Protein 3QHW (pdb70)

Nearest PDB structures (foldseek):
  1oi9-assembly1_A  TM=9.872E-01  e=3.793E-54  Homo sapiens
  7qhl-assembly2_C  TM=9.983E-01  e=4.184E-53  Homo sapiens
  4eol-assembly1_A  TM=9.914E-01  e=1.990E-53  Homo sapiens
  4eos-assembly1_A  TM=9.875E-01  e=2.969E-53  Homo sapiens
  4bch-assembly1_A  TM=9.182E-01  e=1.116E-28  Homo sapiens

Radius of gyration: 34.9 Å; Cα contacts (8 Å, |Δi|>4): 1963; chains: 8; bounding box: 62×114×79 Å

Sequence (1144 aa):
GHMENFQKVEKIGEGTYGVVYKARNKLTGEVVALKKIRLDTETEGVPSTAIREISLLKELNHPNIVKLLDVIHTENKLYLVFEFLHQDLKKFMDASALTGIPLPLIKSYLFQLLQGLAFCHSHRVLHRDLKPQNLLINTEGAIKLADFGLARAFGVPVRTYHEVVTLWYRAPEILLGCKYYSTAVDIWSLGCIFAEMVTRRALFPGDSEIDQLFRIFRTLGTPDEVVWPGVTSMPDYKPSFPKWARQDFSKVVPPLDEDGRSLLSQMLHYDPNKRISAKAALAHPFFQDVTKPVPHLSNEVPDYQEDIHTYLREMEVKCKPKVGYMKRQPDITNSMRAILVDWLVEVGEEYKLQNETLHLAVNYIDRFLSSMSVLRGKLQLVGTAAMLLASKFEEIYPPEVAEFVYITDDTYSKKQVLRMEHLVLKVLAFDLAAPTVNQFLTQYFLHLQPANCKVESLAMFLGELSLIDADPYLKYLPSLIAGAAFHLALYTVTGQSWPESLAQQTGYTLESLKPCLVDLHQTYLKAPQHAQQSIREKYKHSKYHSVSLLNPPETLSVGHMENFQKVEKIIGGEEGGTTYYGGVVVVYKARNKLTGEVVALKKIRRLDTETEGVPSTAIREISLLKELNHPNIVKLLDVIHTENKLYLVFEFLHQDLKKFMDASALTGIPLPLIKSYLFQLLQGLAFCHSHRVLHRDLKPQNLLINTEGAIKLADFGLARAFGVPVRTYHEVVTLWYRAPEILLGCKYYSTAVDIWSLGCIFAEMVTRRALFPGDSEIDQLFRIFRTLGTPDEVVWPGVTSMPDYKPSFPKWARQDFSKVVPPLDEDGRSLLSQMLHYDPNKRISAKAALAHPFFQDVTKPVPHLSNEVPDYQEDIHTYLREMEVKCKPKVGYMKRQPDITNSMRAILVDWLVEVGEEYKLQNETLHLAVNYIDRFLSSMSVLRGKLQLVGTAAMLLASKFEEIYPPEVAEFVYITDDTYSKKQVLRMEHLVLKVLAFDLAAPTVNQFLTQYFLHLQPANCKVESLAMFLGELSLIDADPYLKYLPSLIAGAAFHLALYTVTGQSWPESLAQQTGYTLESLKPCLVDLHQTYLKAPQHAQQSIREKYKHSKYHSVSLLNPPETLSVPKTPKKAKKLPKTPKKAKKLAKKLAKKL

Secondary structure (DSSP, 8-state):
--GGGEEEEEEEEE-SS-EEEEEEETTT--EEEEEEEESTT-TTSS-HHHHHHHHHHHH---TTBPPEEEEEE-SSEEEEEEE--SEEHHHHHHHHTTT---HHHHHHHHHHHHHHHHHHHHTTEE----SGGGEEE-TTS-EEE---TT-EE--SS-------S-GGG--HHHHTT-S---THHHHHHHHHHHHHHHHSS-S---SSHHHHHHHHHHHH----TTTSTTGGGSTT--TTS---PPPPHHHHSTT--HHHHHHHHHHT-SSTTTSPPHHHHHTSGGGTT---PPP--/----HHHHHHHHHHHHHHHHHTPPPTTGGGG-SS--HHHHHHHHHHHHHHHHHTT--HHHHHHHHHHHHHHHHH----GGGHHHHHHHHHHHHHHHH-SSPPPHHHHHHHTTSSS-HHHHHHHHHHHHHHTTT------HHHHHHHHGGGSSS--HHHHHHHHHHHHHHHH-HHHHTTS-HHHHHHHHHHHHHHHHHS----HHHHHHH---HHHHHHHHHHHHHHHHHGGGSS--HHHHHTTSGGGTTGGGSPPPSS---/--GGGEEEEEEEEE-SS-EEEEEEETTT--EEEEEEEESTT-TT-S-HHHHHHHHHHHH---TTBPPEEEEEE-SSEEEEEEE--SEEHHHHHHHHTTT---HHHHHHHHHHHHHHHHHHHHTTEE-----GGGEEE-TTS-EEE--GGG-EE--SS-------S-GGG--HHHHTT-S---THHHHHHHHHHHHHHHHSS-S---SSHHHHHHHHHHHH----TTTSTTGGGSTT--TTS---PPPPHHHHSTT--HHHHHHHHHHT-SSTTTSPPHHHHHTSGGGTT---PPP--/-----TTHHHHHHHHHHHHHHTPPPTTGGGG-SS--HHHHHHHHHHHHHHHHHTT--HHHHHHHHHHHHHHHHH----GGGHHHHHHHHHHHHHHHH-SSPPPHHHHHHHTTSSS-HHHHHHHHHHHHHHTTT------HHHHHHHHHTTSSS--HHHHHHHHHHHHHHHH-HHHHTTS-HHHHHHHHHHHHHHHHHS----HHHHHHH---HHHHHHHHHHHHHHHHHGGGSS--HHHHHTTSGGGTTGGGSPPPSS---/-PPPPPPPP-/--PPPPPPP-/----/----

GO terms:
  GO:0043247 telomere maintenance in response to DNA damage (P, IDA)
  GO:0120186 negative regulation of protein localization to chromatin (P, IDA)
  GO:0120261 regulation of heterochromatin organization (P, IDA)
  GO:0004674 protein serine/threonine kinase activity (F, IGI)
  GO:0005515 protein binding (F, IPI)
  GO:0004693 cyclin-dependent protein serine/threonine kinase activity (F, IDA)
  GO:0097472 cyclin-dependent protein kinase activity (F, IDA)
  GO:0005768 endosome (C, IDA)
  GO:0015030 Cajal body (C, IDA)
  GO:0030332 cyclin binding (F, IDA)
  GO:0000307 cyclin-dependent protein kinase holoenzyme complex (C, IDA)
  GO:0097124 cyclin A2-CDK2 complex (C, IDA)
  GO:0031453 positive regulation of heterochromatin formation (P, IDA)
  GO:0006468 protein phosphorylation (P, IDA)
  GO:0106310 protein serine kinase activity (F, EXP)
  GO:0005813 centrosome (C, TAS)
  GO:0031571 mitotic G1 DNA damage checkpoint signaling (P, TAS)
  GO:0051298 centrosome duplication (P, TAS)
  GO:0051321 meiotic cell cycle (P, TAS)
  GO:0006260 DNA replication (P, TAS)

CATH classification: 3.30.200.20 (+1 more: 1.10.510.10)

Organism: Homo sapiens (NCBI:txid9606)

Solvent-accessible surface area: 45885 Å² total

Structure (mmCIF, N/CA/C/O backbone):
data_3QHW
#
_entry.id   3QHW
#
_cell.length_a   71.025
_cell.length_b   163.450
_cell.length_c   73.390
_cell.angle_alpha   90.00
_cell.angle_beta   107.08
_cell.angle_gamma   90.00
#
_symmetry.space_group_name_H-M   'P 1 21 1'
#
loop_
_entity.id
_entity.type
_entity.pdbx_description
1 polymer 'Cell division protein kinase 2'
2 polymer Cyclin-A2
3 polymer 'CDK2 substrate peptide: PKTPKKAKKL'
4 non-polymer "ADENOSINE-5'-DIPHOSPHATE"
5 non-polymer 'MAGNESIUM ION'
6 non-polymer TRIFLUOROMAGNESATE
7 non-polymer 'CHLORIDE ION'
8 non-polymer (2R,3S)-1,4-DIMERCAPTOBUTANE-2,3-DIOL
9 water water
#
loop_
_atom_site.group_PDB
_atom_site.id
_atom_site.type_symbol
_atom_site.label_atom_id
_atom_site.label_alt_id
_atom_site.label_comp_id
_atom_site.label_asym_id
_atom_site.label_entity_id
_atom_site.label_seq_id
_atom_site.pdbx_PDB_ins_code
_atom_site.Cartn_x
_atom_site.Cartn_y
_atom_site.Cartn_z
_atom_site.occupancy
_atom_site.B_iso_or_equiv
_atom_site.auth_seq_id
_atom_site.auth_comp_id
_atom_site.auth_asym_id
_atom_site.auth_atom_id
_atom_site.pdbx_PDB_model_num
ATOM 1 N N . GLY A 1 1 ? -14.414 -54.376 -62.252 1.00 63.16 -1 GLY A N 1
ATOM 2 C CA . GLY A 1 1 ? -15.501 -53.851 -61.435 1.00 85.43 -1 GLY A CA 1
ATOM 3 C C . GLY A 1 1 ? -16.453 -54.871 -60.818 1.00 104.71 -1 GLY A C 1
ATOM 4 O O . GLY A 1 1 ? -16.030 -55.916 -60.315 1.00 106.69 -1 GLY A O 1
ATOM 5 N N . HIS A 1 2 ? -17.747 -54.546 -60.841 1.00 114.83 0 HIS A N 1
ATOM 6 C CA . HIS A 1 2 ? -18.801 -55.427 -60.327 1.00 115.38 0 HIS A CA 1
ATOM 7 C C . HIS A 1 2 ? -19.700 -55.859 -61.491 1.00 101.43 0 HIS A C 1
ATOM 8 O O . HIS A 1 2 ? -19.486 -55.434 -62.627 1.00 106.10 0 HIS A O 1
ATOM 15 N N . MET A 1 3 ? -20.711 -56.677 -61.205 1.00 122.79 1 MET A N 1
ATOM 16 C CA . MET A 1 3 ? -21.480 -57.370 -62.250 1.00 98.38 1 MET A CA 1
ATOM 17 C C . MET A 1 3 ? -22.078 -56.508 -63.369 1.00 82.79 1 MET A C 1
ATOM 18 O O . MET A 1 3 ? -22.098 -56.918 -64.534 1.00 70.96 1 MET A O 1
ATOM 23 N N . GLU A 1 4 ? -22.576 -55.325 -63.023 1.00 76.37 2 GLU A N 1
ATOM 24 C CA . GLU A 1 4 ? -23.150 -54.445 -64.027 1.00 75.30 2 GLU A CA 1
ATOM 25 C C . GLU A 1 4 ? -22.073 -53.905 -64.967 1.00 61.74 2 GLU A C 1
ATOM 26 O O . GLU A 1 4 ? -22.388 -53.360 -66.028 1.00 59.06 2 GLU A O 1
ATOM 32 N N . ASN A 1 5 ? -20.807 -54.054 -64.576 1.00 51.11 3 ASN A N 1
ATOM 33 C CA . ASN A 1 5 ? -19.705 -53.515 -65.372 1.00 52.26 3 ASN A CA 1
ATOM 34 C C . ASN A 1 5 ? -19.128 -54.518 -66.358 1.00 45.93 3 ASN A C 1
ATOM 35 O O . ASN A 1 5 ? -18.160 -54.210 -67.045 1.00 40.29 3 ASN A O 1
ATOM 40 N N . PHE A 1 6 ? -19.706 -55.716 -66.416 1.00 45.86 4 PHE A N 1
ATOM 41 C CA . PHE A 1 6 ? -19.281 -56.700 -67.406 1.00 40.25 4 PHE A CA 1
ATOM 42 C C . PHE A 1 6 ? -20.322 -56.891 -68.492 1.00 46.78 4 PHE A C 1
ATOM 43 O O . PHE A 1 6 ? -21.504 -57.103 -68.211 1.00 44.93 4 PHE A O 1
ATOM 51 N N . GLN A 1 7 ? -19.865 -56.814 -69.735 1.00 42.00 5 GLN A N 1
ATOM 52 C CA . GLN A 1 7 ? -20.694 -57.113 -70.888 1.00 43.53 5 GLN A CA 1
ATOM 53 C C . GLN A 1 7 ? -20.365 -58.525 -71.364 1.00 42.66 5 GLN A C 1
ATOM 54 O O . GLN A 1 7 ? -19.220 -58.806 -71.729 1.00 39.85 5 GLN A O 1
ATOM 60 N N . LYS A 1 8 ? -21.358 -59.410 -71.359 1.00 43.35 6 LYS A N 1
ATOM 61 C CA . LYS A 1 8 ? -21.141 -60.784 -71.809 1.00 52.83 6 LYS A CA 1
ATOM 62 C C . LYS A 1 8 ? -21.037 -60.839 -73.328 1.00 50.28 6 LYS A C 1
ATOM 63 O O . LYS A 1 8 ? -21.879 -60.296 -74.046 1.00 48.65 6 LYS A O 1
ATOM 69 N N . VAL A 1 9 ? -19.977 -61.476 -73.809 1.00 44.75 7 VAL A N 1
ATOM 70 C CA . VAL A 1 9 ? -19.704 -61.531 -75.234 1.00 46.44 7 VAL A CA 1
ATOM 71 C C . VAL A 1 9 ? -20.182 -62.861 -75.802 1.00 50.00 7 VAL A C 1
ATOM 72 O O . VAL A 1 9 ? -21.005 -62.885 -76.708 1.00 51.61 7 VAL A O 1
ATOM 76 N N . GLU A 1 10 ? -19.642 -63.965 -75.292 1.00 46.64 8 GLU A N 1
ATOM 77 C CA . GLU A 1 10 ? -20.119 -65.288 -75.693 1.00 51.48 8 GLU A CA 1
ATOM 78 C C . GLU A 1 10 ? -19.887 -66.348 -74.625 1.00 47.51 8 GLU A C 1
ATOM 79 O O . GLU A 1 10 ? -19.016 -66.200 -73.771 1.00 45.92 8 GLU A O 1
ATOM 85 N N . LYS A 1 11 ? -20.667 -67.424 -74.686 1.00 48.45 9 LYS A N 1
ATOM 86 C CA . LYS A 1 11 ? -20.441 -68.566 -73.821 1.00 52.11 9 LYS A CA 1
ATOM 87 C C . LYS A 1 11 ? -19.310 -69.359 -74.454 1.00 50.49 9 LYS A C 1
ATOM 88 O O . LYS A 1 11 ? -19.431 -69.795 -75.590 1.00 54.05 9 LYS A O 1
ATOM 94 N N . ILE A 1 12 ? -18.183 -69.476 -73.758 1.00 51.17 10 ILE A N 1
ATOM 95 C CA . ILE A 1 12 ? -17.027 -70.189 -74.311 1.00 53.65 10 ILE A CA 1
ATOM 96 C C . ILE A 1 12 ? -16.832 -71.578 -73.751 1.00 65.01 10 ILE A C 1
ATOM 97 O O . ILE A 1 12 ? -15.944 -72.321 -74.180 1.00 68.88 10 ILE A O 1
ATOM 102 N N . GLY A 1 13 ? -17.651 -71.935 -72.783 1.00 60.68 11 GLY A N 1
ATOM 103 C CA . GLY A 1 13 ? -17.351 -73.134 -72.059 1.00 64.24 11 GLY A CA 1
ATOM 104 C C . GLY A 1 13 ? -18.366 -73.517 -71.024 1.00 73.95 11 GLY A C 1
ATOM 105 O O . GLY A 1 13 ? -19.212 -72.722 -70.590 1.00 66.10 11 GLY A O 1
ATOM 106 N N . GLU A 1 14 ? -18.258 -74.786 -70.664 1.00 81.10 12 GLU A N 1
ATOM 107 C CA . GLU A 1 14 ? -18.999 -75.415 -69.607 1.00 88.86 12 GLU A CA 1
ATOM 108 C C . GLU A 1 14 ? -18.149 -76.617 -69.239 1.00 94.88 12 GLU A C 1
ATOM 109 O O . GLU A 1 14 ? -17.269 -77.027 -70.001 1.00 95.54 12 GLU A O 1
ATOM 115 N N . GLY A 1 15 ? -18.404 -77.171 -68.066 1.00 97.53 13 GLY A N 1
ATOM 116 C CA . GLY A 1 15 ? -17.738 -78.378 -67.626 1.00 96.56 13 GLY A CA 1
ATOM 117 C C . GLY A 1 15 ? -18.546 -78.898 -66.463 1.00 97.21 13 GLY A C 1
ATOM 118 O O . GLY A 1 15 ? -19.536 -78.274 -66.072 1.00 95.29 13 GLY A O 1
ATOM 119 N N . THR A 1 16 ? -18.131 -80.027 -65.901 1.00 101.30 14 THR A N 1
ATOM 120 C CA . THR A 1 16 ? -18.874 -80.623 -64.803 1.00 100.34 14 THR A CA 1
ATOM 121 C C . THR A 1 16 ? -19.215 -79.563 -63.750 1.00 99.38 14 THR A C 1
ATOM 122 O O . THR A 1 16 ? -20.339 -79.517 -63.250 1.00 102.87 14 THR A O 1
ATOM 126 N N . TYR A 1 17 ? -18.230 -78.734 -63.404 1.00 93.05 15 TYR A N 1
ATOM 127 C CA . TYR A 1 17 ? -18.394 -77.699 -62.370 1.00 85.68 15 TYR A CA 1
ATOM 128 C C . TYR A 1 17 ? -18.940 -76.280 -62.681 1.00 98.57 15 TYR A C 1
ATOM 129 O O . TYR A 1 17 ? -19.619 -75.693 -61.839 1.00 98.34 15 TYR A O 1
ATOM 138 N N . GLY A 1 18 ? -18.654 -75.720 -63.855 1.00 93.40 16 GLY A N 1
ATOM 139 C CA . GLY A 1 18 ? -19.008 -74.325 -64.081 1.00 92.25 16 GLY A CA 1
ATOM 140 C C . GLY A 1 18 ? -19.383 -73.863 -65.481 1.00 93.20 16 GLY A C 1
ATOM 141 O O . GLY A 1 18 ? -19.112 -74.541 -66.475 1.00 92.34 16 GLY A O 1
ATOM 142 N N . VAL A 1 19 ? -20.006 -72.682 -65.536 1.00 93.89 17 VAL A N 1
ATOM 143 C CA . VAL A 1 19 ? -20.452 -72.040 -66.780 1.00 82.58 17 VAL A CA 1
ATOM 144 C C . VAL A 1 19 ? -19.624 -70.785 -67.091 1.00 60.99 17 VAL A C 1
ATOM 145 O O . VAL A 1 19 ? -19.599 -69.846 -66.303 1.00 49.20 17 VAL A O 1
ATOM 149 N N . VAL A 1 20 ? -18.973 -70.768 -68.252 1.00 54.58 18 VAL A N 1
ATOM 150 C CA . VAL A 1 20 ? -17.965 -69.760 -68.541 1.00 52.05 18 VAL A CA 1
ATOM 151 C C . VAL A 1 20 ? -18.307 -68.861 -69.723 1.00 47.66 18 VAL A C 1
ATOM 152 O O . VAL A 1 20 ? -18.594 -69.335 -70.821 1.00 46.88 18 VAL A O 1
ATOM 156 N N . TYR A 1 21 ? -18.252 -67.553 -69.488 1.00 42.33 19 TYR A N 1
ATOM 157 C CA . TYR A 1 21 ? -18.463 -66.574 -70.547 1.00 43.92 19 TYR A CA 1
ATOM 158 C C . TYR A 1 21 ? -17.197 -65.793 -70.851 1.00 39.44 19 TYR A C 1
ATOM 159 O O . TYR A 1 21 ? -16.402 -65.486 -69.960 1.00 40.44 19 TYR A O 1
ATOM 168 N N . LYS A 1 22 ? -17.033 -65.455 -72.121 1.00 38.98 20 LYS A N 1
ATOM 169 C CA . LYS A 1 22 ? -16.119 -64.388 -72.501 1.00 38.87 20 LYS A CA 1
ATOM 170 C C . LYS A 1 22 ? -16.872 -63.102 -72.250 1.00 31.90 20 LYS A C 1
ATOM 171 O O . LYS A 1 22 ? -18.027 -62.966 -72.641 1.00 40.09 20 LYS A O 1
ATOM 177 N N . ALA A 1 23 ? -16.233 -62.151 -71.594 1.00 32.95 21 ALA A N 1
ATOM 178 C CA . ALA A 1 23 ? -16.926 -60.930 -71.245 1.00 33.48 21 ALA A CA 1
ATOM 179 C C . ALA A 1 23 ? -15.949 -59.771 -71.307 1.00 35.84 21 ALA A C 1
ATOM 180 O O . ALA A 1 23 ? -14.718 -59.969 -71.277 1.00 34.11 21 ALA A O 1
ATOM 182 N N . ARG A 1 24 ? -16.485 -58.562 -71.369 1.00 33.78 22 ARG A N 1
ATOM 183 C CA . ARG A 1 24 ? -15.619 -57.383 -71.334 1.00 38.64 22 ARG A CA 1
ATOM 184 C C . ARG A 1 24 ? -16.033 -56.403 -70.246 1.00 34.07 22 ARG A C 1
ATOM 185 O O . ARG A 1 24 ? -17.214 -56.193 -69.985 1.00 35.39 22 ARG A O 1
ATOM 193 N N . ASN A 1 25 ? -15.033 -55.823 -69.609 1.00 29.70 23 ASN A N 1
ATOM 194 C CA . ASN A 1 25 ? -15.254 -54.798 -68.611 1.00 27.19 23 ASN A CA 1
ATOM 195 C C . ASN A 1 25 ? -15.661 -53.537 -69.368 1.00 29.90 23 ASN A C 1
ATOM 196 O O . ASN A 1 25 ? -14.939 -53.057 -70.258 1.00 31.28 23 ASN A O 1
ATOM 201 N N . LYS A 1 26 ? -16.856 -53.037 -69.081 1.00 31.64 24 LYS A N 1
ATOM 202 C CA . LYS A 1 26 ? -17.401 -51.920 -69.845 1.00 37.59 24 LYS A CA 1
ATOM 203 C C . LYS A 1 26 ? -16.654 -50.615 -69.572 1.00 37.97 24 LYS A C 1
ATOM 204 O O . LYS A 1 26 ? -16.641 -49.712 -70.406 1.00 38.62 24 LYS A O 1
ATOM 210 N N . LEU A 1 27 ? -16.050 -50.524 -68.395 1.00 33.24 25 LEU A N 1
ATOM 211 C CA . LEU A 1 27 ? -15.285 -49.347 -68.025 1.00 38.33 25 LEU A CA 1
ATOM 212 C C . LEU A 1 27 ? -13.847 -49.299 -68.555 1.00 36.60 25 LEU A C 1
ATOM 213 O O . LEU A 1 27 ? -13.413 -48.264 -69.027 1.00 37.16 25 LEU A O 1
ATOM 218 N N . THR A 1 28 ? -13.099 -50.387 -68.399 1.00 31.83 26 THR A N 1
ATOM 219 C CA . THR A 1 28 ? -11.684 -50.397 -68.783 1.00 31.97 26 THR A CA 1
ATOM 220 C C . THR A 1 28 ? -11.372 -51.076 -70.129 1.00 34.10 26 THR A C 1
ATOM 221 O O . THR A 1 28 ? -10.240 -50.984 -70.636 1.00 33.56 26 THR A O 1
ATOM 225 N N . GLY A 1 29 ? -12.369 -51.752 -70.702 1.00 32.50 27 GLY A N 1
ATOM 226 C CA . GLY A 1 29 ? -12.182 -52.522 -71.929 1.00 33.32 27 GLY A CA 1
ATOM 227 C C . GLY A 1 29 ? -11.576 -53.915 -71.787 1.00 33.97 27 GLY A C 1
ATOM 228 O O . GLY A 1 29 ? -11.503 -54.662 -72.757 1.00 34.84 27 GLY A O 1
ATOM 229 N N . GLU A 1 30 ? -11.118 -54.267 -70.595 1.00 28.87 28 GLU A N 1
ATOM 230 C CA . GLU A 1 30 ? -10.423 -55.533 -70.401 1.00 30.33 28 GLU A CA 1
ATOM 231 C C . GLU A 1 30 ? -11.310 -56.741 -70.741 1.00 30.47 28 GLU A C 1
ATOM 232 O O . GLU A 1 30 ? -12.453 -56.836 -70.280 1.00 31.84 28 GLU A O 1
ATOM 238 N N . VAL A 1 31 ? -10.795 -57.657 -71.558 1.00 33.41 29 VAL A N 1
ATOM 239 C CA . VAL A 1 31 ? -11.528 -58.879 -71.882 1.00 30.43 29 VAL A CA 1
ATOM 240 C C . VAL A 1 31 ? -11.222 -59.941 -70.825 1.00 34.08 29 VAL A C 1
ATOM 241 O O . VAL A 1 31 ? -10.066 -60.121 -70.424 1.00 33.02 29 VAL A O 1
ATOM 245 N N . VAL A 1 32 ? -12.257 -60.615 -70.339 1.00 26.84 30 VAL A N 1
ATOM 246 C CA . VAL A 1 32 ? -12.065 -61.602 -69.272 1.00 27.66 30 VAL A CA 1
ATOM 247 C C . VAL A 1 32 ? -12.834 -62.891 -69.564 1.00 31.09 30 VAL A C 1
ATOM 248 O O . VAL A 1 32 ? -13.637 -62.942 -70.503 1.00 33.79 30 VAL A O 1
ATOM 252 N N . ALA A 1 33 ? -12.554 -63.942 -68.789 1.00 27.09 31 ALA A N 1
ATOM 253 C CA . ALA A 1 33 ? -13.429 -65.098 -68.773 1.00 30.77 31 ALA A CA 1
ATOM 254 C C . ALA A 1 33 ? -14.159 -65.102 -67.433 1.00 29.14 31 ALA A C 1
ATOM 255 O O . ALA A 1 33 ? -13.540 -64.970 -66.384 1.00 33.29 31 ALA A O 1
ATOM 257 N N . LEU A 1 34 ? -15.480 -65.200 -67.480 1.00 35.53 32 LEU A N 1
ATOM 258 C CA . LEU A 1 34 ? -16.283 -65.220 -66.265 1.00 35.55 32 LEU A CA 1
ATOM 259 C C . LEU A 1 34 ? -16.763 -66.648 -66.053 1.00 38.78 32 LEU A C 1
ATOM 260 O O . LEU A 1 34 ? -17.485 -67.201 -66.896 1.00 40.64 32 LEU A O 1
ATOM 265 N N . LYS A 1 35 ? -16.361 -67.239 -64.934 1.00 38.39 33 LYS A N 1
ATOM 266 C CA . LYS A 1 35 ? -16.820 -68.567 -64.559 1.00 39.77 33 LYS A CA 1
ATOM 267 C C . LYS A 1 35 ? -17.910 -68.361 -63.525 1.00 39.83 33 LYS A C 1
ATOM 268 O O . LYS A 1 35 ? -17.653 -67.853 -62.433 1.00 42.58 33 LYS A O 1
ATOM 274 N N . LYS A 1 36 ? -19.137 -68.716 -63.888 1.00 42.73 34 LYS A N 1
ATOM 275 C CA . LYS A 1 36 ? -20.282 -68.452 -63.022 1.00 51.48 34 LYS A CA 1
ATOM 276 C C . LYS A 1 36 ? -20.649 -69.695 -62.226 1.00 57.10 34 LYS A C 1
ATOM 277 O O . LYS A 1 36 ? -20.819 -70.776 -62.789 1.00 59.92 34 LYS A O 1
ATOM 283 N N . ILE A 1 37 ? -20.774 -69.535 -60.915 1.00 57.90 35 ILE A N 1
ATOM 284 C CA . ILE A 1 37 ? -21.144 -70.653 -60.048 1.00 66.19 35 ILE A CA 1
ATOM 285 C C . ILE A 1 37 ? -22.439 -70.364 -59.297 1.00 67.55 35 ILE A C 1
ATOM 286 O O . ILE A 1 37 ? -22.590 -69.325 -58.650 1.00 63.29 35 ILE A O 1
ATOM 291 N N . ARG A 1 38 ? -23.374 -71.300 -59.392 1.00 77.13 36 ARG A N 1
ATOM 292 C CA . ARG A 1 38 ? -24.720 -71.088 -58.881 1.00 82.44 36 ARG A CA 1
ATOM 293 C C . ARG A 1 38 ? -24.849 -71.537 -57.423 1.00 81.18 36 ARG A C 1
ATOM 294 O O . ARG A 1 38 ? -24.717 -72.716 -57.114 1.00 79.61 36 ARG A O 1
ATOM 302 N N . LEU A 1 39 ? -25.073 -70.576 -56.532 1.00 85.92 37 LEU A N 1
ATOM 303 C CA . LEU A 1 39 ? -25.320 -70.858 -55.119 1.00 88.80 37 LEU A CA 1
ATOM 304 C C . LEU A 1 39 ? -26.774 -71.226 -54.856 1.00 96.54 37 LEU A C 1
ATOM 305 O O . LEU A 1 39 ? -27.067 -71.999 -53.955 1.00 99.14 37 LEU A O 1
ATOM 310 N N . ASP A 1 40 ? -27.685 -70.656 -55.639 1.00 115.92 38 ASP A N 1
ATOM 311 C CA . ASP A 1 40 ? -29.112 -70.908 -55.451 1.00 129.60 38 ASP A CA 1
ATOM 312 C C . ASP A 1 40 ? -29.452 -72.393 -55.580 1.00 131.47 38 ASP A C 1
ATOM 313 O O . ASP A 1 40 ? -30.191 -72.941 -54.760 1.00 134.93 38 ASP A O 1
ATOM 318 N N . THR A 1 41 ? -28.904 -73.041 -56.603 1.00 127.90 39 THR A N 1
ATOM 319 C CA . THR A 1 41 ? -29.037 -74.485 -56.741 1.00 126.63 39 THR A CA 1
ATOM 320 C C . THR A 1 41 ? -28.368 -75.151 -55.545 1.00 126.69 39 THR A C 1
ATOM 321 O O . THR A 1 41 ? -28.586 -76.331 -55.270 1.00 127.22 39 THR A O 1
ATOM 325 N N . GLU A 1 42 ? -27.570 -74.354 -54.840 1.00 127.36 40 GLU A N 1
ATOM 326 C CA . GLU A 1 42 ? -26.793 -74.812 -53.696 1.00 125.52 40 GLU A CA 1
ATOM 327 C C . GLU A 1 42 ? -27.428 -74.417 -52.367 1.00 119.55 40 GLU A C 1
ATOM 328 O O . GLU A 1 42 ? -27.348 -73.261 -51.946 1.00 118.05 40 GLU A O 1
ATOM 334 N N . THR A 1 43 ? -28.041 -75.386 -51.700 1.00 111.95 41 THR A N 1
ATOM 335 C CA . THR A 1 43 ? -28.547 -75.168 -50.354 1.00 101.65 41 THR A CA 1
ATOM 336 C C . THR A 1 43 ? -27.524 -75.672 -49.350 1.00 80.78 41 THR A C 1
ATOM 337 O O . THR A 1 43 ? -27.836 -75.924 -48.197 1.00 72.11 41 THR A O 1
ATOM 341 N N . GLU A 1 44 ? -26.293 -75.817 -49.817 1.00 67.65 42 GLU A N 1
ATOM 342 C CA . GLU A 1 44 ? -25.188 -76.232 -48.980 1.00 47.40 42 GLU A CA 1
ATOM 343 C C . GLU A 1 44 ? -24.149 -75.127 -48.937 1.00 43.46 42 GLU A C 1
ATOM 344 O O . GLU A 1 44 ? -23.043 -75.323 -48.467 1.00 43.64 42 GLU A O 1
ATOM 350 N N . GLY A 1 45 ? -24.523 -73.960 -49.434 1.00 39.76 43 GLY A N 1
ATOM 351 C CA . GLY A 1 45 ? -23.635 -72.812 -49.408 1.00 33.55 43 GLY A CA 1
ATOM 352 C C . GLY A 1 45 ? -22.631 -72.838 -50.552 1.00 35.26 43 GLY A C 1
ATOM 353 O O . GLY A 1 45 ? -22.920 -73.367 -51.619 1.00 35.95 43 GLY A O 1
ATOM 354 N N . VAL A 1 46 ? -21.446 -72.283 -50.330 1.00 31.56 44 VAL A N 1
ATOM 355 C CA . VAL A 1 46 ? -20.413 -72.285 -51.367 1.00 36.46 44 VAL A CA 1
ATOM 356 C C . VAL A 1 46 ? -19.818 -73.690 -51.576 1.00 32.58 44 VAL A C 1
ATOM 357 O O . VAL A 1 46 ? -19.383 -74.318 -50.620 1.00 35.06 44 VAL A O 1
ATOM 361 N N . PRO A 1 47 ? -19.800 -74.175 -52.825 1.00 30.62 45 PRO A N 1
ATOM 362 C CA . PRO A 1 47 ? -19.264 -75.511 -53.128 1.00 35.34 45 PRO A CA 1
ATOM 363 C C . PRO A 1 47 ? -17.788 -75.665 -52.752 1.00 38.57 45 PRO A C 1
ATOM 364 O O . PRO A 1 47 ? -16.982 -74.759 -52.959 1.00 41.21 45 PRO A O 1
ATOM 368 N N . SER A 1 48 ? -17.454 -76.819 -52.191 1.00 38.32 46 SER A N 1
ATOM 369 C CA . SER A 1 48 ? -16.079 -77.179 -51.857 1.00 39.14 46 SER A CA 1
ATOM 370 C C . SER A 1 48 ? -15.136 -76.963 -53.059 1.00 36.55 46 SER A C 1
ATOM 371 O O . SER A 1 48 ? -14.042 -76.398 -52.923 1.00 37.35 46 SER A O 1
ATOM 374 N N . THR A 1 49 ? -15.576 -77.362 -54.249 1.00 31.16 47 THR A N 1
ATOM 375 C CA . THR A 1 49 ? -14.761 -77.151 -55.447 1.00 33.81 47 THR A CA 1
ATOM 376 C C . THR A 1 49 ? -14.372 -75.678 -55.652 1.00 29.49 47 THR A C 1
ATOM 377 O O . THR A 1 49 ? -13.220 -75.384 -55.979 1.00 34.04 47 THR A O 1
ATOM 381 N N . ALA A 1 50 ? -15.320 -74.760 -55.459 1.00 32.17 48 ALA A N 1
ATOM 382 C CA . ALA A 1 50 ? -15.040 -73.308 -55.612 1.00 30.37 48 ALA A CA 1
ATOM 383 C C . ALA A 1 50 ? -14.110 -72.768 -54.528 1.00 36.06 48 ALA A C 1
ATOM 384 O O . ALA A 1 50 ? -13.213 -71.966 -54.807 1.00 31.99 48 ALA A O 1
ATOM 386 N N . ILE A 1 51 ? -14.331 -73.212 -53.291 1.00 28.33 49 ILE A N 1
ATOM 387 C CA . ILE A 1 51 ? -13.504 -72.812 -52.172 1.00 31.31 49 ILE A CA 1
ATOM 388 C C . ILE A 1 51 ? -12.045 -73.202 -52.414 1.00 31.49 49 ILE A C 1
ATOM 389 O O . ILE A 1 51 ? -11.138 -72.417 -52.165 1.00 31.40 49 ILE A O 1
ATOM 394 N N . ARG A 1 52 ? -11.819 -74.426 -52.881 1.00 24.30 50 ARG A N 1
ATOM 395 C CA . ARG A 1 52 ? -10.465 -74.891 -53.128 1.00 27.97 50 ARG A CA 1
ATOM 396 C C . ARG A 1 52 ? -9.866 -74.138 -54.317 1.00 27.06 50 ARG A C 1
ATOM 397 O O . ARG A 1 52 ? -8.734 -73.644 -54.258 1.00 29.06 50 ARG A O 1
ATOM 405 N N . GLU A 1 53 ? -10.645 -74.053 -55.391 1.00 22.82 51 GLU A N 1
ATOM 406 C CA . GLU A 1 53 ? -10.212 -73.370 -56.616 1.00 32.14 51 GLU A CA 1
ATOM 407 C C . GLU A 1 53 ? -9.745 -71.942 -56.326 1.00 28.89 51 GLU A C 1
ATOM 408 O O . GLU A 1 53 ? -8.629 -71.523 -56.711 1.00 28.62 51 GLU A O 1
ATOM 414 N N . ILE A 1 54 ? -10.573 -71.195 -55.608 1.00 27.90 52 ILE A N 1
ATOM 415 C CA . ILE A 1 54 ? -10.201 -69.825 -55.279 1.00 27.64 52 ILE A CA 1
ATOM 416 C C . ILE A 1 54 ? -8.988 -69.725 -54.355 1.00 32.02 52 ILE A C 1
ATOM 417 O O . ILE A 1 54 ? -8.001 -69.039 -54.694 1.00 28.73 52 ILE A O 1
ATOM 422 N N . SER A 1 55 ? -9.047 -70.410 -53.207 1.00 25.17 53 SER A N 1
ATOM 423 C CA . SER A 1 55 ? -7.968 -70.306 -52.226 1.00 22.57 53 SER A CA 1
ATOM 424 C C . SER A 1 55 ? -6.627 -70.703 -52.842 1.00 24.59 53 SER A C 1
ATOM 425 O O . SER A 1 55 ? -5.611 -70.044 -52.614 1.00 27.52 53 SER A O 1
ATOM 428 N N . LEU A 1 56 ? -6.629 -71.762 -53.645 1.00 24.31 54 LEU A N 1
ATOM 429 C CA . LEU A 1 56 ? -5.374 -72.241 -54.236 1.00 27.32 54 LEU A CA 1
ATOM 430 C C . LEU A 1 56 ? -4.911 -71.376 -55.406 1.00 28.79 54 LEU A C 1
ATOM 431 O O . LEU A 1 56 ? -3.720 -71.073 -55.536 1.00 26.60 54 LEU A O 1
ATOM 436 N N . LEU A 1 57 ? -5.837 -70.950 -56.255 1.00 23.48 55 LEU A N 1
ATOM 437 C CA . LEU A 1 57 ? -5.415 -70.052 -57.347 1.00 27.68 55 LEU A CA 1
ATOM 438 C C . LEU A 1 57 ? -4.784 -68.771 -56.804 1.00 34.03 55 LEU A C 1
ATOM 439 O O . LEU A 1 57 ? -3.825 -68.234 -57.376 1.00 30.60 55 LEU A O 1
ATOM 444 N N . LYS A 1 58 ? -5.308 -68.274 -55.687 1.00 31.41 56 LYS A N 1
ATOM 445 C CA . LYS A 1 58 ? -4.756 -67.048 -55.122 1.00 34.84 56 LYS A CA 1
ATOM 446 C C . LYS A 1 58 ? -3.324 -67.245 -54.645 1.00 34.34 56 LYS A C 1
ATOM 447 O O . LYS A 1 58 ? -2.563 -66.295 -54.590 1.00 36.21 56 LYS A O 1
ATOM 453 N N . GLU A 1 59 ? -2.951 -68.472 -54.303 1.00 27.69 57 GLU A N 1
ATOM 454 C CA . GLU A 1 59 ? -1.577 -68.713 -53.872 1.00 37.18 57 GLU A CA 1
ATOM 455 C C . GLU A 1 59 ? -0.628 -68.966 -55.048 1.00 44.09 57 GLU A C 1
ATOM 456 O O . GLU A 1 59 ? 0.585 -68.870 -54.899 1.00 49.82 57 GLU A O 1
ATOM 462 N N . LEU A 1 60 ? -1.178 -69.244 -56.221 1.00 35.15 58 LEU A N 1
ATOM 463 C CA . LEU A 1 60 ? -0.330 -69.667 -57.313 1.00 39.15 58 LEU A CA 1
ATOM 464 C C . LEU A 1 60 ? -0.188 -68.549 -58.336 1.00 41.68 58 LEU A C 1
ATOM 465 O O . LEU A 1 60 ? -1.013 -68.390 -59.235 1.00 46.36 58 LEU A O 1
ATOM 470 N N . ASN A 1 61 ? 0.931 -67.846 -58.250 1.00 31.94 59 ASN A N 1
ATOM 471 C CA . ASN A 1 61 ? 1.228 -66.759 -59.161 1.00 33.37 59 ASN A CA 1
ATOM 472 C C . ASN A 1 61 ? 2.417 -67.216 -59.995 1.00 34.53 59 ASN A C 1
ATOM 473 O O . ASN A 1 61 ? 3.543 -67.219 -59.520 1.00 33.11 59 ASN A O 1
ATOM 478 N N . HIS A 1 62 ? 2.148 -67.615 -61.238 1.00 30.99 60 HIS A N 1
ATOM 479 C CA . HIS A 1 62 ? 3.181 -68.146 -62.130 1.00 29.14 60 HIS A CA 1
ATOM 480 C C . HIS A 1 62 ? 2.754 -67.842 -63.564 1.00 29.46 60 HIS A C 1
ATOM 481 O O . HIS A 1 62 ? 1.563 -67.836 -63.866 1.00 30.23 60 HIS A O 1
ATOM 488 N N . PRO A 1 63 ? 3.723 -67.612 -64.462 1.00 32.93 61 PRO A N 1
ATOM 489 C CA . PRO A 1 63 ? 3.440 -67.336 -65.877 1.00 32.89 61 PRO A CA 1
ATOM 490 C C . PRO A 1 63 ? 2.631 -68.437 -66.576 1.00 28.76 61 PRO A C 1
ATOM 491 O O . PRO A 1 63 ? 1.911 -68.160 -67.552 1.00 31.96 61 PRO A O 1
ATOM 495 N N . ASN A 1 64 ? 2.801 -69.677 -66.134 1.00 27.22 62 ASN A N 1
ATOM 496 C CA . ASN A 1 64 ? 2.088 -70.828 -66.711 1.00 26.35 62 ASN A CA 1
ATOM 497 C C . ASN A 1 64 ? 0.821 -71.317 -65.961 1.00 29.26 62 ASN A C 1
ATOM 498 O O . ASN A 1 64 ? 0.388 -72.462 -66.110 1.00 26.42 62 ASN A O 1
ATOM 503 N N . ILE A 1 65 ? 0.319 -70.483 -65.060 1.00 25.17 63 ILE A N 1
ATOM 504 C CA . ILE A 1 65 ? -0.943 -70.790 -64.377 1.00 23.82 63 ILE A CA 1
ATOM 505 C C . ILE A 1 65 ? -1.914 -69.642 -64.621 1.00 24.64 63 ILE A C 1
ATOM 506 O O . ILE A 1 65 ? -1.545 -68.484 -64.489 1.00 24.71 63 ILE A O 1
ATOM 511 N N . VAL A 1 66 ? -3.134 -69.964 -65.026 1.00 25.01 64 VAL A N 1
ATOM 512 C CA . VAL A 1 66 ? -4.124 -68.945 -65.341 1.00 27.37 64 VAL A CA 1
ATOM 513 C C . VAL A 1 66 ? -4.309 -67.962 -64.167 1.00 29.22 64 VAL A C 1
ATOM 514 O O . VAL A 1 66 ? -4.313 -68.384 -63.017 1.00 27.66 64 VAL A O 1
ATOM 518 N N . LYS A 1 67 ? -4.432 -66.659 -64.450 1.00 29.75 65 LYS A N 1
ATOM 519 C CA . LYS A 1 67 ? -4.593 -65.672 -63.373 1.00 30.56 65 LYS A CA 1
ATOM 520 C C . LYS A 1 67 ? -6.055 -65.427 -63.017 1.00 25.07 65 LYS A C 1
ATOM 521 O O . LYS A 1 67 ? -6.884 -65.176 -63.891 1.00 26.87 65 LYS A O 1
ATOM 527 N N . LEU A 1 68 ? -6.358 -65.509 -61.725 1.00 28.52 66 LEU A N 1
ATOM 528 C CA . LEU A 1 68 ? -7.653 -65.118 -61.182 1.00 27.51 66 LEU A CA 1
ATOM 529 C C . LEU A 1 68 ? -7.579 -63.634 -60.869 1.00 31.51 66 LEU A C 1
ATOM 530 O O . LEU A 1 68 ? -6.734 -63.199 -60.092 1.00 34.67 66 LEU A O 1
ATOM 535 N N . LEU A 1 69 ? -8.418 -62.852 -61.536 1.00 30.42 67 LEU A N 1
ATOM 536 C CA . LEU A 1 69 ? -8.434 -61.408 -61.376 1.00 30.96 67 LEU A CA 1
ATOM 537 C C . LEU A 1 69 ? -9.301 -60.898 -60.233 1.00 40.32 67 LEU A C 1
ATOM 538 O O . LEU A 1 69 ? -9.010 -59.851 -59.634 1.00 39.59 67 LEU A O 1
ATOM 543 N N . ASP A 1 70 ? -10.432 -61.566 -60.024 1.00 35.61 68 ASP A N 1
ATOM 544 C CA . ASP A 1 70 ? -11.417 -61.093 -59.059 1.00 35.31 68 ASP A CA 1
ATOM 545 C C . ASP A 1 70 ? -12.370 -62.215 -58.698 1.00 34.49 68 ASP A C 1
ATOM 546 O O . ASP A 1 70 ? -12.456 -63.230 -59.411 1.00 33.32 68 ASP A O 1
ATOM 551 N N . VAL A 1 71 ? -13.074 -62.035 -57.587 1.00 38.31 69 VAL A N 1
ATOM 552 C CA . VAL A 1 71 ? -14.127 -62.956 -57.188 1.00 34.02 69 VAL A CA 1
ATOM 553 C C . VAL A 1 71 ? -15.299 -62.105 -56.759 1.00 34.22 69 VAL A C 1
ATOM 554 O O . VAL A 1 71 ? -15.163 -61.239 -55.891 1.00 37.47 69 VAL A O 1
ATOM 558 N N . ILE A 1 72 ? -16.448 -62.329 -57.377 1.00 34.54 70 ILE A N 1
ATOM 559 C CA . ILE A 1 72 ? -17.644 -61.595 -57.000 1.00 42.27 70 ILE A CA 1
ATOM 560 C C . ILE A 1 72 ? -18.608 -62.570 -56.339 1.00 49.02 70 ILE A C 1
ATOM 561 O O . ILE A 1 72 ? -19.092 -63.517 -56.969 1.00 49.68 70 ILE A O 1
ATOM 566 N N . HIS A 1 73 ? -18.837 -62.360 -55.049 1.00 53.88 71 HIS A N 1
ATOM 567 C CA . HIS A 1 73 ? -19.623 -63.285 -54.248 1.00 60.89 71 HIS A CA 1
ATOM 568 C C . HIS A 1 73 ? -20.879 -62.578 -53.794 1.00 54.64 71 HIS A C 1
ATOM 569 O O . HIS A 1 73 ? -20.820 -61.690 -52.953 1.00 56.96 71 HIS A O 1
ATOM 576 N N . THR A 1 74 ? -22.015 -62.959 -54.362 1.00 58.61 72 THR A N 1
ATOM 577 C CA . THR A 1 74 ? -23.294 -62.415 -53.920 1.00 71.31 72 THR A CA 1
ATOM 578 C C . THR A 1 74 ? -23.995 -63.502 -53.124 1.00 75.08 72 THR A C 1
ATOM 579 O O . THR A 1 74 ? -23.444 -64.592 -52.949 1.00 70.24 72 THR A O 1
ATOM 583 N N . GLU A 1 75 ? -25.198 -63.221 -52.637 1.00 80.18 73 GLU A N 1
ATOM 584 C CA . GLU A 1 75 ? -25.926 -64.235 -51.894 1.00 85.66 73 GLU A CA 1
ATOM 585 C C . GLU A 1 75 ? -26.305 -65.380 -52.827 1.00 84.19 73 GLU A C 1
ATOM 586 O O . GLU A 1 75 ? -26.164 -66.552 -52.472 1.00 83.76 73 GLU A O 1
ATOM 592 N N . ASN A 1 76 ? -26.792 -65.031 -54.017 1.00 84.28 74 ASN A N 1
ATOM 593 C CA . ASN A 1 76 ? -27.209 -66.017 -55.014 1.00 81.54 74 ASN A CA 1
ATOM 594 C C . ASN A 1 76 ? -26.116 -66.582 -55.925 1.00 73.52 74 ASN A C 1
ATOM 595 O O . ASN A 1 76 ? -26.262 -67.682 -56.463 1.00 70.62 74 ASN A O 1
ATOM 600 N N . LYS A 1 77 ? -25.021 -65.848 -56.100 1.00 66.38 75 LYS A N 1
ATOM 601 C CA . LYS A 1 77 ? -24.077 -66.214 -57.150 1.00 60.37 75 LYS A CA 1
ATOM 602 C C . LYS A 1 77 ? -22.608 -65.990 -56.812 1.00 46.18 75 LYS A C 1
ATOM 603 O O . LYS A 1 77 ? -22.250 -65.125 -56.012 1.00 51.90 75 LYS A O 1
ATOM 609 N N . LEU A 1 78 ? -21.763 -66.798 -57.437 1.00 42.22 76 LEU A N 1
ATOM 610 C CA . LEU A 1 78 ? -20.334 -66.686 -57.269 1.00 47.39 76 LEU A CA 1
ATOM 611 C C . LEU A 1 78 ? -19.691 -66.605 -58.650 1.00 45.60 76 LEU A C 1
ATOM 612 O O . LEU A 1 78 ? -19.777 -67.552 -59.430 1.00 43.55 76 LEU A O 1
ATOM 617 N N . TYR A 1 79 ? -19.048 -65.479 -58.945 1.00 45.71 77 TYR A N 1
ATOM 618 C CA . TYR A 1 79 ? -18.286 -65.329 -60.184 1.00 41.54 77 TYR A CA 1
ATOM 619 C C . TYR A 1 79 ? -16.786 -65.304 -59.932 1.00 27.67 77 TYR A C 1
ATOM 620 O O . TYR A 1 79 ? -16.300 -64.510 -59.131 1.00 47.42 77 TYR A O 1
ATOM 629 N N . LEU A 1 80 ? -16.056 -66.165 -60.625 1.00 30.99 78 LEU A N 1
ATOM 630 C CA . LEU A 1 80 ? -14.608 -66.054 -60.697 1.00 31.88 78 LEU A CA 1
ATOM 631 C C . LEU A 1 80 ? -14.246 -65.331 -61.999 1.00 33.70 78 LEU A C 1
ATOM 632 O O . LEU A 1 80 ? -14.711 -65.704 -63.066 1.00 34.62 78 LEU A O 1
ATOM 637 N N . VAL A 1 81 ? -13.428 -64.290 -61.905 1.00 35.12 79 VAL A N 1
ATOM 638 C CA . VAL A 1 81 ? -13.024 -63.509 -63.081 1.00 31.89 79 VAL A CA 1
ATOM 639 C C . VAL A 1 81 ? -11.576 -63.851 -63.403 1.00 29.31 79 VAL A C 1
ATOM 640 O O . VAL A 1 81 ? -10.692 -63.626 -62.578 1.00 30.70 79 VAL A O 1
ATOM 644 N N . PHE A 1 82 ? -11.344 -64.397 -64.600 1.00 26.45 80 PHE A N 1
ATOM 645 C CA . PHE A 1 82 ? -10.012 -64.847 -65.019 1.00 25.02 80 PHE A CA 1
ATOM 646 C C . PHE A 1 82 ? -9.523 -64.003 -66.175 1.00 25.37 80 PHE A C 1
ATOM 647 O O . PHE A 1 82 ? -10.319 -63.420 -66.900 1.00 29.88 80 PHE A O 1
ATOM 655 N N . GLU A 1 83 ? -8.208 -63.972 -66.375 1.00 30.99 81 GLU A N 1
ATOM 656 C CA . GLU A 1 83 ? -7.670 -63.412 -67.602 1.00 32.40 81 GLU A CA 1
ATOM 657 C C . GLU A 1 83 ? -8.216 -64.288 -68.736 1.00 33.43 81 GLU A C 1
ATOM 658 O O . GLU A 1 83 ? -8.434 -65.489 -68.557 1.00 30.27 81 GLU A O 1
ATOM 664 N N . PHE A 1 84 ? -8.447 -63.678 -69.890 1.00 29.91 82 PHE A N 1
ATOM 665 C CA . PHE A 1 84 ? -8.957 -64.391 -71.053 1.00 34.52 82 PHE A CA 1
ATOM 666 C C . PHE A 1 84 ? -7.802 -64.844 -71.932 1.00 35.80 82 PHE A C 1
ATOM 667 O O . PHE A 1 84 ? -6.915 -64.054 -72.244 1.00 34.93 82 PHE A O 1
ATOM 675 N N . LEU A 1 85 ? -7.809 -66.122 -72.310 1.00 33.55 83 LEU A N 1
ATOM 676 C CA . LEU A 1 85 ? -6.841 -66.645 -73.278 1.00 37.52 83 LEU A CA 1
ATOM 677 C C . LEU A 1 85 ? -7.551 -67.167 -74.512 1.00 35.29 83 LEU A C 1
ATOM 678 O O . LEU A 1 85 ? -8.693 -67.619 -74.437 1.00 37.67 83 LEU A O 1
ATOM 683 N N . HIS A 1 86 ? -6.858 -67.108 -75.644 1.00 33.77 84 HIS A N 1
ATOM 684 C CA . HIS A 1 86 ? -7.451 -67.382 -76.944 1.00 44.94 84 HIS A CA 1
ATOM 685 C C . HIS A 1 86 ? -8.286 -68.672 -77.004 1.00 35.31 84 HIS A C 1
ATOM 686 O O . HIS A 1 86 ? -9.400 -68.682 -77.530 1.00 37.80 84 HIS A O 1
ATOM 693 N N . GLN A 1 87 ? -7.728 -69.772 -76.522 1.00 30.24 85 GLN A N 1
ATOM 694 C CA . GLN A 1 87 ? -8.442 -71.039 -76.622 1.00 33.66 85 GLN A CA 1
ATOM 695 C C . GLN A 1 87 ? -7.758 -72.104 -75.785 1.00 36.44 85 GLN A C 1
ATOM 696 O O . GLN A 1 87 ? -6.677 -71.871 -75.222 1.00 31.85 85 GLN A O 1
ATOM 702 N N . ASP A 1 88 ? -8.373 -73.280 -75.696 1.00 39.64 86 ASP A N 1
ATOM 703 C CA . ASP A 1 88 ? -7.749 -74.332 -74.912 1.00 34.54 86 ASP A CA 1
ATOM 704 C C . ASP A 1 88 ? -6.984 -75.231 -75.856 1.00 29.52 86 ASP A C 1
ATOM 705 O O . ASP A 1 88 ? -7.106 -75.103 -77.071 1.00 32.16 86 ASP A O 1
ATOM 710 N N . LEU A 1 89 ? -6.226 -76.165 -75.305 1.00 32.10 87 LEU A N 1
ATOM 711 C CA . LEU A 1 89 ? -5.328 -76.963 -76.128 1.00 30.38 87 LEU A CA 1
ATOM 712 C C . LEU A 1 89 ? -6.108 -78.002 -76.916 1.00 34.78 87 LEU A C 1
ATOM 713 O O . LEU A 1 89 ? -5.684 -78.440 -77.993 1.00 36.83 87 LEU A O 1
ATOM 718 N N . LYS A 1 90 ? -7.279 -78.374 -76.410 1.00 31.17 88 LYS A N 1
ATOM 719 C CA . LYS A 1 90 ? -8.117 -79.322 -77.133 1.00 28.37 88 LYS A CA 1
ATOM 720 C C . LYS A 1 90 ? -8.542 -78.712 -78.453 1.00 33.60 88 LYS A C 1
ATOM 721 O O . LYS A 1 90 ? -8.447 -79.350 -79.505 1.00 38.52 88 LYS A O 1
ATOM 727 N N . LYS A 1 91 ? -9.028 -77.472 -78.411 1.00 34.51 89 LYS A N 1
ATOM 728 C CA . LYS A 1 91 ? -9.481 -76.830 -79.650 1.00 40.53 89 LYS A CA 1
ATOM 729 C C . LYS A 1 91 ? -8.299 -76.630 -80.614 1.00 36.69 89 LYS A C 1
ATOM 730 O O . LYS A 1 91 ? -8.417 -76.831 -81.819 1.00 42.00 89 LYS A O 1
ATOM 736 N N . PHE A 1 92 ? -7.143 -76.262 -80.076 1.00 39.48 90 PHE A N 1
ATOM 737 C CA . PHE A 1 92 ? -5.959 -76.161 -80.925 1.00 39.03 90 PHE A CA 1
ATOM 738 C C . PHE A 1 92 ? -5.594 -77.496 -81.604 1.00 39.96 90 PHE A C 1
ATOM 739 O O . PHE A 1 92 ? -5.336 -77.545 -82.810 1.00 44.75 90 PHE A O 1
ATOM 747 N N . MET A 1 93 ? -5.558 -78.576 -80.824 1.00 41.28 91 MET A N 1
ATOM 748 C CA . MET A 1 93 ? -5.269 -79.914 -81.364 1.00 33.85 91 MET A CA 1
ATOM 749 C C . MET A 1 93 ? -6.251 -80.260 -82.460 1.00 38.93 91 MET A C 1
ATOM 750 O O . MET A 1 93 ? -5.852 -80.737 -83.524 1.00 46.68 91 MET A O 1
ATOM 755 N N . ASP A 1 94 ? -7.539 -80.038 -82.205 1.00 39.97 92 ASP A N 1
ATOM 756 C CA . ASP A 1 94 ? -8.554 -80.326 -83.221 1.00 40.57 92 ASP A CA 1
ATOM 757 C C . ASP A 1 94 ? -8.274 -79.555 -84.506 1.00 48.66 92 ASP A C 1
ATOM 758 O O . ASP A 1 94 ? -8.394 -80.101 -85.605 1.00 53.18 92 ASP A O 1
ATOM 763 N N . ALA A 1 95 ? -7.907 -78.286 -84.377 1.00 50.92 93 ALA A N 1
ATOM 764 C CA . ALA A 1 95 ? -7.646 -77.481 -85.570 1.00 55.81 93 ALA A CA 1
ATOM 765 C C . ALA A 1 95 ? -6.335 -77.904 -86.224 1.00 57.64 93 ALA A C 1
ATOM 766 O O . ALA A 1 95 ? -6.116 -77.645 -87.402 1.00 68.15 93 ALA A O 1
ATOM 768 N N . SER A 1 96 ? -5.467 -78.552 -85.448 1.00 49.82 94 SER A N 1
ATOM 769 C CA . SER A 1 96 ? -4.176 -79.017 -85.955 1.00 51.64 94 SER A CA 1
ATOM 770 C C . SER A 1 96 ? -4.185 -80.486 -86.420 1.00 54.07 94 SER A C 1
ATOM 771 O O . SER A 1 96 ? -3.158 -81.010 -86.867 1.00 54.99 94 SER A O 1
ATOM 774 N N . ALA A 1 97 ? -5.342 -81.139 -86.326 1.00 56.48 95 ALA A N 1
ATOM 775 C CA . ALA A 1 97 ? -5.421 -82.594 -86.512 1.00 66.05 95 ALA A CA 1
ATOM 776 C C . ALA A 1 97 ? -4.933 -83.087 -87.876 1.00 74.86 95 ALA A C 1
ATOM 777 O O . ALA A 1 97 ? -4.342 -84.163 -87.976 1.00 77.24 95 ALA A O 1
ATOM 779 N N . LEU A 1 98 ? -5.188 -82.307 -88.922 1.00 75.64 96 LEU A N 1
ATOM 780 C CA . LEU A 1 98 ? -4.769 -82.678 -90.268 1.00 82.31 96 LEU A CA 1
ATOM 781 C C . LEU A 1 98 ? -3.279 -82.421 -90.471 1.00 79.08 96 LEU A C 1
ATOM 782 O O . LEU A 1 98 ? -2.560 -83.254 -91.032 1.00 72.56 96 LEU A O 1
ATOM 787 N N . THR A 1 99 ? -2.835 -81.242 -90.047 1.00 74.16 97 THR A N 1
ATOM 788 C CA . THR A 1 99 ? -1.456 -80.807 -90.255 1.00 70.30 97 THR A CA 1
ATOM 789 C C . THR A 1 99 ? -0.457 -81.314 -89.211 1.00 65.94 97 THR A C 1
ATOM 790 O O . THR A 1 99 ? 0.679 -81.652 -89.543 1.00 66.61 97 THR A O 1
ATOM 794 N N . GLY A 1 100 ? -0.877 -81.347 -87.948 1.00 54.40 98 GLY A N 1
ATOM 795 C CA . GLY A 1 100 ? 0.023 -81.663 -86.857 1.00 56.94 98 GLY A CA 1
ATOM 796 C C . GLY A 1 100 ? 0.593 -80.405 -86.217 1.00 55.89 98 GLY A C 1
ATOM 797 O O . GLY A 1 100 ? 0.751 -79.386 -86.887 1.00 61.53 98 GLY A O 1
ATOM 798 N N . ILE A 1 101 ? 0.886 -80.468 -84.921 1.00 49.38 99 ILE A N 1
ATOM 799 C CA . ILE A 1 101 ? 1.542 -79.364 -84.223 1.00 44.80 99 ILE A CA 1
ATOM 800 C C . ILE A 1 101 ? 3.057 -79.471 -84.445 1.00 45.49 99 ILE A C 1
ATOM 801 O O . ILE A 1 101 ? 3.647 -80.514 -84.192 1.00 42.01 99 ILE A O 1
ATOM 806 N N . PRO A 1 102 ? 3.698 -78.392 -84.917 1.00 43.35 100 PRO A N 1
ATOM 807 C CA . PRO A 1 102 ? 5.142 -78.507 -85.187 1.00 42.78 100 PRO A CA 1
ATOM 808 C C . PRO A 1 102 ? 5.912 -78.955 -83.940 1.00 46.31 100 PRO A C 1
ATOM 809 O O . PRO A 1 102 ? 5.577 -78.547 -82.819 1.00 36.94 100 PRO A O 1
ATOM 813 N N . LEU A 1 103 ? 6.936 -79.777 -84.132 1.00 42.61 101 LEU A N 1
ATOM 814 C CA . LEU A 1 103 ? 7.684 -80.324 -82.995 1.00 45.46 101 LEU A CA 1
ATOM 815 C C . LEU A 1 103 ? 8.217 -79.271 -82.020 1.00 35.67 101 LEU A C 1
ATOM 816 O O . LEU A 1 103 ? 8.215 -79.504 -80.814 1.00 36.28 101 LEU A O 1
ATOM 821 N N . PRO A 1 104 ? 8.709 -78.124 -82.536 1.00 40.89 102 PRO A N 1
ATOM 822 C CA . PRO A 1 104 ? 9.242 -77.109 -81.621 1.00 35.49 102 PRO A CA 1
ATOM 823 C C . PRO A 1 104 ? 8.165 -76.542 -80.715 1.00 35.41 102 PRO A C 1
ATOM 824 O O . PRO A 1 104 ? 8.452 -76.207 -79.564 1.00 31.97 102 PRO A O 1
ATOM 828 N N . LEU A 1 105 ? 6.940 -76.441 -81.223 1.00 35.77 103 LEU A N 1
ATOM 829 C CA . LEU A 1 105 ? 5.818 -75.965 -80.418 1.00 33.83 103 LEU A CA 1
ATOM 830 C C . LEU A 1 105 ? 5.377 -77.010 -79.386 1.00 36.21 103 LEU A C 1
ATOM 831 O O . LEU A 1 105 ? 4.991 -76.682 -78.266 1.00 29.05 103 LEU A O 1
ATOM 836 N N . ILE A 1 106 ? 5.438 -78.280 -79.760 1.00 40.22 104 ILE A N 1
ATOM 837 C CA . ILE A 1 106 ? 5.089 -79.329 -78.810 1.00 29.36 104 ILE A CA 1
ATOM 838 C C . ILE A 1 106 ? 6.065 -79.303 -77.651 1.00 27.55 104 ILE A C 1
ATOM 839 O O . ILE A 1 106 ? 5.673 -79.384 -76.487 1.00 28.37 104 ILE A O 1
ATOM 844 N N . LYS A 1 107 ? 7.348 -79.184 -77.970 1.00 33.09 105 LYS A N 1
ATOM 845 C CA . LYS A 1 107 ? 8.373 -79.133 -76.938 1.00 30.43 105 LYS A CA 1
ATOM 846 C C . LYS A 1 107 ? 8.216 -77.915 -76.038 1.00 34.23 105 LYS A C 1
ATOM 847 O O . LYS A 1 107 ? 8.348 -78.016 -74.812 1.00 30.82 105 LYS A O 1
ATOM 853 N N . SER A 1 108 ? 7.908 -76.766 -76.640 1.00 30.31 106 SER A N 1
ATOM 854 C CA . SER A 1 108 ? 7.667 -75.544 -75.872 1.00 28.70 106 SER A CA 1
ATOM 855 C C . SER A 1 108 ? 6.480 -75.675 -74.917 1.00 31.28 106 SER A C 1
ATOM 856 O O . SER A 1 108 ? 6.565 -75.314 -73.739 1.00 28.59 106 SER A O 1
ATOM 859 N N . TYR A 1 109 ? 5.366 -76.179 -75.430 1.00 28.03 107 TYR A N 1
ATOM 860 C CA . TYR A 1 109 ? 4.175 -76.352 -74.596 1.00 23.29 107 TYR A CA 1
ATOM 861 C C . TYR A 1 109 ? 4.408 -77.331 -73.436 1.00 33.44 107 TYR A C 1
ATOM 862 O O . TYR A 1 109 ? 3.979 -77.082 -72.298 1.00 28.57 107 TYR A O 1
ATOM 871 N N . LEU A 1 110 ? 5.083 -78.445 -73.711 1.00 27.99 108 LEU A N 1
ATOM 872 C CA . LEU A 1 110 ? 5.352 -79.395 -72.634 1.00 24.48 108 LEU A CA 1
ATOM 873 C C . LEU A 1 110 ? 6.268 -78.794 -71.576 1.00 25.70 108 LEU A C 1
ATOM 874 O O . LEU A 1 110 ? 6.059 -78.977 -70.375 1.00 26.46 108 LEU A O 1
ATOM 879 N N . PHE A 1 111 ? 7.291 -78.076 -72.021 1.00 26.81 109 PHE A N 1
ATOM 880 C CA . PHE A 1 111 ? 8.218 -77.397 -71.115 1.00 29.16 109 PHE A CA 1
ATOM 881 C C . PHE A 1 111 ? 7.493 -76.401 -70.194 1.00 29.88 109 PHE A C 1
ATOM 882 O O . PHE A 1 111 ? 7.779 -76.286 -68.985 1.00 26.27 109 PHE A O 1
ATOM 890 N N . GLN A 1 112 ? 6.556 -75.667 -70.774 1.00 28.57 110 GLN A N 1
ATOM 891 C CA . GLN A 1 112 ? 5.821 -74.675 -70.003 1.00 30.97 110 GLN A CA 1
ATOM 892 C C . GLN A 1 112 ? 4.841 -75.336 -69.047 1.00 30.12 110 GLN A C 1
ATOM 893 O O . GLN A 1 112 ? 4.646 -74.869 -67.913 1.00 27.57 110 GLN A O 1
ATOM 899 N N . LEU A 1 113 ? 4.211 -76.412 -69.507 1.00 28.36 111 LEU A N 1
ATOM 900 C CA . LEU A 1 113 ? 3.282 -77.157 -68.649 1.00 26.97 111 LEU A CA 1
ATOM 901 C C . LEU A 1 113 ? 4.043 -77.711 -67.453 1.00 27.23 111 LEU A C 1
ATOM 902 O O . LEU A 1 113 ? 3.551 -77.683 -66.306 1.00 28.22 111 LEU A O 1
ATOM 907 N N . LEU A 1 114 ? 5.248 -78.213 -67.711 1.00 24.24 112 LEU A N 1
ATOM 908 C CA . LEU A 1 114 ? 6.068 -78.756 -66.623 1.00 22.93 112 LEU A CA 1
ATOM 909 C C . LEU A 1 114 ? 6.487 -77.675 -65.633 1.00 31.89 112 LEU A C 1
ATOM 910 O O . LEU A 1 114 ? 6.561 -77.942 -64.425 1.00 30.05 112 LEU A O 1
ATOM 915 N N . GLN A 1 115 ? 6.757 -76.456 -66.133 1.00 26.60 113 GLN A N 1
ATOM 916 C CA . GLN A 1 115 ? 7.099 -75.355 -65.245 1.00 27.40 113 GLN A CA 1
ATOM 917 C C . GLN A 1 115 ? 5.921 -74.999 -64.360 1.00 24.30 113 GLN A C 1
ATOM 918 O O . GLN A 1 115 ? 6.100 -74.765 -63.175 1.00 24.99 113 GLN A O 1
ATOM 924 N N . GLY A 1 116 ? 4.720 -74.952 -64.934 1.00 25.22 114 GLY A N 1
ATOM 925 C CA . GLY A 1 116 ? 3.535 -74.610 -64.162 1.00 20.99 114 GLY A CA 1
ATOM 926 C C . GLY A 1 116 ? 3.269 -75.677 -63.117 1.00 29.02 114 GLY A C 1
ATOM 927 O O . GLY A 1 116 ? 2.944 -75.368 -61.969 1.00 25.97 114 GLY A O 1
ATOM 928 N N . LEU A 1 117 ? 3.431 -76.937 -63.518 1.00 23.07 115 LEU A N 1
ATOM 929 C CA . LEU A 1 117 ? 3.107 -78.075 -62.651 1.00 21.22 115 LEU A CA 1
ATOM 930 C C . LEU A 1 117 ? 4.123 -78.175 -61.521 1.00 25.40 115 LEU A C 1
ATOM 931 O O . LEU A 1 117 ? 3.762 -78.418 -60.381 1.00 25.52 115 LEU A O 1
ATOM 936 N N . ALA A 1 118 ? 5.403 -77.989 -61.840 1.00 17.56 116 ALA A N 1
ATOM 937 C CA . ALA A 1 118 ? 6.434 -78.009 -60.821 1.00 24.91 116 ALA A CA 1
ATOM 938 C C . ALA A 1 118 ? 6.140 -76.936 -59.760 1.00 27.51 116 ALA A C 1
ATOM 939 O O . ALA A 1 118 ? 6.373 -77.140 -58.569 1.00 23.02 116 ALA A O 1
ATOM 941 N N . PHE A 1 119 ? 5.660 -75.783 -60.210 1.00 22.91 117 PHE A N 1
ATOM 942 C CA . PHE A 1 119 ? 5.326 -74.699 -59.292 1.00 26.23 117 PHE A CA 1
ATOM 943 C C . PHE A 1 119 ? 4.167 -75.138 -58.359 1.00 26.35 117 PHE A C 1
ATOM 944 O O . PHE A 1 119 ? 4.216 -74.934 -57.149 1.00 26.14 117 PHE A O 1
ATOM 952 N N . CYS A 1 120 ? 3.132 -75.732 -58.936 1.00 25.75 118 CYS A N 1
ATOM 953 C CA . CYS A 1 120 ? 2.023 -76.284 -58.157 1.00 24.73 118 CYS A CA 1
ATOM 954 C C . CYS A 1 120 ? 2.515 -77.250 -57.086 1.00 26.31 118 CYS A C 1
ATOM 955 O O . CYS A 1 120 ? 2.199 -77.093 -55.908 1.00 26.78 118 CYS A O 1
ATOM 958 N N . HIS A 1 121 ? 3.286 -78.260 -57.507 1.00 21.86 119 HIS A N 1
ATOM 959 C CA . HIS A 1 121 ? 3.791 -79.273 -56.580 1.00 24.64 119 HIS A CA 1
ATOM 960 C C . HIS A 1 121 ? 4.675 -78.697 -55.461 1.00 27.23 119 HIS A C 1
ATOM 961 O O . HIS A 1 121 ? 4.595 -79.128 -54.295 1.00 24.57 119 HIS A O 1
ATOM 968 N N . SER A 1 122 ? 5.487 -77.701 -55.803 1.00 22.91 120 SER A N 1
ATOM 969 C CA . SER A 1 122 ? 6.367 -77.028 -54.837 1.00 27.00 120 SER A CA 1
ATOM 970 C C . SER A 1 122 ? 5.568 -76.159 -53.859 1.00 21.46 120 SER A C 1
ATOM 971 O O . SER A 1 122 ? 6.073 -75.698 -52.853 1.00 27.27 120 SER A O 1
ATOM 974 N N . HIS A 1 123 ? 4.343 -75.863 -54.246 1.00 25.30 121 HIS A N 1
ATOM 975 C CA . HIS A 1 123 ? 3.378 -75.148 -53.418 1.00 27.40 121 HIS A CA 1
ATOM 976 C C . HIS A 1 123 ? 2.345 -76.086 -52.755 1.00 28.85 121 HIS A C 1
ATOM 977 O O . HIS A 1 123 ? 1.238 -75.661 -52.439 1.00 24.31 121 HIS A O 1
ATOM 984 N N . ARG A 1 124 ? 2.656 -77.385 -52.754 1.00 26.94 122 ARG A N 1
ATOM 985 C CA . ARG A 1 124 ? 1.804 -78.454 -52.188 1.00 20.55 122 ARG A CA 1
ATOM 986 C C . ARG A 1 124 ? 0.398 -78.473 -52.751 1.00 27.15 122 ARG A C 1
ATOM 987 O O . ARG A 1 124 ? -0.564 -78.672 -52.016 1.00 28.23 122 ARG A O 1
ATOM 995 N N . VAL A 1 125 ? 0.286 -78.276 -54.068 1.00 21.51 123 VAL A N 1
ATOM 996 C CA . VAL A 1 125 ? -1.005 -78.368 -54.750 1.00 23.00 123 VAL A CA 1
ATOM 997 C C . VAL A 1 125 ? -0.994 -79.461 -55.823 1.00 30.36 123 VAL A C 1
ATOM 998 O O . VAL A 1 125 ? -0.119 -79.452 -56.701 1.00 26.76 123 VAL A O 1
ATOM 1002 N N . LEU A 1 126 ? -1.948 -80.397 -55.745 1.00 23.72 124 LEU A N 1
ATOM 1003 C CA . LEU A 1 126 ? -2.181 -81.355 -56.812 1.00 23.78 124 LEU A CA 1
ATOM 1004 C C . LEU A 1 126 ? -3.268 -80.800 -57.684 1.00 27.43 124 LEU A C 1
ATOM 1005 O O . LEU A 1 126 ? -4.298 -80.359 -57.164 1.00 24.18 124 LEU A O 1
ATOM 1010 N N . HIS A 1 127 ? -3.063 -80.767 -59.000 1.00 22.21 125 HIS A N 1
ATOM 1011 C CA . HIS A 1 127 ? -4.129 -80.337 -59.899 1.00 20.13 125 HIS A CA 1
ATOM 1012 C C . HIS A 1 127 ? -5.273 -81.347 -60.059 1.00 23.44 125 HIS A C 1
ATOM 1013 O O . HIS A 1 127 ? -6.430 -81.024 -59.875 1.00 24.08 125 HIS A O 1
ATOM 1020 N N . ARG A 1 128 ? -4.913 -82.581 -60.383 1.00 22.34 126 ARG A N 1
ATOM 1021 C CA . ARG A 1 128 ? -5.843 -83.705 -60.447 1.00 24.92 126 ARG A CA 1
ATOM 1022 C C . ARG A 1 128 ? -6.846 -83.703 -61.602 1.00 21.77 126 ARG A C 1
ATOM 1023 O O . ARG A 1 128 ? -7.700 -84.561 -61.664 1.00 26.82 126 ARG A O 1
ATOM 1031 N N . ASP A 1 129 ? -6.758 -82.742 -62.506 1.00 26.83 127 ASP A N 1
ATOM 1032 C CA . ASP A 1 129 ? -7.646 -82.737 -63.661 1.00 27.76 127 ASP A CA 1
ATOM 1033 C C . ASP A 1 129 ? -6.957 -82.275 -64.932 1.00 33.99 127 ASP A C 1
ATOM 1034 O O . ASP A 1 129 ? -7.554 -81.581 -65.734 1.00 30.90 127 ASP A O 1
ATOM 1039 N N . LEU A 1 130 ? -5.703 -82.654 -65.118 1.00 23.44 128 LEU A N 1
ATOM 1040 C CA . LEU A 1 130 ? -5.001 -82.199 -66.295 1.00 27.96 128 LEU A CA 1
ATOM 1041 C C . LEU A 1 130 ? -5.464 -82.949 -67.536 1.00 27.57 128 LEU A C 1
ATOM 1042 O O . LEU A 1 130 ? -5.376 -84.163 -67.609 1.00 28.40 128 LEU A O 1
ATOM 1047 N N . LYS A 1 131 ? -5.943 -82.188 -68.511 1.00 27.03 129 LYS A N 1
ATOM 1048 C CA . LYS A 1 131 ? -6.307 -82.700 -69.823 1.00 27.39 129 LYS A CA 1
ATOM 1049 C C . LYS A 1 131 ? -6.290 -81.510 -70.777 1.00 25.74 129 LYS A C 1
ATOM 1050 O O . LYS A 1 131 ? -6.235 -80.384 -70.318 1.00 31.21 129 LYS A O 1
ATOM 1056 N N . PRO A 1 132 ? -6.420 -81.749 -72.091 1.00 26.45 130 PRO A N 1
ATOM 1057 C CA . PRO A 1 132 ? -6.206 -80.607 -72.998 1.00 25.19 130 PRO A CA 1
ATOM 1058 C C . PRO A 1 132 ? -7.209 -79.459 -72.828 1.00 26.85 130 PRO A C 1
ATOM 1059 O O . PRO A 1 132 ? -6.825 -78.289 -72.952 1.00 29.01 130 PRO A O 1
ATOM 1063 N N . GLN A 1 133 ? -8.465 -79.760 -72.533 1.00 27.14 131 GLN A N 1
ATOM 1064 C CA . GLN A 1 133 ? -9.456 -78.687 -72.416 1.00 35.31 131 GLN A CA 1
ATOM 1065 C C . GLN A 1 133 ? -9.251 -77.792 -71.186 1.00 35.01 131 GLN A C 1
ATOM 1066 O O . GLN A 1 133 ? -9.816 -76.716 -71.092 1.00 28.74 131 GLN A O 1
ATOM 1072 N N . ASN A 1 134 ? -8.434 -78.247 -70.247 1.00 26.82 132 ASN A N 1
ATOM 1073 C CA . ASN A 1 134 ? -8.100 -77.476 -69.066 1.00 29.52 132 ASN A CA 1
ATOM 1074 C C . ASN A 1 134 ? -6.800 -76.734 -69.218 1.00 28.67 132 ASN A C 1
ATOM 1075 O O . ASN A 1 134 ? -6.275 -76.216 -68.244 1.00 24.93 132 ASN A O 1
ATOM 1080 N N . LEU A 1 135 ? -6.224 -76.772 -70.418 1.00 24.77 133 LEU A N 1
ATOM 1081 C CA . LEU A 1 135 ? -4.986 -76.034 -70.649 1.00 26.46 133 LEU A CA 1
ATOM 1082 C C . LEU A 1 135 ? -5.253 -74.924 -71.660 1.00 24.55 133 LEU A C 1
ATOM 1083 O O . LEU A 1 135 ? -5.922 -75.136 -72.666 1.00 31.30 133 LEU A O 1
ATOM 1088 N N . LEU A 1 136 ? -4.728 -73.733 -71.393 1.00 26.17 134 LEU A N 1
ATOM 1089 C CA . LEU A 1 136 ? -5.085 -72.560 -72.188 1.00 23.69 134 LEU A CA 1
ATOM 1090 C C . LEU A 1 136 ? -3.859 -71.985 -72.901 1.00 30.11 134 LEU A C 1
ATOM 1091 O O . LEU A 1 136 ? -2.788 -71.852 -72.293 1.00 30.92 134 LEU A O 1
ATOM 1096 N N . ILE A 1 137 ? -4.020 -71.662 -74.183 1.00 25.12 135 ILE A N 1
ATOM 1097 C CA . ILE A 1 137 ? -2.940 -71.065 -74.954 1.00 30.38 135 ILE A CA 1
ATOM 1098 C C . ILE A 1 137 ? -3.310 -69.660 -75.388 1.00 31.23 135 ILE A C 1
ATOM 1099 O O . ILE A 1 137 ? -4.486 -69.375 -75.658 1.00 34.99 135 ILE A O 1
ATOM 1104 N N . ASN A 1 138 ? -2.304 -68.787 -75.464 1.00 32.39 136 ASN A N 1
ATOM 1105 C CA . ASN A 1 138 ? -2.492 -67.462 -76.059 1.00 36.03 136 ASN A CA 1
ATOM 1106 C C . ASN A 1 138 ? -1.863 -67.381 -77.457 1.00 38.76 136 ASN A C 1
ATOM 1107 O O . ASN A 1 138 ? -1.356 -68.385 -77.973 1.00 40.40 136 ASN A O 1
ATOM 1112 N N . THR A 1 139 ? -1.921 -66.200 -78.072 1.00 35.79 137 THR A N 1
ATOM 1113 C CA . THR A 1 139 ? -1.449 -66.007 -79.431 1.00 37.00 137 THR A CA 1
ATOM 1114 C C . THR A 1 139 ? 0.058 -65.816 -79.472 1.00 40.72 137 THR A C 1
ATOM 1115 O O . THR A 1 139 ? 0.659 -65.819 -80.546 1.00 44.75 137 THR A O 1
ATOM 1119 N N . GLU A 1 140 ? 0.672 -65.626 -78.310 1.00 40.81 138 GLU A N 1
ATOM 1120 C CA . GLU A 1 140 ? 2.108 -65.359 -78.257 1.00 52.43 138 GLU A CA 1
ATOM 1121 C C . GLU A 1 140 ? 2.971 -66.601 -78.013 1.00 42.66 138 GLU A C 1
ATOM 1122 O O . GLU A 1 140 ? 4.195 -66.511 -77.966 1.00 52.27 138 GLU A O 1
ATOM 1128 N N . GLY A 1 141 ? 2.352 -67.763 -77.857 1.00 40.32 139 GLY A N 1
ATOM 1129 C CA . GLY A 1 141 ? 3.130 -68.966 -77.628 1.00 33.01 139 GLY A CA 1
ATOM 1130 C C . GLY A 1 141 ? 3.092 -69.475 -76.195 1.00 36.77 139 GLY A C 1
ATOM 1131 O O . GLY A 1 141 ? 3.747 -70.460 -75.876 1.00 35.66 139 GLY A O 1
ATOM 1132 N N . ALA A 1 142 ? 2.347 -68.802 -75.321 1.00 33.46 140 ALA A N 1
ATOM 1133 C CA . ALA A 1 142 ? 2.222 -69.264 -73.928 1.00 32.79 140 ALA A CA 1
ATOM 1134 C C . ALA A 1 142 ? 1.148 -70.330 -73.779 1.00 26.83 140 ALA A C 1
ATOM 1135 O O . ALA A 1 142 ? 0.152 -70.331 -74.513 1.00 30.96 140 ALA A O 1
ATOM 1137 N N . ILE A 1 143 ? 1.358 -71.245 -72.837 1.00 24.56 141 ILE A N 1
ATOM 1138 C CA . ILE A 1 143 ? 0.300 -72.166 -72.434 1.00 29.14 141 ILE A CA 1
ATOM 1139 C C . ILE A 1 143 ? 0.226 -72.172 -70.912 1.00 30.78 141 ILE A C 1
ATOM 1140 O O . ILE A 1 143 ? 1.246 -71.988 -70.237 1.00 28.49 141 ILE A O 1
ATOM 1145 N N . LYS A 1 144 ? -0.980 -72.333 -70.374 1.00 21.87 142 LYS A N 1
ATOM 1146 C CA . LYS A 1 144 ? -1.168 -72.202 -68.923 1.00 28.52 142 LYS A CA 1
ATOM 1147 C C . LYS A 1 144 ? -2.077 -73.270 -68.377 1.00 30.03 142 LYS A C 1
ATOM 1148 O O . LYS A 1 144 ? -3.043 -73.661 -69.032 1.00 25.53 142 LYS A O 1
ATOM 1154 N N . LEU A 1 145 ? -1.753 -73.739 -67.174 1.00 25.04 143 LEU A N 1
ATOM 1155 C CA . LEU A 1 145 ? -2.633 -74.644 -66.436 1.00 27.28 143 LEU A CA 1
ATOM 1156 C C . LEU A 1 145 ? -3.882 -73.870 -66.060 1.00 25.80 143 LEU A C 1
ATOM 1157 O O . LEU A 1 145 ? -3.789 -72.747 -65.575 1.00 25.60 143 LEU A O 1
ATOM 1162 N N . ALA A 1 146 ? -5.054 -74.454 -66.292 1.00 28.80 144 ALA A N 1
ATOM 1163 C CA . ALA A 1 146 ? -6.292 -73.860 -65.799 1.00 26.20 144 ALA A CA 1
ATOM 1164 C C . ALA A 1 146 ? -7.206 -74.894 -65.135 1.00 29.28 144 ALA A C 1
ATOM 1165 O O . ALA A 1 146 ? -6.845 -76.058 -64.929 1.00 24.32 144 ALA A O 1
ATOM 1167 N N . ASP A 1 147 ? -8.393 -74.440 -64.779 1.00 27.58 145 ASP A N 1
ATOM 1168 C CA . ASP A 1 147 ? -9.381 -75.291 -64.167 1.00 28.39 145 ASP A CA 1
ATOM 1169 C C . ASP A 1 147 ? -8.902 -76.033 -62.914 1.00 25.64 145 ASP A C 1
ATOM 1170 O O . ASP A 1 147 ? -8.604 -77.222 -62.960 1.00 24.08 145 ASP A O 1
ATOM 1175 N N . PHE A 1 148 ? -8.800 -75.301 -61.816 1.00 24.57 146 PHE A N 1
ATOM 1176 C CA . PHE A 1 148 ? -8.327 -75.823 -60.543 1.00 24.58 146 PHE A CA 1
ATOM 1177 C C . PHE A 1 148 ? -9.446 -76.357 -59.638 1.00 23.16 146 PHE A C 1
ATOM 1178 O O . PHE A 1 148 ? -9.262 -76.527 -58.439 1.00 25.23 146 PHE A O 1
ATOM 1186 N N . GLY A 1 149 ? -10.630 -76.534 -60.197 1.00 27.44 147 GLY A N 1
ATOM 1187 C CA . GLY A 1 149 ? -11.748 -76.967 -59.397 1.00 27.18 147 GLY A CA 1
ATOM 1188 C C . GLY A 1 149 ? -11.578 -78.328 -58.714 1.00 34.22 147 GLY A C 1
ATOM 1189 O O . GLY A 1 149 ? -12.244 -78.596 -57.722 1.00 36.14 147 GLY A O 1
ATOM 1190 N N . LEU A 1 150 ? -10.709 -79.187 -59.239 1.00 26.56 148 LEU A N 1
ATOM 1191 C CA . LEU A 1 150 ? -10.478 -80.509 -58.637 1.00 25.18 148 LEU A CA 1
ATOM 1192 C C . LEU A 1 150 ? -9.208 -80.518 -57.801 1.00 21.24 148 LEU A C 1
ATOM 1193 O O . LEU A 1 150 ? -8.770 -81.569 -57.322 1.00 26.67 148 LEU A O 1
ATOM 1198 N N . ALA A 1 151 ? -8.581 -79.353 -57.679 1.00 21.43 149 ALA A N 1
ATOM 1199 C CA . ALA A 1 151 ? -7.271 -79.287 -57.052 1.00 19.25 149 ALA A CA 1
ATOM 1200 C C . ALA A 1 151 ? -7.371 -79.431 -55.546 1.00 28.29 149 ALA A C 1
ATOM 1201 O O . ALA A 1 151 ? -8.437 -79.232 -54.971 1.00 29.25 149 ALA A O 1
ATOM 1203 N N . ARG A 1 152 ? -6.254 -79.777 -54.916 1.00 22.40 150 ARG A N 1
ATOM 1204 C CA . ARG A 1 152 ? -6.227 -80.030 -53.475 1.00 21.62 150 ARG A CA 1
ATOM 1205 C C . ARG A 1 152 ? -4.856 -79.655 -52.939 1.00 26.85 150 ARG A C 1
ATOM 1206 O O . ARG A 1 152 ? -3.838 -79.905 -53.597 1.00 28.33 150 ARG A O 1
ATOM 1214 N N . ALA A 1 153 ? -4.816 -79.074 -51.747 1.00 24.02 151 ALA A N 1
ATOM 1215 C CA . ALA A 1 153 ? -3.566 -78.897 -51.025 1.00 27.54 151 ALA A CA 1
ATOM 1216 C C . ALA A 1 153 ? -3.233 -80.236 -50.380 1.00 30.87 151 ALA A C 1
ATOM 1217 O O . ALA A 1 153 ? -4.089 -80.849 -49.735 1.00 29.31 151 ALA A O 1
ATOM 1219 N N . PHE A 1 154 ? -1.990 -80.681 -50.509 1.00 28.76 152 PHE A N 1
ATOM 1220 C CA . PHE A 1 154 ? -1.654 -82.009 -50.017 1.00 25.73 152 PHE A CA 1
ATOM 1221 C C . PHE A 1 154 ? -0.691 -81.988 -48.871 1.00 28.85 152 PHE A C 1
ATOM 1222 O O . PHE A 1 154 ? 0.005 -81.016 -48.664 1.00 33.94 152 PHE A O 1
ATOM 1230 N N . GLY A 1 155 ? -0.736 -83.054 -48.073 1.00 39.01 153 GLY A N 1
ATOM 1231 C CA . GLY A 1 155 ? 0.103 -83.175 -46.897 1.00 53.78 153 GLY A CA 1
ATOM 1232 C C . GLY A 1 155 ? 1.380 -83.936 -47.198 1.00 49.68 153 GLY A C 1
ATOM 1233 O O . GLY A 1 155 ? 1.448 -84.712 -48.148 1.00 40.49 153 GLY A O 1
ATOM 1234 N N . VAL A 1 156 ? 2.403 -83.681 -46.395 1.00 49.40 154 VAL A N 1
ATOM 1235 C CA . VAL A 1 156 ? 3.658 -84.399 -46.469 1.00 49.92 154 VAL A CA 1
ATOM 1236 C C . VAL A 1 156 ? 3.833 -85.160 -45.149 1.00 49.30 154 VAL A C 1
ATOM 1237 O O . VAL A 1 156 ? 4.087 -84.548 -44.108 1.00 49.63 154 VAL A O 1
ATOM 1241 N N . PRO A 1 157 ? 3.663 -86.497 -45.167 1.00 54.88 155 PRO A N 1
ATOM 1242 C CA . PRO A 1 157 ? 3.235 -87.341 -46.286 1.00 51.14 155 PRO A CA 1
ATOM 1243 C C . PRO A 1 157 ? 1.733 -87.228 -46.551 1.00 45.15 155 PRO A C 1
ATOM 1244 O O . PRO A 1 157 ? 0.973 -86.752 -45.704 1.00 47.06 155 PRO A O 1
ATOM 1248 N N . VAL A 1 158 ? 1.312 -87.678 -47.727 1.00 42.26 156 VAL A N 1
ATOM 1249 C CA . VAL A 1 158 ? -0.090 -87.623 -48.119 1.00 40.61 156 VAL A CA 1
ATOM 1250 C C . VAL A 1 158 ? -0.956 -88.593 -47.297 1.00 41.23 156 VAL A C 1
ATOM 1251 O O . VAL A 1 158 ? -0.463 -89.560 -46.701 1.00 45.73 156 VAL A O 1
ATOM 1255 N N . ARG A 1 159 ? -2.251 -88.336 -47.262 1.00 49.52 157 ARG A N 1
ATOM 1256 C CA . ARG A 1 159 ? -3.180 -89.353 -46.777 1.00 57.12 157 ARG A CA 1
ATOM 1257 C C . ARG A 1 159 ? -4.158 -89.683 -47.907 1.00 45.29 157 ARG A C 1
ATOM 1258 O O . ARG A 1 159 ? -4.046 -89.119 -48.991 1.00 44.74 157 ARG A O 1
ATOM 1266 N N . THR A 1 160 ? -5.103 -90.585 -47.660 1.00 52.79 158 THR A N 1
ATOM 1267 C CA . THR A 1 160 ? -6.096 -90.938 -48.675 1.00 55.28 158 THR A CA 1
ATOM 1268 C C . THR A 1 160 ? -6.977 -89.744 -49.069 1.00 47.97 158 THR A C 1
ATOM 1269 O O . THR A 1 160 ? -7.623 -89.121 -48.225 1.00 50.15 158 THR A O 1
ATOM 1273 N N . TYR A 1 161 ? -7.014 -89.447 -50.361 1.00 36.50 159 TYR A N 1
ATOM 1274 C CA . TYR A 1 161 ? -7.845 -88.367 -50.872 1.00 36.43 159 TYR A CA 1
ATOM 1275 C C . TYR A 1 161 ? -8.882 -88.956 -51.807 1.00 40.86 159 TYR A C 1
ATOM 1276 O O . TYR A 1 161 ? -8.957 -90.198 -51.984 1.00 42.64 159 TYR A O 1
ATOM 1296 N N . HIS A 1 163 ? -11.173 -90.550 -54.302 1.00 36.95 161 HIS A N 1
ATOM 1297 C CA . HIS A 1 163 ? -10.865 -91.563 -55.307 1.00 48.68 161 HIS A CA 1
ATOM 1298 C C . HIS A 1 163 ? -11.278 -91.169 -56.731 1.00 49.29 161 HIS A C 1
ATOM 1299 O O . HIS A 1 163 ? -10.654 -91.618 -57.692 1.00 43.01 161 HIS A O 1
ATOM 1306 N N . GLU A 1 164 ? -12.369 -90.420 -56.867 1.00 55.39 162 GLU A N 1
ATOM 1307 C CA . GLU A 1 164 ? -12.889 -90.044 -58.183 1.00 57.66 162 GLU A CA 1
ATOM 1308 C C . GLU A 1 164 ? -12.311 -88.719 -58.670 1.00 53.89 162 GLU A C 1
ATOM 1309 O O . GLU A 1 164 ? -12.900 -87.669 -58.458 1.00 46.45 162 GLU A O 1
ATOM 1315 N N . VAL A 1 165 ? -11.173 -88.750 -59.343 1.00 44.68 163 VAL A N 1
ATOM 1316 C CA . VAL A 1 165 ? -10.587 -87.477 -59.738 1.00 47.88 163 VAL A CA 1
ATOM 1317 C C . VAL A 1 165 ? -10.425 -87.177 -61.243 1.00 53.31 163 VAL A C 1
ATOM 1318 O O . VAL A 1 165 ? -11.307 -86.593 -61.867 1.00 43.83 163 VAL A O 1
ATOM 1322 N N . VAL A 1 166 ? -9.315 -87.608 -61.815 1.00 37.46 164 VAL A N 1
ATOM 1323 C CA . VAL A 1 166 ? -8.943 -87.286 -63.185 1.00 39.71 164 VAL A CA 1
ATOM 1324 C C . VAL A 1 166 ? -9.912 -87.807 -64.247 1.00 41.59 164 VAL A C 1
ATOM 1325 O O . VAL A 1 166 ? -10.513 -88.850 -64.084 1.00 34.61 164 VAL A O 1
ATOM 1329 N N . THR A 1 167 ? -10.054 -87.071 -65.342 1.00 35.65 165 THR A N 1
ATOM 1330 C CA . THR A 1 167 ? -10.900 -87.518 -66.437 1.00 34.50 165 THR A CA 1
ATOM 1331 C C . THR A 1 167 ? -10.318 -88.831 -66.957 1.00 28.06 165 THR A C 1
ATOM 1332 O O . THR A 1 167 ? -9.112 -88.978 -67.085 1.00 28.80 165 THR A O 1
ATOM 1336 N N . LEU A 1 168 ? -11.190 -89.780 -67.247 1.00 26.37 166 LEU A N 1
ATOM 1337 C CA . LEU A 1 168 ? -10.782 -91.184 -67.472 1.00 26.52 166 LEU A CA 1
ATOM 1338 C C . LEU A 1 168 ? -9.535 -91.391 -68.364 1.00 31.01 166 LEU A C 1
ATOM 1339 O O . LEU A 1 168 ? -8.607 -92.101 -67.970 1.00 23.43 166 LEU A O 1
ATOM 1344 N N . TRP A 1 169 ? -9.494 -90.761 -69.536 1.00 29.29 167 TRP A N 1
ATOM 1345 C CA . TRP A 1 169 ? -8.399 -90.987 -70.495 1.00 24.16 167 TRP A CA 1
ATOM 1346 C C . TRP A 1 169 ? -7.026 -90.612 -69.933 1.00 25.38 167 TRP A C 1
ATOM 1347 O O . TRP A 1 169 ? -5.998 -91.095 -70.390 1.00 27.68 167 TRP A O 1
ATOM 1358 N N . TYR A 1 170 ? -7.024 -89.671 -68.996 1.00 25.72 168 TYR A N 1
ATOM 1359 C CA . TYR A 1 170 ? -5.811 -89.108 -68.409 1.00 23.18 168 TYR A CA 1
ATOM 1360 C C . TYR A 1 170 ? -5.490 -89.679 -67.027 1.00 29.41 168 TYR A C 1
ATOM 1361 O O . TYR A 1 170 ? -4.558 -89.231 -66.380 1.00 25.36 168 TYR A O 1
ATOM 1370 N N . ARG A 1 171 ? -6.280 -90.651 -66.578 1.00 24.24 169 ARG A N 1
ATOM 1371 C CA . ARG A 1 171 ? -6.201 -91.151 -65.205 1.00 26.91 169 ARG A CA 1
ATOM 1372 C C . ARG A 1 171 ? -5.086 -92.186 -64.991 1.00 25.13 169 ARG A C 1
ATOM 1373 O O . ARG A 1 171 ? -4.991 -93.152 -65.729 1.00 26.72 169 ARG A O 1
ATOM 1381 N N . ALA A 1 172 ? -4.299 -92.001 -63.939 1.00 25.25 170 ALA A N 1
ATOM 1382 C CA . ALA A 1 172 ? -3.128 -92.834 -63.676 1.00 26.12 170 ALA A CA 1
ATOM 1383 C C . ALA A 1 172 ? -3.508 -94.253 -63.213 1.00 28.98 170 ALA A C 1
ATOM 1384 O O . ALA A 1 172 ? -4.557 -94.452 -62.580 1.00 27.56 170 ALA A O 1
ATOM 1386 N N . PRO A 1 173 ? -2.636 -95.232 -63.491 1.00 28.30 171 PRO A N 1
ATOM 1387 C CA . PRO A 1 173 ? -2.939 -96.617 -63.116 1.00 27.45 171 PRO A CA 1
ATOM 1388 C C . PRO A 1 173 ? -3.074 -96.840 -61.610 1.00 30.24 171 PRO A C 1
ATOM 1389 O O . PRO A 1 173 ? -3.913 -97.645 -61.237 1.00 27.36 171 PRO A O 1
ATOM 1393 N N . GLU A 1 174 ? -2.316 -96.135 -60.766 1.00 25.83 172 GLU A N 1
ATOM 1394 C CA . GLU A 1 174 ? -2.477 -96.319 -59.328 1.00 27.06 172 GLU A CA 1
ATOM 1395 C C . GLU A 1 174 ? -3.880 -95.935 -58.833 1.00 32.47 172 GLU A C 1
ATOM 1396 O O . GLU A 1 174 ? -4.353 -96.487 -57.843 1.00 31.44 172 GLU A O 1
ATOM 1402 N N . ILE A 1 175 ? -4.534 -94.994 -59.515 1.00 27.25 173 ILE A N 1
ATOM 1403 C CA . ILE A 1 175 ? -5.919 -94.625 -59.201 1.00 27.03 173 ILE A CA 1
ATOM 1404 C C . ILE A 1 175 ? -6.889 -95.714 -59.712 1.00 29.47 173 ILE A C 1
ATOM 1405 O O . ILE A 1 175 ? -7.797 -96.162 -58.993 1.00 30.09 173 ILE A O 1
ATOM 1410 N N . LEU A 1 176 ? -6.706 -96.126 -60.966 1.00 26.68 174 LEU A N 1
ATOM 1411 C CA . LEU A 1 176 ? -7.553 -97.184 -61.531 1.00 30.71 174 LEU A CA 1
ATOM 1412 C C . LEU A 1 176 ? -7.493 -98.463 -60.701 1.00 30.04 174 LEU A C 1
ATOM 1413 O O . LEU A 1 176 ? -8.491 -99.169 -60.554 1.00 31.01 174 LEU A O 1
ATOM 1418 N N . LEU A 1 177 ? -6.317 -98.760 -60.164 1.00 26.59 175 LEU A N 1
ATOM 1419 C CA . LEU A 1 177 ? -6.126 -99.993 -59.410 1.00 28.79 175 LEU A CA 1
ATOM 1420 C C . LEU A 1 177 ? -6.523 -99.836 -57.940 1.00 33.36 175 LEU A C 1
ATOM 1421 O O . LEU A 1 177 ? -6.425 -100.786 -57.166 1.00 32.90 175 LEU A O 1
ATOM 1426 N N . GLY A 1 178 ? -6.960 -98.637 -57.559 1.00 31.37 176 GLY A N 1
ATOM 1427 C CA . GLY A 1 178 ? -7.586 -98.426 -56.258 1.00 31.67 176 GLY A CA 1
ATOM 1428 C C . GLY A 1 178 ? -6.651 -98.158 -55.092 1.00 34.60 176 GLY A C 1
ATOM 1429 O O . GLY A 1 178 ? -7.014 -98.397 -53.938 1.00 36.26 176 GLY A O 1
ATOM 1430 N N . CYS A 1 179 ? -5.458 -97.641 -55.371 1.00 32.85 177 CYS A N 1
ATOM 1431 C CA . CYS A 1 179 ? -4.501 -97.396 -54.299 1.00 46.22 177 CYS A CA 1
ATOM 1432 C C . CYS A 1 179 ? -5.114 -96.435 -53.274 1.00 50.85 177 CYS A C 1
ATOM 1433 O O . CYS A 1 179 ? -5.852 -95.510 -53.625 1.00 43.30 177 CYS A O 1
ATOM 1436 N N . LYS A 1 180 ? -4.835 -96.654 -51.998 1.00 56.90 178 LYS A N 1
ATOM 1437 C CA . LYS A 1 180 ? -5.408 -95.754 -51.007 1.00 64.02 178 LYS A CA 1
ATOM 1438 C C . LYS A 1 180 ? -4.655 -94.419 -50.987 1.00 56.82 178 LYS A C 1
ATOM 1439 O O . LYS A 1 180 ? -5.199 -93.400 -50.566 1.00 59.37 178 LYS A O 1
ATOM 1445 N N . TYR A 1 181 ? -3.415 -94.429 -51.474 1.00 48.95 179 TYR A N 1
ATOM 1446 C CA . TYR A 1 181 ? -2.610 -93.208 -51.563 1.00 51.40 179 TYR A CA 1
ATOM 1447 C C . TYR A 1 181 ? -2.223 -92.898 -53.002 1.00 49.43 179 TYR A C 1
ATOM 1448 O O . TYR A 1 181 ? -1.786 -93.789 -53.725 1.00 53.46 179 TYR A O 1
ATOM 1457 N N . TYR A 1 182 ? -2.413 -91.641 -53.401 1.00 34.20 180 TYR A N 1
ATOM 1458 C CA . TYR A 1 182 ? -1.812 -91.089 -54.621 1.00 45.65 180 TYR A CA 1
ATOM 1459 C C . TYR A 1 182 ? -1.302 -89.651 -54.348 1.00 33.33 180 TYR A C 1
ATOM 1460 O O . TYR A 1 182 ? -1.625 -89.039 -53.332 1.00 32.58 180 TYR A O 1
ATOM 1469 N N . SER A 1 183 ? -0.479 -89.147 -55.254 1.00 31.94 181 SER A N 1
ATOM 1470 C CA . SER A 1 183 ? 0.251 -87.910 -55.039 1.00 29.79 181 SER A CA 1
ATOM 1471 C C . SER A 1 183 ? 0.596 -87.273 -56.387 1.00 23.87 181 SER A C 1
ATOM 1472 O O . SER A 1 183 ? -0.104 -87.487 -57.366 1.00 25.43 181 SER A O 1
ATOM 1475 N N . THR A 1 184 ? 1.617 -86.422 -56.380 1.00 22.32 182 THR A N 1
ATOM 1476 C CA . THR A 1 184 ? 2.039 -85.641 -57.543 1.00 25.71 182 THR A CA 1
ATOM 1477 C C . THR A 1 184 ? 2.227 -86.471 -58.805 1.00 32.69 182 THR A C 1
ATOM 1478 O O . THR A 1 184 ? 2.037 -85.968 -59.899 1.00 23.23 182 THR A O 1
ATOM 1482 N N . ALA A 1 185 ? 2.579 -87.749 -58.663 1.00 29.91 183 ALA A N 1
ATOM 1483 C CA . ALA A 1 185 ? 2.785 -88.603 -59.839 1.00 23.15 183 ALA A CA 1
ATOM 1484 C C . ALA A 1 185 ? 1.549 -88.686 -60.730 1.00 21.58 183 ALA A C 1
ATOM 1485 O O . ALA A 1 185 ? 1.673 -88.900 -61.940 1.00 23.62 183 ALA A O 1
ATOM 1487 N N . VAL A 1 186 ? 0.350 -88.537 -60.153 1.00 22.00 184 VAL A N 1
ATOM 1488 C CA . VAL A 1 186 ? -0.849 -88.580 -60.984 1.00 20.98 184 VAL A CA 1
ATOM 1489 C C . VAL A 1 186 ? -0.855 -87.450 -62.013 1.00 24.48 184 VAL A C 1
ATOM 1490 O O . VAL A 1 186 ? -1.302 -87.657 -63.136 1.00 24.45 184 VAL A O 1
ATOM 1494 N N . ASP A 1 187 ? -0.382 -86.257 -61.644 1.00 23.66 185 ASP A N 1
ATOM 1495 C CA . ASP A 1 187 ? -0.355 -85.156 -62.631 1.00 19.28 185 ASP A CA 1
ATOM 1496 C C . ASP A 1 187 ? 0.677 -85.417 -63.744 1.00 19.97 185 ASP A C 1
ATOM 1497 O O . ASP A 1 187 ? 0.486 -85.038 -64.898 1.00 23.69 185 ASP A O 1
ATOM 1502 N N . ILE A 1 188 ? 1.806 -85.998 -63.376 1.00 24.48 186 ILE A N 1
ATOM 1503 C CA . ILE A 1 188 ? 2.826 -86.333 -64.362 1.00 22.43 186 ILE A CA 1
ATOM 1504 C C . ILE A 1 188 ? 2.304 -87.349 -65.381 1.00 25.42 186 ILE A C 1
ATOM 1505 O O . ILE A 1 188 ? 2.578 -87.229 -66.582 1.00 24.64 186 ILE A O 1
ATOM 1510 N N . TRP A 1 189 ? 1.529 -88.328 -64.919 1.00 26.64 187 TRP A N 1
ATOM 1511 C CA . TRP A 1 189 ? 0.917 -89.303 -65.839 1.00 24.07 187 TRP A CA 1
ATOM 1512 C C . TRP A 1 189 ? 0.027 -88.591 -66.856 1.00 21.34 187 TRP A C 1
ATOM 1513 O O . TRP A 1 189 ? 0.104 -88.851 -68.056 1.00 22.34 187 TRP A O 1
ATOM 1524 N N . SER A 1 190 ? -0.848 -87.712 -66.358 1.00 23.83 188 SER A N 1
ATOM 1525 C CA . SER A 1 190 ? -1.728 -86.924 -67.220 1.00 26.09 188 SER A CA 1
ATOM 1526 C C . SER A 1 190 ? -0.940 -86.140 -68.278 1.00 25.54 188 SER A C 1
ATOM 1527 O O . SER A 1 190 ? -1.287 -86.136 -69.462 1.00 24.96 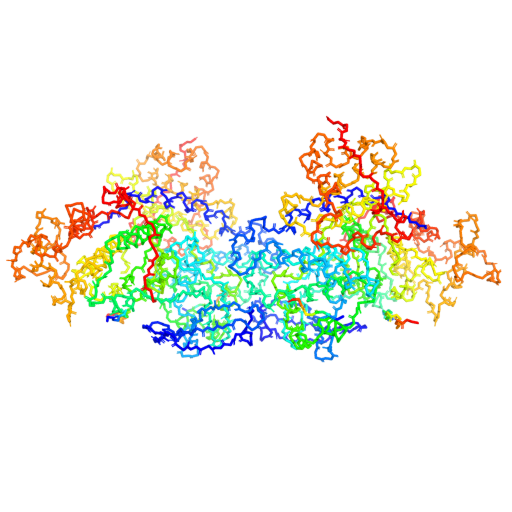188 SER A O 1
ATOM 1530 N N . LEU A 1 191 ? 0.114 -85.465 -67.844 1.00 24.21 189 LEU A N 1
ATOM 1531 C CA . LEU A 1 191 ? 0.936 -84.700 -68.784 1.00 26.04 189 LEU A CA 1
ATOM 1532 C C . LEU A 1 191 ? 1.588 -85.614 -69.807 1.00 29.60 189 LEU A C 1
ATOM 1533 O O . LEU A 1 191 ? 1.703 -85.236 -70.966 1.00 28.60 189 LEU A O 1
ATOM 1538 N N . GLY A 1 192 ? 1.993 -86.818 -69.385 1.00 26.83 190 GLY A N 1
ATOM 1539 C CA . GLY A 1 192 ? 2.597 -87.775 -70.318 1.00 26.72 190 GLY A CA 1
ATOM 1540 C C . GLY A 1 192 ? 1.600 -88.147 -71.395 1.00 27.72 190 GLY A C 1
ATOM 1541 O O . GLY A 1 192 ? 1.938 -88.175 -72.594 1.00 30.51 190 GLY A O 1
ATOM 1542 N N . CYS A 1 193 ? 0.352 -88.378 -70.980 1.00 25.11 191 CYS A N 1
ATOM 1543 C CA . CYS A 1 193 ? -0.720 -88.658 -71.933 1.00 26.31 191 CYS A CA 1
ATOM 1544 C C . CYS A 1 193 ? -0.925 -87.515 -72.914 1.00 29.17 191 CYS A C 1
ATOM 1545 O O . CYS A 1 193 ? -1.192 -87.746 -74.096 1.00 28.54 191 CYS A O 1
ATOM 1548 N N . ILE A 1 194 ? -0.835 -86.281 -72.415 1.00 24.94 192 ILE A N 1
ATOM 1549 C CA . ILE A 1 194 ? -1.083 -85.108 -73.234 1.00 23.78 192 ILE A CA 1
ATOM 1550 C C . ILE A 1 194 ? 0.084 -84.889 -74.213 1.00 25.46 192 ILE A C 1
ATOM 1551 O O . ILE A 1 194 ? -0.124 -84.534 -75.359 1.00 27.23 192 ILE A O 1
ATOM 1556 N N . PHE A 1 195 ? 1.301 -85.141 -73.749 1.00 25.55 193 PHE A N 1
ATOM 1557 C CA . PHE A 1 195 ? 2.498 -85.080 -74.583 1.00 28.32 193 PHE A CA 1
ATOM 1558 C C . PHE A 1 195 ? 2.331 -86.018 -75.785 1.00 30.34 193 PHE A C 1
ATOM 1559 O O . PHE A 1 195 ? 2.483 -85.618 -76.951 1.00 31.42 193 PHE A O 1
ATOM 1567 N N . ALA A 1 196 ? 1.989 -87.270 -75.507 1.00 28.48 194 ALA A N 1
ATOM 1568 C CA . ALA A 1 196 ? 1.807 -88.265 -76.570 1.00 27.79 194 ALA A CA 1
ATOM 1569 C C . ALA A 1 196 ? 0.694 -87.830 -77.523 1.00 33.67 194 ALA A C 1
ATOM 1570 O O . ALA A 1 196 ? 0.790 -87.984 -78.750 1.00 37.25 194 ALA A O 1
ATOM 1572 N N . GLU A 1 197 ? -0.374 -87.284 -76.948 1.00 33.68 195 GLU A N 1
ATOM 1573 C CA . GLU A 1 197 ? -1.506 -86.831 -77.747 1.00 32.73 195 GLU A CA 1
ATOM 1574 C C . GLU A 1 197 ? -1.166 -85.665 -78.705 1.00 33.55 195 GLU A C 1
ATOM 1575 O O . GLU A 1 197 ? -1.640 -85.631 -79.835 1.00 38.44 195 GLU A O 1
ATOM 1581 N N . MET A 1 198 ? -0.345 -84.717 -78.264 1.00 29.90 196 MET A N 1
ATOM 1582 C CA . MET A 1 198 ? 0.144 -83.662 -79.159 1.00 33.62 196 MET A CA 1
ATOM 1583 C C . MET A 1 198 ? 0.971 -84.262 -80.303 1.00 34.23 196 MET A C 1
ATOM 1584 O O . MET A 1 198 ? 0.904 -83.801 -81.441 1.00 34.90 196 MET A O 1
ATOM 1589 N N . VAL A 1 199 ? 1.743 -85.304 -80.005 1.00 35.02 197 VAL A N 1
ATOM 1590 C CA . VAL A 1 199 ? 2.635 -85.900 -81.022 1.00 35.93 197 VAL A CA 1
ATOM 1591 C C . VAL A 1 199 ? 1.890 -86.709 -82.096 1.00 39.67 197 VAL A C 1
ATOM 1592 O O . VAL A 1 199 ? 2.177 -86.588 -83.290 1.00 37.41 197 VAL A O 1
ATOM 1596 N N . THR A 1 200 ? 0.952 -87.554 -81.673 1.00 35.99 198 THR A N 1
ATOM 1597 C CA . THR A 1 200 ? 0.265 -88.464 -82.598 1.00 40.33 198 THR A CA 1
ATOM 1598 C C . THR A 1 200 ? -1.075 -87.938 -83.070 1.00 44.00 198 THR A C 1
ATOM 1599 O O . THR A 1 200 ? -1.730 -88.569 -83.896 1.00 49.76 198 THR A O 1
ATOM 1603 N N . ARG A 1 201 ? -1.493 -86.799 -82.538 1.00 38.23 199 ARG A N 1
ATOM 1604 C CA . ARG A 1 201 ? -2.793 -86.224 -82.884 1.00 47.11 199 ARG A CA 1
ATOM 1605 C C . ARG A 1 201 ? -3.999 -87.069 -82.443 1.00 43.92 199 ARG A C 1
ATOM 1606 O O . ARG A 1 201 ? -5.093 -86.914 -82.977 1.00 50.22 199 ARG A O 1
ATOM 1614 N N . ARG A 1 202 ? -3.818 -87.945 -81.464 1.00 41.76 200 ARG A N 1
ATOM 1615 C CA . ARG A 1 202 ? -4.955 -88.682 -80.926 1.00 39.89 200 ARG A CA 1
ATOM 1616 C C . ARG A 1 202 ? -4.696 -89.081 -79.482 1.00 34.36 200 ARG A C 1
ATOM 1617 O O . ARG A 1 202 ? -3.545 -89.237 -79.067 1.00 35.27 200 ARG A O 1
ATOM 1625 N N . ALA A 1 203 ? -5.767 -89.261 -78.719 1.00 35.33 201 ALA A N 1
ATOM 1626 C CA . ALA A 1 203 ? -5.624 -89.615 -77.312 1.00 34.80 201 ALA A CA 1
ATOM 1627 C C . ALA A 1 203 ? -4.838 -90.911 -77.212 1.00 33.81 201 ALA A C 1
ATOM 1628 O O . ALA A 1 203 ? -5.052 -91.832 -77.996 1.00 30.82 201 ALA A O 1
ATOM 1630 N N . LEU A 1 204 ? -3.915 -90.982 -76.264 1.00 27.43 202 LEU A N 1
ATOM 1631 C CA . LEU A 1 204 ? -3.099 -92.185 -76.117 1.00 30.14 202 LEU A CA 1
ATOM 1632 C C . LEU A 1 204 ? -3.919 -93.377 -75.609 1.00 31.97 202 LEU A C 1
ATOM 1633 O O . LEU A 1 204 ? -3.793 -94.490 -76.119 1.00 29.45 202 LEU A O 1
ATOM 1638 N N . PHE A 1 205 ? -4.761 -93.142 -74.607 1.00 27.91 203 PHE A N 1
ATOM 1639 C CA . PHE A 1 205 ? -5.508 -94.229 -73.956 1.00 27.77 203 PHE A CA 1
ATOM 1640 C C . PHE A 1 205 ? -6.982 -93.871 -73.863 1.00 29.37 203 PHE A C 1
ATOM 1641 O O . PHE A 1 205 ? -7.460 -93.518 -72.779 1.00 28.44 203 PHE A O 1
ATOM 1649 N N . PRO A 1 206 ? -7.693 -93.893 -74.997 1.00 30.61 204 PRO A N 1
ATOM 1650 C CA . PRO A 1 206 ? -9.092 -93.437 -74.986 1.00 29.71 204 PRO A CA 1
ATOM 1651 C C . PRO A 1 206 ? -10.062 -94.521 -74.454 1.00 32.09 204 PRO A C 1
ATOM 1652 O O . PRO A 1 206 ? -10.886 -95.029 -75.202 1.00 32.71 204 PRO A O 1
ATOM 1656 N N . GLY A 1 207 ? -9.964 -94.857 -73.169 1.00 32.45 205 GLY A N 1
ATOM 1657 C CA . GLY A 1 207 ? -10.829 -95.874 -72.574 1.00 32.39 205 GLY A CA 1
ATOM 1658 C C . GLY A 1 207 ? -12.310 -95.502 -72.506 1.00 36.74 205 GLY A C 1
ATOM 1659 O O . GLY A 1 207 ? -12.645 -94.340 -72.342 1.00 37.58 205 GLY A O 1
ATOM 1660 N N . ASP A 1 208 ? -13.205 -96.470 -72.684 1.00 35.34 206 ASP A N 1
ATOM 1661 C CA . ASP A 1 208 ? -14.638 -96.212 -72.474 1.00 38.55 206 ASP A CA 1
ATOM 1662 C C . ASP A 1 208 ? -15.203 -96.720 -71.130 1.00 39.92 206 ASP A C 1
ATOM 1663 O O . ASP A 1 208 ? -16.407 -96.676 -70.895 1.00 44.83 206 ASP A O 1
ATOM 1668 N N . SER A 1 209 ? -14.341 -97.266 -70.285 1.00 35.06 207 SER A N 1
ATOM 1669 C CA . SER A 1 209 ? -14.729 -97.660 -68.935 1.00 28.27 207 SER A CA 1
ATOM 1670 C C . SER A 1 209 ? -13.438 -97.837 -68.169 1.00 30.16 207 SER A C 1
ATOM 1671 O O . SER A 1 209 ? -12.357 -97.744 -68.748 1.00 33.05 207 SER A O 1
ATOM 1674 N N . GLU A 1 210 ? -13.528 -98.123 -66.880 1.00 32.28 208 GLU A N 1
ATOM 1675 C CA . GLU A 1 210 ? -12.315 -98.208 -66.076 1.00 33.45 208 GLU A CA 1
ATOM 1676 C C . GLU A 1 210 ? -11.472 -99.422 -66.424 1.00 30.75 208 GLU A C 1
ATOM 1677 O O . GLU A 1 210 ? -10.249 -99.313 -66.546 1.00 28.18 208 GLU A O 1
ATOM 1683 N N . ILE A 1 211 ? -12.123 -100.569 -66.613 1.00 31.40 209 ILE A N 1
ATOM 1684 C CA . ILE A 1 211 ? -11.403 -101.765 -67.056 1.00 30.65 209 ILE A CA 1
ATOM 1685 C C . ILE A 1 211 ? -10.824 -101.583 -68.459 1.00 32.09 209 ILE A C 1
ATOM 1686 O O . ILE A 1 211 ? -9.671 -101.941 -68.704 1.00 33.03 209 ILE A O 1
ATOM 1691 N N . ASP A 1 212 ? -11.600 -101.000 -69.371 1.00 28.45 210 ASP A N 1
ATOM 1692 C CA . ASP A 1 212 ? -11.086 -100.756 -70.727 1.00 32.80 210 ASP A CA 1
ATOM 1693 C C . ASP A 1 212 ? -9.898 -99.781 -70.691 1.00 37.55 210 ASP A C 1
ATOM 1694 O O . ASP A 1 212 ? -8.917 -99.941 -71.420 1.00 29.88 210 ASP A O 1
ATOM 1699 N N . GLN A 1 213 ? -9.974 -98.786 -69.815 1.00 32.94 211 GLN A N 1
ATOM 1700 C CA . GLN A 1 213 ? -8.876 -97.842 -69.656 1.00 26.53 211 GLN A CA 1
ATOM 1701 C C . GLN A 1 213 ? -7.620 -98.574 -69.198 1.00 31.29 211 GLN A C 1
ATOM 1702 O O . GLN A 1 213 ? -6.536 -98.425 -69.769 1.00 27.54 211 GLN A O 1
ATOM 1708 N N . LEU A 1 214 ? -7.774 -99.386 -68.159 1.00 27.24 212 LEU A N 1
ATOM 1709 C CA . LEU A 1 214 ? -6.658 -100.146 -67.626 1.00 27.38 212 LEU A CA 1
ATOM 1710 C C . LEU A 1 214 ? -6.044 -101.058 -68.693 1.00 28.97 212 LEU A C 1
ATOM 1711 O O . LEU A 1 214 ? -4.820 -101.154 -68.803 1.00 29.41 212 LEU A O 1
ATOM 1716 N N . PHE A 1 215 ? -6.884 -101.736 -69.470 1.00 26.83 213 PHE A N 1
ATOM 1717 C CA . PHE A 1 215 ? -6.379 -102.713 -70.444 1.00 27.31 213 PHE A CA 1
ATOM 1718 C C . PHE A 1 215 ? -5.680 -101.995 -71.618 1.00 30.57 213 PHE A C 1
ATOM 1719 O O . PHE A 1 215 ? -4.699 -102.506 -72.178 1.00 28.77 213 PHE A O 1
ATOM 1727 N N . ARG A 1 216 ? -6.180 -100.814 -71.983 1.00 30.27 214 ARG A N 1
ATOM 1728 C CA . ARG A 1 216 ? -5.521 -100.019 -73.024 1.00 29.58 214 ARG A CA 1
ATOM 1729 C C . ARG A 1 216 ? -4.114 -99.646 -72.569 1.00 27.04 214 ARG A C 1
ATOM 1730 O O . ARG A 1 216 ? -3.160 -99.734 -73.337 1.00 30.53 214 ARG A O 1
ATOM 1738 N N . ILE A 1 217 ? -3.974 -99.271 -71.305 1.00 25.11 215 ILE A N 1
ATOM 1739 C CA . ILE A 1 217 ? -2.648 -99.009 -70.757 1.00 24.83 215 ILE A CA 1
ATOM 1740 C C . ILE A 1 217 ? -1.778 -100.282 -70.772 1.00 28.40 215 ILE A C 1
ATOM 1741 O O . ILE A 1 217 ? -0.623 -100.253 -71.198 1.00 27.51 215 ILE A O 1
ATOM 1746 N N . PHE A 1 218 ? -2.330 -101.396 -70.302 1.00 27.23 216 PHE A N 1
ATOM 1747 C CA . PHE A 1 218 ? -1.573 -102.653 -70.256 1.00 28.62 216 PHE A CA 1
ATOM 1748 C C . PHE A 1 218 ? -1.131 -103.067 -71.654 1.00 35.49 216 PHE A C 1
ATOM 1749 O O . PHE A 1 218 ? -0.020 -103.573 -71.846 1.00 35.07 216 PHE A O 1
ATOM 1757 N N . ARG A 1 219 ? -2.000 -102.873 -72.636 1.00 28.47 217 ARG A N 1
ATOM 1758 C CA . ARG A 1 219 ? -1.677 -103.363 -73.981 1.00 36.22 217 ARG A CA 1
ATOM 1759 C C . ARG A 1 219 ? -0.522 -102.582 -74.575 1.00 33.34 217 ARG A C 1
ATOM 1760 O O . ARG A 1 219 ? 0.222 -103.088 -75.413 1.00 33.85 217 ARG A O 1
ATOM 1768 N N . THR A 1 220 ? -0.423 -101.321 -74.174 1.00 30.20 218 THR A N 1
ATOM 1769 C CA . THR A 1 220 ? 0.638 -100.446 -74.639 1.00 35.82 218 THR A CA 1
ATOM 1770 C C . THR A 1 220 ? 1.941 -100.561 -73.848 1.00 32.71 218 THR A C 1
ATOM 1771 O O . THR A 1 220 ? 3.028 -100.690 -74.423 1.00 32.88 218 THR A O 1
ATOM 1775 N N . LEU A 1 221 ? 1.823 -100.508 -72.525 1.00 30.74 219 LEU A N 1
ATOM 1776 C CA . LEU A 1 221 ? 3.000 -100.472 -71.661 1.00 29.27 219 LEU A CA 1
ATOM 1777 C C . LEU A 1 221 ? 3.378 -101.837 -71.083 1.00 30.86 219 LEU A C 1
ATOM 1778 O O . LEU A 1 221 ? 4.387 -101.958 -70.386 1.00 34.48 219 LEU A O 1
ATOM 1783 N N . GLY A 1 222 ? 2.581 -102.858 -71.404 1.00 29.33 220 GLY A N 1
ATOM 1784 C CA . GLY A 1 222 ? 2.756 -104.189 -70.843 1.00 26.25 220 GLY A CA 1
ATOM 1785 C C . GLY A 1 222 ? 1.979 -104.301 -69.527 1.00 30.94 220 GLY A C 1
ATOM 1786 O O . GLY A 1 222 ? 1.803 -103.316 -68.803 1.00 34.41 220 GLY A O 1
ATOM 1787 N N . THR A 1 223 ? 1.504 -105.500 -69.204 1.00 29.70 221 THR A N 1
ATOM 1788 C CA . THR A 1 223 ? 0.810 -105.684 -67.933 1.00 30.70 221 THR A CA 1
ATOM 1789 C C . THR A 1 223 ? 1.856 -105.657 -66.831 1.00 33.10 221 THR A C 1
ATOM 1790 O O . THR A 1 223 ? 2.826 -106.411 -66.875 1.00 34.85 221 THR A O 1
ATOM 1794 N N . PRO A 1 224 ? 1.679 -104.782 -65.842 1.00 31.93 222 PRO A N 1
ATOM 1795 C CA . PRO A 1 224 ? 2.714 -104.676 -64.813 1.00 32.92 222 PRO A CA 1
ATOM 1796 C C . PRO A 1 224 ? 2.715 -105.884 -63.880 1.00 38.21 222 PRO A C 1
ATOM 1797 O O . PRO A 1 224 ? 1.693 -106.540 -63.691 1.00 35.35 222 PRO A O 1
ATOM 1801 N N . ASP A 1 225 ? 3.884 -106.192 -63.342 1.00 40.04 223 ASP A N 1
ATOM 1802 C CA . ASP A 1 225 ? 4.040 -107.270 -62.382 1.00 43.35 223 ASP A CA 1
ATOM 1803 C C . ASP A 1 225 ? 4.864 -106.765 -61.215 1.00 39.66 223 ASP A C 1
ATOM 1804 O O . ASP A 1 225 ? 5.294 -105.603 -61.191 1.00 39.09 223 ASP A O 1
ATOM 1809 N N . GLU A 1 226 ? 5.084 -107.644 -60.250 1.00 38.81 224 GLU A N 1
ATOM 1810 C CA . GLU A 1 226 ? 5.789 -107.281 -59.029 1.00 43.92 224 GLU A CA 1
ATOM 1811 C C . GLU A 1 226 ? 7.188 -106.726 -59.305 1.00 52.28 224 GLU A C 1
ATOM 1812 O O . GLU A 1 226 ? 7.710 -105.924 -58.527 1.00 50.91 224 GLU A O 1
ATOM 1818 N N . VAL A 1 227 ? 7.780 -107.118 -60.430 1.00 52.11 225 VAL A N 1
ATOM 1819 C CA . VAL A 1 227 ? 9.128 -106.652 -60.762 1.00 52.94 225 VAL A CA 1
ATOM 1820 C C . VAL A 1 227 ? 9.190 -105.208 -61.241 1.00 49.58 225 VAL A C 1
ATOM 1821 O O . VAL A 1 227 ? 10.031 -104.434 -60.793 1.00 50.12 225 VAL A O 1
ATOM 1825 N N . VAL A 1 228 ? 8.323 -104.835 -62.168 1.00 43.45 226 VAL A N 1
ATOM 1826 C CA . VAL A 1 228 ? 8.318 -103.441 -62.600 1.00 45.18 226 VAL A CA 1
ATOM 1827 C C . VAL A 1 228 ? 7.613 -102.561 -61.572 1.00 43.38 226 VAL A C 1
ATOM 1828 O O . VAL A 1 228 ? 7.920 -101.375 -61.455 1.00 41.20 226 VAL A O 1
ATOM 1832 N N . TRP A 1 229 ? 6.675 -103.143 -60.826 1.00 35.97 227 TRP A N 1
ATOM 1833 C CA . TRP A 1 229 ? 5.882 -102.351 -59.879 1.00 34.61 227 TRP A CA 1
ATOM 1834 C C . TRP A 1 229 ? 5.588 -103.112 -58.588 1.00 38.86 227 TRP A C 1
ATOM 1835 O O . TRP A 1 229 ? 4.527 -103.713 -58.441 1.00 35.78 227 TRP A O 1
ATOM 1846 N N . PRO A 1 230 ? 6.551 -103.117 -57.658 1.00 35.25 228 PRO A N 1
ATOM 1847 C CA . PRO A 1 230 ? 6.371 -103.846 -56.401 1.00 42.72 228 PRO A CA 1
ATOM 1848 C C . PRO A 1 230 ? 5.076 -103.423 -55.718 1.00 38.08 228 PRO A C 1
ATOM 1849 O O . PRO A 1 230 ? 4.781 -102.233 -55.677 1.00 40.31 228 PRO A O 1
ATOM 1853 N N . GLY A 1 231 ? 4.309 -104.394 -55.235 1.00 40.32 229 GLY A N 1
ATOM 1854 C CA . GLY A 1 231 ? 3.046 -104.125 -54.571 1.00 42.11 229 GLY A CA 1
ATOM 1855 C C . GLY A 1 231 ? 1.835 -104.169 -55.488 1.00 39.36 229 GLY A C 1
ATOM 1856 O O . GLY A 1 231 ? 0.703 -104.299 -55.017 1.00 45.06 229 GLY A O 1
ATOM 1857 N N . VAL A 1 232 ? 2.061 -104.084 -56.800 1.00 35.47 230 VAL A N 1
ATOM 1858 C CA . VAL A 1 232 ? 0.938 -104.004 -57.742 1.00 35.70 230 VAL A CA 1
ATOM 1859 C C . VAL A 1 232 ? -0.097 -105.131 -57.589 1.00 41.18 230 VAL A C 1
ATOM 1860 O O . VAL A 1 232 ? -1.296 -104.885 -57.669 1.00 38.69 230 VAL A O 1
ATOM 1864 N N . THR A 1 233 ? 0.354 -106.356 -57.336 1.00 37.96 231 THR A N 1
ATOM 1865 C CA . THR A 1 233 ? -0.583 -107.485 -57.278 1.00 40.43 231 THR A CA 1
ATOM 1866 C C . THR A 1 233 ? -1.395 -107.498 -55.979 1.00 50.20 231 THR A C 1
ATOM 1867 O O . THR A 1 233 ? -2.312 -108.294 -55.826 1.00 47.54 231 THR A O 1
ATOM 1871 N N . SER A 1 234 ? -1.046 -106.616 -55.047 1.00 51.56 232 SER A N 1
ATOM 1872 C CA . SER A 1 234 ? -1.809 -106.458 -53.808 1.00 53.79 232 SER A CA 1
ATOM 1873 C C . SER A 1 234 ? -2.796 -105.283 -53.822 1.00 48.55 232 SER A C 1
ATOM 1874 O O . SER A 1 234 ? -3.538 -105.095 -52.862 1.00 45.59 232 SER A O 1
ATOM 1877 N N . MET A 1 235 ? -2.812 -104.502 -54.898 1.00 41.66 233 MET A N 1
ATOM 1878 C CA . MET A 1 235 ? -3.702 -103.341 -54.978 1.00 42.03 233 MET A CA 1
ATOM 1879 C C . MET A 1 235 ? -5.145 -103.803 -54.947 1.00 44.37 233 MET A C 1
ATOM 1880 O O . MET A 1 235 ? -5.459 -104.885 -55.453 1.00 36.46 233 MET A O 1
ATOM 1885 N N . PRO A 1 236 ? -6.027 -102.991 -54.342 1.00 45.17 234 PRO A N 1
ATOM 1886 C CA . PRO A 1 236 ? -7.417 -103.396 -54.103 1.00 43.51 234 PRO A CA 1
ATOM 1887 C C . PRO A 1 236 ? -8.138 -103.866 -55.366 1.00 42.16 234 PRO A C 1
ATOM 1888 O O . PRO A 1 236 ? -8.888 -104.818 -55.294 1.00 42.92 234 PRO A O 1
ATOM 1892 N N . ASP A 1 237 ? -7.936 -103.197 -56.496 1.00 40.40 235 ASP A N 1
ATOM 1893 C CA . ASP A 1 237 ? -8.658 -103.544 -57.726 1.00 39.38 235 ASP A CA 1
ATOM 1894 C C . ASP A 1 237 ? -7.891 -104.406 -58.736 1.00 41.62 235 ASP A C 1
ATOM 1895 O O . ASP A 1 237 ? -8.328 -104.578 -59.874 1.00 41.56 235 ASP A O 1
ATOM 1900 N N . TYR A 1 238 ? -6.710 -104.873 -58.353 1.00 37.95 236 TYR A N 1
ATOM 1901 C CA . TYR A 1 238 ? -5.925 -105.714 -59.235 1.00 37.87 236 TYR A CA 1
ATOM 1902 C C . TYR A 1 238 ? -6.543 -107.109 -59.241 1.00 37.80 236 TYR A C 1
ATOM 1903 O O . TYR A 1 238 ? -6.987 -107.583 -58.194 1.00 37.67 236 TYR A O 1
ATOM 1912 N N . LYS A 1 239 ? -6.596 -107.767 -60.401 1.00 35.21 237 LYS A N 1
ATOM 1913 C CA . LYS A 1 239 ? -7.001 -109.185 -60.421 1.00 42.58 237 LYS A CA 1
ATOM 1914 C C . LYS A 1 239 ? -5.932 -110.026 -61.110 1.00 39.22 237 LYS A C 1
ATOM 1915 O O . LYS A 1 239 ? -5.470 -109.674 -62.198 1.00 38.93 237 LYS A O 1
ATOM 1921 N N . PRO A 1 240 ? -5.585 -111.177 -60.521 1.00 40.99 238 PRO A N 1
ATOM 1922 C CA . PRO A 1 240 ? -4.565 -112.044 -61.131 1.00 46.03 238 PRO A CA 1
ATOM 1923 C C . PRO A 1 240 ? -4.987 -112.589 -62.500 1.00 44.78 238 PRO A C 1
ATOM 1924 O O . PRO A 1 240 ? -4.161 -113.127 -63.244 1.00 42.89 238 PRO A O 1
ATOM 1928 N N . SER A 1 241 ? -6.270 -112.468 -62.816 1.00 41.31 239 SER A N 1
ATOM 1929 C CA . SER A 1 241 ? -6.784 -112.928 -64.101 1.00 44.11 239 SER A CA 1
ATOM 1930 C C . SER A 1 241 ? -6.587 -111.897 -65.248 1.00 37.02 239 SER A C 1
ATOM 1931 O O . SER A 1 241 ? -6.863 -112.198 -66.412 1.00 37.82 239 SER A O 1
ATOM 1934 N N . PHE A 1 242 ? -6.114 -110.694 -64.936 1.00 34.16 240 PHE A N 1
ATOM 1935 C CA . PHE A 1 242 ? -5.826 -109.710 -65.991 1.00 33.71 240 PHE A CA 1
ATOM 1936 C C . PHE A 1 242 ? -4.941 -110.331 -67.073 1.00 36.66 240 PHE A C 1
ATOM 1937 O O . PHE A 1 242 ? -3.929 -110.937 -66.761 1.00 39.28 240 PHE A O 1
ATOM 1945 N N . PRO A 1 243 ? -5.301 -110.165 -68.354 1.00 37.16 241 PRO A N 1
ATOM 1946 C CA . PRO A 1 243 ? -4.404 -110.697 -69.397 1.00 38.08 241 PRO A CA 1
ATOM 1947 C C . PRO A 1 243 ? -2.985 -110.120 -69.266 1.00 40.48 241 PRO A C 1
ATOM 1948 O O . PRO A 1 243 ? -2.812 -108.970 -68.848 1.00 35.54 241 PRO A O 1
ATOM 1952 N N . LYS A 1 244 ? -1.976 -110.914 -69.596 1.00 36.34 242 LYS A N 1
ATOM 1953 C CA . LYS A 1 244 ? -0.600 -110.427 -69.521 1.00 41.80 242 LYS A CA 1
ATOM 1954 C C . LYS A 1 244 ? -0.098 -110.070 -70.919 1.00 45.12 242 LYS A C 1
ATOM 1955 O O . LYS A 1 244 ? 0.208 -110.949 -71.728 1.00 46.60 242 LYS A O 1
ATOM 1961 N N . TRP A 1 245 ? 0.018 -108.777 -71.183 1.00 38.12 243 TRP A N 1
ATOM 1962 C CA . TRP A 1 245 ? 0.439 -108.281 -72.480 1.00 39.50 243 TRP A CA 1
ATOM 1963 C C . TRP A 1 245 ? 1.869 -107.802 -72.380 1.00 48.94 243 TRP A C 1
ATOM 1964 O O . TRP A 1 245 ? 2.285 -107.290 -71.346 1.00 44.33 243 TRP A O 1
ATOM 1975 N N . ALA A 1 246 ? 2.614 -107.966 -73.464 1.00 49.79 244 ALA A N 1
ATOM 1976 C CA . ALA A 1 246 ? 3.980 -107.485 -73.540 1.00 41.14 244 ALA A CA 1
ATOM 1977 C C . ALA A 1 246 ? 3.980 -106.022 -73.886 1.00 46.08 244 ALA A C 1
ATOM 1978 O O . ALA A 1 246 ? 3.088 -105.542 -74.584 1.00 54.14 244 ALA A O 1
ATOM 1980 N N . ARG A 1 247 ? 4.984 -105.312 -73.390 1.00 44.15 245 ARG A N 1
ATOM 1981 C CA . ARG A 1 247 ? 5.162 -103.905 -73.692 1.00 42.41 245 ARG A CA 1
ATOM 1982 C C . ARG A 1 247 ? 5.513 -103.666 -75.176 1.00 49.15 245 ARG A C 1
ATOM 1983 O O . ARG A 1 247 ? 6.313 -104.395 -75.753 1.00 43.94 245 ARG A O 1
ATOM 1991 N N . GLN A 1 248 ? 4.893 -102.656 -75.790 1.00 51.01 246 GLN A N 1
ATOM 1992 C CA . GLN A 1 248 ? 5.224 -102.256 -77.159 1.00 53.10 246 GLN A CA 1
ATOM 1993 C C . GLN A 1 248 ? 6.450 -101.355 -77.224 1.00 56.51 246 GLN A C 1
ATOM 1994 O O . GLN A 1 248 ? 6.772 -100.660 -76.264 1.00 55.98 246 GLN A O 1
ATOM 2000 N N . ASP A 1 249 ? 7.128 -101.358 -78.365 1.00 56.74 247 ASP A N 1
ATOM 2001 C CA . ASP A 1 249 ? 8.241 -100.443 -78.568 1.00 56.12 247 ASP A CA 1
ATOM 2002 C C . ASP A 1 249 ? 7.718 -99.050 -78.895 1.00 51.95 247 ASP A C 1
ATOM 2003 O O . ASP A 1 249 ? 6.822 -98.889 -79.729 1.00 47.01 247 ASP A O 1
ATOM 2008 N N . PHE A 1 250 ? 8.279 -98.038 -78.243 1.00 52.14 248 PHE A N 1
ATOM 2009 C CA . PHE A 1 250 ? 7.770 -96.681 -78.410 1.00 55.51 248 PHE A CA 1
ATOM 2010 C C . PHE A 1 250 ? 7.861 -96.187 -79.859 1.00 59.46 248 PHE A C 1
ATOM 2011 O O . PHE A 1 250 ? 7.170 -95.240 -80.239 1.00 65.35 248 PHE A O 1
ATOM 2019 N N . SER A 1 251 ? 8.697 -96.832 -80.669 1.00 55.65 249 SER A N 1
ATOM 2020 C CA . SER A 1 251 ? 8.760 -96.503 -82.089 1.00 65.23 249 SER A CA 1
ATOM 2021 C C . SER A 1 251 ? 7.376 -96.703 -82.698 1.00 68.24 249 SER A C 1
ATOM 2022 O O . SER A 1 251 ? 6.985 -96.005 -83.635 1.00 71.08 249 SER A O 1
ATOM 2025 N N . LYS A 1 252 ? 6.644 -97.672 -82.163 1.00 61.25 250 LYS A N 1
ATOM 2026 C CA . LYS A 1 252 ? 5.277 -97.938 -82.596 1.00 66.34 250 LYS A CA 1
ATOM 2027 C C . LYS A 1 252 ? 4.277 -96.993 -81.938 1.00 61.99 250 LYS A C 1
ATOM 2028 O O . LYS A 1 252 ? 3.301 -96.575 -82.557 1.00 66.42 250 LYS A O 1
ATOM 2034 N N . VAL A 1 253 ? 4.524 -96.658 -80.679 1.00 52.54 251 VAL A N 1
ATOM 2035 C CA . VAL A 1 253 ? 3.598 -95.814 -79.927 1.00 56.37 251 VAL A CA 1
ATOM 2036 C C . VAL A 1 253 ? 3.640 -94.332 -80.303 1.00 53.86 251 VAL A C 1
ATOM 2037 O O . VAL A 1 253 ? 2.596 -93.704 -80.470 1.00 56.10 251 VAL A O 1
ATOM 2041 N N . VAL A 1 254 ? 4.842 -93.782 -80.430 1.00 51.76 252 VAL A N 1
ATOM 2042 C CA . VAL A 1 254 ? 5.013 -92.367 -80.767 1.00 50.65 252 VAL A CA 1
ATOM 2043 C C . VAL A 1 254 ? 6.070 -92.205 -81.844 1.00 51.62 252 VAL A C 1
ATOM 2044 O O . VAL A 1 254 ? 7.141 -91.673 -81.588 1.00 51.84 252 VAL A O 1
ATOM 2048 N N . PRO A 1 255 ? 5.760 -92.666 -83.063 1.00 51.09 253 PRO A N 1
ATOM 2049 C CA . PRO A 1 255 ? 6.705 -92.719 -84.183 1.00 50.11 253 PRO A CA 1
ATOM 2050 C C . PRO A 1 255 ? 7.477 -91.427 -84.453 1.00 52.95 253 PRO A C 1
ATOM 2051 O O . PRO A 1 255 ? 8.660 -91.501 -84.774 1.00 57.85 253 PRO A O 1
ATOM 2055 N N . PRO A 1 256 ? 6.815 -90.264 -84.359 1.00 46.73 254 PRO A N 1
ATOM 2056 C CA . PRO A 1 256 ? 7.510 -89.012 -84.673 1.00 56.82 254 PRO A CA 1
ATOM 2057 C C . PRO A 1 256 ? 8.553 -88.590 -83.633 1.00 56.24 254 PRO A C 1
ATOM 2058 O O . PRO A 1 256 ? 9.361 -87.702 -83.920 1.00 58.34 254 PRO A O 1
ATOM 2062 N N . LEU A 1 257 ? 8.522 -89.183 -82.444 1.00 52.24 255 LEU A N 1
ATOM 2063 C CA . LEU A 1 257 ? 9.421 -88.759 -81.367 1.00 49.14 255 LEU A CA 1
ATOM 2064 C C . LEU A 1 257 ? 10.844 -89.281 -81.513 1.00 49.45 255 LEU A C 1
ATOM 2065 O O . LEU A 1 257 ? 11.060 -90.451 -81.824 1.00 50.29 255 LEU A O 1
ATOM 2070 N N . ASP A 1 258 ? 11.811 -88.405 -81.259 1.00 47.40 256 ASP A N 1
ATOM 2071 C CA . ASP A 1 258 ? 13.214 -88.802 -81.239 1.00 47.88 256 ASP A CA 1
ATOM 2072 C C . ASP A 1 258 ? 13.546 -89.605 -79.982 1.00 49.41 256 ASP A C 1
ATOM 2073 O O . ASP A 1 258 ? 12.687 -89.821 -79.119 1.00 41.67 256 ASP A O 1
ATOM 2078 N N . GLU A 1 259 ? 14.799 -90.038 -79.889 1.00 48.64 257 GLU A N 1
ATOM 2079 C CA . GLU A 1 259 ? 15.280 -90.778 -78.727 1.00 48.44 257 GLU A CA 1
ATOM 2080 C C . GLU A 1 259 ? 15.026 -90.043 -77.402 1.00 42.34 257 GLU A C 1
ATOM 2081 O O . GLU A 1 259 ? 14.540 -90.640 -76.452 1.00 40.72 257 GLU A O 1
ATOM 2087 N N . ASP A 1 260 ? 15.359 -88.758 -77.336 1.00 39.75 258 ASP A N 1
ATOM 2088 C CA . ASP A 1 260 ? 15.122 -87.984 -76.113 1.00 41.76 258 ASP A CA 1
ATOM 2089 C C . ASP A 1 260 ? 13.640 -87.882 -75.756 1.00 39.90 258 ASP A C 1
ATOM 2090 O O . ASP A 1 260 ? 13.269 -87.993 -74.585 1.00 38.07 258 ASP A O 1
ATOM 2095 N N . GLY A 1 261 ? 12.793 -87.666 -76.758 1.00 36.29 259 GLY A N 1
ATOM 2096 C CA . GLY A 1 261 ? 11.366 -87.544 -76.511 1.00 33.99 259 GLY A CA 1
ATOM 2097 C C . GLY A 1 261 ? 10.792 -88.849 -75.979 1.00 33.89 259 GLY A C 1
ATOM 2098 O O . GLY A 1 261 ? 9.992 -88.853 -75.058 1.00 33.82 259 GLY A O 1
ATOM 2099 N N . ARG A 1 262 ? 11.201 -89.961 -76.579 1.00 39.45 260 ARG A N 1
ATOM 2100 C CA . ARG A 1 262 ? 10.737 -91.275 -76.135 1.00 37.19 260 ARG A CA 1
ATOM 2101 C C . ARG A 1 262 ? 11.219 -91.583 -74.721 1.00 34.15 260 ARG A C 1
ATOM 2102 O O . ARG A 1 262 ? 10.479 -92.139 -73.917 1.00 32.88 260 ARG A O 1
ATOM 2110 N N . SER A 1 263 ? 12.463 -91.216 -74.427 1.00 35.73 261 SER A N 1
ATOM 2111 C CA . SER A 1 263 ? 13.004 -91.384 -73.086 1.00 36.56 261 SER A CA 1
ATOM 2112 C C . SER A 1 263 ? 12.174 -90.603 -72.064 1.00 36.80 261 SER A C 1
ATOM 2113 O O . SER A 1 263 ? 11.771 -91.140 -71.032 1.00 32.50 261 SER A O 1
ATOM 2116 N N . LEU A 1 264 ? 11.890 -89.339 -72.352 1.00 36.52 262 LEU A N 1
ATOM 2117 C CA . LEU A 1 264 ? 11.123 -88.531 -71.397 1.00 32.47 262 LEU A CA 1
ATOM 2118 C C . LEU A 1 264 ? 9.710 -89.083 -71.224 1.00 31.94 262 LEU A C 1
ATOM 2119 O O . LEU A 1 264 ? 9.209 -89.215 -70.104 1.00 27.94 262 LEU A O 1
ATOM 2124 N N . LEU A 1 265 ? 9.064 -89.410 -72.333 1.00 28.13 263 LEU A N 1
ATOM 2125 C CA . LEU A 1 265 ? 7.718 -89.933 -72.253 1.00 31.92 263 LEU A CA 1
ATOM 2126 C C . LEU A 1 265 ? 7.681 -91.231 -71.433 1.00 33.42 263 LEU A C 1
ATOM 2127 O O . LEU A 1 265 ? 6.812 -91.404 -70.564 1.00 33.82 263 LEU A O 1
ATOM 2132 N N . SER A 1 266 ? 8.628 -92.137 -71.683 1.00 28.07 264 SER A N 1
ATOM 2133 C CA . SER A 1 266 ? 8.631 -93.402 -70.928 1.00 33.85 264 SER A CA 1
ATOM 2134 C C . SER A 1 266 ? 8.759 -93.146 -69.416 1.00 29.69 264 SER A C 1
ATOM 2135 O O . SER A 1 266 ? 8.112 -93.802 -68.619 1.00 31.50 264 SER A O 1
ATOM 2138 N N . GLN A 1 267 ? 9.578 -92.173 -69.029 1.00 26.91 265 GLN A N 1
ATOM 2139 C CA . GLN A 1 267 ? 9.708 -91.815 -67.610 1.00 31.75 265 GLN A CA 1
ATOM 2140 C C . GLN A 1 267 ? 8.448 -91.180 -67.003 1.00 31.37 265 GLN A C 1
ATOM 2141 O O . GLN A 1 267 ? 8.162 -91.373 -65.812 1.00 28.86 265 GLN A O 1
ATOM 2147 N N . MET A 1 268 ? 7.700 -90.433 -67.812 1.00 26.33 266 MET A N 1
ATOM 2148 C CA . MET A 1 268 ? 6.430 -89.856 -67.357 1.00 27.48 266 MET A CA 1
ATOM 2149 C C . MET A 1 268 ? 5.330 -90.916 -67.229 1.00 32.70 266 MET A C 1
ATOM 2150 O O . MET A 1 268 ? 4.348 -90.730 -66.524 1.00 29.01 266 MET A O 1
ATOM 2155 N N . LEU A 1 269 ? 5.465 -91.993 -67.988 1.00 29.18 267 LEU A N 1
ATOM 2156 C CA . LEU A 1 269 ? 4.517 -93.103 -67.975 1.00 25.01 267 LEU A CA 1
ATOM 2157 C C . LEU A 1 269 ? 4.977 -94.303 -67.140 1.00 34.36 267 LEU A C 1
ATOM 2158 O O . LEU A 1 269 ? 4.451 -95.396 -67.295 1.00 30.63 267 LEU A O 1
ATOM 2163 N N . HIS A 1 270 ? 6.042 -94.142 -66.362 1.00 31.20 268 HIS A N 1
ATOM 2164 C CA . HIS A 1 270 ? 6.487 -95.224 -65.485 1.00 30.24 268 HIS A CA 1
ATOM 2165 C C . HIS A 1 270 ? 5.311 -95.718 -64.622 1.00 31.66 268 HIS A C 1
ATOM 2166 O O . HIS A 1 270 ? 4.546 -94.909 -64.089 1.00 26.22 268 HIS A O 1
ATOM 2173 N N . TYR A 1 271 ? 5.172 -97.039 -64.472 1.00 29.46 269 TYR A N 1
ATOM 2174 C CA . TYR A 1 271 ? 4.065 -97.588 -63.695 1.00 24.82 269 TYR A CA 1
ATOM 2175 C C . TYR A 1 271 ? 4.140 -97.226 -62.221 1.00 26.03 269 TYR A C 1
ATOM 2176 O O . TYR A 1 271 ? 3.154 -96.828 -61.621 1.00 28.64 269 TYR A O 1
ATOM 2185 N N . ASP A 1 272 ? 5.309 -97.421 -61.637 1.00 24.25 270 ASP A N 1
ATOM 2186 C CA . ASP A 1 272 ? 5.487 -97.228 -60.213 1.00 30.06 270 ASP A CA 1
ATOM 2187 C C . ASP A 1 272 ? 5.510 -95.718 -59.900 1.00 31.07 270 ASP A C 1
ATOM 2188 O O . ASP A 1 272 ? 6.436 -95.014 -60.293 1.00 33.16 270 ASP A O 1
ATOM 2193 N N . PRO A 1 273 ? 4.485 -95.222 -59.191 1.00 28.64 271 PRO A N 1
ATOM 2194 C CA . PRO A 1 273 ? 4.397 -93.774 -58.933 1.00 29.16 271 PRO A CA 1
ATOM 2195 C C . PRO A 1 273 ? 5.657 -93.264 -58.238 1.00 36.01 271 PRO A C 1
ATOM 2196 O O . PRO A 1 273 ? 6.032 -92.098 -58.398 1.00 36.28 271 PRO A O 1
ATOM 2200 N N . ASN A 1 274 ? 6.306 -94.132 -57.468 1.00 29.09 272 ASN A N 1
ATOM 2201 C CA . ASN A 1 274 ? 7.501 -93.721 -56.738 1.00 37.92 272 ASN A CA 1
ATOM 2202 C C . ASN A 1 274 ? 8.711 -93.490 -57.637 1.00 39.17 272 ASN A C 1
ATOM 2203 O O . ASN A 1 274 ? 9.633 -92.768 -57.272 1.00 45.40 272 ASN A O 1
ATOM 2208 N N . LYS A 1 275 ? 8.743 -94.172 -58.774 1.00 38.88 273 LYS A N 1
ATOM 2209 C CA . LYS A 1 275 ? 9.809 -93.975 -59.750 1.00 36.57 273 LYS A CA 1
ATOM 2210 C C . LYS A 1 275 ? 9.442 -93.132 -60.971 1.00 32.56 273 LYS A C 1
ATOM 2211 O O . LYS A 1 275 ? 10.304 -92.838 -61.797 1.00 36.30 273 LYS A O 1
ATOM 2217 N N . ARG A 1 276 ? 8.178 -92.741 -61.085 1.00 29.91 274 ARG A N 1
ATOM 2218 C CA . ARG A 1 276 ? 7.749 -91.861 -62.172 1.00 26.64 274 ARG A CA 1
ATOM 2219 C C . ARG A 1 276 ? 8.494 -90.526 -62.053 1.00 30.00 274 ARG A C 1
ATOM 2220 O O . ARG A 1 276 ? 8.686 -90.009 -60.957 1.00 29.13 274 ARG A O 1
ATOM 2228 N N . ILE A 1 277 ? 8.886 -89.952 -63.177 1.00 29.42 275 ILE A N 1
ATOM 2229 C CA . ILE A 1 277 ? 9.642 -88.709 -63.167 1.00 28.96 275 ILE A CA 1
ATOM 2230 C C . ILE A 1 277 ? 8.865 -87.528 -62.569 1.00 27.92 275 ILE A C 1
ATOM 2231 O O . ILE A 1 277 ? 7.681 -87.380 -62.794 1.00 27.12 275 ILE A O 1
ATOM 2236 N N . SER A 1 278 ? 9.550 -86.707 -61.784 1.00 24.44 276 SER A N 1
ATOM 2237 C CA . SER A 1 278 ? 8.957 -85.502 -61.220 1.00 32.81 276 SER A CA 1
ATOM 2238 C C . SER A 1 278 ? 8.951 -84.383 -62.246 1.00 33.20 276 SER A C 1
ATOM 2239 O O . SER A 1 278 ? 9.701 -84.421 -63.203 1.00 25.32 276 SER A O 1
ATOM 2242 N N . ALA A 1 279 ? 8.107 -83.386 -62.037 1.00 28.91 277 ALA A N 1
ATOM 2243 C CA . ALA A 1 279 ? 8.034 -82.265 -62.955 1.00 29.80 277 ALA A CA 1
ATOM 2244 C C . ALA A 1 279 ? 9.367 -81.547 -62.981 1.00 35.47 277 ALA A C 1
ATOM 2245 O O . ALA A 1 279 ? 9.839 -81.136 -64.027 1.00 30.44 277 ALA A O 1
ATOM 2247 N N . LYS A 1 280 ? 9.968 -81.404 -61.811 1.00 32.23 278 LYS A N 1
ATOM 2248 C CA . LYS A 1 280 ? 11.272 -80.743 -61.682 1.00 32.31 278 LYS A CA 1
ATOM 2249 C C . LYS A 1 280 ? 12.385 -81.510 -62.431 1.00 31.86 278 LYS A C 1
ATOM 2250 O O . LYS A 1 280 ? 13.152 -80.923 -63.204 1.00 37.80 278 LYS A O 1
ATOM 2256 N N . ALA A 1 281 ? 12.473 -82.819 -62.209 1.00 31.25 279 ALA A N 1
ATOM 2257 C CA . ALA A 1 281 ? 13.435 -83.648 -62.943 1.00 34.34 279 ALA A CA 1
ATOM 2258 C C . ALA A 1 281 ? 13.171 -83.662 -64.460 1.00 33.57 279 ALA A C 1
ATOM 2259 O O . ALA A 1 281 ? 14.109 -83.647 -65.257 1.00 35.68 279 ALA A O 1
ATOM 2261 N N . ALA A 1 282 ? 11.900 -83.685 -64.858 1.00 27.83 280 ALA A N 1
ATOM 2262 C CA . ALA A 1 282 ? 11.548 -83.655 -66.284 1.00 32.20 280 ALA A CA 1
ATOM 2263 C C . ALA A 1 282 ? 12.098 -82.401 -66.960 1.00 35.05 280 ALA A C 1
ATOM 2264 O O . ALA A 1 282 ? 12.573 -82.448 -68.087 1.00 32.69 280 ALA A O 1
ATOM 2266 N N . LEU A 1 283 ? 12.017 -81.268 -66.270 1.00 32.25 281 LEU A N 1
ATOM 2267 C CA . LEU A 1 283 ? 12.502 -80.022 -66.839 1.00 34.14 281 LEU A CA 1
ATOM 2268 C C . LEU A 1 283 ? 14.000 -80.088 -67.170 1.00 39.35 281 LEU A C 1
ATOM 2269 O O . LEU A 1 283 ? 14.490 -79.327 -67.998 1.00 35.63 281 LEU A O 1
ATOM 2274 N N . ALA A 1 284 ? 14.722 -80.987 -66.510 1.00 36.24 282 ALA A N 1
ATOM 2275 C CA . ALA A 1 284 ? 16.169 -81.078 -66.688 1.00 39.58 282 ALA A CA 1
ATOM 2276 C C . ALA A 1 284 ? 16.533 -82.136 -67.732 1.00 40.01 282 ALA A C 1
ATOM 2277 O O . ALA A 1 284 ? 17.716 -82.388 -67.994 1.00 37.73 282 ALA A O 1
ATOM 2279 N N . HIS A 1 285 ? 15.514 -82.751 -68.326 1.00 35.90 283 HIS A N 1
ATOM 2280 C CA . HIS A 1 285 ? 15.727 -83.807 -69.315 1.00 35.14 283 HIS A CA 1
ATOM 2281 C C . HIS A 1 285 ? 16.359 -83.265 -70.607 1.00 40.21 283 HIS A C 1
ATOM 2282 O O . HIS A 1 285 ? 16.028 -82.154 -71.046 1.00 40.72 283 HIS A O 1
ATOM 2289 N N . PRO A 1 286 ? 17.286 -84.035 -71.213 1.00 36.82 284 PRO A N 1
ATOM 2290 C CA . PRO A 1 286 ? 17.948 -83.609 -72.459 1.00 42.48 284 PRO A CA 1
ATOM 2291 C C . PRO A 1 286 ? 16.985 -83.208 -73.581 1.00 35.74 284 PRO A C 1
ATOM 2292 O O . PRO A 1 286 ? 17.355 -82.413 -74.437 1.00 40.64 284 PRO A O 1
ATOM 2296 N N . PHE A 1 287 ? 15.772 -83.739 -73.570 1.00 36.45 285 PHE A N 1
ATOM 2297 C CA . PHE A 1 287 ? 14.770 -83.377 -74.567 1.00 39.03 285 PHE A CA 1
ATOM 2298 C C . PHE A 1 287 ? 14.610 -81.857 -74.685 1.00 39.46 285 PHE A C 1
ATOM 2299 O O . PHE A 1 287 ? 14.372 -81.322 -75.772 1.00 39.09 285 PHE A O 1
ATOM 2307 N N . PHE A 1 288 ? 14.762 -81.152 -73.571 1.00 42.66 286 PHE A N 1
ATOM 2308 C CA . PHE A 1 288 ? 14.497 -79.709 -73.559 1.00 39.49 286 PHE A CA 1
ATOM 2309 C C . PHE A 1 288 ? 15.709 -78.833 -73.807 1.00 44.28 286 PHE A C 1
ATOM 2310 O O . PHE A 1 288 ? 15.617 -77.605 -73.723 1.00 45.25 286 PHE A O 1
ATOM 2318 N N . GLN A 1 289 ? 16.847 -79.449 -74.098 1.00 43.62 287 GLN A N 1
ATOM 2319 C CA . GLN A 1 289 ? 18.076 -78.680 -74.327 1.00 50.56 287 GLN A CA 1
ATOM 2320 C C . GLN A 1 289 ? 17.939 -77.555 -75.361 1.00 54.09 287 GLN A C 1
ATOM 2321 O O . GLN A 1 289 ? 18.494 -76.470 -75.192 1.00 54.79 287 GLN A O 1
ATOM 2327 N N . ASP A 1 290 ? 17.194 -77.816 -76.427 1.00 49.51 288 ASP A N 1
ATOM 2328 C CA . ASP A 1 290 ? 17.063 -76.861 -77.532 1.00 63.71 288 ASP A CA 1
ATOM 2329 C C . ASP A 1 290 ? 15.816 -75.962 -77.456 1.00 54.88 288 ASP A C 1
ATOM 2330 O O . ASP A 1 290 ? 15.528 -75.220 -78.392 1.00 54.01 288 ASP A O 1
ATOM 2335 N N . VAL A 1 291 ? 15.072 -76.045 -76.358 1.00 44.79 289 VAL A N 1
ATOM 2336 C CA . VAL A 1 291 ? 13.725 -75.476 -76.294 1.00 37.21 289 VAL A CA 1
ATOM 2337 C C . VAL A 1 291 ? 13.626 -73.996 -76.677 1.00 39.34 289 VAL A C 1
ATOM 2338 O O . VAL A 1 291 ? 14.462 -73.170 -76.291 1.00 43.21 289 VAL A O 1
ATOM 2342 N N . THR A 1 292 ? 12.608 -73.673 -77.467 1.00 40.73 290 THR A N 1
ATOM 2343 C CA . THR A 1 292 ? 12.370 -72.296 -77.908 1.00 40.98 290 THR A CA 1
ATOM 2344 C C . THR A 1 292 ? 10.913 -71.981 -77.602 1.00 42.72 290 THR A C 1
ATOM 2345 O O . THR A 1 292 ? 10.203 -72.821 -77.057 1.00 45.10 290 THR A O 1
ATOM 2349 N N . LYS A 1 293 ? 10.464 -70.783 -77.956 1.00 47.52 291 LYS A N 1
ATOM 2350 C CA . LYS A 1 293 ? 9.072 -70.405 -77.728 1.00 54.66 291 LYS A CA 1
ATOM 2351 C C . LYS A 1 293 ? 8.437 -69.914 -79.020 1.00 45.22 291 LYS A C 1
ATOM 2352 O O . LYS A 1 293 ? 8.273 -68.713 -79.228 1.00 44.44 291 LYS A O 1
ATOM 2358 N N . PRO A 1 294 ? 8.061 -70.848 -79.894 1.00 45.88 292 PRO A N 1
ATOM 2359 C CA . PRO A 1 294 ? 7.498 -70.417 -81.181 1.00 48.02 292 PRO A CA 1
ATOM 2360 C C . PRO A 1 294 ? 6.079 -69.890 -80.974 1.00 48.78 292 PRO A C 1
ATOM 2361 O O . PRO A 1 294 ? 5.466 -70.168 -79.939 1.00 46.17 292 PRO A O 1
ATOM 2365 N N . VAL A 1 295 ? 5.569 -69.157 -81.950 1.00 50.82 293 VAL A N 1
ATOM 2366 C CA . VAL A 1 295 ? 4.201 -68.662 -81.947 1.00 57.41 293 VAL A CA 1
ATOM 2367 C C . VAL A 1 295 ? 3.310 -69.689 -82.630 1.00 57.02 293 VAL A C 1
ATOM 2368 O O . VAL A 1 295 ? 3.675 -70.219 -83.673 1.00 65.63 293 VAL A O 1
ATOM 2372 N N . PRO A 1 296 ? 2.135 -69.981 -82.056 1.00 59.46 294 PRO A N 1
ATOM 2373 C CA . PRO A 1 296 ? 1.266 -70.959 -82.726 1.00 53.66 294 PRO A CA 1
ATOM 2374 C C . PRO A 1 296 ? 0.599 -70.342 -83.951 1.00 60.60 294 PRO A C 1
ATOM 2375 O O . PRO A 1 296 ? 0.467 -69.111 -84.045 1.00 55.78 294 PRO A O 1
ATOM 2379 N N . HIS A 1 297 ? 0.191 -71.189 -84.891 1.00 70.05 295 HIS A N 1
ATOM 2380 C CA . HIS A 1 297 ? -0.575 -70.725 -86.040 1.00 79.60 295 HIS A CA 1
ATOM 2381 C C . HIS A 1 297 ? -2.058 -70.877 -85.716 1.00 77.19 295 HIS A C 1
ATOM 2382 O O . HIS A 1 297 ? -2.561 -72.000 -85.544 1.00 64.83 295 HIS A O 1
ATOM 2389 N N . LEU A 1 298 ? -2.749 -69.743 -85.626 1.00 75.19 296 LEU A N 1
ATOM 2390 C CA . LEU A 1 298 ? -4.158 -69.725 -85.252 1.00 79.10 296 LEU A CA 1
ATOM 2391 C C . LEU A 1 298 ? -5.026 -69.146 -86.364 1.00 77.83 296 LEU A C 1
ATOM 2392 O O . LEU A 1 298 ? -4.639 -68.185 -87.027 1.00 80.98 296 LEU A O 1
ATOM 2397 N N . SER B 2 1 ? 2.174 -96.462 -49.971 1.00 145.81 172 SER B N 1
ATOM 2398 C CA . SER B 2 1 ? 3.029 -96.165 -51.114 1.00 145.67 172 SER B CA 1
ATOM 2399 C C . SER B 2 1 ? 3.168 -94.657 -51.329 1.00 147.16 172 SER B C 1
ATOM 2400 O O . SER B 2 1 ? 2.863 -94.147 -52.410 1.00 148.45 172 SER B O 1
ATOM 2403 N N . ASN B 2 2 ? 3.636 -93.954 -50.298 1.00 145.23 173 ASN B N 1
ATOM 2404 C CA . ASN B 2 2 ? 3.772 -92.493 -50.327 1.00 139.21 173 ASN B CA 1
ATOM 2405 C C . ASN B 2 2 ? 5.148 -92.027 -50.829 1.00 138.27 173 ASN B C 1
ATOM 2406 O O . ASN B 2 2 ? 6.172 -92.609 -50.461 1.00 137.15 173 ASN B O 1
ATOM 2411 N N . GLU B 2 3 ? 5.164 -90.968 -51.625 1.00 135.10 174 GLU B N 1
ATOM 2412 C CA . GLU B 2 3 ? 6.422 -90.392 -52.052 1.00 129.96 174 GLU B CA 1
ATOM 2413 C C . GLU B 2 3 ? 6.387 -88.883 -51.893 1.00 124.67 174 GLU B C 1
ATOM 2414 O O . GLU B 2 3 ? 5.485 -88.215 -52.401 1.00 130.25 174 GLU B O 1
ATOM 2420 N N . VAL B 2 4 ? 7.368 -88.353 -51.169 1.00 150.95 175 VAL B N 1
ATOM 2421 C CA . VAL B 2 4 ? 7.471 -86.904 -50.954 1.00 127.17 175 VAL B CA 1
ATOM 2422 C C . VAL B 2 4 ? 8.731 -86.117 -51.366 1.00 110.68 175 VAL B C 1
ATOM 2423 O O . VAL B 2 4 ? 8.706 -84.893 -51.367 1.00 111.64 175 VAL B O 1
ATOM 2427 N N . PRO B 2 5 ? 9.821 -86.788 -51.703 1.00 94.54 176 PRO B N 1
ATOM 2428 C CA . PRO B 2 5 ? 11.142 -86.146 -51.749 1.00 84.04 176 PRO B CA 1
ATOM 2429 C C . PRO B 2 5 ? 11.501 -84.982 -52.683 1.00 69.10 176 PRO B C 1
ATOM 2430 O O . PRO B 2 5 ? 12.174 -84.087 -52.194 1.00 59.96 176 PRO B O 1
ATOM 2434 N N . ASP B 2 6 ? 11.131 -84.970 -53.955 1.00 58.48 177 ASP B N 1
ATOM 2435 C CA . ASP B 2 6 ? 11.642 -83.914 -54.836 1.00 55.89 177 ASP B CA 1
ATOM 2436 C C . ASP B 2 6 ? 11.248 -82.463 -54.493 1.00 54.59 177 ASP B C 1
ATOM 2437 O O . ASP B 2 6 ? 12.069 -81.560 -54.562 1.00 51.00 177 ASP B O 1
ATOM 2442 N N . TYR B 2 7 ? 9.992 -82.260 -54.123 1.00 51.68 178 TYR B N 1
ATOM 2443 C CA . TYR B 2 7 ? 9.462 -80.945 -53.779 1.00 51.85 178 TYR B CA 1
ATOM 2444 C C . TYR B 2 7 ? 9.280 -80.766 -52.270 1.00 44.06 178 TYR B C 1
ATOM 2445 O O . TYR B 2 7 ? 8.749 -79.771 -51.820 1.00 41.03 178 TYR B O 1
ATOM 2454 N N . GLN B 2 8 ? 9.714 -81.739 -51.491 1.00 44.65 179 GLN B N 1
ATOM 2455 C CA . GLN B 2 8 ? 9.494 -81.691 -50.059 1.00 48.07 179 GLN B CA 1
ATOM 2456 C C . GLN B 2 8 ? 10.158 -80.517 -49.352 1.00 38.74 179 GLN B C 1
ATOM 2457 O O . GLN B 2 8 ? 9.545 -79.881 -48.513 1.00 33.17 179 GLN B O 1
ATOM 2463 N N . GLU B 2 9 ? 11.400 -80.217 -49.700 1.00 39.15 180 GLU B N 1
ATOM 2464 C CA . GLU B 2 9 ? 12.073 -79.084 -49.090 1.00 39.79 180 GLU B CA 1
ATOM 2465 C C . GLU B 2 9 ? 11.377 -77.783 -49.471 1.00 35.56 180 GLU B C 1
ATOM 2466 O O . GLU B 2 9 ? 11.244 -76.885 -48.644 1.00 31.07 180 GLU B O 1
ATOM 2472 N N . ASP B 2 10 ? 10.934 -77.682 -50.722 1.00 32.29 181 ASP B N 1
ATOM 2473 C CA . ASP B 2 10 ? 10.248 -76.481 -51.201 1.00 29.30 181 ASP B CA 1
ATOM 2474 C C . ASP B 2 10 ? 8.955 -76.284 -50.453 1.00 24.43 181 ASP B C 1
ATOM 2475 O O . ASP B 2 10 ? 8.581 -75.172 -50.123 1.00 28.15 181 ASP B O 1
ATOM 2480 N N . ILE B 2 11 ? 8.239 -77.376 -50.221 1.00 28.20 182 ILE B N 1
ATOM 2481 C CA . ILE B 2 11 ? 6.958 -77.272 -49.522 1.00 27.56 182 ILE B CA 1
ATOM 2482 C C . ILE B 2 11 ? 7.179 -76.758 -48.098 1.00 26.34 182 ILE B C 1
ATOM 2483 O O . ILE B 2 11 ? 6.495 -75.831 -47.652 1.00 27.10 182 ILE B O 1
ATOM 2488 N N . HIS B 2 12 ? 8.151 -77.335 -47.396 1.00 27.58 183 HIS B N 1
ATOM 2489 C CA . HIS B 2 12 ? 8.429 -76.875 -46.040 1.00 27.23 183 HIS B CA 1
ATOM 2490 C C . HIS B 2 12 ? 8.797 -75.366 -46.033 1.00 25.67 183 HIS B C 1
ATOM 2491 O O . HIS B 2 12 ? 8.311 -74.597 -45.201 1.00 23.41 183 HIS B O 1
ATOM 2498 N N . THR B 2 13 ? 9.646 -74.947 -46.966 1.00 29.07 184 THR B N 1
ATOM 2499 C CA . THR B 2 13 ? 10.015 -73.524 -47.053 1.00 27.35 184 THR B CA 1
ATOM 2500 C C . THR B 2 13 ? 8.800 -72.641 -47.316 1.00 28.63 184 THR B C 1
ATOM 2501 O O . THR B 2 13 ? 8.627 -71.594 -46.692 1.00 27.55 184 THR B O 1
ATOM 2505 N N . TYR B 2 14 ? 7.960 -73.061 -48.253 1.00 28.82 185 TYR B N 1
ATOM 2506 C CA . TYR B 2 14 ? 6.741 -72.328 -48.553 1.00 21.90 185 TYR B CA 1
ATOM 2507 C C . TYR B 2 14 ? 5.791 -72.239 -47.335 1.00 30.07 185 TYR B C 1
ATOM 2508 O O . TYR B 2 14 ? 5.216 -71.194 -47.067 1.00 25.72 185 TYR B O 1
ATOM 2517 N N . LEU B 2 15 ? 5.607 -73.343 -46.611 1.00 27.22 186 LEU B N 1
ATOM 2518 C CA . LEU B 2 15 ? 4.711 -73.327 -45.453 1.00 22.74 186 LEU B CA 1
ATOM 2519 C C . LEU B 2 15 ? 5.265 -72.383 -44.382 1.00 25.44 186 LEU B C 1
ATOM 2520 O O . LEU B 2 15 ? 4.509 -71.740 -43.655 1.00 24.89 186 LEU B O 1
ATOM 2525 N N . ARG B 2 16 ? 6.588 -72.317 -44.264 1.00 21.00 187 ARG B N 1
ATOM 2526 C CA . ARG B 2 16 ? 7.193 -71.406 -43.293 1.00 19.91 187 ARG B CA 1
ATOM 2527 C C . ARG B 2 16 ? 6.925 -69.936 -43.629 1.00 27.93 187 ARG B C 1
ATOM 2528 O O . ARG B 2 16 ? 6.774 -69.098 -42.726 1.00 28.47 187 ARG B O 1
ATOM 2536 N N . GLU B 2 17 ? 6.860 -69.631 -44.923 1.00 26.05 188 GLU B N 1
ATOM 2537 C CA . GLU B 2 17 ? 6.510 -68.296 -45.384 1.00 27.03 188 GLU B CA 1
ATOM 2538 C C . GLU B 2 17 ? 5.032 -68.010 -45.117 1.00 28.66 188 GLU B C 1
ATOM 2539 O O . GLU B 2 17 ? 4.687 -66.933 -44.651 1.00 28.73 188 GLU B O 1
ATOM 2545 N N . MET B 2 18 ? 4.164 -68.974 -45.401 1.00 21.93 189 MET B N 1
ATOM 2546 C CA . MET B 2 18 ? 2.723 -68.749 -45.284 1.00 22.64 189 MET B CA 1
ATOM 2547 C C . MET B 2 18 ? 2.214 -68.728 -43.835 1.00 31.06 189 MET B C 1
ATOM 2548 O O . MET B 2 18 ? 1.174 -68.144 -43.580 1.00 28.41 189 MET B O 1
ATOM 2553 N N . GLU B 2 19 ? 2.900 -69.393 -42.904 1.00 26.03 190 GLU B N 1
ATOM 2554 C CA . GLU B 2 19 ? 2.407 -69.379 -41.523 1.00 28.52 190 GLU B CA 1
ATOM 2555 C C . GLU B 2 19 ? 2.506 -67.968 -40.947 1.00 29.99 190 GLU B C 1
ATOM 2556 O O . GLU B 2 19 ? 1.665 -67.555 -40.162 1.00 29.83 190 GLU B O 1
ATOM 2562 N N . VAL B 2 20 ? 3.540 -67.241 -41.347 1.00 28.82 191 VAL B N 1
ATOM 2563 C CA . VAL B 2 20 ? 3.673 -65.841 -40.977 1.00 29.87 191 VAL B CA 1
ATOM 2564 C C . VAL B 2 20 ? 2.508 -65.014 -41.538 1.00 34.77 191 VAL B C 1
ATOM 2565 O O . VAL B 2 20 ? 1.927 -64.192 -40.833 1.00 38.20 191 VAL B O 1
ATOM 2569 N N . LYS B 2 21 ? 2.143 -65.255 -42.787 1.00 33.02 192 LYS B N 1
ATOM 2570 C CA . LYS B 2 21 ? 1.089 -64.488 -43.437 1.00 28.14 192 LYS B CA 1
ATOM 2571 C C . LYS B 2 21 ? -0.318 -64.859 -42.946 1.00 31.90 192 LYS B C 1
ATOM 2572 O O . LYS B 2 21 ? -1.239 -64.064 -43.074 1.00 29.57 192 LYS B O 1
ATOM 2578 N N . CYS B 2 22 ? -0.489 -66.084 -42.453 1.00 22.15 193 CYS B N 1
ATOM 2579 C CA . CYS B 2 22 ? -1.786 -66.586 -41.982 1.00 27.14 193 CYS B CA 1
ATOM 2580 C C . CYS B 2 22 ? -1.965 -66.493 -40.454 1.00 29.48 193 CYS B C 1
ATOM 2581 O O . CYS B 2 22 ? -2.955 -66.971 -39.918 1.00 32.69 193 CYS B O 1
ATOM 2584 N N . LYS B 2 23 ? -0.985 -65.923 -39.768 1.00 26.58 194 LYS B N 1
ATOM 2585 C CA . LYS B 2 23 ? -1.032 -65.793 -38.303 1.00 29.98 194 LYS B CA 1
ATOM 2586 C C . LYS B 2 23 ? -2.091 -64.776 -37.876 1.00 32.14 194 LYS B C 1
ATOM 2587 O O . LYS B 2 23 ? -2.173 -63.679 -38.430 1.00 33.62 194 LYS B O 1
ATOM 2593 N N . PRO B 2 24 ? -2.900 -65.138 -36.876 1.00 31.59 195 PRO B N 1
ATOM 2594 C CA . PRO B 2 24 ? -3.872 -64.220 -36.277 1.00 29.89 195 PRO B CA 1
ATOM 2595 C C . PRO B 2 24 ? -3.132 -63.135 -35.509 1.00 33.70 195 PRO B C 1
ATOM 2596 O O . PRO B 2 24 ? -1.940 -63.304 -35.243 1.00 35.89 195 PRO B O 1
ATOM 2600 N N . LYS B 2 25 ? -3.805 -62.037 -35.170 1.00 32.65 196 LYS B N 1
ATOM 2601 C CA . LYS B 2 25 ? -3.173 -60.990 -34.359 1.00 39.00 196 LYS B CA 1
ATOM 2602 C C . LYS B 2 25 ? -3.086 -61.482 -32.923 1.00 38.76 196 LYS B C 1
ATOM 2603 O O . LYS B 2 25 ? -4.104 -61.807 -32.313 1.00 35.90 196 LYS B O 1
ATOM 2609 N N . VAL B 2 26 ? -1.878 -61.550 -32.377 1.00 38.74 197 VAL B N 1
ATOM 2610 C CA . VAL B 2 26 ? -1.687 -62.192 -31.075 1.00 44.32 197 VAL B CA 1
ATOM 2611 C C . VAL B 2 26 ? -2.529 -61.585 -29.946 1.00 50.49 197 VAL B C 1
ATOM 2612 O O . VAL B 2 26 ? -2.994 -62.308 -29.058 1.00 58.37 197 VAL B O 1
ATOM 2616 N N . GLY B 2 27 ? -2.717 -60.267 -29.969 1.00 42.26 198 GLY B N 1
ATOM 2617 C CA . GLY B 2 27 ? -3.382 -59.604 -28.860 1.00 47.14 198 GLY B CA 1
ATOM 2618 C C . GLY B 2 27 ? -4.875 -59.372 -29.033 1.00 44.18 198 GLY B C 1
ATOM 2619 O O . GLY B 2 27 ? -5.453 -58.573 -28.301 1.00 42.78 198 GLY B O 1
ATOM 2620 N N . TYR B 2 28 ? -5.512 -60.077 -29.964 1.00 31.09 199 TYR B N 1
ATOM 2621 C CA . TYR B 2 28 ? -6.857 -59.682 -30.367 1.00 30.98 199 TYR B CA 1
ATOM 2622 C C . TYR B 2 28 ? -7.930 -59.788 -29.282 1.00 35.54 199 TYR B C 1
ATOM 2623 O O . TYR B 2 28 ? -8.908 -59.027 -29.294 1.00 35.33 199 TYR B O 1
ATOM 2632 N N . MET B 2 29 ? -7.754 -60.721 -28.350 1.00 31.66 200 MET B N 1
ATOM 2633 C CA . MET B 2 29 ? -8.781 -60.975 -27.350 1.00 32.92 200 MET B CA 1
ATOM 2634 C C . MET B 2 29 ? -8.980 -59.771 -26.393 1.00 40.40 200 MET B C 1
ATOM 2635 O O . MET B 2 29 ? -10.093 -59.519 -25.940 1.00 36.81 200 MET B O 1
ATOM 2640 N N . LYS B 2 30 ? -7.910 -59.037 -26.094 1.00 36.37 201 LYS B N 1
ATOM 2641 C CA . LYS B 2 30 ? -8.029 -57.837 -25.261 1.00 41.26 201 LYS B CA 1
ATOM 2642 C C . LYS B 2 30 ? -8.857 -56.761 -25.959 1.00 43.65 201 LYS B C 1
ATOM 2643 O O . LYS B 2 30 ? -9.333 -55.834 -25.314 1.00 42.15 201 LYS B O 1
ATOM 2649 N N . ARG B 2 31 ? -8.997 -56.855 -27.278 1.00 40.02 202 ARG B N 1
ATOM 2650 C CA . ARG B 2 31 ? -9.802 -55.880 -28.006 1.00 44.52 202 ARG B CA 1
ATOM 2651 C C . ARG B 2 31 ? -11.234 -56.348 -28.249 1.00 41.70 202 ARG B C 1
ATOM 2652 O O . ARG B 2 31 ? -12.068 -55.589 -28.733 1.00 39.61 202 ARG B O 1
ATOM 2660 N N . GLN B 2 32 ? -11.529 -57.594 -27.896 1.00 34.14 203 GLN B N 1
ATOM 2661 C CA . GLN B 2 32 ? -12.903 -58.060 -27.978 1.00 31.60 203 GLN B CA 1
ATOM 2662 C C . GLN B 2 32 ? -13.613 -57.568 -26.744 1.00 36.09 203 GLN B C 1
ATOM 2663 O O . GLN B 2 32 ? -13.186 -57.847 -25.641 1.00 44.10 203 GLN B O 1
ATOM 2669 N N . PRO B 2 33 ? -14.687 -56.810 -26.930 1.00 40.89 204 PRO B N 1
ATOM 2670 C CA . PRO B 2 33 ? -15.396 -56.298 -25.755 1.00 50.97 204 PRO B CA 1
ATOM 2671 C C . PRO B 2 33 ? -16.099 -57.410 -24.973 1.00 51.01 204 PRO B C 1
ATOM 2672 O O . PRO B 2 33 ? -16.137 -57.337 -23.744 1.00 44.87 204 PRO B O 1
ATOM 2676 N N . ASP B 2 34 ? -16.703 -58.371 -25.677 1.00 32.82 205 ASP B N 1
ATOM 2677 C CA . ASP B 2 34 ? -17.583 -59.330 -25.015 1.00 35.63 205 ASP B CA 1
ATOM 2678 C C . ASP B 2 34 ? -17.118 -60.774 -24.800 1.00 41.36 205 ASP B C 1
ATOM 2679 O O . ASP B 2 34 ? -17.743 -61.499 -24.039 1.00 46.80 205 ASP B O 1
ATOM 2684 N N . ILE B 2 35 ? -16.022 -61.185 -25.429 1.00 32.98 206 ILE B N 1
ATOM 2685 C CA . ILE B 2 35 ? -15.625 -62.593 -25.369 1.00 31.81 206 ILE B CA 1
ATOM 2686 C C . ILE B 2 35 ? -14.247 -62.705 -24.738 1.00 35.72 206 ILE B C 1
ATOM 2687 O O . ILE B 2 35 ? -13.508 -61.734 -24.702 1.00 33.88 206 ILE B O 1
ATOM 2692 N N . THR B 2 36 ? -13.917 -63.883 -24.215 1.00 33.69 207 THR B N 1
ATOM 2693 C CA . THR B 2 36 ? -12.692 -64.058 -23.433 1.00 36.44 207 THR B CA 1
ATOM 2694 C C . THR B 2 36 ? -11.932 -65.299 -23.892 1.00 29.64 207 THR B C 1
ATOM 2695 O O . THR B 2 36 ? -12.465 -66.114 -24.638 1.00 27.31 207 THR B O 1
ATOM 2699 N N . ASN B 2 37 ? -10.698 -65.454 -23.436 1.00 32.70 208 ASN B N 1
ATOM 2700 C CA . ASN B 2 37 ? -9.965 -66.687 -23.701 1.00 35.02 208 ASN B CA 1
ATOM 2701 C C . ASN B 2 37 ? -10.716 -67.927 -23.173 1.00 34.94 208 ASN B C 1
ATOM 2702 O O . ASN B 2 37 ? -10.651 -68.990 -23.762 1.00 32.25 208 ASN B O 1
ATOM 2707 N N . SER B 2 38 ? -11.418 -67.802 -22.051 1.00 30.18 209 SER B N 1
ATOM 2708 C CA . SER B 2 38 ? -12.176 -68.947 -21.538 1.00 26.92 209 SER B CA 1
ATOM 2709 C C . SER B 2 38 ? -13.331 -69.361 -22.454 1.00 30.12 209 SER B C 1
ATOM 2710 O O . SER B 2 38 ? -13.543 -70.548 -22.684 1.00 34.78 209 SER B O 1
ATOM 2713 N N . MET B 2 39 ? -14.051 -68.397 -23.017 1.00 29.81 210 MET B N 1
ATOM 2714 C CA . MET B 2 39 ? -15.085 -68.721 -24.006 1.00 26.99 210 MET B CA 1
ATOM 2715 C C . MET B 2 39 ? -14.517 -69.376 -25.252 1.00 34.36 210 MET B C 1
ATOM 2716 O O . MET B 2 39 ? -15.114 -70.307 -25.805 1.00 26.43 210 MET B O 1
ATOM 2721 N N . ARG B 2 40 ? -13.378 -68.861 -25.716 1.00 31.70 211 ARG B N 1
ATOM 2722 C CA . ARG B 2 40 ? -12.715 -69.442 -26.871 1.00 26.73 211 ARG B CA 1
ATOM 2723 C C . ARG B 2 40 ? -12.319 -70.905 -26.554 1.00 26.83 211 ARG B C 1
ATOM 2724 O O . ARG B 2 40 ? -12.463 -71.788 -27.394 1.00 28.59 211 ARG B O 1
ATOM 2732 N N . ALA B 2 41 ? -11.853 -71.158 -25.337 1.00 23.46 212 ALA B N 1
ATOM 2733 C CA . ALA B 2 41 ? -11.453 -72.518 -24.947 1.00 26.91 212 ALA B CA 1
ATOM 2734 C C . ALA B 2 41 ? -12.637 -73.477 -24.967 1.00 34.11 212 ALA B C 1
ATOM 2735 O O . ALA B 2 41 ? -12.527 -74.593 -25.466 1.00 27.76 212 ALA B O 1
ATOM 2737 N N . ILE B 2 42 ? -13.774 -73.025 -24.441 1.00 35.14 213 ILE B N 1
ATOM 2738 C CA . ILE B 2 42 ? -15.013 -73.791 -24.489 1.00 32.96 213 ILE B CA 1
ATOM 2739 C C . ILE B 2 42 ? -15.408 -74.092 -25.943 1.00 27.96 213 ILE B C 1
ATOM 2740 O O . ILE B 2 42 ? -15.732 -75.228 -26.292 1.00 27.96 213 ILE B O 1
ATOM 2745 N N . LEU B 2 43 ? -15.363 -73.076 -26.786 1.00 25.82 214 LEU B N 1
ATOM 2746 C CA . LEU B 2 43 ? -15.642 -73.251 -28.221 1.00 28.56 214 LEU B CA 1
ATOM 2747 C C . LEU B 2 43 ? -14.748 -74.300 -28.883 1.00 25.04 214 LEU B C 1
ATOM 2748 O O . LEU B 2 43 ? -15.234 -75.204 -29.568 1.00 22.56 214 LEU B O 1
ATOM 2753 N N . VAL B 2 44 ? -13.444 -74.179 -28.691 1.00 24.47 215 VAL B N 1
ATOM 2754 C CA . VAL B 2 44 ? -12.526 -75.089 -29.380 1.00 22.82 215 VAL B CA 1
ATOM 2755 C C . VAL B 2 44 ? -12.745 -76.531 -28.872 1.00 24.40 215 VAL B C 1
ATOM 2756 O O . VAL B 2 44 ? -12.770 -77.494 -29.663 1.00 24.88 215 VAL B O 1
ATOM 2760 N N . ASP B 2 45 ? -12.902 -76.671 -27.559 1.00 26.96 216 ASP B N 1
ATOM 2761 C CA . ASP B 2 45 ? -13.139 -77.973 -26.945 1.00 28.28 216 ASP B CA 1
ATOM 2762 C C . ASP B 2 45 ? -14.386 -78.650 -27.524 1.00 29.38 216 ASP B C 1
ATOM 2763 O O . ASP B 2 45 ? -14.387 -79.859 -27.783 1.00 29.49 216 ASP B O 1
ATOM 2768 N N . TRP B 2 46 ? -15.440 -77.861 -27.720 1.00 26.01 217 TRP B N 1
ATOM 2769 C CA . TRP B 2 46 ? -16.646 -78.318 -28.406 1.00 31.41 217 TRP B CA 1
ATOM 2770 C C . TRP B 2 46 ? -16.372 -78.752 -29.872 1.00 29.13 217 TRP B C 1
ATOM 2771 O O . TRP B 2 46 ? -16.896 -79.770 -30.335 1.00 29.13 217 TRP B O 1
ATOM 2782 N N . LEU B 2 47 ? -15.554 -77.986 -30.595 1.00 25.37 218 LEU B N 1
ATOM 2783 C CA . LEU B 2 47 ? -15.195 -78.354 -31.976 1.00 25.96 218 LEU B CA 1
ATOM 2784 C C . LEU B 2 47 ? -14.465 -79.682 -32.032 1.00 25.60 218 LEU B C 1
ATOM 2785 O O . LEU B 2 47 ? -14.649 -80.450 -32.970 1.00 28.12 218 LEU B O 1
ATOM 2790 N N . VAL B 2 48 ? -13.631 -79.946 -31.031 1.00 21.16 219 VAL B N 1
ATOM 2791 C CA . VAL B 2 48 ? -13.001 -81.262 -30.895 1.00 20.80 219 VAL B CA 1
ATOM 2792 C C . VAL B 2 48 ? -14.075 -82.346 -30.827 1.00 32.58 219 VAL B C 1
ATOM 2793 O O . VAL B 2 48 ? -13.977 -83.372 -31.493 1.00 27.23 219 VAL B O 1
ATOM 2797 N N . GLU B 2 49 ? -15.115 -82.124 -30.026 1.00 26.29 220 GLU B N 1
ATOM 2798 C CA . GLU B 2 49 ? -16.157 -83.142 -29.915 1.00 30.97 220 GLU B CA 1
ATOM 2799 C C . GLU B 2 49 ? -16.922 -83.291 -31.218 1.00 24.91 220 GLU B C 1
ATOM 2800 O O . GLU B 2 49 ? -17.282 -84.393 -31.593 1.00 30.36 220 GLU B O 1
ATOM 2806 N N . VAL B 2 50 ? -17.201 -82.169 -31.879 1.00 29.67 221 VAL B N 1
ATOM 2807 C CA . VAL B 2 50 ? -17.881 -82.190 -33.171 1.00 30.18 221 VAL B CA 1
ATOM 2808 C C . VAL B 2 50 ? -17.083 -82.982 -34.214 1.00 32.85 221 VAL B C 1
ATOM 2809 O O . VAL B 2 50 ? -17.653 -83.790 -34.949 1.00 28.67 221 VAL B O 1
ATOM 2813 N N . GLY B 2 51 ? -15.772 -82.754 -34.267 1.00 23.64 222 GLY B N 1
ATOM 2814 C CA . GLY B 2 51 ? -14.900 -83.514 -35.150 1.00 27.90 222 G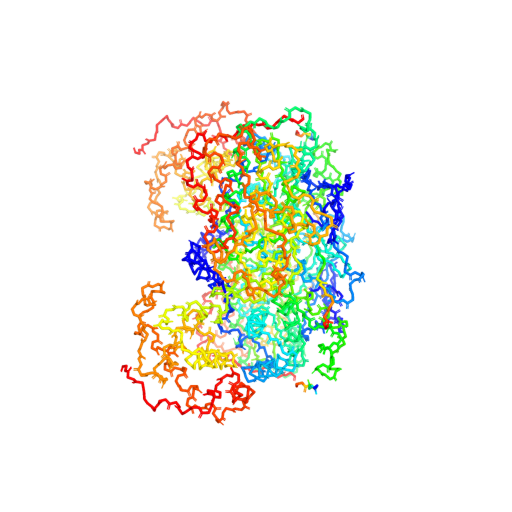LY B CA 1
ATOM 2815 C C . GLY B 2 51 ? -14.944 -85.002 -34.874 1.00 31.36 222 GLY B C 1
ATOM 2816 O O . GLY B 2 51 ? -14.910 -85.808 -35.801 1.00 31.57 222 GLY B O 1
ATOM 2817 N N . GLU B 2 52 ? -15.021 -85.375 -33.599 1.00 32.60 223 GLU B N 1
ATOM 2818 C CA . GLU B 2 52 ? -15.119 -86.786 -33.235 1.00 35.57 223 GLU B CA 1
ATOM 2819 C C . GLU B 2 52 ? -16.464 -87.359 -33.642 1.00 35.45 223 GLU B C 1
ATOM 2820 O O . GLU B 2 52 ? -16.538 -88.428 -34.231 1.00 37.21 223 GLU B O 1
ATOM 2826 N N . GLU B 2 53 ? -17.535 -86.632 -33.362 1.00 34.52 224 GLU B N 1
ATOM 2827 C CA . GLU B 2 53 ? -18.863 -87.115 -33.722 1.00 39.78 224 GLU B CA 1
ATOM 2828 C C . GLU B 2 53 ? -18.958 -87.357 -35.229 1.00 35.35 224 GLU B C 1
ATOM 2829 O O . GLU B 2 53 ? -19.501 -88.364 -35.650 1.00 39.70 224 GLU B O 1
ATOM 2835 N N . TYR B 2 54 ? -18.408 -86.440 -36.034 1.00 27.74 225 TYR B N 1
ATOM 2836 C CA . TYR B 2 54 ? -18.453 -86.578 -37.498 1.00 26.90 225 TYR B CA 1
ATOM 2837 C C . TYR B 2 54 ? -17.235 -87.276 -38.122 1.00 34.11 225 TYR B C 1
ATOM 2838 O O . TYR B 2 54 ? -17.100 -87.299 -39.342 1.00 34.74 225 TYR B O 1
ATOM 2847 N N . LYS B 2 55 ? -16.349 -87.818 -37.288 1.00 30.81 226 LYS B N 1
ATOM 2848 C CA . LYS B 2 55 ? -15.145 -88.513 -37.788 1.00 32.72 226 LYS B CA 1
ATOM 2849 C C . LYS B 2 55 ? -14.351 -87.647 -38.793 1.00 30.79 226 LYS B C 1
ATOM 2850 O O . LYS B 2 55 ? -13.957 -88.095 -39.878 1.00 29.03 226 LYS B O 1
ATOM 2856 N N . LEU B 2 56 ? -14.164 -86.388 -38.425 1.00 29.01 227 LEU B N 1
ATOM 2857 C CA . LEU B 2 56 ? -13.398 -85.449 -39.235 1.00 29.16 227 LEU B CA 1
ATOM 2858 C C . LEU B 2 56 ? -11.891 -85.597 -38.975 1.00 34.80 227 LEU B C 1
ATOM 2859 O O . LEU B 2 56 ? -11.479 -86.051 -37.900 1.00 29.95 227 LEU B O 1
ATOM 2864 N N . GLN B 2 57 ? -11.077 -85.220 -39.959 1.00 28.48 228 GLN B N 1
ATOM 2865 C CA . GLN B 2 57 ? -9.615 -85.230 -39.804 1.00 31.47 228 GLN B CA 1
ATOM 2866 C C . GLN B 2 57 ? -9.169 -84.267 -38.716 1.00 28.03 228 GLN B C 1
ATOM 2867 O O . GLN B 2 57 ? -9.797 -83.237 -38.510 1.00 26.50 228 GLN B O 1
ATOM 2873 N N . ASN B 2 58 ? -8.076 -84.584 -38.028 1.00 22.99 229 ASN B N 1
ATOM 2874 C CA . ASN B 2 58 ? -7.450 -83.589 -37.155 1.00 26.57 229 ASN B CA 1
ATOM 2875 C C . ASN B 2 58 ? -7.101 -82.284 -37.884 1.00 28.66 229 ASN B C 1
ATOM 2876 O O . ASN B 2 58 ? -7.231 -81.191 -37.325 1.00 25.71 229 ASN B O 1
ATOM 2881 N N . GLU B 2 59 ? -6.682 -82.390 -39.140 1.00 24.16 230 GLU B N 1
ATOM 2882 C CA . GLU B 2 59 ? -6.359 -81.184 -39.902 1.00 24.45 230 GLU B CA 1
ATOM 2883 C C . GLU B 2 59 ? -7.535 -80.196 -40.001 1.00 23.32 230 GLU B C 1
ATOM 2884 O O . GLU B 2 59 ? -7.362 -78.974 -39.918 1.00 24.42 230 GLU B O 1
ATOM 2890 N N . THR B 2 60 ? -8.736 -80.732 -40.190 1.00 23.20 231 THR B N 1
ATOM 2891 C CA . THR B 2 60 ? -9.952 -79.931 -40.291 1.00 23.73 231 THR B CA 1
ATOM 2892 C C . THR B 2 60 ? -10.154 -79.097 -39.022 1.00 27.74 231 THR B C 1
ATOM 2893 O O . THR B 2 60 ? -10.465 -77.909 -39.106 1.00 22.92 231 THR B O 1
ATOM 2897 N N . LEU B 2 61 ? -9.930 -79.726 -37.866 1.00 21.86 232 LEU B N 1
ATOM 2898 C CA . LEU B 2 61 ? -9.987 -79.058 -36.563 1.00 22.67 232 LEU B CA 1
ATOM 2899 C C . LEU B 2 61 ? -8.965 -77.911 -36.482 1.00 22.01 232 LEU B C 1
ATOM 2900 O O . LEU B 2 61 ? -9.322 -76.781 -36.138 1.00 20.13 232 LEU B O 1
ATOM 2905 N N . HIS B 2 62 ? -7.701 -78.192 -36.817 1.00 22.81 233 HIS B N 1
ATOM 2906 C CA . HIS B 2 62 ? -6.671 -77.143 -36.810 1.00 23.72 233 HIS B CA 1
ATOM 2907 C C . HIS B 2 62 ? -6.979 -75.980 -37.750 1.00 22.69 233 HIS B C 1
ATOM 2908 O O . HIS B 2 62 ? -6.752 -74.807 -37.409 1.00 20.43 233 HIS B O 1
ATOM 2915 N N . LEU B 2 63 ? -7.512 -76.280 -38.925 1.00 17.42 234 LEU B N 1
ATOM 2916 C CA . LEU B 2 63 ? -7.860 -75.200 -39.841 1.00 22.51 234 LEU B CA 1
ATOM 2917 C C . LEU B 2 63 ? -8.983 -74.326 -39.288 1.00 26.12 234 LEU B C 1
ATOM 2918 O O . LEU B 2 63 ? -8.941 -73.081 -39.403 1.00 20.35 234 LEU B O 1
ATOM 2923 N N . ALA B 2 64 ? -10.014 -74.974 -38.751 1.00 21.60 235 ALA B N 1
ATOM 2924 C CA . ALA B 2 64 ? -11.165 -74.245 -38.217 1.00 19.75 235 ALA B CA 1
ATOM 2925 C C . ALA B 2 64 ? -10.699 -73.275 -37.150 1.00 18.84 235 ALA B C 1
ATOM 2926 O O . ALA B 2 64 ? -11.151 -72.135 -37.103 1.00 19.84 235 ALA B O 1
ATOM 2928 N N . VAL B 2 65 ? -9.789 -73.720 -36.300 1.00 19.34 236 VAL B N 1
ATOM 2929 C CA . VAL B 2 65 ? -9.280 -72.842 -35.264 1.00 17.80 236 VAL B CA 1
ATOM 2930 C C . VAL B 2 65 ? -8.507 -71.649 -35.849 1.00 26.82 236 VAL B C 1
ATOM 2931 O O . VAL B 2 65 ? -8.665 -70.517 -35.389 1.00 20.67 236 VAL B O 1
ATOM 2935 N N . ASN B 2 66 ? -7.664 -71.902 -36.842 1.00 25.02 237 ASN B N 1
ATOM 2936 C CA . ASN B 2 66 ? -7.005 -70.804 -37.559 1.00 23.22 237 ASN B CA 1
ATOM 2937 C C . ASN B 2 66 ? -8.035 -69.826 -38.131 1.00 22.14 237 ASN B C 1
ATOM 2938 O O . ASN B 2 66 ? -7.889 -68.602 -38.011 1.00 20.15 237 ASN B O 1
ATOM 2943 N N . TYR B 2 67 ? -9.094 -70.341 -38.740 1.00 18.41 238 TYR B N 1
ATOM 2944 C CA . TYR B 2 67 ? -10.087 -69.429 -39.307 1.00 21.98 238 TYR B CA 1
ATOM 2945 C C . TYR B 2 67 ? -10.742 -68.578 -38.241 1.00 26.65 238 TYR B C 1
ATOM 2946 O O . TYR B 2 67 ? -10.974 -67.368 -38.453 1.00 22.38 238 TYR B O 1
ATOM 2955 N N . ILE B 2 68 ? -11.060 -69.208 -37.112 1.00 20.47 239 ILE B N 1
ATOM 2956 C CA . ILE B 2 68 ? -11.699 -68.489 -36.005 1.00 24.44 239 ILE B CA 1
ATOM 2957 C C . ILE B 2 68 ? -10.818 -67.383 -35.476 1.00 21.31 239 ILE B C 1
ATOM 2958 O O . ILE B 2 68 ? -11.278 -66.254 -35.263 1.00 20.71 239 ILE B O 1
ATOM 2963 N N . ASP B 2 69 ? -9.552 -67.699 -35.222 1.00 19.00 240 ASP B N 1
ATOM 2964 C CA . ASP B 2 69 ? -8.671 -66.700 -34.644 1.00 19.08 240 ASP B CA 1
ATOM 2965 C C . ASP B 2 69 ? -8.443 -65.540 -35.619 1.00 28.51 240 ASP B C 1
ATOM 2966 O O . ASP B 2 69 ? -8.340 -64.370 -35.218 1.00 26.76 240 ASP B O 1
ATOM 2971 N N . ARG B 2 70 ? -8.375 -65.845 -36.910 1.00 25.66 241 ARG B N 1
ATOM 2972 C CA . ARG B 2 70 ? -8.210 -64.766 -37.891 1.00 22.79 241 ARG B CA 1
ATOM 2973 C C . ARG B 2 70 ? -9.487 -63.927 -38.019 1.00 23.34 241 ARG B C 1
ATOM 2974 O O . ARG B 2 70 ? -9.431 -62.715 -38.169 1.00 22.90 241 ARG B O 1
ATOM 2982 N N . PHE B 2 71 ? -10.649 -64.560 -37.976 1.00 19.68 242 PHE B N 1
ATOM 2983 C CA . PHE B 2 71 ? -11.897 -63.799 -38.057 1.00 22.73 242 PHE B CA 1
ATOM 2984 C C . PHE B 2 71 ? -12.023 -62.847 -36.848 1.00 32.06 242 PHE B C 1
ATOM 2985 O O . PHE B 2 71 ? -12.375 -61.669 -36.989 1.00 31.81 242 PHE B O 1
ATOM 2993 N N . LEU B 2 72 ? -11.751 -63.375 -35.657 1.00 24.86 243 LEU B N 1
ATOM 2994 C CA . LEU B 2 72 ? -11.869 -62.601 -34.413 1.00 26.66 243 LEU B CA 1
ATOM 2995 C C . LEU B 2 72 ? -10.795 -61.541 -34.302 1.00 29.13 243 LEU B C 1
ATOM 2996 O O . LEU B 2 72 ? -10.901 -60.617 -33.491 1.00 26.64 243 LEU B O 1
ATOM 3001 N N . SER B 2 73 ? -9.742 -61.685 -35.104 1.00 23.64 244 SER B N 1
ATOM 3002 C CA . SER B 2 73 ? -8.708 -60.652 -35.164 1.00 27.25 244 SER B CA 1
ATOM 3003 C C . SER B 2 73 ? -9.225 -59.354 -35.772 1.00 29.12 244 SER B C 1
ATOM 3004 O O . SER B 2 73 ? -8.695 -58.288 -35.484 1.00 33.80 244 SER B O 1
ATOM 3007 N N . SER B 2 74 ? -10.128 -59.437 -36.734 1.00 29.75 245 SER B N 1
ATOM 3008 C CA . SER B 2 74 ? -10.723 -58.202 -37.263 1.00 34.34 245 SER B CA 1
ATOM 3009 C C . SER B 2 74 ? -12.201 -57.922 -36.967 1.00 39.36 245 SER B C 1
ATOM 3010 O O . SER B 2 74 ? -12.699 -56.858 -37.318 1.00 33.91 245 SER B O 1
ATOM 3013 N N . MET B 2 75 ? -12.906 -58.862 -36.342 1.00 25.20 246 MET B N 1
ATOM 3014 C CA . MET B 2 75 ? -14.356 -58.698 -36.163 1.00 27.61 246 MET B CA 1
ATOM 3015 C C . MET B 2 75 ? -14.752 -58.834 -34.701 1.00 30.45 246 MET B C 1
ATOM 3016 O O . MET B 2 75 ? -14.473 -59.862 -34.093 1.00 29.03 246 MET B O 1
ATOM 3021 N N . SER B 2 76 ? -15.376 -57.800 -34.126 1.00 26.07 247 SER B N 1
ATOM 3022 C CA . SER B 2 76 ? -15.959 -57.925 -32.783 1.00 27.53 247 SER B CA 1
ATOM 3023 C C . SER B 2 76 ? -17.166 -58.867 -32.819 1.00 25.97 247 SER B C 1
ATOM 3024 O O . SER B 2 76 ? -17.997 -58.776 -33.712 1.00 32.12 247 SER B O 1
ATOM 3027 N N . VAL B 2 77 ? -17.251 -59.770 -31.848 1.00 24.87 248 VAL B N 1
ATOM 3028 C CA . VAL B 2 77 ? -18.322 -60.761 -31.814 1.00 28.56 248 VAL B CA 1
ATOM 3029 C C . VAL B 2 77 ? -18.923 -60.874 -30.405 1.00 27.68 248 VAL B C 1
ATOM 3030 O O . VAL B 2 77 ? -18.195 -60.999 -29.426 1.00 30.51 248 VAL B O 1
ATOM 3034 N N . LEU B 2 78 ? -20.246 -60.790 -30.294 1.00 27.88 249 LEU B N 1
ATOM 3035 C CA . LEU B 2 78 ? -20.895 -60.988 -28.997 1.00 29.51 249 LEU B CA 1
ATOM 3036 C C . LEU B 2 78 ? -20.871 -62.467 -28.599 1.00 32.50 249 LEU B C 1
ATOM 3037 O O . LEU B 2 78 ? -20.854 -63.367 -29.456 1.00 29.74 249 LEU B O 1
ATOM 3042 N N . ARG B 2 79 ? -20.888 -62.728 -27.298 1.00 31.56 250 ARG B N 1
ATOM 3043 C CA . ARG B 2 79 ? -20.752 -64.110 -26.827 1.00 29.15 250 ARG B CA 1
ATOM 3044 C C . ARG B 2 79 ? -21.820 -65.061 -27.386 1.00 35.60 250 ARG B C 1
ATOM 3045 O O . ARG B 2 79 ? -21.544 -66.240 -27.597 1.00 31.01 250 ARG B O 1
ATOM 3053 N N . GLY B 2 80 ? -23.029 -64.553 -27.625 1.00 30.12 251 GLY B N 1
ATOM 3054 C CA . GLY B 2 80 ? -24.117 -65.375 -28.125 1.00 27.81 251 GLY B CA 1
ATOM 3055 C C . GLY B 2 80 ? -23.955 -65.779 -29.595 1.00 34.29 251 GLY B C 1
ATOM 3056 O O . GLY B 2 80 ? -24.690 -66.618 -30.102 1.00 30.98 251 GLY B O 1
ATOM 3057 N N . LYS B 2 81 ? -23.056 -65.113 -30.305 1.00 29.75 252 LYS B N 1
ATOM 3058 C CA . LYS B 2 81 ? -22.770 -65.435 -31.702 1.00 24.08 252 LYS B CA 1
ATOM 3059 C C . LYS B 2 81 ? -21.462 -66.208 -31.898 1.00 25.85 252 LYS B C 1
ATOM 3060 O O . LYS B 2 81 ? -21.151 -66.615 -32.999 1.00 24.71 252 LYS B O 1
ATOM 3066 N N . LEU B 2 82 ? -20.704 -66.422 -30.826 1.00 24.52 253 LEU B N 1
ATOM 3067 C CA . LEU B 2 82 ? -19.390 -67.014 -30.974 1.00 28.78 253 LEU B CA 1
ATOM 3068 C C . LEU B 2 82 ? -19.498 -68.433 -31.545 1.00 29.53 253 LEU B C 1
ATOM 3069 O O . LEU B 2 82 ? -18.712 -68.827 -32.409 1.00 26.33 253 LEU B O 1
ATOM 3074 N N . GLN B 2 83 ? -20.499 -69.180 -31.096 1.00 22.81 254 GLN B N 1
ATOM 3075 C CA . GLN B 2 83 ? -20.673 -70.550 -31.581 1.00 25.53 254 GLN B CA 1
ATOM 3076 C C . GLN B 2 83 ? -21.054 -70.568 -33.064 1.00 26.94 254 GLN B C 1
ATOM 3077 O O . GLN B 2 83 ? -20.754 -71.530 -33.779 1.00 26.12 254 GLN B O 1
ATOM 3083 N N . LEU B 2 84 ? -21.709 -69.502 -33.528 1.00 24.95 255 LEU B N 1
ATOM 3084 C CA . LEU B 2 84 ? -22.067 -69.393 -34.947 1.00 22.93 255 LEU B CA 1
ATOM 3085 C C . LEU B 2 84 ? -20.802 -69.206 -35.799 1.00 24.38 255 LEU B C 1
ATOM 3086 O O . LEU B 2 84 ? -20.654 -69.833 -36.853 1.00 25.70 255 LEU B O 1
ATOM 3091 N N . VAL B 2 85 ? -19.905 -68.335 -35.341 1.00 25.12 256 VAL B N 1
ATOM 3092 C CA . VAL B 2 85 ? -18.612 -68.170 -35.992 1.00 25.57 256 VAL B CA 1
ATOM 3093 C C . VAL B 2 85 ? -17.873 -69.526 -36.050 1.00 29.76 256 VAL B C 1
ATOM 3094 O O . VAL B 2 85 ? -17.318 -69.902 -37.081 1.00 25.40 256 VAL B O 1
ATOM 3098 N N . GLY B 2 86 ? -17.845 -70.233 -34.924 1.00 26.31 257 GLY B N 1
ATOM 3099 C CA . GLY B 2 86 ? -17.141 -71.501 -34.827 1.00 27.20 257 GLY B CA 1
ATOM 3100 C C . GLY B 2 86 ? -17.732 -72.539 -35.751 1.00 28.55 257 GLY B C 1
ATOM 3101 O O . GLY B 2 86 ? -17.003 -73.305 -36.387 1.00 22.12 257 GLY B O 1
ATOM 3102 N N . THR B 2 87 ? -19.060 -72.573 -35.816 1.00 23.42 258 THR B N 1
ATOM 3103 C CA . THR B 2 87 ? -19.756 -73.536 -36.656 1.00 23.29 258 THR B CA 1
ATOM 3104 C C . THR B 2 87 ? -19.508 -73.310 -38.142 1.00 26.48 258 THR B C 1
ATOM 3105 O O . THR B 2 87 ? -19.264 -74.260 -38.896 1.00 24.95 258 THR B O 1
ATOM 3109 N N . ALA B 2 88 ? -19.562 -72.050 -38.569 1.00 24.10 259 ALA B N 1
ATOM 3110 C CA . ALA B 2 88 ? -19.278 -71.714 -39.951 1.00 22.09 259 ALA B CA 1
ATOM 3111 C C . ALA B 2 88 ? -17.826 -72.026 -40.296 1.00 21.59 259 ALA B C 1
ATOM 3112 O O . ALA B 2 88 ? -17.526 -72.509 -41.388 1.00 21.69 259 ALA B O 1
ATOM 3114 N N . ALA B 2 89 ? -16.931 -71.760 -39.357 1.00 21.00 260 ALA B N 1
ATOM 3115 C CA . ALA B 2 89 ? -15.511 -72.024 -39.553 1.00 18.92 260 ALA B CA 1
ATOM 3116 C C . ALA B 2 89 ? -15.245 -73.524 -39.764 1.00 23.55 260 ALA B C 1
ATOM 3117 O O . ALA B 2 89 ? -14.375 -73.928 -40.572 1.00 20.94 260 ALA B O 1
ATOM 3119 N N . MET B 2 90 ? -15.956 -74.336 -38.992 1.00 20.53 261 MET B N 1
ATOM 3120 C CA . MET B 2 90 ? -15.783 -75.800 -39.059 1.00 21.07 261 MET B CA 1
ATOM 3121 C C . MET B 2 90 ? -16.368 -76.331 -40.369 1.00 20.88 261 MET B C 1
ATOM 3122 O O . MET B 2 90 ? -15.820 -77.253 -40.971 1.00 19.89 261 MET B O 1
ATOM 3127 N N . LEU B 2 91 ? -17.497 -75.761 -40.797 1.00 19.85 262 LEU B N 1
ATOM 3128 C CA . LEU B 2 91 ? -18.090 -76.107 -42.085 1.00 23.55 262 LEU B CA 1
ATOM 3129 C C . LEU B 2 91 ? -17.113 -75.776 -43.229 1.00 23.97 262 LEU B C 1
ATOM 3130 O O . LEU B 2 91 ? -16.943 -76.556 -44.160 1.00 21.53 262 LEU B O 1
ATOM 3135 N N . LEU B 2 92 ? -16.501 -74.594 -43.178 1.00 20.61 263 LEU B N 1
ATOM 3136 C CA . LEU B 2 92 ? -15.569 -74.187 -44.220 1.00 21.38 263 LEU B CA 1
ATOM 3137 C C . LEU B 2 92 ? -14.322 -75.066 -44.216 1.00 23.34 263 LEU B C 1
ATOM 3138 O O . LEU B 2 92 ? -13.828 -75.466 -45.268 1.00 21.40 263 LEU B O 1
ATOM 3143 N N . ALA B 2 93 ? -13.800 -75.347 -43.033 1.00 20.43 264 ALA B N 1
ATOM 3144 C CA . ALA B 2 93 ? -12.621 -76.200 -42.917 1.00 22.77 264 ALA B CA 1
ATOM 3145 C C . ALA B 2 93 ? -12.932 -77.590 -43.474 1.00 22.62 264 ALA B C 1
ATOM 3146 O O . ALA B 2 93 ? -12.086 -78.192 -44.144 1.00 22.16 264 ALA B O 1
ATOM 3148 N N . SER B 2 94 ? -14.145 -78.077 -43.204 1.00 21.68 265 SER B N 1
ATOM 3149 C CA . SER B 2 94 ? -14.572 -79.390 -43.710 1.00 23.03 265 SER B CA 1
ATOM 3150 C C . SER B 2 94 ? -14.649 -79.384 -45.233 1.00 28.37 265 SER B C 1
ATOM 3151 O O . SER B 2 94 ? -14.189 -80.320 -45.901 1.00 23.40 265 SER B O 1
ATOM 3154 N N . LYS B 2 95 ? -15.227 -78.324 -45.790 1.00 27.64 266 LYS B N 1
ATOM 3155 C CA . LYS B 2 95 ? -15.312 -78.209 -47.239 1.00 25.99 266 LYS B CA 1
ATOM 3156 C C . LYS B 2 95 ? -13.911 -78.163 -47.841 1.00 26.64 266 LYS B C 1
ATOM 3157 O O . LYS B 2 95 ? -13.647 -78.774 -48.858 1.00 24.30 266 LYS B O 1
ATOM 3163 N N . PHE B 2 96 ? -13.001 -77.450 -47.208 1.00 22.36 267 PHE B N 1
ATOM 3164 C CA . PHE B 2 96 ? -11.643 -77.390 -47.747 1.00 22.64 267 PHE B CA 1
ATOM 3165 C C . PHE B 2 96 ? -10.921 -78.740 -47.673 1.00 28.96 267 PHE B C 1
ATOM 3166 O O . PHE B 2 96 ? -10.280 -79.171 -48.639 1.00 25.32 267 PHE B O 1
ATOM 3174 N N . GLU B 2 97 ? -10.945 -79.327 -46.479 1.00 26.17 268 GLU B N 1
ATOM 3175 C CA . GLU B 2 97 ? -10.121 -80.484 -46.126 1.00 24.84 268 GLU B CA 1
ATOM 3176 C C . GLU B 2 97 ? -10.660 -81.899 -46.399 1.00 26.15 268 GLU B C 1
ATOM 3177 O O . GLU B 2 97 ? -9.898 -82.819 -46.756 1.00 24.31 268 GLU B O 1
ATOM 3183 N N . GLU B 2 98 ? -11.950 -82.090 -46.136 1.00 27.53 269 GLU B N 1
ATOM 3184 C CA . GLU B 2 98 ? -12.545 -83.428 -46.133 1.00 28.67 269 GLU B CA 1
ATOM 3185 C C . GLU B 2 98 ? -12.917 -83.891 -47.516 1.00 31.03 269 GLU B C 1
ATOM 3186 O O . GLU B 2 98 ? -13.207 -83.090 -48.395 1.00 31.92 269 GLU B O 1
ATOM 3192 N N . ILE B 2 99 ? -12.935 -85.203 -47.692 1.00 24.41 270 ILE B N 1
ATOM 3193 C CA . ILE B 2 99 ? -13.548 -85.788 -48.853 1.00 31.83 270 ILE B CA 1
ATOM 3194 C C . ILE B 2 99 ? -15.055 -85.569 -48.733 1.00 43.58 270 ILE B C 1
ATOM 3195 O O . ILE B 2 99 ? -15.698 -85.139 -49.694 1.00 37.73 270 ILE B O 1
ATOM 3200 N N . TYR B 2 100 ? -15.596 -85.841 -47.536 1.00 42.69 271 TYR B N 1
ATOM 3201 C CA . TYR B 2 100 ? -17.035 -85.737 -47.267 1.00 44.61 271 TYR B CA 1
ATOM 3202 C C . TYR B 2 100 ? -17.381 -84.757 -46.144 1.00 41.58 271 TYR B C 1
ATOM 3203 O O . TYR B 2 100 ? -17.529 -85.151 -44.967 1.00 39.88 271 TYR B O 1
ATOM 3212 N N . PRO B 2 101 ? -17.534 -83.480 -46.496 1.00 35.62 272 PRO B N 1
ATOM 3213 C CA . PRO B 2 101 ? -17.971 -82.534 -45.457 1.00 35.12 272 PRO B CA 1
ATOM 3214 C C . PRO B 2 101 ? -19.410 -82.837 -45.036 1.00 35.67 272 PRO B C 1
ATOM 3215 O O . PRO B 2 101 ? -20.243 -83.193 -45.872 1.00 36.46 272 PRO B O 1
ATOM 3219 N N . PRO B 2 102 ? -19.696 -82.711 -43.741 1.00 32.48 273 PRO B N 1
ATOM 3220 C CA . PRO B 2 102 ? -21.081 -82.914 -43.304 1.00 32.67 273 PRO B CA 1
ATOM 3221 C C . PRO B 2 102 ? -21.974 -81.860 -43.952 1.00 30.20 273 PRO B C 1
ATOM 3222 O O . PRO B 2 102 ? -21.481 -80.776 -44.271 1.00 29.92 273 PRO B O 1
ATOM 3226 N N . GLU B 2 103 ? -23.249 -82.162 -44.173 1.00 33.34 274 GLU B N 1
ATOM 3227 C CA . GLU B 2 103 ? -24.142 -81.164 -44.751 1.00 39.24 274 GLU B CA 1
ATOM 3228 C C . GLU B 2 103 ? -24.506 -80.081 -43.727 1.00 38.35 274 GLU B C 1
ATOM 3229 O O . GLU B 2 103 ? -24.379 -80.282 -42.513 1.00 34.35 274 GLU B O 1
ATOM 3235 N N . VAL B 2 104 ? -24.912 -78.918 -44.219 1.00 34.89 275 VAL B N 1
ATOM 3236 C CA . VAL B 2 104 ? -25.212 -77.786 -43.334 1.00 32.34 275 VAL B CA 1
ATOM 3237 C C . VAL B 2 104 ? -26.280 -78.129 -42.280 1.00 24.28 275 VAL B C 1
ATOM 3238 O O . VAL B 2 104 ? -26.166 -77.728 -41.133 1.00 30.17 275 VAL B O 1
ATOM 3242 N N . ALA B 2 105 ? -27.311 -78.860 -42.687 1.00 24.12 276 ALA B N 1
ATOM 3243 C CA . ALA B 2 105 ? -28.340 -79.299 -41.748 1.00 34.34 276 ALA B CA 1
ATOM 3244 C C . ALA B 2 105 ? -27.761 -80.071 -40.559 1.00 38.77 276 ALA B C 1
ATOM 3245 O O . ALA B 2 105 ? -28.329 -80.048 -39.471 1.00 29.54 276 ALA B O 1
ATOM 3247 N N . GLU B 2 106 ? -26.633 -80.746 -40.763 1.00 34.57 277 GLU B N 1
ATOM 3248 C CA . GLU B 2 106 ? -25.989 -81.488 -39.684 1.00 34.08 277 GLU B CA 1
ATOM 3249 C C . GLU B 2 106 ? -25.271 -80.567 -38.710 1.00 33.20 277 GLU B C 1
ATOM 3250 O O . GLU B 2 106 ? -25.296 -80.775 -37.503 1.00 30.97 277 GLU B O 1
ATOM 3256 N N . PHE B 2 107 ? -24.607 -79.559 -39.244 1.00 29.03 278 PHE B N 1
ATOM 3257 C CA . PHE B 2 107 ? -24.014 -78.539 -38.407 1.00 30.74 278 PHE B CA 1
ATOM 3258 C C . PHE B 2 107 ? -25.093 -77.788 -37.628 1.00 30.66 278 PHE B C 1
ATOM 3259 O O . PHE B 2 107 ? -24.895 -77.450 -36.469 1.00 33.50 278 PHE B O 1
ATOM 3267 N N . VAL B 2 108 ? -26.232 -77.524 -38.261 1.00 23.55 279 VAL B N 1
ATOM 3268 C CA . VAL B 2 108 ? -27.340 -76.895 -37.534 1.00 27.60 279 VAL B CA 1
ATOM 3269 C C . VAL B 2 108 ? -27.774 -77.813 -36.390 1.00 38.17 279 VAL B C 1
ATOM 3270 O O . VAL B 2 108 ? -27.883 -77.379 -35.248 1.00 31.98 279 VAL B O 1
ATOM 3274 N N . TYR B 2 109 ? -27.986 -79.091 -36.696 1.00 29.30 280 TYR B N 1
ATOM 3275 C CA . TYR B 2 109 ? -28.345 -80.067 -35.670 1.00 29.12 280 TYR B CA 1
ATOM 3276 C C . TYR B 2 109 ? -27.385 -80.080 -34.493 1.00 27.97 280 TYR B C 1
ATOM 3277 O O . TYR B 2 109 ? -27.809 -80.122 -33.348 1.00 32.37 280 TYR B O 1
ATOM 3286 N N . ILE B 2 110 ? -26.089 -80.051 -34.782 1.00 29.53 281 ILE B N 1
ATOM 3287 C CA . ILE B 2 110 ? -25.105 -80.239 -33.736 1.00 36.18 281 ILE B CA 1
ATOM 3288 C C . ILE B 2 110 ? -25.025 -79.035 -32.777 1.00 32.85 281 ILE B C 1
ATOM 3289 O O . ILE B 2 110 ? -24.509 -79.169 -31.681 1.00 35.04 281 ILE B O 1
ATOM 3294 N N . THR B 2 111 ? -25.540 -77.877 -33.187 1.00 27.74 282 THR B N 1
ATOM 3295 C CA . THR B 2 111 ? -25.709 -76.737 -32.264 1.00 33.52 282 THR B CA 1
ATOM 3296 C C . THR B 2 111 ? -27.051 -76.824 -31.505 1.00 37.98 282 THR B C 1
ATOM 3297 O O . THR B 2 111 ? -27.397 -75.924 -30.737 1.00 39.25 282 THR B O 1
ATOM 3301 N N . ASP B 2 112 ? -27.809 -77.894 -31.737 1.00 31.86 283 ASP B N 1
ATOM 3302 C CA . ASP B 2 112 ? -29.138 -78.046 -31.126 1.00 32.05 283 ASP B CA 1
ATOM 3303 C C . ASP B 2 112 ? -30.111 -76.924 -31.522 1.00 34.55 283 ASP B C 1
ATOM 3304 O O . ASP B 2 112 ? -30.887 -76.427 -30.693 1.00 38.23 283 ASP B O 1
ATOM 3309 N N . ASP B 2 113 ? -30.073 -76.552 -32.801 1.00 38.27 284 ASP B N 1
ATOM 3310 C CA . ASP B 2 113 ? -30.948 -75.522 -33.349 1.00 40.43 284 ASP B CA 1
ATOM 3311 C C . ASP B 2 113 ? -30.706 -74.142 -32.720 1.00 34.95 284 ASP B C 1
ATOM 3312 O O . ASP B 2 113 ? -31.621 -73.326 -32.659 1.00 38.78 284 ASP B O 1
ATOM 3317 N N . THR B 2 114 ? -29.497 -73.883 -32.238 1.00 36.84 285 THR B N 1
ATOM 3318 C CA . THR B 2 114 ? -29.207 -72.559 -31.685 1.00 39.17 285 THR B CA 1
ATOM 3319 C C . THR B 2 114 ? -29.272 -71.500 -32.797 1.00 42.26 285 THR B C 1
ATOM 3320 O O . THR B 2 114 ? -29.710 -70.365 -32.576 1.00 34.66 285 THR B O 1
ATOM 3324 N N . TYR B 2 115 ? -28.820 -71.890 -33.989 1.00 29.03 286 TYR B N 1
ATOM 3325 C CA . TYR B 2 115 ? -28.831 -71.048 -35.173 1.00 27.99 286 TYR B CA 1
ATOM 3326 C C . TYR B 2 115 ? -29.579 -71.752 -36.300 1.00 36.32 286 TYR B C 1
ATOM 3327 O O . TYR B 2 115 ? -29.683 -72.979 -36.324 1.00 38.34 286 TYR B O 1
ATOM 3336 N N . SER B 2 116 ? -30.095 -70.993 -37.249 1.00 29.41 287 SER B N 1
ATOM 3337 C CA . SER B 2 116 ? -30.782 -71.624 -38.360 1.00 31.96 287 SER B CA 1
ATOM 3338 C C . SER B 2 116 ? -29.805 -71.887 -39.497 1.00 32.98 287 SER B C 1
ATOM 3339 O O . SER B 2 116 ? -28.667 -71.399 -39.485 1.00 30.30 287 SER B O 1
ATOM 3342 N N . LYS B 2 117 ? -30.278 -72.601 -40.513 1.00 33.36 288 LYS B N 1
ATOM 3343 C CA . LYS B 2 117 ? -29.472 -72.871 -41.694 1.00 34.04 288 LYS B CA 1
ATOM 3344 C C . LYS B 2 117 ? -29.087 -71.536 -42.372 1.00 30.41 288 LYS B C 1
ATOM 3345 O O . LYS B 2 117 ? -27.912 -71.285 -42.712 1.00 29.08 288 LYS B O 1
ATOM 3351 N N . LYS B 2 118 ? -30.087 -70.683 -42.555 1.00 36.17 289 LYS B N 1
ATOM 3352 C CA . LYS B 2 118 ? -29.853 -69.358 -43.129 1.00 39.09 289 LYS B CA 1
ATOM 3353 C C . LYS B 2 118 ? -28.701 -68.639 -42.414 1.00 34.66 289 LYS B C 1
ATOM 3354 O O . LYS B 2 118 ? -27.783 -68.111 -43.053 1.00 34.50 289 LYS B O 1
ATOM 3360 N N . GLN B 2 119 ? -28.724 -68.648 -41.085 1.00 31.04 290 GLN B N 1
ATOM 3361 C CA . GLN B 2 119 ? -27.650 -68.020 -40.328 1.00 26.74 290 GLN B CA 1
ATOM 3362 C C . GLN B 2 119 ? -26.313 -68.673 -40.562 1.00 28.37 290 GLN B C 1
ATOM 3363 O O . GLN B 2 119 ? -25.303 -67.984 -40.683 1.00 28.29 290 GLN B O 1
ATOM 3369 N N . VAL B 2 120 ? -26.271 -70.005 -40.567 1.00 24.68 291 VAL B N 1
ATOM 3370 C CA . VAL B 2 120 ? -24.988 -70.653 -40.778 1.00 21.07 291 VAL B CA 1
ATOM 3371 C C . VAL B 2 120 ? -24.432 -70.288 -42.166 1.00 19.78 291 VAL B C 1
ATOM 3372 O O . VAL B 2 120 ? -23.250 -69.989 -42.321 1.00 23.60 291 VAL B O 1
ATOM 3376 N N . LEU B 2 121 ? -25.289 -70.324 -43.170 1.00 21.78 292 LEU B N 1
ATOM 3377 C CA . LEU B 2 121 ? -24.853 -70.017 -44.534 1.00 23.51 292 LEU B CA 1
ATOM 3378 C C . LEU B 2 121 ? -24.458 -68.536 -44.702 1.00 29.39 292 LEU B C 1
ATOM 3379 O O . LEU B 2 121 ? -23.475 -68.212 -45.369 1.00 24.11 292 LEU B O 1
ATOM 3384 N N . ARG B 2 122 ? -25.225 -67.643 -44.090 1.00 25.41 293 ARG B N 1
ATOM 3385 C CA . ARG B 2 122 ? -24.845 -66.225 -44.089 1.00 28.88 293 ARG B CA 1
ATOM 3386 C C . ARG B 2 122 ? -23.519 -66.002 -43.370 1.00 29.10 293 ARG B C 1
ATOM 3387 O O . ARG B 2 122 ? -22.691 -65.206 -43.813 1.00 24.07 293 ARG B O 1
ATOM 3395 N N . MET B 2 123 ? -23.284 -66.744 -42.291 1.00 24.74 294 MET B N 1
ATOM 3396 C CA . MET B 2 123 ? -22.023 -66.606 -41.569 1.00 24.32 294 MET B CA 1
ATOM 3397 C C . MET B 2 123 ? -20.859 -67.165 -42.383 1.00 30.20 294 MET B C 1
ATOM 3398 O O . MET B 2 123 ? -19.728 -66.642 -42.319 1.00 23.58 294 MET B O 1
ATOM 3403 N N . GLU B 2 124 ? -21.133 -68.233 -43.134 1.00 25.59 295 GLU B N 1
ATOM 3404 C CA . GLU B 2 124 ? -20.127 -68.793 -44.034 1.00 28.76 295 GLU B CA 1
ATOM 3405 C C . GLU B 2 124 ? -19.664 -67.711 -45.011 1.00 25.69 295 GLU B C 1
ATOM 3406 O O . GLU B 2 124 ? -18.469 -67.511 -45.202 1.00 22.89 295 GLU B O 1
ATOM 3412 N N . HIS B 2 125 ? -20.630 -67.023 -45.609 1.00 19.44 296 HIS B N 1
ATOM 3413 C CA . HIS B 2 125 ? -20.357 -65.929 -46.549 1.00 27.84 296 HIS B CA 1
ATOM 3414 C C . HIS B 2 125 ? -19.482 -64.850 -45.888 1.00 28.15 296 HIS B C 1
ATOM 3415 O O . HIS B 2 125 ? -18.465 -64.424 -46.461 1.00 28.00 296 HIS B O 1
ATOM 3422 N N . LEU B 2 126 ? -19.845 -64.439 -44.671 1.00 26.97 297 LEU B N 1
ATOM 3423 C CA . LEU B 2 126 ? -19.097 -63.404 -43.964 1.00 24.11 297 LEU B CA 1
ATOM 3424 C C . LEU B 2 126 ? -17.669 -63.821 -43.648 1.00 23.24 297 LEU B C 1
ATOM 3425 O O . LEU B 2 126 ? -16.738 -63.030 -43.805 1.00 23.36 297 LEU B O 1
ATOM 3430 N N . VAL B 2 127 ? -17.494 -65.054 -43.187 1.00 20.98 298 VAL B N 1
ATOM 3431 C CA . VAL B 2 127 ? -16.169 -65.554 -42.883 1.00 20.72 298 VAL B CA 1
ATOM 3432 C C . VAL B 2 127 ? -15.308 -65.619 -44.148 1.00 23.86 298 VAL B C 1
ATOM 3433 O O . VAL B 2 127 ? -14.122 -65.253 -44.129 1.00 25.35 298 VAL B O 1
ATOM 3437 N N . LEU B 2 128 ? -15.905 -66.068 -45.249 1.00 21.76 299 LEU B N 1
ATOM 3438 C CA . LEU B 2 128 ? -15.199 -66.115 -46.518 1.00 24.00 299 LEU B CA 1
ATOM 3439 C C . LEU B 2 128 ? -14.787 -64.689 -46.927 1.00 29.98 299 LEU B C 1
ATOM 3440 O O . LEU B 2 128 ? -13.665 -64.449 -47.401 1.00 28.94 299 LEU B O 1
ATOM 3445 N N . LYS B 2 129 ? -15.702 -63.742 -46.734 1.00 22.25 300 LYS B N 1
ATOM 3446 C CA . LYS B 2 129 ? -15.420 -62.356 -47.113 1.00 24.56 300 LYS B CA 1
ATOM 3447 C C . LYS B 2 129 ? -14.284 -61.785 -46.256 1.00 28.43 300 LYS B C 1
ATOM 3448 O O . LYS B 2 129 ? -13.355 -61.153 -46.770 1.00 30.18 300 LYS B O 1
ATOM 3454 N N . VAL B 2 130 ? -14.356 -62.038 -44.956 1.00 22.31 301 VAL B N 1
ATOM 3455 C CA . VAL B 2 130 ? -13.386 -61.511 -44.003 1.00 28.94 301 VAL B CA 1
ATOM 3456 C C . VAL B 2 130 ? -12.004 -62.146 -44.173 1.00 30.37 301 VAL B C 1
ATOM 3457 O O . VAL B 2 130 ? -10.993 -61.459 -44.072 1.00 24.51 301 VAL B O 1
ATOM 3461 N N . LEU B 2 131 ? -11.959 -63.449 -44.443 1.00 21.35 302 LEU B N 1
ATOM 3462 C CA . LEU B 2 131 ? -10.695 -64.111 -44.726 1.00 25.48 302 LEU B CA 1
ATOM 3463 C C . LEU B 2 131 ? -10.246 -63.970 -46.197 1.00 23.27 302 LEU B C 1
ATOM 3464 O O . LEU B 2 131 ? -9.194 -64.499 -46.589 1.00 27.13 302 LEU B O 1
ATOM 3469 N N . ALA B 2 132 ? -11.037 -63.261 -47.002 1.00 21.54 303 ALA B N 1
ATOM 3470 C CA . ALA B 2 132 ? -10.793 -63.129 -48.450 1.00 23.94 303 ALA B CA 1
ATOM 3471 C C . ALA B 2 132 ? -10.500 -64.477 -49.149 1.00 25.08 303 ALA B C 1
ATOM 3472 O O . ALA B 2 132 ? -9.627 -64.566 -50.032 1.00 25.08 303 ALA B O 1
ATOM 3474 N N . PHE B 2 133 ? -11.254 -65.496 -48.754 1.00 22.79 304 PHE B N 1
ATOM 3475 C CA . PHE B 2 133 ? -11.145 -66.858 -49.301 1.00 27.35 304 PHE B CA 1
ATOM 3476 C C . PHE B 2 133 ? -9.750 -67.444 -49.120 1.00 29.05 304 PHE B C 1
ATOM 3477 O O . PHE B 2 133 ? -9.427 -68.431 -49.772 1.00 28.05 304 PHE B O 1
ATOM 3485 N N . ASP B 2 134 ? -8.938 -66.913 -48.208 1.00 19.88 305 ASP B N 1
ATOM 3486 C CA . ASP B 2 134 ? -7.614 -67.488 -48.097 1.00 21.94 305 ASP B CA 1
ATOM 3487 C C . ASP B 2 134 ? -7.725 -68.562 -47.020 1.00 26.74 305 ASP B C 1
ATOM 3488 O O . ASP B 2 134 ? -7.465 -68.335 -45.834 1.00 24.79 305 ASP B O 1
ATOM 3493 N N . LEU B 2 135 ? -8.004 -69.771 -47.475 1.00 20.67 306 LEU B N 1
ATOM 3494 C CA . LEU B 2 135 ? -8.281 -70.860 -46.551 1.00 22.17 306 LEU B CA 1
ATOM 3495 C C . LEU B 2 135 ? -7.147 -71.851 -46.396 1.00 26.50 306 LEU B C 1
ATOM 3496 O O . LEU B 2 135 ? -7.221 -72.743 -45.552 1.00 25.82 306 LEU B O 1
ATOM 3501 N N . ALA B 2 136 ? -6.076 -71.702 -47.165 1.00 22.78 307 ALA B N 1
ATOM 3502 C CA . ALA B 2 136 ? -5.118 -72.792 -47.145 1.00 21.71 307 ALA B CA 1
ATOM 3503 C C . ALA B 2 136 ? -3.995 -72.339 -46.249 1.00 25.52 307 ALA B C 1
ATOM 3504 O O . ALA B 2 136 ? -2.887 -72.065 -46.695 1.00 25.85 307 ALA B O 1
ATOM 3506 N N . ALA B 2 137 ? -4.251 -72.473 -44.953 1.00 22.87 308 ALA B N 1
ATOM 3507 C CA . ALA B 2 137 ? -3.359 -71.999 -43.913 1.00 24.51 308 ALA B CA 1
ATOM 3508 C C . ALA B 2 137 ? -2.537 -73.176 -43.432 1.00 27.27 308 ALA B C 1
ATOM 3509 O O . ALA B 2 137 ? -3.077 -74.259 -43.301 1.00 26.87 308 ALA B O 1
ATOM 3511 N N . PRO B 2 138 ? -1.243 -72.962 -43.159 1.00 21.81 309 PRO B N 1
ATOM 3512 C CA . PRO B 2 138 ? -0.440 -73.972 -42.478 1.00 23.21 309 PRO B CA 1
ATOM 3513 C C . PRO B 2 138 ? -0.961 -74.190 -41.055 1.00 29.97 309 PRO B C 1
ATOM 3514 O O . PRO B 2 138 ? -1.436 -73.245 -40.417 1.00 30.53 309 PRO B O 1
ATOM 3518 N N . THR B 2 139 ? -0.867 -75.419 -40.568 1.00 24.25 310 THR B N 1
ATOM 3519 C CA . THR B 2 139 ? -1.323 -75.760 -39.205 1.00 21.19 310 THR B CA 1
ATOM 3520 C C . THR B 2 139 ? -0.202 -76.470 -38.476 1.00 27.00 310 THR B C 1
ATOM 3521 O O . THR B 2 139 ? 0.748 -76.921 -39.098 1.00 23.55 310 THR B O 1
ATOM 3525 N N . VAL B 2 140 ? -0.316 -76.569 -37.155 1.00 21.66 311 VAL B N 1
ATOM 3526 C CA . VAL B 2 140 ? 0.607 -77.368 -36.362 1.00 19.01 311 VAL B CA 1
ATOM 3527 C C . VAL B 2 140 ? 0.642 -78.808 -36.915 1.00 23.49 311 VAL B C 1
ATOM 3528 O O . VAL B 2 140 ? 1.680 -79.457 -36.961 1.00 23.01 311 VAL B O 1
ATOM 3532 N N . ASN B 2 141 ? -0.513 -79.278 -37.352 1.00 24.29 312 ASN B N 1
ATOM 3533 C CA . ASN B 2 141 ? -0.654 -80.630 -37.879 1.00 25.73 312 ASN B CA 1
ATOM 3534 C C . ASN B 2 141 ? 0.221 -80.878 -39.129 1.00 34.97 312 ASN B C 1
ATOM 3535 O O . ASN B 2 141 ? 0.894 -81.909 -39.238 1.00 27.48 312 ASN B O 1
ATOM 3540 N N . GLN B 2 142 ? 0.200 -79.936 -40.070 1.00 26.18 313 GLN B N 1
ATOM 3541 C CA . GLN B 2 142 ? 0.995 -80.052 -41.279 1.00 30.51 313 GLN B CA 1
ATOM 3542 C C . GLN B 2 142 ? 2.476 -80.083 -40.955 1.00 29.42 313 GLN B C 1
ATOM 3543 O O . GLN B 2 142 ? 3.213 -80.836 -41.578 1.00 34.77 313 GLN B O 1
ATOM 3549 N N . PHE B 2 143 ? 2.923 -79.280 -39.993 1.00 21.51 314 PHE B N 1
ATOM 3550 C CA . PHE B 2 143 ? 4.347 -79.320 -39.634 1.00 23.33 314 PHE B CA 1
ATOM 3551 C C . PHE B 2 143 ? 4.710 -80.627 -38.907 1.00 29.40 314 PHE B C 1
ATOM 3552 O O . PHE B 2 143 ? 5.780 -81.200 -39.133 1.00 24.75 314 PHE B O 1
ATOM 3560 N N . LEU B 2 144 ? 3.828 -81.085 -38.019 1.00 28.35 315 LEU B N 1
ATOM 3561 C CA . LEU B 2 144 ? 4.037 -82.365 -37.325 1.00 29.67 315 LEU B CA 1
ATOM 3562 C C . LEU B 2 144 ? 4.261 -83.530 -38.288 1.00 32.43 315 LEU B C 1
ATOM 3563 O O . LEU B 2 144 ? 5.205 -84.305 -38.132 1.00 32.54 315 LEU B O 1
ATOM 3568 N N . THR B 2 145 ? 3.382 -83.669 -39.271 1.00 25.79 316 THR B N 1
ATOM 3569 C CA . THR B 2 145 ? 3.499 -84.797 -40.190 1.00 34.46 316 THR B CA 1
ATOM 3570 C C . THR B 2 145 ? 4.823 -84.777 -40.974 1.00 38.29 316 THR B C 1
ATOM 3571 O O . THR B 2 145 ? 5.347 -85.820 -41.329 1.00 39.06 316 THR B O 1
ATOM 3575 N N . GLN B 2 146 ? 5.367 -83.593 -41.229 1.00 29.49 317 GLN B N 1
ATOM 3576 C CA . GLN B 2 146 ? 6.660 -83.497 -41.902 1.00 35.28 317 GLN B CA 1
ATOM 3577 C C . GLN B 2 146 ? 7.785 -83.854 -40.961 1.00 33.46 317 GLN B C 1
ATOM 3578 O O . GLN B 2 146 ? 8.711 -84.559 -41.341 1.00 36.69 317 GLN B O 1
ATOM 3584 N N . TYR B 2 147 ? 7.706 -83.356 -39.727 1.00 31.12 318 TYR B N 1
ATOM 3585 C CA . TYR B 2 147 ? 8.683 -83.729 -38.708 1.00 32.62 318 TYR B CA 1
ATOM 3586 C C . TYR B 2 147 ? 8.725 -85.251 -38.496 1.00 36.98 318 TYR B C 1
ATOM 3587 O O . TYR B 2 147 ? 9.797 -85.815 -38.305 1.00 35.46 318 TYR B O 1
ATOM 3596 N N . PHE B 2 148 ? 7.564 -85.907 -38.512 1.00 35.04 319 PHE B N 1
ATOM 3597 C CA . PHE B 2 148 ? 7.490 -87.358 -38.231 1.00 35.60 319 PHE B CA 1
ATOM 3598 C C . PHE B 2 148 ? 8.366 -88.164 -39.186 1.00 42.42 319 PHE B C 1
ATOM 3599 O O . PHE B 2 148 ? 8.803 -89.278 -38.862 1.00 40.59 319 PHE B O 1
ATOM 3607 N N . LEU B 2 149 ? 8.618 -87.611 -40.369 1.00 34.07 320 LEU B N 1
ATOM 3608 C CA . LEU B 2 149 ? 9.416 -88.317 -41.359 1.00 38.83 320 LEU B CA 1
ATOM 3609 C C . LEU B 2 149 ? 10.862 -88.514 -40.900 1.00 42.00 320 LEU B C 1
ATOM 3610 O O . LEU B 2 149 ? 11.580 -89.355 -41.425 1.00 39.28 320 LEU B O 1
ATOM 3615 N N . HIS B 2 150 ? 11.283 -87.756 -39.901 1.00 35.78 321 HIS B N 1
ATOM 3616 C CA . HIS B 2 150 ? 12.649 -87.850 -39.407 1.00 40.88 321 HIS B CA 1
ATOM 3617 C C . HIS B 2 150 ? 12.830 -88.996 -38.410 1.00 48.27 321 HIS B C 1
ATOM 3618 O O . HIS B 2 150 ? 13.933 -89.240 -37.921 1.00 50.86 321 HIS B O 1
ATOM 3625 N N . LEU B 2 151 ? 11.746 -89.692 -38.094 1.00 44.19 322 LEU B N 1
ATOM 3626 C CA . LEU B 2 151 ? 11.866 -90.917 -37.308 1.00 49.32 322 LEU B CA 1
ATOM 3627 C C . LEU B 2 151 ? 11.877 -92.145 -38.209 1.00 47.15 322 LEU B C 1
ATOM 3628 O O . LEU B 2 151 ? 10.874 -92.463 -38.834 1.00 47.92 322 LEU B O 1
ATOM 3633 N N . GLN B 2 152 ? 13.025 -92.807 -38.300 1.00 54.01 323 GLN B N 1
ATOM 3634 C CA . GLN B 2 152 ? 13.129 -94.077 -39.008 1.00 63.22 323 GLN B CA 1
ATOM 3635 C C . GLN B 2 152 ? 13.586 -95.177 -38.055 1.00 68.23 323 GLN B C 1
ATOM 3636 O O . GLN B 2 152 ? 14.644 -95.056 -37.443 1.00 76.33 323 GLN B O 1
ATOM 3642 N N . PRO B 2 153 ? 12.767 -96.224 -37.874 1.00 64.61 324 PRO B N 1
ATOM 3643 C CA . PRO B 2 153 ? 11.407 -96.383 -38.401 1.00 58.53 324 PRO B CA 1
ATOM 3644 C C . PRO B 2 153 ? 10.448 -95.473 -37.647 1.00 53.13 324 PRO B C 1
ATOM 3645 O O . PRO B 2 153 ? 10.812 -94.940 -36.598 1.00 52.21 324 PRO B O 1
ATOM 3649 N N . ALA B 2 154 ? 9.251 -95.282 -38.189 1.00 52.41 325 ALA B N 1
ATOM 3650 C CA . ALA B 2 154 ? 8.243 -94.472 -37.534 1.00 58.04 325 ALA B CA 1
ATOM 3651 C C . ALA B 2 154 ? 7.974 -95.016 -36.135 1.00 53.83 325 ALA B C 1
ATOM 3652 O O . ALA B 2 154 ? 8.153 -96.205 -35.872 1.00 45.49 325 ALA B O 1
ATOM 3654 N N . ASN B 2 155 ? 7.616 -94.121 -35.227 1.00 47.82 326 ASN B N 1
ATOM 3655 C CA . ASN B 2 155 ? 7.148 -94.523 -33.911 1.00 45.64 326 ASN B CA 1
ATOM 3656 C C . ASN B 2 155 ? 5.735 -93.980 -33.750 1.00 40.87 326 ASN B C 1
ATOM 3657 O O . ASN B 2 155 ? 5.538 -92.776 -33.573 1.00 33.31 326 ASN B O 1
ATOM 3662 N N . CYS B 2 156 ? 4.753 -94.870 -33.790 1.00 41.18 327 CYS B N 1
ATOM 3663 C CA . CYS B 2 156 ? 3.363 -94.426 -33.848 1.00 44.63 327 CYS B CA 1
ATOM 3664 C C . CYS B 2 156 ? 2.894 -93.795 -32.540 1.00 36.22 327 CYS B C 1
ATOM 3665 O O . CYS B 2 156 ? 2.001 -92.965 -32.540 1.00 38.87 327 CYS B O 1
ATOM 3668 N N . LYS B 2 157 ? 3.495 -94.223 -31.433 1.00 40.46 328 LYS B N 1
ATOM 3669 C CA . LYS B 2 157 ? 3.157 -93.703 -30.112 1.00 38.96 328 LYS B CA 1
ATOM 3670 C C . LYS B 2 157 ? 3.653 -92.259 -29.985 1.00 32.94 328 LYS B C 1
ATOM 3671 O O . LYS B 2 157 ? 2.944 -91.393 -29.464 1.00 35.21 328 LYS B O 1
ATOM 3677 N N . VAL B 2 158 ? 4.878 -92.010 -30.455 1.00 30.75 329 VAL B N 1
ATOM 3678 C CA . VAL B 2 158 ? 5.417 -90.652 -30.478 1.00 28.92 329 VAL B CA 1
ATOM 3679 C C . VAL B 2 158 ? 4.531 -89.764 -31.338 1.00 32.03 329 VAL B C 1
ATOM 3680 O O . VAL B 2 158 ? 4.221 -88.633 -30.959 1.00 31.37 329 VAL B O 1
ATOM 3684 N N . GLU B 2 159 ? 4.096 -90.277 -32.485 1.00 33.31 330 GLU B N 1
ATOM 3685 C CA . GLU B 2 159 ? 3.246 -89.472 -33.369 1.00 29.45 330 GLU B CA 1
ATOM 3686 C C . GLU B 2 159 ? 1.912 -89.140 -32.690 1.00 32.50 330 GLU B C 1
ATOM 3687 O O . GLU B 2 159 ? 1.443 -88.010 -32.767 1.00 30.80 330 GLU B O 1
ATOM 3693 N N . SER B 2 160 ? 1.301 -90.133 -32.046 1.00 28.89 331 SER B N 1
ATOM 3694 C CA . SER B 2 160 ? 0.037 -89.905 -31.343 1.00 30.62 331 SER B CA 1
ATOM 3695 C C . SER B 2 160 ? 0.206 -88.880 -30.217 1.00 25.36 331 SER B C 1
ATOM 3696 O O . SER B 2 160 ? -0.602 -87.972 -30.053 1.00 26.53 331 SER B O 1
ATOM 3699 N N . LEU B 2 161 ? 1.269 -89.033 -29.439 1.00 28.93 332 LEU B N 1
ATOM 3700 C CA . LEU B 2 161 ? 1.492 -88.133 -28.323 1.00 34.99 332 LEU B CA 1
ATOM 3701 C C . LEU B 2 161 ? 1.777 -86.727 -28.841 1.00 34.86 332 LEU B C 1
ATOM 3702 O O . LEU B 2 161 ? 1.320 -85.745 -28.260 1.00 32.30 332 LEU B O 1
ATOM 3707 N N . ALA B 2 162 ? 2.507 -86.624 -29.947 1.00 32.12 333 ALA B N 1
ATOM 3708 C CA . ALA B 2 162 ? 2.789 -85.303 -30.506 1.00 28.99 333 ALA B CA 1
ATOM 3709 C C . ALA B 2 162 ? 1.516 -84.618 -30.992 1.00 24.24 333 ALA B C 1
ATOM 3710 O O . ALA B 2 162 ? 1.339 -83.405 -30.816 1.00 24.49 333 ALA B O 1
ATOM 3712 N N . MET B 2 163 ? 0.635 -85.386 -31.623 1.00 23.87 334 MET B N 1
ATOM 3713 C CA . MET B 2 163 ? -0.639 -84.826 -32.091 1.00 26.78 334 MET B CA 1
ATOM 3714 C C . MET B 2 163 ? -1.491 -84.348 -30.911 1.00 25.42 334 MET B C 1
ATOM 3715 O O . MET B 2 163 ? -2.144 -83.303 -30.975 1.00 23.94 334 MET B O 1
ATOM 3720 N N . PHE B 2 164 ? -1.488 -85.145 -29.848 1.00 24.79 335 PHE B N 1
ATOM 3721 C CA . PHE B 2 164 ? -2.232 -84.831 -28.635 1.00 25.15 335 PHE B CA 1
ATOM 3722 C C . PHE B 2 164 ? -1.749 -83.497 -28.074 1.00 26.56 335 PHE B C 1
ATOM 3723 O O . PHE B 2 164 ? -2.553 -82.609 -27.785 1.00 23.62 335 PHE B O 1
ATOM 3731 N N . LEU B 2 165 ? -0.431 -83.357 -27.929 1.00 22.97 336 LEU B N 1
ATOM 3732 C CA . LEU B 2 165 ? 0.146 -82.130 -27.386 1.00 25.49 336 LEU B CA 1
ATOM 3733 C C . LEU B 2 165 ? -0.135 -80.929 -28.292 1.00 33.86 336 LEU B C 1
ATOM 3734 O O . LEU B 2 165 ? -0.473 -79.833 -27.802 1.00 32.17 336 LEU B O 1
ATOM 3739 N N . GLY B 2 166 ? -0.015 -81.141 -29.604 1.00 29.36 337 GLY B N 1
ATOM 3740 C CA . GLY B 2 166 ? -0.334 -80.114 -30.581 1.00 28.74 337 GLY B CA 1
ATOM 3741 C C . GLY B 2 166 ? -1.794 -79.679 -30.501 1.00 29.20 337 GLY B C 1
ATOM 3742 O O . GLY B 2 166 ? -2.130 -78.491 -30.629 1.00 23.58 337 GLY B O 1
ATOM 3743 N N . GLU B 2 167 ? -2.676 -80.643 -30.283 1.00 24.75 338 GLU B N 1
ATOM 3744 C CA . GLU B 2 167 ? -4.099 -80.329 -30.166 1.00 29.46 338 GLU B CA 1
ATOM 3745 C C . GLU B 2 167 ? -4.401 -79.554 -28.851 1.00 33.28 338 GLU B C 1
ATOM 3746 O O . GLU B 2 167 ? -5.247 -78.674 -28.818 1.00 26.21 338 GLU B O 1
ATOM 3752 N N . LEU B 2 168 ? -3.706 -79.890 -27.771 1.00 28.01 339 LEU B N 1
ATOM 3753 C CA . LEU B 2 168 ? -3.947 -79.211 -26.503 1.00 32.10 339 LEU B CA 1
ATOM 3754 C C . LEU B 2 168 ? -3.629 -77.716 -26.643 1.00 36.17 339 LEU B C 1
ATOM 3755 O O . LEU B 2 168 ? -4.240 -76.877 -25.976 1.00 31.13 339 LEU B O 1
ATOM 3760 N N . SER B 2 169 ? -2.680 -77.392 -27.521 1.00 23.59 340 SER B N 1
ATOM 3761 C CA . SER B 2 169 ? -2.276 -75.995 -27.741 1.00 25.37 340 SER B CA 1
ATOM 3762 C C . SER B 2 169 ? -3.394 -75.165 -28.354 1.00 29.31 340 SER B C 1
ATOM 3763 O O . SER B 2 169 ? -3.426 -73.949 -28.189 1.00 30.42 340 SER B O 1
ATOM 3766 N N . LEU B 2 170 ? -4.310 -75.816 -29.066 1.00 23.56 341 LEU B N 1
ATOM 3767 C CA . LEU B 2 170 ? -5.436 -75.115 -29.689 1.00 24.47 341 LEU B CA 1
ATOM 3768 C C . LEU B 2 170 ? -6.385 -74.480 -28.672 1.00 28.83 341 LEU B C 1
ATOM 3769 O O . LEU B 2 170 ? -7.092 -73.494 -28.964 1.00 24.02 341 LEU B O 1
ATOM 3774 N N . ILE B 2 171 ? -6.430 -75.065 -27.480 1.00 24.54 342 ILE B N 1
ATOM 3775 C CA . ILE B 2 171 ? -7.450 -74.689 -26.514 1.00 27.54 342 ILE B CA 1
ATOM 3776 C C . ILE B 2 171 ? -7.128 -73.356 -25.846 1.00 28.90 342 ILE B C 1
ATOM 3777 O O . ILE B 2 171 ? -8.038 -72.574 -25.520 1.00 25.30 342 ILE B O 1
ATOM 3782 N N . ASP B 2 172 ? -5.840 -73.115 -25.599 1.00 31.34 343 ASP B N 1
ATOM 3783 C CA . ASP B 2 172 ? -5.456 -71.994 -24.755 1.00 37.31 343 ASP B CA 1
ATOM 3784 C C . ASP B 2 172 ? -4.729 -70.927 -25.577 1.00 31.69 343 ASP B C 1
ATOM 3785 O O . ASP B 2 172 ? -3.519 -71.035 -25.807 1.00 28.74 343 ASP B O 1
ATOM 3790 N N . ALA B 2 173 ? -5.452 -69.858 -25.912 1.00 34.33 344 ALA B N 1
ATOM 3791 C CA . ALA B 2 173 ? -4.929 -68.767 -26.748 1.00 40.45 344 ALA B CA 1
ATOM 3792 C C . ALA B 2 173 ? -3.775 -68.105 -26.025 1.00 40.47 344 ALA B C 1
ATOM 3793 O O . ALA B 2 173 ? -2.781 -67.729 -26.627 1.00 36.88 344 ALA B O 1
ATOM 3795 N N . ASP B 2 174 ? -3.931 -67.949 -24.717 1.00 40.64 345 ASP B N 1
ATOM 3796 C CA . ASP B 2 174 ? -2.831 -67.550 -23.870 1.00 42.89 345 ASP B CA 1
ATOM 3797 C C . ASP B 2 174 ? -2.315 -68.833 -23.229 1.00 46.36 345 ASP B C 1
ATOM 3798 O O . ASP B 2 174 ? -3.047 -69.483 -22.487 1.00 40.53 345 ASP B O 1
ATOM 3803 N N . PRO B 2 175 ? -1.035 -69.181 -23.444 1.00 39.79 346 PRO B N 1
ATOM 3804 C CA . PRO B 2 175 ? 0.100 -68.626 -24.187 1.00 35.15 346 PRO B CA 1
ATOM 3805 C C . PRO B 2 175 ? 0.199 -68.849 -25.716 1.00 35.96 346 PRO B C 1
ATOM 3806 O O . PRO B 2 175 ? 1.024 -68.181 -26.352 1.00 34.71 346 PRO B O 1
ATOM 3810 N N . TYR B 2 176 ? -0.529 -69.813 -26.278 1.00 30.09 347 TYR B N 1
ATOM 3811 C CA . TYR B 2 176 ? -0.087 -70.406 -27.563 1.00 30.20 347 TYR B CA 1
ATOM 3812 C C . TYR B 2 176 ? -0.217 -69.531 -28.814 1.00 27.90 347 TYR B C 1
ATOM 3813 O O . TYR B 2 176 ? 0.473 -69.772 -29.805 1.00 29.58 347 TYR B O 1
ATOM 3822 N N . LEU B 2 177 ? -1.055 -68.494 -28.765 1.00 27.65 348 LEU B N 1
ATOM 3823 C CA . LEU B 2 177 ? -1.131 -67.564 -29.896 1.00 32.10 348 LEU B CA 1
ATOM 3824 C C . LEU B 2 177 ? 0.206 -66.850 -30.123 1.00 35.24 348 LEU B C 1
ATOM 3825 O O . LEU B 2 177 ? 0.439 -66.318 -31.193 1.00 41.50 348 LEU B O 1
ATOM 3830 N N . LYS B 2 178 ? 1.082 -66.834 -29.122 1.00 32.29 349 LYS B N 1
ATOM 3831 C CA . LYS B 2 178 ? 2.389 -66.185 -29.277 1.00 41.23 349 LYS B CA 1
ATOM 3832 C C . LYS B 2 178 ? 3.337 -66.957 -30.199 1.00 39.78 349 LYS B C 1
ATOM 3833 O O . LYS B 2 178 ? 4.316 -66.406 -30.686 1.00 35.80 349 LYS B O 1
ATOM 3839 N N . TYR B 2 179 ? 3.071 -68.234 -30.429 1.00 24.16 350 TYR B N 1
ATOM 3840 C CA . TYR B 2 179 ? 4.046 -69.047 -31.146 1.00 27.03 350 TYR B CA 1
ATOM 3841 C C . TYR B 2 179 ? 3.514 -69.428 -32.512 1.00 33.01 350 TYR B C 1
ATOM 3842 O O . TYR B 2 179 ? 2.317 -69.696 -32.661 1.00 31.64 350 TYR B O 1
ATOM 3851 N N . LEU B 2 180 ? 4.404 -69.478 -33.503 1.00 23.66 351 LEU B N 1
ATOM 3852 C CA . LEU B 2 180 ? 4.007 -69.951 -34.828 1.00 24.35 351 LEU B CA 1
ATOM 3853 C C . LEU B 2 180 ? 3.767 -71.470 -34.790 1.00 26.42 351 LEU B C 1
ATOM 3854 O O . LEU B 2 180 ? 4.382 -72.176 -33.999 1.00 23.95 351 LEU B O 1
ATOM 3859 N N . PRO B 2 181 ? 2.881 -71.973 -35.659 1.00 23.91 352 PRO B N 1
ATOM 3860 C CA . PRO B 2 181 ? 2.608 -73.417 -35.711 1.00 23.78 352 PRO B CA 1
ATOM 3861 C C . PRO B 2 181 ? 3.882 -74.286 -35.850 1.00 29.15 352 PRO B C 1
ATOM 3862 O O . PRO B 2 181 ? 3.951 -75.322 -35.207 1.00 25.86 352 PRO B O 1
ATOM 3866 N N . SER B 2 182 ? 4.865 -73.872 -36.647 1.00 26.57 353 SER B N 1
ATOM 3867 C CA . SER B 2 182 ? 6.076 -74.677 -36.853 1.00 25.18 353 SER B CA 1
ATOM 3868 C C . SER B 2 182 ? 6.855 -74.860 -35.551 1.00 25.96 353 SER B C 1
ATOM 3869 O O . SER B 2 182 ? 7.494 -75.886 -35.325 1.00 24.39 353 SER B O 1
ATOM 3872 N N . LEU B 2 183 ? 6.840 -73.824 -34.721 1.00 24.67 354 LEU B N 1
ATOM 3873 C CA . LEU B 2 183 ? 7.527 -73.839 -33.430 1.00 26.06 354 LEU B CA 1
ATOM 3874 C C . LEU B 2 183 ? 6.750 -74.682 -32.398 1.00 27.73 354 LEU B C 1
ATOM 3875 O O . LEU B 2 183 ? 7.335 -75.486 -31.670 1.00 26.69 354 LEU B O 1
ATOM 3880 N N . ILE B 2 184 ? 5.432 -74.506 -32.345 1.00 26.04 355 ILE B N 1
ATOM 3881 C CA . ILE B 2 184 ? 4.601 -75.370 -31.505 1.00 28.96 355 ILE B CA 1
ATOM 3882 C C . ILE B 2 184 ? 4.773 -76.836 -31.893 1.00 27.27 355 ILE B C 1
ATOM 3883 O O . ILE B 2 184 ? 4.908 -77.709 -31.025 1.00 24.53 355 ILE B O 1
ATOM 3888 N N . ALA B 2 185 ? 4.785 -77.111 -33.197 1.00 23.13 356 ALA B N 1
ATOM 3889 C CA . ALA B 2 185 ? 4.970 -78.485 -33.671 1.00 23.35 356 ALA B CA 1
ATOM 3890 C C . ALA B 2 185 ? 6.320 -79.020 -33.220 1.00 25.73 356 ALA B C 1
ATOM 3891 O O . ALA B 2 185 ? 6.467 -80.220 -32.908 1.00 25.95 356 ALA B O 1
ATOM 3893 N N . GLY B 2 186 ? 7.321 -78.140 -33.203 1.00 22.69 357 GLY B N 1
ATOM 3894 C CA . GLY B 2 186 ? 8.663 -78.554 -32.813 1.00 23.91 357 GLY B CA 1
ATOM 3895 C C . GLY B 2 186 ? 8.700 -78.904 -31.326 1.00 32.69 357 GLY B C 1
ATOM 3896 O O . GLY B 2 186 ? 9.249 -79.930 -30.921 1.00 27.48 357 GLY B O 1
ATOM 3897 N N . ALA B 2 187 ? 8.092 -78.055 -30.499 1.00 27.15 358 ALA B N 1
ATOM 3898 C CA . ALA B 2 187 ? 8.036 -78.334 -29.058 1.00 28.00 358 ALA B CA 1
ATOM 3899 C C . ALA B 2 187 ? 7.250 -79.621 -28.780 1.00 26.71 358 ALA B C 1
ATOM 3900 O O . ALA B 2 187 ? 7.674 -80.437 -27.994 1.00 30.22 358 ALA B O 1
ATOM 3902 N N . ALA B 2 188 ? 6.117 -79.791 -29.452 1.00 26.99 359 ALA B N 1
ATOM 3903 C CA . ALA B 2 188 ? 5.282 -80.969 -29.279 1.00 28.20 359 ALA B CA 1
ATOM 3904 C C . ALA B 2 188 ? 6.008 -82.248 -29.711 1.00 33.03 359 ALA B C 1
ATOM 3905 O O . ALA B 2 188 ? 5.931 -83.271 -29.043 1.00 29.38 359 ALA B O 1
ATOM 3907 N N . PHE B 2 189 ? 6.681 -82.191 -30.852 1.00 27.70 360 PHE B N 1
ATOM 3908 C CA . PHE B 2 189 ? 7.459 -83.332 -31.324 1.00 28.32 360 PHE B CA 1
ATOM 3909 C C . PHE B 2 189 ? 8.539 -83.713 -30.320 1.00 28.63 360 PHE B C 1
ATOM 3910 O O . PHE B 2 189 ? 8.678 -84.884 -29.947 1.00 31.55 360 PHE B O 1
ATOM 3918 N N . HIS B 2 190 ? 9.325 -82.734 -29.885 1.00 28.25 361 HIS B N 1
ATOM 3919 C CA . HIS B 2 190 ? 10.399 -83.040 -28.947 1.00 32.02 361 HIS B CA 1
ATOM 3920 C C . HIS B 2 190 ? 9.842 -83.636 -27.647 1.00 40.23 361 HIS B C 1
ATOM 3921 O O . HIS B 2 190 ? 10.338 -84.658 -27.142 1.00 38.06 361 HIS B O 1
ATOM 3928 N N . LEU B 2 191 ? 8.812 -82.990 -27.108 1.00 37.11 362 LEU B N 1
ATOM 3929 C CA . LEU B 2 191 ? 8.248 -83.408 -25.828 1.00 36.31 362 LEU B CA 1
ATOM 3930 C C . LEU B 2 191 ? 7.712 -84.836 -25.924 1.00 32.94 362 LEU B C 1
ATOM 3931 O O . LEU B 2 191 ? 7.864 -85.635 -24.991 1.00 34.15 362 LEU B O 1
ATOM 3936 N N . ALA B 2 192 ? 7.092 -85.148 -27.055 1.00 32.79 363 ALA B N 1
ATOM 3937 C CA . ALA B 2 192 ? 6.530 -86.468 -27.287 1.00 34.30 363 ALA B CA 1
ATOM 3938 C C . ALA B 2 192 ? 7.629 -87.510 -27.434 1.00 37.63 363 ALA B C 1
ATOM 3939 O O . ALA B 2 192 ? 7.577 -88.573 -26.802 1.00 37.58 363 ALA B O 1
ATOM 3941 N N . LEU B 2 193 ? 8.635 -87.189 -28.250 1.00 32.11 364 LEU B N 1
ATOM 3942 C CA . LEU B 2 193 ? 9.781 -88.066 -28.438 1.00 34.29 364 LEU B CA 1
ATOM 3943 C C . LEU B 2 193 ? 10.446 -88.375 -27.104 1.00 44.59 364 LEU B C 1
ATOM 3944 O O . LEU B 2 193 ? 10.778 -89.529 -26.805 1.00 46.96 364 LEU B O 1
ATOM 3949 N N . TYR B 2 194 ? 10.650 -87.326 -26.316 1.00 37.36 365 TYR B N 1
ATOM 3950 C CA . TYR B 2 194 ? 11.361 -87.428 -25.055 1.00 41.02 365 TYR B CA 1
ATOM 3951 C C . TYR B 2 194 ? 10.574 -88.291 -24.083 1.00 44.57 365 TYR B C 1
ATOM 3952 O O . TYR B 2 194 ? 11.128 -89.196 -23.461 1.00 41.45 365 TYR B O 1
ATOM 3961 N N . THR B 2 195 ? 9.276 -88.021 -23.984 1.00 37.42 366 THR B N 1
ATOM 3962 C CA . THR B 2 195 ? 8.414 -88.793 -23.107 1.00 44.77 366 THR B CA 1
ATOM 3963 C C . THR B 2 195 ? 8.442 -90.284 -23.455 1.00 45.79 366 THR B C 1
ATOM 3964 O O . THR B 2 195 ? 8.593 -91.136 -22.581 1.00 45.34 366 THR B O 1
ATOM 3968 N N . VAL B 2 196 ? 8.282 -90.598 -24.733 1.00 40.82 367 VAL B N 1
ATOM 3969 C CA . VAL B 2 196 ? 8.186 -91.986 -25.138 1.00 43.56 367 VAL B CA 1
ATOM 3970 C C . VAL B 2 196 ? 9.523 -92.727 -25.196 1.00 46.04 367 VAL B C 1
ATOM 3971 O O . VAL B 2 196 ? 9.646 -93.830 -24.680 1.00 48.35 367 VAL B O 1
ATOM 3975 N N . THR B 2 197 ? 10.500 -92.156 -25.881 1.00 46.09 368 THR B N 1
ATOM 3976 C CA . THR B 2 197 ? 11.774 -92.835 -26.048 1.00 53.11 368 THR B CA 1
ATOM 3977 C C . THR B 2 197 ? 12.908 -92.306 -25.194 1.00 51.43 368 THR B C 1
ATOM 3978 O O . THR B 2 197 ? 13.970 -92.906 -25.144 1.00 58.13 368 THR B O 1
ATOM 3982 N N . GLY B 2 198 ? 12.691 -91.189 -24.520 1.00 47.32 369 GLY B N 1
ATOM 3983 C CA . GLY B 2 198 ? 13.785 -90.522 -23.838 1.00 51.65 369 GLY B CA 1
ATOM 3984 C C . GLY B 2 198 ? 14.758 -89.786 -24.749 1.00 50.76 369 GLY B C 1
ATOM 3985 O O . GLY B 2 198 ? 15.742 -89.227 -24.274 1.00 50.41 369 GLY B O 1
ATOM 3986 N N . GLN B 2 199 ? 14.504 -89.774 -26.054 1.00 52.06 370 GLN B N 1
ATOM 3987 C CA . GLN B 2 199 ? 15.398 -89.062 -26.973 1.00 52.70 370 GLN B CA 1
ATOM 3988 C C . GLN B 2 199 ? 15.008 -87.590 -27.161 1.00 48.47 370 GLN B C 1
ATOM 3989 O O . GLN B 2 199 ? 13.958 -87.149 -26.703 1.00 45.86 370 GLN B O 1
ATOM 3995 N N . SER B 2 200 ? 15.835 -86.854 -27.894 1.00 48.07 371 SER B N 1
ATOM 3996 C CA . SER B 2 200 ? 15.651 -85.416 -28.044 1.00 47.10 371 SER B CA 1
ATOM 3997 C C . SER B 2 200 ? 15.565 -84.967 -29.497 1.00 46.47 371 SER B C 1
ATOM 3998 O O . SER B 2 200 ? 15.985 -85.686 -30.408 1.00 40.47 371 SER B O 1
ATOM 4001 N N . TRP B 2 201 ? 15.085 -83.738 -29.680 1.00 42.89 372 TRP B N 1
ATOM 4002 C CA . TRP B 2 201 ? 14.900 -83.113 -30.985 1.00 39.94 372 TRP B CA 1
ATOM 4003 C C . TRP B 2 201 ? 16.153 -83.359 -31.807 1.00 39.88 372 TRP B C 1
ATOM 4004 O O . TRP B 2 201 ? 17.249 -82.990 -31.400 1.00 44.92 372 TRP B O 1
ATOM 4015 N N . PRO B 2 202 ? 15.991 -84.008 -32.966 1.00 39.83 373 PRO B N 1
ATOM 4016 C CA . PRO B 2 202 ? 17.126 -84.466 -33.785 1.00 44.82 373 PRO B CA 1
ATOM 4017 C C . PRO B 2 202 ? 17.796 -83.359 -34.598 1.00 52.35 373 PRO B C 1
ATOM 4018 O O . PRO B 2 202 ? 17.128 -82.424 -35.070 1.00 40.69 373 PRO B O 1
ATOM 4022 N N . GLU B 2 203 ? 19.109 -83.479 -34.765 1.00 48.38 374 GLU B N 1
ATOM 4023 C CA . GLU B 2 203 ? 19.874 -82.497 -35.523 1.00 50.39 374 GLU B CA 1
ATOM 4024 C C . GLU B 2 203 ? 19.320 -82.303 -36.927 1.00 43.88 374 GLU B C 1
ATOM 4025 O O . GLU B 2 203 ? 19.286 -81.187 -37.440 1.00 45.29 374 GLU B O 1
ATOM 4031 N N . SER B 2 204 ? 18.891 -83.386 -37.559 1.00 38.14 375 SER B N 1
ATOM 4032 C CA . SER B 2 204 ? 18.273 -83.277 -38.875 1.00 42.20 375 SER B CA 1
ATOM 4033 C C . SER B 2 204 ? 17.095 -82.282 -38.866 1.00 39.88 375 SER B C 1
ATOM 4034 O O . SER B 2 204 ? 16.901 -81.525 -39.812 1.00 35.94 375 SER B O 1
ATOM 4037 N N . LEU B 2 205 ? 16.299 -82.292 -37.802 1.00 37.73 376 LEU B N 1
ATOM 4038 C CA . LEU B 2 205 ? 15.200 -81.333 -37.700 1.00 37.38 376 LEU B CA 1
ATOM 4039 C C . LEU B 2 205 ? 15.687 -79.925 -37.341 1.00 37.06 376 LEU B C 1
ATOM 4040 O O . LEU B 2 205 ? 15.124 -78.933 -37.803 1.00 39.73 376 LEU B O 1
ATOM 4045 N N . ALA B 2 206 ? 16.724 -79.836 -36.517 1.00 38.32 377 ALA B N 1
ATOM 4046 C CA . ALA B 2 206 ? 17.307 -78.539 -36.191 1.00 40.44 377 ALA B CA 1
ATOM 4047 C C . ALA B 2 206 ? 17.825 -77.850 -37.454 1.00 44.01 377 ALA B C 1
ATOM 4048 O O . ALA B 2 206 ? 17.688 -76.631 -37.607 1.00 41.79 377 ALA B O 1
ATOM 4050 N N . GLN B 2 207 ? 18.410 -78.636 -38.355 1.00 40.80 378 GLN B N 1
ATOM 4051 C CA . GLN B 2 207 ? 18.952 -78.118 -39.611 1.00 47.23 378 GLN B CA 1
ATOM 4052 C C . GLN B 2 207 ? 17.840 -77.664 -40.541 1.00 43.39 378 GLN B C 1
ATOM 4053 O O . GLN B 2 207 ? 17.875 -76.566 -41.087 1.00 46.20 378 GLN B O 1
ATOM 4059 N N . GLN B 2 208 ? 16.853 -78.528 -40.724 1.00 38.58 379 GLN B N 1
ATOM 4060 C CA . GLN B 2 208 ? 15.764 -78.240 -41.638 1.00 43.66 379 GLN B CA 1
ATOM 4061 C C . GLN B 2 208 ? 14.951 -77.033 -41.171 1.00 41.92 379 GLN B C 1
ATOM 4062 O O . GLN B 2 208 ? 14.610 -76.162 -41.976 1.00 37.93 379 GLN B O 1
ATOM 4068 N N . THR B 2 209 ? 14.624 -77.005 -39.879 1.00 35.40 380 THR B N 1
ATOM 4069 C CA . THR B 2 209 ? 13.746 -75.970 -39.331 1.00 33.33 380 THR B CA 1
ATOM 4070 C C . THR B 2 209 ? 14.465 -74.671 -38.934 1.00 40.62 380 THR B C 1
ATOM 4071 O O . THR B 2 209 ? 13.835 -73.619 -38.850 1.00 39.89 380 THR B O 1
ATOM 4075 N N . GLY B 2 210 ? 15.771 -74.745 -38.686 1.00 39.05 381 GLY B N 1
ATOM 4076 C CA . GLY B 2 210 ? 16.487 -73.632 -38.068 1.00 37.67 381 GLY B CA 1
ATOM 4077 C C . GLY B 2 210 ? 16.259 -73.482 -36.561 1.00 39.82 381 GLY B C 1
ATOM 4078 O O . GLY B 2 210 ? 16.846 -72.616 -35.932 1.00 40.11 381 GLY B O 1
ATOM 4079 N N . TYR B 2 211 ? 15.404 -74.316 -35.972 1.00 36.16 382 TYR B N 1
ATOM 4080 C CA . TYR B 2 211 ? 15.182 -74.289 -34.529 1.00 36.52 382 TYR B CA 1
ATOM 4081 C C . TYR B 2 211 ? 16.124 -75.226 -33.768 1.00 38.28 382 TYR B C 1
ATOM 4082 O O . TYR B 2 211 ? 16.056 -76.441 -33.933 1.00 40.51 382 TYR B O 1
ATOM 4091 N N . THR B 2 212 ? 16.993 -74.671 -32.930 1.00 43.91 383 THR B N 1
ATOM 4092 C CA . THR B 2 212 ? 17.751 -75.477 -31.980 1.00 44.19 383 THR B CA 1
ATOM 4093 C C . THR B 2 212 ? 16.832 -75.863 -30.842 1.00 46.75 383 THR B C 1
ATOM 4094 O O . THR B 2 212 ? 15.781 -75.247 -30.649 1.00 37.30 383 THR B O 1
ATOM 4098 N N . LEU B 2 213 ? 17.211 -76.895 -30.098 1.00 46.98 384 LEU B N 1
ATOM 4099 C CA . LEU B 2 213 ? 16.451 -77.274 -28.911 1.00 49.29 384 LEU B CA 1
ATOM 4100 C C . LEU B 2 213 ? 16.275 -76.062 -27.994 1.00 48.86 384 LEU B C 1
ATOM 4101 O O . LEU B 2 213 ? 15.189 -75.816 -27.458 1.00 49.37 384 LEU B O 1
ATOM 4106 N N . GLU B 2 214 ? 17.352 -75.300 -27.834 1.00 55.40 385 GLU B N 1
ATOM 4107 C CA . GLU B 2 214 ? 17.334 -74.059 -27.061 1.00 61.95 385 GLU B CA 1
ATOM 4108 C C . GLU B 2 214 ? 16.201 -73.114 -27.469 1.00 54.50 385 GLU B C 1
ATOM 4109 O O . GLU B 2 214 ? 15.489 -72.597 -26.618 1.00 57.34 385 GLU B O 1
ATOM 4115 N N . SER B 2 215 ? 16.040 -72.887 -28.769 1.00 46.26 386 SER B N 1
ATOM 4116 C CA . SER B 2 215 ? 15.013 -71.983 -29.257 1.00 45.39 386 SER B CA 1
ATOM 4117 C C . SER B 2 215 ? 13.604 -72.539 -29.068 1.00 46.29 386 SER B C 1
ATOM 4118 O O . SER B 2 215 ? 12.631 -71.810 -29.190 1.00 43.18 386 SER B O 1
ATOM 4121 N N . LEU B 2 216 ? 13.490 -73.835 -28.789 1.00 38.86 387 LEU B N 1
ATOM 4122 C CA . LEU B 2 216 ? 12.175 -74.416 -28.521 1.00 37.40 387 LEU B CA 1
ATOM 4123 C C . LEU B 2 216 ? 11.789 -74.243 -27.057 1.00 42.73 387 LEU B C 1
ATOM 4124 O O . LEU B 2 216 ? 10.624 -74.402 -26.693 1.00 39.36 387 LEU B O 1
ATOM 4129 N N . LYS B 2 217 ? 12.773 -73.909 -26.228 1.00 40.30 388 LYS B N 1
ATOM 4130 C CA . LYS B 2 217 ? 12.594 -73.915 -24.776 1.00 51.00 388 LYS B CA 1
ATOM 4131 C C . LYS B 2 217 ? 11.367 -73.155 -24.261 1.00 49.83 388 LYS B C 1
ATOM 4132 O O . LYS B 2 217 ? 10.563 -73.721 -23.525 1.00 43.64 388 LYS B O 1
ATOM 4138 N N . PRO B 2 218 ? 11.230 -71.871 -24.627 1.00 47.26 389 PRO B N 1
ATOM 4139 C CA . PRO B 2 218 ? 10.106 -71.110 -24.061 1.00 46.00 389 PRO B CA 1
ATOM 4140 C C . PRO B 2 218 ? 8.765 -71.772 -24.342 1.00 41.40 389 PRO B C 1
ATOM 4141 O O . PRO B 2 218 ? 7.940 -71.915 -23.432 1.00 40.65 389 PRO B O 1
ATOM 4145 N N . CYS B 2 219 ? 8.553 -72.192 -25.583 1.00 34.18 390 CYS B N 1
ATOM 4146 C CA . CYS B 2 219 ? 7.324 -72.888 -25.949 1.00 36.87 390 CYS B CA 1
ATOM 4147 C C . CYS B 2 219 ? 7.241 -74.243 -25.237 1.00 42.73 390 CYS B C 1
ATOM 4148 O O . CYS B 2 219 ? 6.173 -74.681 -24.805 1.00 40.26 390 CYS B O 1
ATOM 4151 N N . LEU B 2 220 ? 8.384 -74.896 -25.114 1.00 40.26 391 LEU B N 1
ATOM 4152 C CA . LEU B 2 220 ? 8.463 -76.200 -24.474 1.00 46.85 391 LEU B CA 1
ATOM 4153 C C . LEU B 2 220 ? 8.095 -76.106 -22.978 1.00 42.98 391 LEU B C 1
ATOM 4154 O O . LEU B 2 220 ? 7.380 -76.950 -22.443 1.00 44.31 391 LEU B O 1
ATOM 4159 N N . VAL B 2 221 ? 8.578 -75.070 -22.307 1.00 44.65 392 VAL B N 1
ATOM 4160 C CA . VAL B 2 221 ? 8.230 -74.869 -20.915 1.00 44.50 392 VAL B CA 1
ATOM 4161 C C . VAL B 2 221 ? 6.711 -74.789 -20.770 1.00 45.73 392 VAL B C 1
ATOM 4162 O O . VAL B 2 221 ? 6.136 -75.409 -19.878 1.00 42.90 392 VAL B O 1
ATOM 4166 N N . ASP B 2 222 ? 6.068 -74.039 -21.664 1.00 37.44 393 ASP B N 1
ATOM 4167 C CA . ASP B 2 222 ? 4.618 -73.887 -21.653 1.00 36.10 393 ASP B CA 1
ATOM 4168 C C . ASP B 2 222 ? 3.904 -75.212 -21.903 1.00 38.82 393 ASP B C 1
ATOM 4169 O O . ASP B 2 222 ? 2.965 -75.569 -21.199 1.00 37.32 393 ASP B O 1
ATOM 4174 N N . LEU B 2 223 ? 4.349 -75.932 -22.923 1.00 33.02 394 LEU B N 1
ATOM 4175 C CA . LEU B 2 223 ? 3.699 -77.166 -23.326 1.00 37.67 394 LEU B CA 1
ATOM 4176 C C . LEU B 2 223 ? 3.843 -78.241 -22.252 1.00 35.67 394 LEU B C 1
ATOM 4177 O O . LEU B 2 223 ? 2.956 -79.067 -22.051 1.00 33.19 394 LEU B O 1
ATOM 4182 N N . HIS B 2 224 ? 4.976 -78.236 -21.568 1.00 33.37 395 HIS B N 1
ATOM 4183 C CA . HIS B 2 224 ? 5.210 -79.213 -20.525 1.00 39.56 395 HIS B CA 1
ATOM 4184 C C . HIS B 2 224 ? 4.225 -78.952 -19.374 1.00 45.17 395 HIS B C 1
ATOM 4185 O O . HIS B 2 224 ? 3.632 -79.887 -18.831 1.00 38.54 395 HIS B O 1
ATOM 4192 N N . GLN B 2 225 ? 4.038 -77.679 -19.028 1.00 36.72 396 GLN B N 1
ATOM 4193 C CA . GLN B 2 225 ? 3.097 -77.303 -17.976 1.00 45.84 396 GLN B CA 1
ATOM 4194 C C . GLN B 2 225 ? 1.688 -77.702 -18.375 1.00 37.15 396 GLN B C 1
ATOM 4195 O O . GLN B 2 225 ? 0.944 -78.276 -17.587 1.00 41.29 396 GLN B O 1
ATOM 4201 N N . THR B 2 226 ? 1.321 -77.367 -19.602 1.00 31.93 397 THR B N 1
ATOM 4202 C CA . THR B 2 226 ? 0.020 -77.724 -20.133 1.00 36.03 397 THR B CA 1
ATOM 4203 C C . THR B 2 226 ? -0.209 -79.239 -20.039 1.00 39.35 397 THR B C 1
ATOM 4204 O O . THR B 2 226 ? -1.292 -79.693 -19.676 1.00 37.94 397 THR B O 1
ATOM 4208 N N . TYR B 2 227 ? 0.823 -80.005 -20.373 1.00 31.65 398 TYR B N 1
ATOM 4209 C CA . TYR B 2 227 ? 0.774 -81.460 -20.340 1.00 38.79 398 TYR B CA 1
ATOM 4210 C C . TYR B 2 227 ? 0.574 -81.951 -18.893 1.00 37.38 398 TYR B C 1
ATOM 4211 O O . TYR B 2 227 ? -0.326 -82.741 -18.601 1.00 35.81 398 TYR B O 1
ATOM 4220 N N . LEU B 2 228 ? 1.407 -81.462 -17.988 1.00 37.61 399 LEU B N 1
ATOM 4221 C CA . LEU B 2 228 ? 1.289 -81.816 -16.573 1.00 42.40 399 LEU B CA 1
ATOM 4222 C C . LEU B 2 228 ? -0.112 -81.515 -16.006 1.00 44.00 399 LEU B C 1
ATOM 4223 O O . LEU B 2 228 ? -0.645 -82.293 -15.204 1.00 38.99 399 LEU B O 1
ATOM 4228 N N . LYS B 2 229 ? -0.705 -80.395 -16.430 1.00 37.97 400 LYS B N 1
ATOM 4229 C CA . LYS B 2 229 ? -1.965 -79.924 -15.848 1.00 45.28 400 LYS B CA 1
ATOM 4230 C C . LYS B 2 229 ? -3.219 -80.358 -16.607 1.00 40.81 400 LYS B C 1
ATOM 4231 O O . LYS B 2 229 ? -4.341 -80.049 -16.210 1.00 41.93 400 LYS B O 1
ATOM 4237 N N . ALA B 2 230 ? -3.028 -81.105 -17.684 1.00 37.19 401 ALA B N 1
ATOM 4238 C CA . ALA B 2 230 ? -4.139 -81.508 -18.543 1.00 37.95 401 ALA B CA 1
ATOM 4239 C C . ALA B 2 230 ? -5.299 -82.223 -17.827 1.00 37.90 401 ALA B C 1
ATOM 4240 O O . ALA B 2 230 ? -6.462 -81.949 -18.110 1.00 36.92 401 ALA B O 1
ATOM 4242 N N . PRO B 2 231 ? -5.001 -83.131 -16.877 1.00 39.91 402 PRO B N 1
ATOM 4243 C CA . PRO B 2 231 ? -6.130 -83.785 -16.191 1.00 36.09 402 PRO B CA 1
ATOM 4244 C C . PRO B 2 231 ? -6.946 -82.827 -15.298 1.00 40.01 402 PRO B C 1
ATOM 4245 O O . PRO B 2 231 ? -8.067 -83.168 -14.893 1.00 42.48 402 PRO B O 1
ATOM 4249 N N . GLN B 2 232 ? -6.379 -81.667 -14.970 1.00 44.66 403 GLN B N 1
ATOM 4250 C CA . GLN B 2 232 ? -7.078 -80.653 -14.165 1.00 44.83 403 GLN B CA 1
ATOM 4251 C C . GLN B 2 232 ? -7.806 -79.555 -14.973 1.00 44.45 403 GLN B C 1
ATOM 4252 O O . GLN B 2 232 ? -8.601 -78.798 -14.424 1.00 46.18 403 GLN B O 1
ATOM 4258 N N . HIS B 2 233 ? -7.548 -79.490 -16.272 1.00 37.27 404 HIS B N 1
ATOM 4259 C CA . HIS B 2 233 ? -8.041 -78.400 -17.114 1.00 36.51 404 HIS B CA 1
ATOM 4260 C C . HIS B 2 233 ? -9.570 -78.466 -17.194 1.00 34.22 404 HIS B C 1
ATOM 4261 O O . HIS B 2 233 ? -10.137 -79.541 -17.228 1.00 33.98 404 HIS B O 1
ATOM 4268 N N . ALA B 2 234 ? -10.246 -77.330 -17.242 1.00 32.36 405 ALA B N 1
ATOM 4269 C CA . ALA B 2 234 ? -11.704 -77.352 -17.398 1.00 34.67 405 ALA B CA 1
ATOM 4270 C C . ALA B 2 234 ? -12.165 -78.036 -18.698 1.00 40.33 405 ALA B C 1
ATOM 4271 O O . ALA B 2 234 ? -13.251 -78.609 -18.746 1.00 36.29 405 ALA B O 1
ATOM 4273 N N . GLN B 2 235 ? -11.368 -77.943 -19.766 1.00 30.81 406 GLN B N 1
ATOM 4274 C CA . GLN B 2 235 ? -11.732 -78.603 -21.015 1.00 29.47 406 GLN B CA 1
ATOM 4275 C C . GLN B 2 235 ? -11.071 -79.983 -21.171 1.00 31.58 406 GLN B C 1
ATOM 4276 O O . GLN B 2 235 ? -9.849 -80.123 -21.066 1.00 31.35 406 GLN B O 1
ATOM 4282 N N . GLN B 2 236 ? -11.907 -81.005 -21.308 1.00 34.60 407 GLN B N 1
ATOM 4283 C CA . GLN B 2 236 ? -11.460 -82.412 -21.310 1.00 31.17 407 GLN B CA 1
ATOM 4284 C C . GLN B 2 236 ? -11.569 -83.219 -22.599 1.00 34.90 407 GLN B C 1
ATOM 4285 O O . GLN B 2 236 ? -11.178 -84.383 -22.623 1.00 37.32 407 GLN B O 1
ATOM 4291 N N . SER B 2 237 ? -12.130 -82.637 -23.655 1.00 27.72 408 SER B N 1
ATOM 4292 C CA . SER B 2 237 ? -12.455 -83.429 -24.838 1.00 31.16 408 SER B CA 1
ATOM 4293 C C . SER B 2 237 ? -11.231 -84.035 -25.530 1.00 29.41 408 SER B C 1
ATOM 4294 O O . SER B 2 237 ? -11.311 -85.132 -26.067 1.00 28.21 408 SER B O 1
ATOM 4297 N N . ILE B 2 238 ? -10.118 -83.312 -25.556 1.00 30.41 409 ILE B N 1
ATOM 4298 C CA . ILE B 2 238 ? -8.927 -83.833 -26.239 1.00 32.11 409 ILE B CA 1
ATOM 4299 C C . ILE B 2 238 ? -8.363 -85.038 -25.471 1.00 33.37 409 ILE B C 1
ATOM 4300 O O . ILE B 2 238 ? -8.064 -86.078 -26.070 1.00 34.85 409 ILE B O 1
ATOM 4305 N N . ARG B 2 239 ? -8.254 -84.924 -24.149 1.00 29.90 410 ARG B N 1
ATOM 4306 C CA . ARG B 2 239 ? -7.852 -86.079 -23.346 1.00 26.12 410 ARG B CA 1
ATOM 4307 C C . ARG B 2 239 ? -8.754 -87.279 -23.590 1.00 35.28 410 ARG B C 1
ATOM 4308 O O . ARG B 2 239 ? -8.270 -88.391 -23.744 1.00 36.21 410 ARG B O 1
ATOM 4316 N N . GLU B 2 240 ? -10.067 -87.072 -23.597 1.00 31.31 411 GLU B N 1
ATOM 4317 C CA . GLU B 2 240 ? -10.964 -88.196 -23.819 1.00 38.95 411 GLU B CA 1
ATOM 4318 C C . GLU B 2 240 ? -10.686 -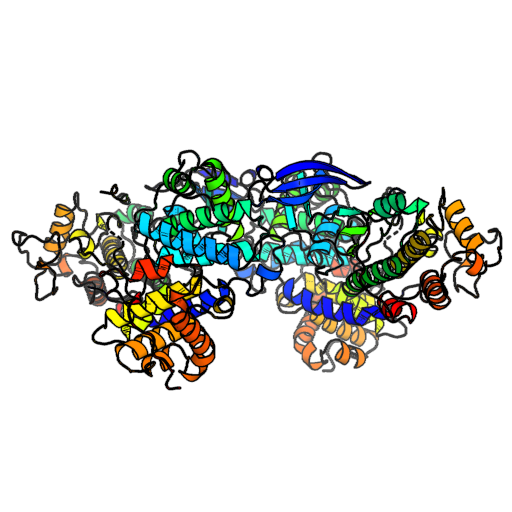88.804 -25.199 1.00 40.07 411 GLU B C 1
ATOM 4319 O O . GLU B 2 240 ? -10.623 -90.025 -25.352 1.00 36.00 411 GLU B O 1
ATOM 4325 N N . LYS B 2 241 ? -10.527 -87.942 -26.201 1.00 31.36 412 LYS B N 1
ATOM 4326 C CA . LYS B 2 241 ? -10.286 -88.405 -27.558 1.00 31.48 412 LYS B CA 1
ATOM 4327 C C . LYS B 2 241 ? -9.018 -89.283 -27.653 1.00 29.50 412 LYS B C 1
ATOM 4328 O O . LYS B 2 241 ? -9.027 -90.346 -28.269 1.00 33.99 412 LYS B O 1
ATOM 4334 N N . TYR B 2 242 ? -7.951 -88.851 -26.996 1.00 27.79 413 TYR B N 1
ATOM 4335 C CA . TYR B 2 242 ? -6.672 -89.539 -27.086 1.00 30.09 413 TYR B CA 1
ATOM 4336 C C . TYR B 2 242 ? -6.459 -90.666 -26.069 1.00 38.53 413 TYR B C 1
ATOM 4337 O O . TYR B 2 242 ? -5.336 -91.187 -25.967 1.00 36.27 413 TYR B O 1
ATOM 4346 N N . LYS B 2 243 ? -7.508 -91.007 -25.307 1.00 32.90 414 LYS B N 1
ATOM 4347 C CA . LYS B 2 243 ? -7.501 -92.229 -24.506 1.00 35.59 414 LYS B CA 1
ATOM 4348 C C . LYS B 2 243 ? -7.748 -93.472 -25.359 1.00 41.59 414 LYS B C 1
ATOM 4349 O O . LYS B 2 243 ? -7.495 -94.596 -24.921 1.00 41.28 414 LYS B O 1
ATOM 4355 N N . HIS B 2 244 ? -8.280 -93.265 -26.558 1.00 36.75 415 HIS B N 1
ATOM 4356 C CA . HIS B 2 244 ? -8.652 -94.353 -27.450 1.00 45.18 415 HIS B CA 1
ATOM 4357 C C . HIS B 2 244 ? -7.408 -95.109 -27.976 1.00 50.28 415 HIS B C 1
ATOM 4358 O O . HIS B 2 244 ? -6.313 -94.539 -28.097 1.00 42.78 415 HIS B O 1
ATOM 4365 N N . SER B 2 245 ? -7.582 -96.395 -28.271 1.00 39.44 416 SER B N 1
ATOM 4366 C CA . SER B 2 245 ? -6.491 -97.226 -28.753 1.00 45.23 416 SER B CA 1
ATOM 4367 C C . SER B 2 245 ? -5.964 -96.791 -30.123 1.00 49.75 416 SER B C 1
ATOM 4368 O O . SER B 2 245 ? -4.786 -96.987 -30.420 1.00 48.97 416 SER B O 1
ATOM 4371 N N . LYS B 2 246 ? -6.828 -96.222 -30.960 1.00 45.69 417 LYS B N 1
ATOM 4372 C CA . LYS B 2 246 ? -6.378 -95.703 -32.255 1.00 55.11 417 LYS B CA 1
ATOM 4373 C C . LYS B 2 246 ? -5.256 -94.675 -32.064 1.00 48.25 417 LYS B C 1
ATOM 4374 O O . LYS B 2 246 ? -4.415 -94.483 -32.935 1.00 46.00 417 LYS B O 1
ATOM 4380 N N . TYR B 2 247 ? -5.282 -93.997 -30.925 1.00 37.57 418 TYR B N 1
ATOM 4381 C CA . TYR B 2 247 ? -4.215 -93.095 -30.499 1.00 36.28 418 TYR B CA 1
ATOM 4382 C C . TYR B 2 247 ? -3.224 -93.713 -29.517 1.00 42.56 418 TYR B C 1
ATOM 4383 O O . TYR B 2 247 ? -2.482 -92.992 -28.839 1.00 39.37 418 TYR B O 1
ATOM 4392 N N . HIS B 2 248 ? -3.288 -95.036 -29.365 1.00 43.23 419 HIS B N 1
ATOM 4393 C CA . HIS B 2 248 ? -2.412 -95.740 -28.432 1.00 40.74 419 HIS B CA 1
ATOM 4394 C C . HIS B 2 248 ? -2.630 -95.252 -27.000 1.00 41.45 419 HIS B C 1
ATOM 4395 O O . HIS B 2 248 ? -1.730 -95.350 -26.153 1.00 42.85 419 HIS B O 1
ATOM 4402 N N . SER B 2 249 ? -3.826 -94.726 -26.741 1.00 38.24 420 SER B N 1
ATOM 4403 C CA . SER B 2 249 ? -4.183 -94.226 -25.415 1.00 43.21 420 SER B CA 1
ATOM 4404 C C . SER B 2 249 ? -3.106 -93.308 -24.825 1.00 46.85 420 SER B C 1
ATOM 4405 O O . SER B 2 249 ? -2.825 -93.358 -23.624 1.00 41.17 420 SER B O 1
ATOM 4408 N N . VAL B 2 250 ? -2.509 -92.459 -25.657 1.00 44.74 421 VAL B N 1
ATOM 4409 C CA . VAL B 2 250 ? -1.384 -91.645 -25.198 1.00 36.78 421 VAL B CA 1
ATOM 4410 C C . VAL B 2 250 ? -1.764 -90.626 -24.118 1.00 36.36 421 VAL B C 1
ATOM 4411 O O . VAL B 2 250 ? -0.910 -90.189 -23.344 1.00 40.71 421 VAL B O 1
ATOM 4415 N N . SER B 2 251 ? -3.030 -90.227 -24.065 1.00 32.12 422 SER B N 1
ATOM 4416 C CA . SER B 2 251 ? -3.431 -89.270 -23.030 1.00 40.57 422 SER B CA 1
ATOM 4417 C C . SER B 2 251 ? -3.392 -89.895 -21.616 1.00 44.16 422 SER B C 1
ATOM 4418 O O . SER B 2 251 ? -3.451 -89.184 -20.615 1.00 40.00 422 SER B O 1
ATOM 4421 N N . LEU B 2 252 ? -3.280 -91.218 -21.541 1.00 40.86 423 LEU B N 1
ATOM 4422 C CA . LEU B 2 252 ? -3.093 -91.895 -20.248 1.00 46.93 423 LEU B CA 1
ATOM 4423 C C . LEU B 2 252 ? -1.634 -91.985 -19.803 1.00 50.85 423 LEU B C 1
ATOM 4424 O O . LEU B 2 252 ? -1.364 -92.349 -18.671 1.00 46.67 423 LEU B O 1
ATOM 4429 N N . LEU B 2 253 ? -0.697 -91.669 -20.692 1.00 48.79 424 LEU B N 1
ATOM 4430 C CA . LEU B 2 253 ? 0.718 -91.676 -20.333 1.00 47.13 424 LEU B CA 1
ATOM 4431 C C . LEU B 2 253 ? 1.043 -90.550 -19.360 1.00 50.23 424 LEU B C 1
ATOM 4432 O O . LEU B 2 253 ? 0.537 -89.441 -19.492 1.00 59.45 424 LEU B O 1
ATOM 4437 N N . ASN B 2 254 ? 1.888 -90.847 -18.382 1.00 51.80 425 ASN B N 1
ATOM 4438 C CA . ASN B 2 254 ? 2.346 -89.855 -17.422 1.00 55.62 425 ASN B CA 1
ATOM 4439 C C . ASN B 2 254 ? 3.422 -88.967 -18.025 1.00 57.66 425 ASN B C 1
ATOM 4440 O O . ASN B 2 254 ? 4.401 -89.457 -18.580 1.00 63.18 425 ASN B O 1
ATOM 4445 N N . PRO B 2 255 ? 3.249 -87.650 -17.912 1.00 56.45 426 PRO B N 1
ATOM 4446 C CA . PRO B 2 255 ? 4.256 -86.720 -18.422 1.00 49.94 426 PRO B CA 1
ATOM 4447 C C . PRO B 2 255 ? 5.562 -86.891 -17.669 1.00 45.67 426 PRO B C 1
ATOM 4448 O O . PRO B 2 255 ? 5.546 -87.296 -16.511 1.00 47.70 426 PRO B O 1
ATOM 4452 N N . PRO B 2 256 ? 6.692 -86.581 -18.312 1.00 53.94 427 PRO B N 1
ATOM 4453 C CA . PRO B 2 256 ? 7.926 -86.567 -17.526 1.00 55.81 427 PRO B CA 1
ATOM 4454 C C . PRO B 2 256 ? 7.806 -85.473 -16.470 1.00 61.06 427 PRO B C 1
ATOM 4455 O O . PRO B 2 256 ? 7.193 -84.444 -16.742 1.00 63.56 427 PRO B O 1
ATOM 4459 N N . GLU B 2 257 ? 8.357 -85.695 -15.283 1.00 66.72 428 GLU B N 1
ATOM 4460 C CA . GLU B 2 257 ? 8.246 -84.711 -14.215 1.00 77.73 428 GLU B CA 1
ATOM 4461 C C . GLU B 2 257 ? 9.118 -83.492 -14.488 1.00 78.86 428 GLU B C 1
ATOM 4462 O O . GLU B 2 257 ? 8.750 -82.363 -14.159 1.00 77.79 428 GLU B O 1
ATOM 4468 N N . THR B 2 258 ? 10.275 -83.724 -15.095 1.00 81.60 429 THR B N 1
ATOM 4469 C CA . THR B 2 258 ? 11.166 -82.633 -15.444 1.00 82.93 429 THR B CA 1
ATOM 4470 C C . THR B 2 258 ? 11.627 -82.793 -16.874 1.00 84.33 429 THR B C 1
ATOM 4471 O O . THR B 2 258 ? 11.614 -83.896 -17.417 1.00 82.93 429 THR B O 1
ATOM 4475 N N . LEU B 2 259 ? 12.030 -81.682 -17.479 1.00 89.62 430 LEU B N 1
ATOM 4476 C CA . LEU B 2 259 ? 12.656 -81.711 -18.790 1.00 94.36 430 LEU B CA 1
ATOM 4477 C C . LEU B 2 259 ? 14.161 -81.734 -18.608 1.00 107.50 430 LEU B C 1
ATOM 4478 O O . LEU B 2 259 ? 14.703 -80.960 -17.819 1.00 105.52 430 LEU B O 1
ATOM 4483 N N . SER B 2 260 ? 14.841 -82.619 -19.330 1.00 119.85 431 SER B N 1
ATOM 4484 C CA . SER B 2 260 ? 16.289 -82.537 -19.393 1.00 136.19 431 SER B CA 1
ATOM 4485 C C . SER B 2 260 ? 16.549 -81.420 -20.384 1.00 141.36 431 SER B C 1
ATOM 4486 O O . SER B 2 260 ? 16.170 -81.520 -21.554 1.00 143.40 431 SER B O 1
ATOM 4489 N N . VAL B 2 261 ? 17.196 -80.358 -19.916 1.00 140.38 432 VAL B N 1
ATOM 4490 C CA . VAL B 2 261 ? 17.232 -79.114 -20.671 1.00 132.59 432 VAL B CA 1
ATOM 4491 C C . VAL B 2 261 ? 17.951 -78.018 -19.888 1.00 134.36 432 VAL B C 1
ATOM 4492 O O . VAL B 2 261 ? 17.999 -78.049 -18.654 1.00 133.82 432 VAL B O 1
ATOM 4496 N N . GLY C 1 1 ? -20.630 -57.187 -42.021 1.00 62.94 -1 GLY C N 1
ATOM 4497 C CA . GLY C 1 1 ? -21.087 -57.741 -43.289 1.00 85.35 -1 GLY C CA 1
ATOM 4498 C C . GLY C 1 1 ? -21.557 -56.735 -44.332 1.00 104.81 -1 GLY C C 1
ATOM 4499 O O . GLY C 1 1 ? -20.948 -55.676 -44.516 1.00 106.71 -1 GLY C O 1
ATOM 4500 N N . HIS C 1 2 ? -22.642 -57.080 -45.027 1.00 115.00 0 HIS C N 1
ATOM 4501 C CA . HIS C 1 2 ? -23.254 -56.207 -46.034 1.00 115.42 0 HIS C CA 1
ATOM 4502 C C . HIS C 1 2 ? -24.653 -55.793 -45.560 1.00 101.84 0 HIS C C 1
ATOM 4503 O O . HIS C 1 2 ? -25.099 -56.220 -44.493 1.00 106.05 0 HIS C O 1
ATOM 4510 N N . MET C 1 3 ? -25.348 -54.988 -46.362 1.00 122.21 1 MET C N 1
ATOM 4511 C CA . MET C 1 3 ? -26.574 -54.306 -45.926 1.00 98.45 1 MET C CA 1
ATOM 4512 C C . MET C 1 3 ? -27.679 -55.183 -45.321 1.00 82.09 1 MET C C 1
ATOM 4513 O O . MET C 1 3 ? -28.323 -54.793 -44.348 1.00 69.33 1 MET C O 1
ATOM 4518 N N . GLU C 1 4 ? -27.905 -56.356 -45.898 1.00 76.21 2 GLU C N 1
ATOM 4519 C CA . GLU C 1 4 ? -28.906 -57.271 -45.366 1.00 75.17 2 GLU C CA 1
ATOM 4520 C C . GLU C 1 4 ? -28.509 -57.802 -43.989 1.00 61.70 2 GLU C C 1
ATOM 4521 O O . GLU C 1 4 ? -29.349 -58.333 -43.261 1.00 59.79 2 GLU C O 1
ATOM 4527 N N . ASN C 1 5 ? -27.234 -57.653 -43.627 1.00 51.39 3 ASN C N 1
ATOM 4528 C CA . ASN C 1 5 ? -26.758 -58.133 -42.326 1.00 52.37 3 ASN C CA 1
ATOM 4529 C C . ASN C 1 5 ? -26.855 -57.116 -41.201 1.00 46.53 3 ASN C C 1
ATOM 4530 O O . ASN C 1 5 ? -26.448 -57.416 -40.083 1.00 39.43 3 ASN C O 1
ATOM 4535 N N . PHE C 1 6 ? -27.379 -55.922 -41.486 1.00 43.71 4 PHE C N 1
ATOM 4536 C CA . PHE C 1 6 ? -27.626 -54.949 -40.423 1.00 40.31 4 PHE C CA 1
ATOM 4537 C C . PHE C 1 6 ? -29.095 -54.794 -40.079 1.00 46.83 4 PHE C C 1
ATOM 4538 O O . PHE C 1 6 ? -29.941 -54.608 -40.951 1.00 44.04 4 PHE C O 1
ATOM 4546 N N . GLN C 1 7 ? -29.384 -54.865 -38.788 1.00 42.83 5 GLN C N 1
ATOM 4547 C CA . GLN C 1 7 ? -30.719 -54.575 -38.289 1.00 42.67 5 GLN C CA 1
ATOM 4548 C C . GLN C 1 7 ? -30.741 -53.148 -37.725 1.00 41.07 5 GLN C C 1
ATOM 4549 O O . GLN C 1 7 ? -30.047 -52.847 -36.759 1.00 37.25 5 GLN C O 1
ATOM 4555 N N . LYS C 1 8 ? -31.527 -52.274 -38.332 1.00 42.27 6 LYS C N 1
ATOM 4556 C CA . LYS C 1 8 ? -31.652 -50.909 -37.820 1.00 53.01 6 LYS C CA 1
ATOM 4557 C C . LYS C 1 8 ? -32.410 -50.891 -36.497 1.00 48.98 6 LYS C C 1
ATOM 4558 O O . LYS C 1 8 ? -33.476 -51.475 -36.369 1.00 48.03 6 LYS C O 1
ATOM 4564 N N . VAL C 1 9 ? -31.824 -50.234 -35.507 1.00 44.26 7 VAL C N 1
ATOM 4565 C CA . VAL C 1 9 ? -32.395 -50.177 -34.166 1.00 46.76 7 VAL C CA 1
ATOM 4566 C C . VAL C 1 9 ? -33.154 -48.862 -33.971 1.00 49.96 7 VAL C C 1
ATOM 4567 O O . VAL C 1 9 ? -34.349 -48.871 -33.695 1.00 50.44 7 VAL C O 1
ATOM 4571 N N . GLU C 1 10 ? -32.445 -47.740 -34.073 1.00 45.98 8 GLU C N 1
ATOM 4572 C CA . GLU C 1 10 ? -33.090 -46.421 -34.020 1.00 50.73 8 GLU C CA 1
ATOM 4573 C C . GLU C 1 10 ? -32.322 -45.344 -34.796 1.00 48.03 8 GLU C C 1
ATOM 4574 O O . GLU C 1 10 ? -31.115 -45.453 -35.004 1.00 42.72 8 GLU C O 1
ATOM 4580 N N . LYS C 1 11 ? -33.024 -44.292 -35.209 1.00 47.70 9 LYS C N 1
ATOM 4581 C CA . LYS C 1 11 ? -32.352 -43.161 -35.817 1.00 51.70 9 LYS C CA 1
ATOM 4582 C C . LYS C 1 11 ? -31.760 -42.330 -34.689 1.00 49.31 9 LYS C C 1
ATOM 4583 O O . LYS C 1 11 ? -32.488 -41.862 -33.820 1.00 52.77 9 LYS C O 1
ATOM 4589 N N A ILE C 1 12 ? -30.435 -42.216 -34.639 0.47 42.87 10 ILE C N 1
ATOM 4590 N N B ILE C 1 12 ? -30.437 -42.170 -34.723 0.53 42.29 10 ILE C N 1
ATOM 4591 C CA A ILE C 1 12 ? -29.788 -41.630 -33.457 0.47 43.31 10 ILE C CA 1
ATOM 4592 C CA B ILE C 1 12 ? -29.722 -41.217 -33.873 0.53 44.32 10 ILE C CA 1
ATOM 4593 C C A ILE C 1 12 ? -29.340 -40.174 -33.566 0.47 48.97 10 ILE C C 1
ATOM 4594 C C B ILE C 1 12 ? -29.288 -39.897 -34.546 0.53 47.80 10 ILE C C 1
ATOM 4595 O O A ILE C 1 12 ? -28.831 -39.590 -32.599 0.47 52.62 10 ILE C O 1
ATOM 4596 O O B ILE C 1 12 ? -28.703 -39.026 -33.887 0.53 45.87 10 ILE C O 1
ATOM 4605 N N A GLY C 1 13 ? -29.521 -39.580 -34.734 0.47 48.12 11 GLY C N 1
ATOM 4606 N N B GLY C 1 13 ? -29.543 -39.746 -35.844 0.53 46.95 11 GLY C N 1
ATOM 4607 C CA A GLY C 1 13 ? -29.065 -38.222 -34.914 0.47 51.30 11 GLY C CA 1
ATOM 4608 C CA B GLY C 1 13 ? -29.052 -38.572 -36.547 0.53 51.21 11 GLY C CA 1
ATOM 4609 C C A GLY C 1 13 ? -28.976 -37.812 -36.360 0.47 55.32 11 GLY C C 1
ATOM 4610 C C B GLY C 1 13 ? -29.677 -38.255 -37.894 0.53 55.04 11 GLY C C 1
ATOM 4611 O O A GLY C 1 13 ? -29.117 -38.626 -37.272 0.47 53.53 11 GLY C O 1
ATOM 4612 O O B GLY C 1 13 ? -30.179 -39.146 -38.590 0.53 44.20 11 GLY C O 1
ATOM 4613 N N A GLU C 1 14 ? -28.744 -36.522 -36.551 0.47 62.51 12 GLU C N 1
ATOM 4614 N N B GLU C 1 14 ? -29.623 -36.974 -38.260 0.53 63.01 12 GLU C N 1
ATOM 4615 C CA A GLU C 1 14 ? -28.616 -35.936 -37.866 0.47 62.74 12 GLU C CA 1
ATOM 4616 C CA B GLU C 1 14 ? -30.240 -36.471 -39.486 0.53 70.20 12 GLU C CA 1
ATOM 4617 C C A GLU C 1 14 ? -27.695 -34.736 -37.755 0.47 58.72 12 GLU C C 1
ATOM 4618 C C B GLU C 1 14 ? -29.442 -35.330 -40.129 0.53 68.64 12 GLU C C 1
ATOM 4619 O O A GLU C 1 14 ? -27.401 -34.260 -36.657 0.47 62.57 12 GLU C O 1
ATOM 4620 O O B GLU C 1 14 ? -29.027 -34.389 -39.452 0.53 60.96 12 GLU C O 1
ATOM 4631 N N A GLY C 1 15 ? -27.231 -34.271 -38.904 0.47 49.53 13 GLY C N 1
ATOM 4632 N N B GLY C 1 15 ? -29.265 -35.397 -41.444 0.53 68.00 13 GLY C N 1
ATOM 4633 C CA A GLY C 1 15 ? -26.513 -33.016 -39.010 0.47 41.80 13 GLY C CA 1
ATOM 4634 C CA B GLY C 1 15 ? -28.548 -34.362 -42.163 0.53 62.99 13 GLY C CA 1
ATOM 4635 C C A GLY C 1 15 ? -26.706 -32.564 -40.438 0.47 44.46 13 GLY C C 1
ATOM 4636 C C B GLY C 1 15 ? -28.992 -34.264 -43.605 0.53 60.21 13 GLY C C 1
ATOM 4637 O O A GLY C 1 15 ? -27.457 -33.185 -41.188 0.47 52.12 13 GLY C O 1
ATOM 4638 O O B GLY C 1 15 ? -29.780 -35.081 -44.074 0.53 55.49 13 GLY C O 1
ATOM 4639 N N A THR C 1 16 ? -26.046 -31.483 -40.826 0.47 55.09 14 THR C N 1
ATOM 4640 N N B THR C 1 16 ? -28.505 -33.249 -44.310 0.53 66.99 14 THR C N 1
ATOM 4641 C CA A THR C 1 16 ? -26.177 -30.993 -42.188 0.47 59.73 14 THR C CA 1
ATOM 4642 C CA B THR C 1 16 ? -28.761 -33.154 -45.739 0.53 70.09 14 THR C CA 1
ATOM 4643 C C A THR C 1 16 ? -25.919 -32.127 -43.186 0.47 65.90 14 THR C C 1
ATOM 4644 C C B THR C 1 16 ? -27.984 -34.277 -46.416 0.53 71.79 14 THR C C 1
ATOM 4645 O O A THR C 1 16 ? -26.732 -32.387 -44.072 0.47 61.59 14 THR C O 1
ATOM 4646 O O B THR C 1 16 ? -28.436 -34.855 -47.404 0.53 73.86 14 THR C O 1
ATOM 4653 N N A TYR C 1 17 ? -24.777 -32.790 -43.028 0.47 75.89 15 TYR C N 1
ATOM 4654 N N B TYR C 1 17 ? -26.820 -34.592 -45.857 0.53 71.79 15 TYR C N 1
ATOM 4655 C CA A TYR C 1 17 ? -24.289 -33.774 -44.001 0.47 81.42 15 TYR C CA 1
ATOM 4656 C CA B TYR C 1 17 ? -25.996 -35.687 -46.353 0.53 79.85 15 TYR C CA 1
ATOM 4657 C C A TYR C 1 17 ? -24.763 -35.244 -43.945 0.47 78.54 15 TYR C C 1
ATOM 4658 C C B TYR C 1 17 ? -26.781 -36.994 -46.350 0.53 76.61 15 TYR C C 1
ATOM 4659 O O A TYR C 1 17 ? -24.751 -35.927 -44.970 0.47 82.21 15 TYR C O 1
ATOM 4660 O O B TYR C 1 17 ? -26.637 -37.824 -47.245 0.53 78.09 15 TYR C O 1
ATOM 4677 N N A GLY C 1 18 ? -25.165 -35.749 -42.783 0.47 63.09 16 GLY C N 1
ATOM 4678 N N B GLY C 1 18 ? -27.606 -37.170 -45.325 0.53 71.39 16 GLY C N 1
ATOM 4679 C CA A GLY C 1 18 ? -25.476 -37.168 -42.714 0.47 58.67 16 GLY C CA 1
ATOM 4680 C CA B GLY C 1 18 ? -28.320 -38.415 -45.124 0.53 66.14 16 GLY C CA 1
ATOM 4681 C C A GLY C 1 18 ? -26.542 -37.645 -41.747 0.47 57.06 16 GLY C C 1
ATOM 4682 C C B GLY C 1 18 ? -28.736 -38.551 -43.676 0.53 60.73 16 GLY C C 1
ATOM 4683 O O A GLY C 1 18 ? -26.849 -36.998 -40.741 0.47 54.56 16 GLY C O 1
ATOM 4684 O O B GLY C 1 18 ? -28.901 -37.551 -42.977 0.53 59.57 16 GLY C O 1
ATOM 4685 N N A VAL C 1 19 ? -27.096 -38.811 -42.068 0.47 61.38 17 VAL C N 1
ATOM 4686 N N B VAL C 1 19 ? -28.916 -39.789 -43.226 0.53 59.25 17 VAL C N 1
ATOM 4687 C CA A VAL C 1 19 ? -28.151 -39.445 -41.279 0.47 54.71 17 VAL C CA 1
ATOM 4688 C CA B VAL C 1 19 ? -29.298 -40.043 -41.842 0.53 57.09 17 VAL C CA 1
ATOM 4689 C C A VAL C 1 19 ? -27.615 -40.712 -40.614 0.47 45.42 17 VAL C C 1
ATOM 4690 C C B VAL C 1 19 ? -28.365 -41.045 -41.159 0.53 44.66 17 VAL C C 1
ATOM 4691 O O A VAL C 1 19 ? -27.103 -41.604 -41.291 0.47 41.72 17 VAL C O 1
ATOM 4692 O O B VAL C 1 19 ? -27.691 -41.829 -41.825 0.53 38.84 17 VAL C O 1
ATOM 4699 N N A VAL C 1 20 ? -27.748 -40.789 -39.292 0.47 44.76 18 VAL C N 1
ATOM 4700 N N B VAL C 1 20 ? -28.325 -41.000 -39.829 0.53 45.80 18 VAL C N 1
ATOM 4701 C CA A VAL C 1 20 ? -27.129 -41.855 -38.509 0.47 42.55 18 VAL C CA 1
ATOM 4702 C CA B VAL C 1 20 ? -27.490 -41.905 -39.043 0.53 44.89 18 VAL C CA 1
ATOM 4703 C C A VAL C 1 20 ? -28.156 -42.777 -37.850 0.47 43.10 18 VAL C C 1
ATOM 4704 C C B VAL C 1 20 ? -28.339 -42.782 -38.115 0.53 44.09 18 VAL C C 1
ATOM 4705 O O A VAL C 1 20 ? -29.036 -42.310 -37.125 0.47 39.24 18 VAL C O 1
ATOM 4706 O O B VAL C 1 20 ? -29.237 -42.289 -37.429 0.53 38.18 18 VAL C O 1
ATOM 4713 N N . TYR C 1 21 ? -28.042 -44.080 -38.103 1.00 38.81 19 TYR C N 1
ATOM 4714 C CA . TYR C 1 21 ? -28.833 -45.066 -37.364 1.00 43.63 19 TYR C CA 1
ATOM 4715 C C . TYR C 1 21 ? -27.967 -45.872 -36.408 1.00 39.56 19 TYR C C 1
ATOM 4716 O O . TYR C 1 21 ? -26.806 -46.203 -36.711 1.00 38.08 19 TYR C O 1
ATOM 4725 N N . LYS C 1 22 ? -28.541 -46.204 -35.258 1.00 36.25 20 LYS C N 1
ATOM 4726 C CA . LYS C 1 22 ? -27.981 -47.275 -34.447 1.00 38.71 20 LYS C CA 1
ATOM 4727 C C . LYS C 1 22 ? -28.429 -48.579 -35.093 1.00 31.94 20 LYS C C 1
ATOM 4728 O O . LYS C 1 22 ? -29.601 -48.739 -35.428 1.00 38.13 20 LYS C O 1
ATOM 4734 N N . ALA C 1 23 ? -27.493 -49.496 -35.292 1.00 30.41 21 ALA C N 1
ATOM 4735 C CA . ALA C 1 23 ? -27.836 -50.753 -35.929 1.00 31.85 21 ALA C CA 1
ATOM 4736 C C . ALA C 1 23 ? -27.028 -51.883 -35.325 1.00 34.13 21 ALA C C 1
ATOM 4737 O O . ALA C 1 23 ? -26.032 -51.654 -34.635 1.00 30.36 21 ALA C O 1
ATOM 4739 N N . ARG C 1 24 ? -27.469 -53.104 -35.582 1.00 33.65 22 ARG C N 1
ATOM 4740 C CA . ARG C 1 24 ? -26.734 -54.269 -35.110 1.00 38.28 22 ARG C CA 1
ATOM 4741 C C . ARG C 1 24 ? -26.459 -55.241 -36.248 1.00 33.81 22 ARG C C 1
ATOM 4742 O O . ARG C 1 24 ? -27.298 -55.474 -37.125 1.00 36.17 22 ARG C O 1
ATOM 4750 N N . ASN C 1 25 ? -25.249 -55.769 -36.241 1.00 27.34 23 ASN C N 1
ATOM 4751 C CA . ASN C 1 25 ? -24.871 -56.809 -37.172 1.00 23.75 23 ASN C CA 1
ATOM 4752 C C . ASN C 1 25 ? -25.622 -58.071 -36.760 1.00 26.91 23 ASN C C 1
ATOM 4753 O O . ASN C 1 25 ? -25.493 -58.539 -35.635 1.00 26.15 23 ASN C O 1
ATOM 4758 N N . LYS C 1 26 ? -26.412 -58.619 -37.670 1.00 30.89 24 LYS C N 1
ATOM 4759 C CA . LYS C 1 26 ? -27.283 -59.739 -37.319 1.00 36.21 24 LYS C CA 1
ATOM 4760 C C . LYS C 1 26 ? -26.481 -61.022 -37.130 1.00 37.20 24 LYS C C 1
ATOM 4761 O O . LYS C 1 26 ? -26.905 -61.930 -36.408 1.00 36.98 24 LYS C O 1
ATOM 4767 N N . LEU C 1 27 ? -25.332 -61.096 -37.795 1.00 31.40 25 LEU C N 1
ATOM 4768 C CA . LEU C 1 27 ? -24.443 -62.244 -37.662 1.00 34.83 25 LEU C CA 1
ATOM 4769 C C . LEU C 1 27 ? -23.563 -62.249 -36.409 1.00 34.68 25 LEU C C 1
ATOM 4770 O O . LEU C 1 27 ? -23.452 -63.260 -35.731 1.00 33.50 25 LEU C O 1
ATOM 4775 N N . THR C 1 28 ? -22.892 -61.138 -36.141 1.00 32.01 26 THR C N 1
ATOM 4776 C CA . THR C 1 28 ? -21.950 -61.068 -35.027 1.00 26.85 26 THR C CA 1
ATOM 4777 C C . THR C 1 28 ? -22.457 -60.402 -33.759 1.00 31.96 26 THR C C 1
ATOM 4778 O O . THR C 1 28 ? -21.781 -60.453 -32.734 1.00 29.99 26 THR C O 1
ATOM 4782 N N . GLY C 1 29 ? -23.650 -59.810 -33.817 1.00 28.54 27 GLY C N 1
ATOM 4783 C CA . GLY C 1 29 ? -24.178 -59.040 -32.697 1.00 30.99 27 GLY C CA 1
ATOM 4784 C C . GLY C 1 29 ? -23.608 -57.642 -32.461 1.00 33.59 27 GLY C C 1
ATOM 4785 O O . GLY C 1 29 ? -24.074 -56.913 -31.585 1.00 32.93 27 GLY C O 1
ATOM 4786 N N . GLU C 1 30 ? -22.591 -57.268 -33.224 1.00 27.09 28 GLU C N 1
ATOM 4787 C CA . GLU C 1 30 ? -21.915 -55.986 -33.029 1.00 30.18 28 GLU C CA 1
ATOM 4788 C C . GLU C 1 30 ? -22.854 -54.788 -33.232 1.00 29.81 28 GLU C C 1
ATOM 4789 O O . GLU C 1 30 ? -23.581 -54.727 -34.220 1.00 29.03 28 GLU C O 1
ATOM 4795 N N . VAL C 1 31 ? -22.836 -53.844 -32.290 1.00 29.57 29 VAL C N 1
ATOM 4796 C CA . VAL C 1 31 ? -23.658 -52.644 -32.409 1.00 28.84 29 VAL C CA 1
ATOM 4797 C C . VAL C 1 31 ? -22.820 -51.579 -33.107 1.00 32.59 29 VAL C C 1
ATOM 4798 O O . VAL C 1 31 ? -21.641 -51.403 -32.799 1.00 29.62 29 VAL C O 1
ATOM 4802 N N . VAL C 1 32 ? -23.407 -50.920 -34.098 1.00 26.04 30 VAL C N 1
ATOM 4803 C CA . VAL C 1 32 ? -22.675 -49.928 -34.883 1.00 27.24 30 VAL C CA 1
ATOM 4804 C C . VAL C 1 32 ? -23.534 -48.681 -35.054 1.00 29.50 30 VAL C C 1
ATOM 4805 O O . VAL C 1 32 ? -24.742 -48.702 -34.788 1.00 29.85 30 VAL C O 1
ATOM 4809 N N . ALA C 1 33 ? -22.899 -47.595 -35.493 1.00 25.01 31 ALA C N 1
ATOM 4810 C CA . ALA C 1 33 ? -23.618 -46.474 -36.062 1.00 30.19 31 ALA C CA 1
ATOM 4811 C C . ALA C 1 33 ? -23.465 -46.512 -37.584 1.00 28.91 31 ALA C C 1
ATOM 4812 O O . ALA C 1 33 ? -22.342 -46.581 -38.100 1.00 32.48 31 ALA C O 1
ATOM 4814 N N . LEU C 1 34 ? -24.591 -46.456 -38.290 1.00 34.33 32 LEU C N 1
ATOM 4815 C CA . LEU C 1 34 ? -24.605 -46.451 -39.751 1.00 36.07 32 LEU C CA 1
ATOM 4816 C C . LEU C 1 34 ? -24.901 -45.052 -40.253 1.00 37.87 32 LEU C C 1
ATOM 4817 O O . LEU C 1 34 ? -26.000 -44.536 -40.032 1.00 40.27 32 LEU C O 1
ATOM 4822 N N . LYS C 1 35 ? -23.936 -44.442 -40.933 1.00 37.22 33 LYS C N 1
ATOM 4823 C CA . LYS C 1 35 ? -24.145 -43.115 -41.502 1.00 39.00 33 LYS C CA 1
ATOM 4824 C C . LYS C 1 35 ? -24.479 -43.321 -42.972 1.00 39.95 33 LYS C C 1
ATOM 4825 O O . LYS C 1 35 ? -23.656 -43.826 -43.749 1.00 43.91 33 LYS C O 1
ATOM 4831 N N . LYS C 1 36 ? -25.699 -42.957 -43.349 1.00 41.59 34 LYS C N 1
ATOM 4832 C CA . LYS C 1 36 ? -26.180 -43.222 -44.696 1.00 50.19 34 LYS C CA 1
ATOM 4833 C C . LYS C 1 36 ? -26.081 -41.975 -45.543 1.00 57.17 34 LYS C C 1
ATOM 4834 O O . LYS C 1 36 ? -26.589 -40.917 -45.165 1.00 59.36 34 LYS C O 1
ATOM 4840 N N . ILE C 1 37 ? -25.420 -42.108 -46.690 1.00 57.95 35 ILE C N 1
ATOM 4841 C CA . ILE C 1 37 ? -25.266 -40.998 -47.622 1.00 65.36 35 ILE C CA 1
ATOM 4842 C C . ILE C 1 37 ? -25.937 -41.331 -48.953 1.00 67.67 35 ILE C C 1
ATOM 4843 O O . ILE C 1 37 ? -25.664 -42.365 -49.559 1.00 63.23 35 ILE C O 1
ATOM 4848 N N . ARG C 1 38 ? -26.824 -40.452 -49.405 1.00 77.61 36 ARG C N 1
ATOM 4849 C CA A ARG C 1 38 ? -27.596 -40.719 -50.611 0.47 82.88 36 ARG C CA 1
ATOM 4850 C CA B ARG C 1 38 ? -27.601 -40.714 -50.611 0.53 82.90 36 ARG C CA 1
ATOM 4851 C C . ARG C 1 38 ? -26.891 -40.224 -51.868 1.00 81.64 36 ARG C C 1
ATOM 4852 O O . ARG C 1 38 ? -26.653 -39.029 -52.032 1.00 79.57 36 ARG C O 1
ATOM 4867 N N . LEU C 1 39 ? -26.549 -41.167 -52.741 1.00 85.53 37 LEU C N 1
ATOM 4868 C CA . LEU C 1 39 ? -25.977 -40.859 -54.049 1.00 89.00 37 LEU C CA 1
ATOM 4869 C C . LEU C 1 39 ? -27.051 -40.500 -55.071 1.00 96.54 37 LEU C C 1
ATOM 4870 O O . LEU C 1 39 ? -26.812 -39.707 -55.974 1.00 98.96 37 LEU C O 1
ATOM 4875 N N . ASP C 1 40 ? -28.232 -41.095 -54.926 1.00 115.92 38 ASP C N 1
ATOM 4876 C CA . ASP C 1 40 ? -29.325 -40.857 -55.869 1.00 129.75 38 ASP C CA 1
ATOM 4877 C C . ASP C 1 40 ? -29.697 -39.375 -55.950 1.00 131.64 38 ASP C C 1
ATOM 4878 O O . ASP C 1 40 ? -29.845 -38.823 -57.042 1.00 135.11 38 ASP C O 1
ATOM 4883 N N . THR C 1 41 ? -29.837 -38.731 -54.795 1.00 128.07 39 THR C N 1
ATOM 4884 C CA . THR C 1 41 ? -30.039 -37.289 -54.758 1.00 126.76 39 THR C CA 1
ATOM 4885 C C . THR C 1 41 ? -28.828 -36.614 -55.389 1.00 126.73 39 THR C C 1
ATOM 4886 O O . THR C 1 41 ? -28.879 -35.444 -55.765 1.00 127.25 39 THR C O 1
ATOM 4890 N N . GLU C 1 42 ? -27.734 -37.364 -55.501 1.00 127.27 40 GLU C N 1
ATOM 4891 C CA . GLU C 1 42 ? -26.496 -36.828 -56.054 1.00 125.53 40 GLU C CA 1
ATOM 4892 C C . GLU C 1 42 ? -26.236 -37.296 -57.490 1.00 119.47 40 GLU C C 1
ATOM 4893 O O . GLU C 1 42 ? -25.864 -38.447 -57.730 1.00 118.04 40 GLU C O 1
ATOM 4899 N N . THR C 1 43 ? -26.412 -36.389 -58.444 1.00 111.90 41 THR C N 1
ATOM 4900 C CA . THR C 1 43 ? -26.019 -36.668 -59.818 1.00 101.82 41 THR C CA 1
ATOM 4901 C C . THR C 1 43 ? -24.667 -36.019 -60.083 1.00 81.18 41 THR C C 1
ATOM 4902 O O . THR C 1 43 ? -24.276 -35.798 -61.220 1.00 72.36 41 THR C O 1
ATOM 4906 N N . GLU C 1 44 ? -23.975 -35.718 -58.993 1.00 68.58 42 GLU C N 1
ATOM 4907 C CA . GLU C 1 44 ? -22.561 -35.363 -58.981 1.00 50.90 42 GLU C CA 1
ATOM 4908 C C . GLU C 1 44 ? -21.656 -36.498 -58.506 1.00 45.82 42 GLU C C 1
ATOM 4909 O O . GLU C 1 44 ? -20.462 -36.299 -58.291 1.00 47.81 42 GLU C O 1
ATOM 4915 N N . GLY C 1 45 ? -22.232 -37.674 -58.277 1.00 47.62 43 GLY C N 1
ATOM 4916 C CA . GLY C 1 45 ? -21.457 -38.806 -57.809 1.00 43.07 43 GLY C CA 1
ATOM 4917 C C . GLY C 1 45 ? -21.238 -38.787 -56.307 1.00 40.68 43 GLY C C 1
ATOM 4918 O O . GLY C 1 45 ? -22.070 -38.281 -55.566 1.00 44.36 43 GLY C O 1
ATOM 4919 N N . VAL C 1 46 ? -20.121 -39.336 -55.846 1.00 34.82 44 VAL C N 1
ATOM 4920 C CA . VAL C 1 46 ? -19.838 -39.326 -54.411 1.00 36.12 44 VAL C CA 1
ATOM 4921 C C . VAL C 1 46 ? -19.501 -37.906 -53.910 1.00 33.16 44 VAL C C 1
ATOM 4922 O O . VAL C 1 46 ? -18.659 -37.226 -54.496 1.00 38.05 44 VAL C O 1
ATOM 4926 N N . PRO C 1 47 ? -20.169 -37.455 -52.840 1.00 35.28 45 PRO C N 1
ATOM 4927 C CA . PRO C 1 47 ? -19.903 -36.104 -52.318 1.00 37.30 45 PRO C CA 1
ATOM 4928 C C . PRO C 1 47 ? -18.467 -35.952 -51.811 1.00 40.36 45 PRO C C 1
ATOM 4929 O O . PRO C 1 47 ? -17.907 -36.861 -51.192 1.00 42.57 45 PRO C O 1
ATOM 4933 N N . SER C 1 48 ? -17.880 -34.798 -52.098 1.00 39.87 46 SER C N 1
ATOM 4934 C CA . SER C 1 48 ? -16.556 -34.424 -51.602 1.00 39.65 46 SER C CA 1
ATOM 4935 C C . SER C 1 48 ? -16.452 -34.601 -50.072 1.00 38.53 46 SER C C 1
ATOM 4936 O O . SER C 1 48 ? -15.438 -35.078 -49.546 1.00 35.63 46 SER C O 1
ATOM 4939 N N . THR C 1 49 ? -17.505 -34.238 -49.348 1.00 32.28 47 THR C N 1
ATOM 4940 C CA . THR C 1 49 ? -17.476 -34.417 -47.901 1.00 33.06 47 THR C CA 1
ATOM 4941 C C . THR C 1 49 ? -17.281 -35.888 -47.491 1.00 28.83 47 THR C C 1
ATOM 4942 O O . THR C 1 49 ? -16.559 -36.172 -46.531 1.00 33.67 47 THR C O 1
ATOM 4946 N N . ALA C 1 50 ? -17.916 -36.820 -48.205 1.00 31.70 48 ALA C N 1
ATOM 4947 C CA . ALA C 1 50 ? -17.767 -38.250 -47.895 1.00 28.98 48 ALA C CA 1
ATOM 4948 C C . ALA C 1 50 ? -16.384 -38.781 -48.315 1.00 36.96 48 ALA C C 1
ATOM 4949 O O . ALA C 1 50 ? -15.770 -39.567 -47.601 1.00 32.46 48 ALA C O 1
ATOM 4951 N N . ILE C 1 51 ? -15.903 -38.346 -49.480 1.00 30.23 49 ILE C N 1
ATOM 4952 C CA . ILE C 1 51 ? -14.565 -38.702 -49.928 1.00 33.40 49 ILE C CA 1
ATOM 4953 C C . ILE C 1 51 ? -13.513 -38.278 -48.899 1.00 32.17 49 ILE C C 1
ATOM 4954 O O . ILE C 1 51 ? -12.666 -39.066 -48.526 1.00 32.77 49 ILE C O 1
ATOM 4959 N N . ARG C 1 52 ? -13.567 -37.035 -48.431 1.00 23.78 50 ARG C N 1
ATOM 4960 C CA . ARG C 1 52 ? -12.622 -36.594 -47.411 1.00 27.63 50 ARG C CA 1
ATOM 4961 C C . ARG C 1 52 ? -12.803 -37.329 -46.073 1.00 28.31 50 ARG C C 1
ATOM 4962 O O . ARG C 1 52 ? -11.827 -37.766 -45.449 1.00 29.74 50 ARG C O 1
ATOM 4970 N N . GLU C 1 53 ? -14.050 -37.473 -45.636 1.00 23.72 51 GLU C N 1
ATOM 4971 C CA . GLU C 1 53 ? -14.329 -38.125 -44.353 1.00 31.17 51 GLU C CA 1
ATOM 4972 C C . GLU C 1 53 ? -13.741 -39.533 -44.340 1.00 29.63 51 GLU C C 1
ATOM 4973 O O . GLU C 1 53 ? -13.064 -39.938 -43.379 1.00 27.80 51 GLU C O 1
ATOM 4979 N N . ILE C 1 54 ? -13.986 -40.283 -45.414 1.00 27.19 52 ILE C N 1
ATOM 4980 C CA . ILE C 1 54 ? -13.511 -41.663 -45.452 1.00 27.23 52 ILE C CA 1
ATOM 4981 C C . ILE C 1 54 ? -11.987 -41.721 -45.585 1.00 32.31 52 ILE C C 1
ATOM 4982 O O . ILE C 1 54 ? -11.336 -42.429 -44.814 1.00 30.97 52 ILE C O 1
ATOM 4987 N N . SER C 1 55 ? -11.407 -40.978 -46.540 1.00 25.41 53 SER C N 1
ATOM 4988 C CA . SER C 1 55 ? -9.961 -41.116 -46.789 1.00 22.99 53 SER C CA 1
ATOM 4989 C C . SER C 1 55 ? -9.171 -40.693 -45.547 1.00 25.92 53 SER C C 1
ATOM 4990 O O . SER C 1 55 ? -8.146 -41.293 -45.200 1.00 29.48 53 SER C O 1
ATOM 4993 N N . LEU C 1 56 ? -9.659 -39.661 -44.869 1.00 24.20 54 LEU C N 1
ATOM 4994 C CA . LEU C 1 56 ? -8.955 -39.147 -43.693 1.00 29.01 54 LEU C CA 1
ATOM 4995 C C . LEU C 1 56 ? -9.183 -39.991 -42.439 1.00 28.53 54 LEU C C 1
ATOM 4996 O O . LEU C 1 56 ? -8.243 -40.238 -41.683 1.00 26.59 54 LEU C O 1
ATOM 5001 N N . LEU C 1 57 ? -10.410 -40.451 -42.216 1.00 24.43 55 LEU C N 1
ATOM 5002 C CA . LEU C 1 57 ? -10.634 -41.335 -41.058 1.00 27.42 55 LEU C CA 1
ATOM 5003 C C . LEU C 1 57 ? -9.804 -42.615 -41.173 1.00 35.47 55 LEU C C 1
ATOM 5004 O O . LEU C 1 57 ? -9.339 -43.151 -40.171 1.00 31.69 55 LEU C O 1
ATOM 5009 N N . LYS C 1 58 ? -9.601 -43.108 -42.394 1.00 31.47 56 LYS C N 1
ATOM 5010 C CA . LYS C 1 58 ? -8.825 -44.336 -42.532 1.00 34.96 56 LYS C CA 1
ATOM 5011 C C . LYS C 1 58 ? -7.371 -44.108 -42.133 1.00 35.63 56 LYS C C 1
ATOM 5012 O O . LYS C 1 58 ? -6.659 -45.057 -41.793 1.00 38.13 56 LYS C O 1
ATOM 5018 N N . GLU C 1 59 ? -6.917 -42.861 -42.188 1.00 28.05 57 GLU C N 1
ATOM 5019 C CA . GLU C 1 59 ? -5.545 -42.581 -41.795 1.00 37.10 57 GLU C CA 1
ATOM 5020 C C . GLU C 1 59 ? -5.433 -42.299 -40.303 1.00 44.51 57 GLU C C 1
ATOM 5021 O O . GLU C 1 59 ? -4.338 -42.311 -39.746 1.00 50.13 57 GLU C O 1
ATOM 5027 N N . LEU C 1 60 ? -6.558 -42.055 -39.642 1.00 36.06 58 LEU C N 1
ATOM 5028 C CA . LEU C 1 60 ? -6.436 -41.656 -38.262 1.00 38.96 58 LEU C CA 1
ATOM 5029 C C . LEU C 1 60 ? -6.878 -42.798 -37.359 1.00 40.86 58 LEU C C 1
ATOM 5030 O O . LEU C 1 60 ? -8.058 -42.953 -37.079 1.00 43.63 58 LEU C O 1
ATOM 5035 N N . ASN C 1 61 ? -5.899 -43.493 -36.791 1.00 32.73 59 ASN C N 1
ATOM 5036 C CA . ASN C 1 61 ? -6.178 -44.574 -35.865 1.00 33.27 59 ASN C CA 1
ATOM 5037 C C . ASN C 1 61 ? -5.642 -44.111 -34.527 1.00 34.77 59 ASN C C 1
ATOM 5038 O O . ASN C 1 61 ? -4.439 -44.170 -34.278 1.00 34.16 59 ASN C O 1
ATOM 5043 N N . HIS C 1 62 ? -6.550 -43.696 -33.654 1.00 30.44 60 HIS C N 1
ATOM 5044 C CA . HIS C 1 62 ? -6.196 -43.169 -32.333 1.00 30.59 60 HIS C CA 1
ATOM 5045 C C . HIS C 1 62 ? -7.359 -43.490 -31.378 1.00 29.61 60 HIS C C 1
ATOM 5046 O O . HIS C 1 62 ? -8.515 -43.497 -31.808 1.00 30.52 60 HIS C O 1
ATOM 5053 N N . PRO C 1 63 ? -7.067 -43.721 -30.084 1.00 32.35 61 PRO C N 1
ATOM 5054 C CA . PRO C 1 63 ? -8.102 -43.988 -29.064 1.00 33.32 61 PRO C CA 1
ATOM 5055 C C . PRO C 1 63 ? -9.166 -42.882 -28.917 1.00 30.05 61 PRO C C 1
ATOM 5056 O O . PRO C 1 63 ? -10.282 -43.159 -28.496 1.00 30.94 61 PRO C O 1
ATOM 5060 N N . ASN C 1 64 ? -8.797 -41.637 -29.214 1.00 27.96 62 ASN C N 1
ATOM 5061 C CA . ASN C 1 64 ? -9.696 -40.473 -29.156 1.00 26.60 62 ASN C CA 1
ATOM 5062 C C . ASN C 1 64 ? -10.356 -40.009 -30.460 1.00 29.02 62 ASN C C 1
ATOM 5063 O O . ASN C 1 64 ? -10.786 -38.856 -30.591 1.00 25.54 62 ASN C O 1
ATOM 5068 N N . ILE C 1 65 ? -10.234 -40.842 -31.477 1.00 24.80 63 ILE C N 1
ATOM 5069 C CA . ILE C 1 65 ? -10.896 -40.595 -32.745 1.00 22.90 63 ILE C CA 1
ATOM 5070 C C . ILE C 1 65 ? -11.791 -41.782 -33.063 1.00 24.04 63 ILE C C 1
ATOM 5071 O O . ILE C 1 65 ? -11.365 -42.935 -32.958 1.00 25.52 63 ILE C O 1
ATOM 5076 N N . VAL C 1 66 ? -13.039 -41.494 -33.410 1.00 26.33 64 VAL C N 1
ATOM 5077 C CA . VAL C 1 66 ? -14.012 -42.532 -33.715 1.00 27.18 64 VAL C CA 1
ATOM 5078 C C . VAL C 1 66 ? -13.491 -43.501 -34.797 1.00 30.28 64 VAL C C 1
ATOM 5079 O O . VAL C 1 66 ? -12.860 -43.082 -35.763 1.00 27.90 64 VAL C O 1
ATOM 5083 N N . LYS C 1 67 ? -13.739 -44.801 -34.632 1.00 31.11 65 LYS C N 1
ATOM 5084 C CA . LYS C 1 67 ? -13.284 -45.794 -35.614 1.00 29.75 65 LYS C CA 1
ATOM 5085 C C . LYS C 1 67 ? -14.303 -46.013 -36.716 1.00 28.79 65 LYS C C 1
ATOM 5086 O O . LYS C 1 67 ? -15.502 -46.263 -36.450 1.00 27.50 65 LYS C O 1
ATOM 5092 N N . LEU C 1 68 ? -13.821 -45.927 -37.957 1.00 26.01 66 LEU C N 1
ATOM 5093 C CA . LEU C 1 68 ? -14.601 -46.321 -39.123 1.00 26.24 66 LEU C CA 1
ATOM 5094 C C . LEU C 1 68 ? -14.365 -47.799 -39.367 1.00 30.30 66 LEU C C 1
ATOM 5095 O O . LEU C 1 68 ? -13.230 -48.213 -39.558 1.00 35.60 66 LEU C O 1
ATOM 5100 N N . LEU C 1 69 ? -15.421 -48.600 -39.262 1.00 27.34 67 LEU C N 1
ATOM 5101 C CA . LEU C 1 69 ? -15.318 -50.064 -39.384 1.00 30.55 67 LEU C CA 1
ATOM 5102 C C . LEU C 1 69 ? -15.371 -50.574 -40.815 1.00 37.84 67 LEU C C 1
ATOM 5103 O O . LEU C 1 69 ? -14.719 -51.550 -41.164 1.00 37.76 67 LEU C O 1
ATOM 5108 N N . ASP C 1 70 ? -16.233 -49.953 -41.610 1.00 34.74 68 ASP C N 1
ATOM 5109 C CA . ASP C 1 70 ? -16.514 -50.434 -42.951 1.00 34.29 68 ASP C CA 1
ATOM 5110 C C . ASP C 1 70 ? -17.105 -49.321 -43.790 1.00 33.04 68 ASP C C 1
ATOM 5111 O O . ASP C 1 70 ? -17.558 -48.311 -43.260 1.00 32.88 68 ASP C O 1
ATOM 5116 N N . VAL C 1 71 ? -17.067 -49.507 -45.104 1.00 39.77 69 VAL C N 1
ATOM 5117 C CA . VAL C 1 71 ? -17.720 -48.606 -46.039 1.00 34.87 69 VAL C CA 1
ATOM 5118 C C . VAL C 1 71 ? -18.421 -49.488 -47.039 1.00 32.72 69 VAL C C 1
ATOM 5119 O O . VAL C 1 71 ? -17.807 -50.383 -47.626 1.00 37.37 69 VAL C O 1
ATOM 5123 N N . ILE C 1 72 ? -19.714 -49.266 -47.220 1.00 34.95 70 ILE C N 1
ATOM 5124 C CA . ILE C 1 72 ? -20.474 -50.042 -48.196 1.00 41.61 70 ILE C CA 1
ATOM 5125 C C . ILE C 1 72 ? -20.933 -49.088 -49.276 1.00 49.20 70 ILE C C 1
ATOM 5126 O O . ILE C 1 72 ? -21.678 -48.141 -49.006 1.00 49.89 70 ILE C O 1
ATOM 5131 N N . HIS C 1 73 ? -20.431 -49.307 -50.488 1.00 53.60 71 HIS C N 1
ATOM 5132 C CA . HIS C 1 73 ? -20.662 -48.381 -51.584 1.00 60.69 71 HIS C CA 1
ATOM 5133 C C . HIS C 1 73 ? -21.469 -49.094 -52.650 1.00 55.16 71 HIS C C 1
ATOM 5134 O O . HIS C 1 73 ? -20.965 -49.989 -53.321 1.00 57.56 71 HIS C O 1
ATOM 5141 N N . THR C 1 74 ? -22.729 -48.706 -52.800 1.00 58.14 72 THR C N 1
ATOM 5142 C CA . THR C 1 74 ? -23.550 -49.245 -53.873 1.00 72.05 72 THR C CA 1
ATOM 5143 C C . THR C 1 74 ? -23.692 -48.161 -54.925 1.00 75.10 72 THR C C 1
ATOM 5144 O O . THR C 1 74 ? -23.166 -47.061 -54.755 1.00 70.34 72 THR C O 1
ATOM 5148 N N . GLU C 1 75 ? -24.407 -48.453 -56.003 1.00 80.49 73 GLU C N 1
ATOM 5149 C CA . GLU C 1 75 ? -24.610 -47.440 -57.025 1.00 85.77 73 GLU C CA 1
ATOM 5150 C C . GLU C 1 75 ? -25.465 -46.314 -56.456 1.00 84.16 73 GLU C C 1
ATOM 5151 O O . GLU C 1 75 ? -25.164 -45.138 -56.650 1.00 83.97 73 GLU C O 1
ATOM 5157 N N . ASN C 1 76 ? -26.540 -46.683 -55.764 1.00 84.52 74 ASN C N 1
ATOM 5158 C CA . ASN C 1 76 ? -27.446 -45.706 -55.162 1.00 81.52 74 ASN C CA 1
ATOM 5159 C C . ASN C 1 76 ? -27.054 -45.144 -53.797 1.00 73.45 74 ASN C C 1
ATOM 5160 O O . ASN C 1 76 ? -27.484 -44.048 -53.425 1.00 71.29 74 ASN C O 1
ATOM 5165 N N . LYS C 1 77 ? -26.231 -45.866 -53.046 1.00 67.04 75 LYS C N 1
ATOM 5166 C CA . LYS C 1 77 ? -26.035 -45.481 -51.650 1.00 60.43 75 LYS C CA 1
ATOM 5167 C C . LYS C 1 77 ? -24.626 -45.678 -51.129 1.00 45.90 75 LYS C C 1
ATOM 5168 O O . LYS C 1 77 ? -23.893 -46.550 -51.582 1.00 51.94 75 LYS C O 1
ATOM 5174 N N . LEU C 1 78 ? -24.266 -44.854 -50.154 1.00 42.99 76 LEU C N 1
ATOM 5175 C CA . LEU C 1 78 ? -22.980 -44.954 -49.498 1.00 47.82 76 LEU C CA 1
ATOM 5176 C C . LEU C 1 78 ? -23.220 -45.052 -47.996 1.00 45.23 76 LEU C C 1
ATOM 5177 O O . LEU C 1 78 ? -23.781 -44.143 -47.404 1.00 43.28 76 LEU C O 1
ATOM 5182 N N . TYR C 1 79 ? -22.805 -46.165 -47.391 1.00 46.44 77 TYR C N 1
ATOM 5183 C CA . TYR C 1 79 ? -22.895 -46.331 -45.938 1.00 41.42 77 TYR C CA 1
ATOM 5184 C C . TYR C 1 79 ? -21.526 -46.315 -45.282 1.00 27.42 77 TYR C C 1
ATOM 5185 O O . TYR C 1 79 ? -20.636 -47.070 -45.673 1.00 48.13 77 TYR C O 1
ATOM 5194 N N . LEU C 1 80 ? -21.354 -45.458 -44.286 1.00 31.91 78 LEU C N 1
ATOM 5195 C CA . LEU C 1 80 ? -20.180 -45.526 -43.438 1.00 33.02 78 LEU C CA 1
ATOM 5196 C C . LEU C 1 80 ? -20.588 -46.233 -42.143 1.00 35.43 78 LEU C C 1
ATOM 5197 O O . LEU C 1 80 ? -21.563 -45.840 -41.497 1.00 34.01 78 LEU C O 1
ATOM 5202 N N . VAL C 1 81 ? -19.843 -47.272 -41.778 1.00 33.40 79 VAL C N 1
ATOM 5203 C CA . VAL C 1 81 ? -20.107 -48.044 -40.558 1.00 31.29 79 VAL C CA 1
ATOM 5204 C C . VAL C 1 81 ? -19.085 -47.671 -39.493 1.00 28.95 79 VAL C C 1
ATOM 5205 O O . VAL C 1 81 ? -17.877 -47.876 -39.684 1.00 31.54 79 VAL C O 1
ATOM 5209 N N . PHE C 1 82 ? -19.569 -47.142 -38.367 1.00 24.90 80 PHE C N 1
ATOM 5210 C CA . PHE C 1 82 ? -18.715 -46.670 -37.278 1.00 24.74 80 PHE C CA 1
ATOM 5211 C C . PHE C 1 82 ? -18.945 -47.524 -36.023 1.00 26.79 80 PHE C C 1
ATOM 5212 O O . PHE C 1 82 ? -20.003 -48.139 -35.856 1.00 30.85 80 PHE C O 1
ATOM 5220 N N . GLU C 1 83 ? -17.964 -47.534 -35.126 1.00 29.39 81 GLU C N 1
ATOM 5221 C CA . GLU C 1 83 ? -18.174 -48.107 -33.808 1.00 33.33 81 GLU C CA 1
ATOM 5222 C C . GLU C 1 83 ? -19.282 -47.282 -33.147 1.00 32.25 81 GLU C C 1
ATOM 5223 O O . GLU C 1 83 ? -19.390 -46.085 -33.388 1.00 32.44 81 GLU C O 1
ATOM 5229 N N . PHE C 1 84 ? -20.108 -47.916 -32.328 1.00 29.83 82 PHE C N 1
ATOM 5230 C CA . PHE C 1 84 ? -21.169 -47.187 -31.650 1.00 33.90 82 PHE C CA 1
ATOM 5231 C C . PHE C 1 84 ? -20.694 -46.700 -30.283 1.00 34.46 82 PHE C C 1
ATOM 5232 O O . PHE C 1 84 ? -20.124 -47.469 -29.516 1.00 34.44 82 PHE C O 1
ATOM 5240 N N . LEU C 1 85 ? -20.916 -45.424 -29.983 1.00 32.01 83 LEU C N 1
ATOM 5241 C CA . LEU C 1 85 ? -20.673 -44.918 -28.628 1.00 37.13 83 LEU C CA 1
ATOM 5242 C C . LEU C 1 85 ? -21.957 -44.393 -27.984 1.00 35.16 83 LEU C C 1
ATOM 5243 O O . LEU C 1 85 ? -22.863 -43.925 -28.674 1.00 35.57 83 LEU C O 1
ATOM 5248 N N . HIS C 1 86 ? -22.006 -44.448 -26.658 1.00 33.18 84 HIS C N 1
ATOM 5249 C CA . HIS C 1 86 ? -23.238 -44.194 -25.921 1.00 44.87 84 HIS C CA 1
ATOM 5250 C C . HIS C 1 86 ? -23.994 -42.933 -26.348 1.00 34.61 84 HIS C C 1
ATOM 5251 O O . HIS C 1 86 ? -25.196 -42.987 -26.593 1.00 37.15 84 HIS C O 1
ATOM 5258 N N . GLN C 1 87 ? -23.305 -41.800 -26.422 1.00 29.72 85 GLN C N 1
ATOM 5259 C CA . GLN C 1 87 ? -23.993 -40.564 -26.790 1.00 31.95 85 GLN C CA 1
ATOM 5260 C C . GLN C 1 87 ? -22.976 -39.487 -27.101 1.00 35.61 85 GLN C C 1
ATOM 5261 O O . GLN C 1 87 ? -21.764 -39.693 -26.923 1.00 31.15 85 GLN C O 1
ATOM 5267 N N . ASP C 1 88 ? -23.446 -38.328 -27.551 1.00 36.94 86 ASP C N 1
ATOM 5268 C CA . ASP C 1 88 ? -22.493 -37.264 -27.811 1.00 32.57 86 ASP C CA 1
ATOM 5269 C C . ASP C 1 88 ? -22.425 -36.357 -26.589 1.00 28.86 86 ASP C C 1
ATOM 5270 O O . ASP C 1 88 ? -23.250 -36.464 -25.672 1.00 31.36 86 ASP C O 1
ATOM 5275 N N . LEU C 1 89 ? -21.504 -35.412 -26.624 1.00 31.48 87 LEU C N 1
ATOM 5276 C CA . LEU C 1 89 ? -21.225 -34.580 -25.464 1.00 32.90 87 LEU C CA 1
ATOM 5277 C C . LEU C 1 89 ? -22.323 -33.549 -25.255 1.00 35.16 87 LEU C C 1
ATOM 5278 O O . LEU C 1 89 ? -22.556 -33.093 -24.132 1.00 32.07 87 LEU C O 1
ATOM 5283 N N . LYS C 1 90 ? -23.015 -33.192 -26.329 1.00 30.39 88 LYS C N 1
ATOM 5284 C CA . LYS C 1 90 ? -24.114 -32.246 -26.186 1.00 29.63 88 LYS C CA 1
ATOM 5285 C C . LYS C 1 90 ? -25.216 -32.866 -25.316 1.00 33.86 88 LYS C C 1
ATOM 5286 O O . LYS C 1 90 ? -25.722 -32.239 -24.380 1.00 35.42 88 LYS C O 1
ATOM 5292 N N . LYS C 1 91 ? -25.597 -34.099 -25.633 1.00 34.89 89 LYS C N 1
ATOM 5293 C CA . LYS C 1 91 ? -26.636 -34.777 -24.844 1.00 40.07 89 LYS C CA 1
ATOM 5294 C C . LYS C 1 91 ? -26.178 -34.966 -23.398 1.00 35.57 89 LYS C C 1
ATOM 5295 O O . LYS C 1 91 ? -26.942 -34.762 -22.475 1.00 40.95 89 LYS C O 1
ATOM 5301 N N . PHE C 1 92 ? -24.915 -35.316 -23.194 1.00 38.42 90 PHE C N 1
ATOM 5302 C CA . PHE C 1 92 ? -24.392 -35.399 -21.831 1.00 38.05 90 PHE C CA 1
ATOM 5303 C C . PHE C 1 92 ? -24.496 -34.067 -21.069 1.00 40.99 90 PHE C C 1
ATOM 5304 O O . PHE C 1 92 ? -24.960 -34.021 -19.926 1.00 43.41 90 PHE C O 1
ATOM 5312 N N . MET C 1 93 ? -24.042 -32.988 -21.706 1.00 38.37 91 MET C N 1
ATOM 5313 C CA . MET C 1 93 ? -24.117 -31.656 -21.126 1.00 33.74 91 MET C CA 1
ATOM 5314 C C . MET C 1 93 ? -25.545 -31.311 -20.745 1.00 39.03 91 MET C C 1
ATOM 5315 O O . MET C 1 93 ? -25.800 -30.783 -19.670 1.00 44.55 91 MET C O 1
ATOM 5320 N N . ASP C 1 94 ? -26.483 -31.602 -21.640 1.00 40.24 92 ASP C N 1
ATOM 5321 C CA . ASP C 1 94 ? -27.881 -31.286 -21.385 1.00 39.98 92 ASP C CA 1
ATOM 5322 C C . ASP C 1 94 ? -28.385 -32.055 -20.168 1.00 49.07 92 ASP C C 1
ATOM 5323 O O . ASP C 1 94 ? -29.149 -31.528 -19.357 1.00 52.74 92 ASP C O 1
ATOM 5328 N N . ALA C 1 95 ? -27.965 -33.309 -20.036 1.00 51.57 93 ALA C N 1
ATOM 5329 C CA . ALA C 1 95 ? -28.410 -34.111 -18.898 1.00 55.33 93 ALA C CA 1
ATOM 5330 C C . ALA C 1 95 ? -27.681 -33.680 -17.633 1.00 57.49 93 ALA C C 1
ATOM 5331 O O . ALA C 1 95 ? -28.135 -33.959 -16.532 1.00 68.81 93 ALA C O 1
ATOM 5333 N N . SER C 1 96 ? -26.547 -33.004 -17.799 1.00 49.69 94 SER C N 1
ATOM 5334 C CA . SER C 1 96 ? -25.754 -32.521 -16.666 1.00 50.36 94 SER C CA 1
ATOM 5335 C C . SER C 1 96 ? -26.040 -31.063 -16.287 1.00 53.41 94 SER C C 1
ATOM 5336 O O . SER C 1 96 ? -25.433 -30.530 -15.352 1.00 54.85 94 SER C O 1
ATOM 5339 N N . ALA C 1 97 ? -26.963 -30.421 -16.999 1.00 55.83 95 ALA C N 1
ATOM 5340 C CA . ALA C 1 97 ? -27.134 -28.966 -16.901 1.00 65.48 95 ALA C CA 1
ATOM 5341 C C . ALA C 1 97 ? -27.518 -28.472 -15.501 1.00 75.28 95 ALA C C 1
ATOM 5342 O O . ALA C 1 97 ? -27.106 -27.386 -15.086 1.00 76.79 95 ALA C O 1
ATOM 5344 N N . LEU C 1 98 ? -28.317 -29.261 -14.786 1.00 75.45 96 LEU C N 1
ATOM 5345 C CA . LEU C 1 98 ? -28.705 -28.916 -13.425 1.00 82.24 96 LEU C CA 1
ATOM 5346 C C . LEU C 1 98 ? -27.560 -29.149 -12.445 1.00 78.78 96 LEU C C 1
ATOM 5347 O O . LEU C 1 98 ? -27.238 -28.279 -11.630 1.00 72.90 96 LEU C O 1
ATOM 5352 N N . THR C 1 99 ? -26.965 -30.336 -12.521 1.00 73.70 97 THR C N 1
ATOM 5353 C CA . THR C 1 99 ? -25.910 -30.743 -11.596 1.00 69.99 97 THR C CA 1
ATOM 5354 C C . THR C 1 99 ? -24.513 -30.213 -11.927 1.00 66.03 97 THR C C 1
ATOM 5355 O O . THR C 1 99 ? -23.771 -29.817 -11.029 1.00 66.46 97 THR C O 1
ATOM 5359 N N . GLY C 1 100 ? -24.159 -30.221 -13.213 1.00 55.20 98 GLY C N 1
ATOM 5360 C CA . GLY C 1 100 ? -22.819 -29.869 -13.654 1.00 56.19 98 GLY C CA 1
ATOM 5361 C C . GLY C 1 100 ? -21.941 -31.102 -13.812 1.00 55.47 98 GLY C C 1
ATOM 5362 O O . GLY C 1 100 ? -22.112 -32.095 -13.103 1.00 60.57 98 GLY C O 1
ATOM 5363 N N . ILE C 1 101 ? -21.009 -31.050 -14.755 1.00 50.54 99 ILE C N 1
ATOM 5364 C CA . ILE C 1 101 ? -20.038 -32.121 -14.955 1.00 43.61 99 ILE C CA 1
ATOM 5365 C C . ILE C 1 101 ? -18.940 -31.983 -13.896 1.00 44.11 99 ILE C C 1
ATOM 5366 O O . ILE C 1 101 ? -18.385 -30.911 -13.721 1.00 40.74 99 ILE C O 1
ATOM 5371 N N . PRO C 1 102 ? -18.615 -33.068 -13.182 1.00 41.88 100 PRO C N 1
ATOM 5372 C CA . PRO C 1 102 ? -17.593 -32.919 -12.138 1.00 42.15 100 PRO C CA 1
ATOM 5373 C C . PRO C 1 102 ? -16.247 -32.488 -12.731 1.00 45.70 100 PRO C C 1
ATOM 5374 O O . PRO C 1 102 ? -15.887 -32.899 -13.839 1.00 37.71 100 PRO C O 1
ATOM 5378 N N . LEU C 1 103 ? -15.511 -31.671 -11.989 1.00 42.54 101 LEU C N 1
ATOM 5379 C CA . LEU C 1 103 ? -14.269 -31.107 -12.489 1.00 44.99 101 LEU C CA 1
ATOM 5380 C C . LEU C 1 103 ? -13.263 -32.152 -12.996 1.00 37.33 101 LEU C C 1
ATOM 5381 O O . LEU C 1 103 ? -12.620 -31.925 -14.020 1.00 33.05 101 LEU C O 1
ATOM 5386 N N . PRO C 1 104 ? -13.101 -33.275 -12.271 1.00 39.54 102 PRO C N 1
ATOM 5387 C CA . PRO C 1 104 ? -12.162 -34.298 -12.755 1.00 33.56 102 PRO C CA 1
ATOM 5388 C C . PRO C 1 104 ? -12.563 -34.843 -14.127 1.00 36.03 102 PRO C C 1
ATOM 5389 O O . PRO C 1 104 ? -11.683 -35.165 -14.932 1.00 29.97 102 PRO C O 1
ATOM 5393 N N . LEU C 1 105 ? -13.862 -34.944 -14.395 1.00 35.51 103 LEU C N 1
ATOM 5394 C CA . LEU C 1 105 ? -14.332 -35.430 -15.698 1.00 34.12 103 LEU C CA 1
ATOM 5395 C C . LEU C 1 105 ? -14.150 -34.377 -16.811 1.00 37.24 103 LEU C C 1
ATOM 5396 O O . LEU C 1 105 ? -13.821 -34.706 -17.965 1.00 30.12 103 LEU C O 1
ATOM 5401 N N . ILE C 1 106 ? -14.358 -33.106 -16.477 1.00 37.88 104 ILE C N 1
ATOM 5402 C CA . ILE C 1 106 ? -14.123 -32.048 -17.460 1.00 28.96 104 ILE C CA 1
ATOM 5403 C C . ILE C 1 106 ? -12.658 -32.067 -17.901 1.00 26.21 104 ILE C C 1
ATOM 5404 O O . ILE C 1 106 ? -12.347 -32.018 -19.102 1.00 28.82 104 ILE C O 1
ATOM 5409 N N . LYS C 1 107 ? -11.763 -32.140 -16.923 1.00 31.03 105 LYS C N 1
ATOM 5410 C CA . LYS C 1 107 ? -10.335 -32.205 -17.198 1.00 30.57 105 LYS C CA 1
ATOM 5411 C C . LYS C 1 107 ? -9.960 -33.437 -18.020 1.00 34.20 105 LYS C C 1
ATOM 5412 O O . LYS C 1 107 ? -9.144 -33.362 -18.950 1.00 30.34 105 LYS C O 1
ATOM 5418 N N . SER C 1 108 ? -10.548 -34.579 -17.677 1.00 31.05 106 SER C N 1
ATOM 5419 C CA . SER C 1 108 ? -10.277 -35.801 -18.431 1.00 29.08 106 SER C CA 1
ATOM 5420 C C . SER C 1 108 ? -10.688 -35.687 -19.903 1.00 30.47 106 SER C C 1
ATOM 5421 O O . SER C 1 108 ? -9.924 -36.044 -20.821 1.00 27.91 106 SER C O 1
ATOM 5424 N N . TYR C 1 109 ? -11.904 -35.208 -20.129 1.00 24.70 107 TYR C N 1
ATOM 5425 C CA . TYR C 1 109 ? -12.416 -35.053 -21.486 1.00 23.89 107 TYR C CA 1
ATOM 5426 C C . TYR C 1 109 ? -11.583 -34.061 -22.318 1.00 31.63 107 TYR C C 1
ATOM 5427 O O . TYR C 1 109 ? -11.308 -34.296 -23.492 1.00 29.28 107 TYR C O 1
ATOM 5436 N N . LEU C 1 110 ? -11.215 -32.941 -21.713 1.00 25.35 108 LEU C N 1
ATOM 5437 C CA . LEU C 1 110 ? -10.429 -31.956 -22.404 1.00 25.06 108 LEU C CA 1
ATOM 5438 C C . LEU C 1 110 ? -9.083 -32.558 -22.792 1.00 26.54 108 LEU C C 1
ATOM 5439 O O . LEU C 1 110 ? -8.603 -32.347 -23.915 1.00 26.46 108 LEU C O 1
ATOM 5444 N N . PHE C 1 111 ? -8.483 -33.289 -21.857 1.00 26.14 109 PHE C N 1
ATOM 5445 C CA . PHE C 1 111 ? -7.193 -33.935 -22.063 1.00 30.17 109 PHE C CA 1
ATOM 5446 C C . PHE C 1 111 ? -7.268 -34.929 -23.219 1.00 30.00 109 PHE C C 1
ATOM 5447 O O . PHE C 1 111 ? -6.351 -35.021 -24.035 1.00 28.16 109 PHE C O 1
ATOM 5455 N N . GLN C 1 112 ? -8.361 -35.679 -23.286 1.00 29.75 110 GLN C N 1
ATOM 5456 C CA . GLN C 1 112 ? -8.512 -36.682 -24.340 1.00 31.51 110 GLN C CA 1
ATOM 5457 C C . GLN C 1 112 ? -8.777 -36.022 -25.682 1.00 31.96 110 GLN C C 1
ATOM 5458 O O . GLN C 1 112 ? -8.247 -36.450 -26.718 1.00 28.41 110 GLN C O 1
ATOM 5464 N N . LEU C 1 113 ? -9.610 -34.983 -25.662 1.00 26.83 111 LEU C N 1
ATOM 5465 C CA . LEU C 1 113 ? -9.910 -34.228 -26.876 1.00 26.63 111 LEU C CA 1
ATOM 5466 C C . LEU C 1 113 ? -8.636 -33.644 -27.482 1.00 27.67 111 LEU C C 1
ATOM 5467 O O . LEU C 1 113 ? -8.447 -33.690 -28.707 1.00 27.95 111 LEU C O 1
ATOM 5472 N N . LEU C 1 114 ? -7.781 -33.088 -26.627 1.00 23.98 112 LEU C N 1
ATOM 5473 C CA . LEU C 1 114 ? -6.476 -32.561 -27.051 1.00 21.96 112 LEU C CA 1
ATOM 5474 C C . LEU C 1 114 ? -5.560 -33.657 -27.599 1.00 32.14 112 LEU C C 1
ATOM 5475 O O . LEU C 1 114 ? -4.788 -33.410 -28.520 1.00 29.45 112 LEU C O 1
ATOM 5480 N N . GLN C 1 115 ? -5.618 -34.857 -27.013 1.00 26.02 113 GLN C N 1
ATOM 5481 C CA . GLN C 1 115 ? -4.830 -35.970 -27.544 1.00 28.78 113 GLN C CA 1
ATOM 5482 C C . GLN C 1 115 ? -5.309 -36.371 -28.941 1.00 26.61 113 GLN C C 1
ATOM 5483 O O . GLN C 1 115 ? -4.501 -36.606 -29.838 1.00 25.39 113 GLN C O 1
ATOM 5489 N N . GLY C 1 116 ? -6.622 -36.422 -29.135 1.00 25.81 114 GLY C N 1
ATOM 5490 C CA . GLY C 1 116 ? -7.148 -36.745 -30.448 1.00 22.43 114 GLY C CA 1
ATOM 5491 C C . GLY C 1 116 ? -6.792 -35.659 -31.448 1.00 29.58 114 GLY C C 1
ATOM 5492 O O . GLY C 1 116 ? -6.399 -35.955 -32.587 1.00 27.65 114 GLY C O 1
ATOM 5493 N N . LEU C 1 117 ? -6.929 -34.399 -31.028 1.00 23.00 115 LEU C N 1
ATOM 5494 C CA . LEU C 1 117 ? -6.709 -33.278 -31.931 1.00 20.50 115 LEU C CA 1
ATOM 5495 C C . LEU C 1 117 ? -5.228 -33.156 -32.303 1.00 25.27 115 LEU C C 1
ATOM 5496 O O . LEU C 1 117 ? -4.892 -32.878 -33.452 1.00 26.07 115 LEU C O 1
ATOM 5501 N N . ALA C 1 118 ? -4.339 -33.355 -31.333 1.00 21.01 116 ALA C N 1
ATOM 5502 C CA . ALA C 1 118 ? -2.910 -33.277 -31.640 1.00 26.06 116 ALA C CA 1
ATOM 5503 C C . ALA C 1 118 ? -2.550 -34.335 -32.675 1.00 29.10 116 ALA C C 1
ATOM 5504 O O . ALA C 1 118 ? -1.672 -34.115 -33.528 1.00 24.89 116 ALA C O 1
ATOM 5506 N N . PHE C 1 119 ? -3.231 -35.483 -32.607 1.00 24.52 117 PHE C N 1
ATOM 5507 C CA . PHE C 1 119 ? -2.940 -36.591 -33.525 1.00 24.66 117 PHE C CA 1
ATOM 5508 C C . PHE C 1 119 ? -3.377 -36.187 -34.935 1.00 27.31 117 PHE C C 1
ATOM 5509 O O . PHE C 1 119 ? -2.646 -36.403 -35.903 1.00 26.57 117 PHE C O 1
ATOM 5517 N N . CYS C 1 120 ? -4.559 -35.576 -35.032 1.00 26.15 118 CYS C N 1
ATOM 5518 C CA . CYS C 1 120 ? -5.048 -35.021 -36.293 1.00 25.03 118 CYS C CA 1
ATOM 5519 C C . CYS C 1 120 ? -4.030 -34.065 -36.917 1.00 26.03 118 CYS C C 1
ATOM 5520 O O . CYS C 1 120 ? -3.621 -34.233 -38.075 1.00 25.57 118 CYS C O 1
ATOM 5523 N N . HIS C 1 121 ? -3.623 -33.069 -36.136 1.00 21.40 119 HIS C N 1
ATOM 5524 C CA . HIS C 1 121 ? -2.772 -32.003 -36.641 1.00 25.70 119 HIS C CA 1
ATOM 5525 C C . HIS C 1 121 ? -1.403 -32.538 -37.064 1.00 28.92 119 HIS C C 1
ATOM 5526 O O . HIS C 1 121 ? -0.842 -32.109 -38.084 1.00 24.96 119 HIS C O 1
ATOM 5533 N N . SER C 1 122 ? -0.891 -33.498 -36.289 1.00 24.55 120 SER C N 1
ATOM 5534 C CA . SER C 1 122 ? 0.372 -34.177 -36.598 1.00 27.01 120 SER C CA 1
ATOM 5535 C C . SER C 1 122 ? 0.283 -35.035 -37.878 1.00 24.52 120 SER C C 1
ATOM 5536 O O . SER C 1 122 ? 1.296 -35.416 -38.479 1.00 28.34 120 SER C O 1
ATOM 5539 N N . HIS C 1 123 ? -0.947 -35.386 -38.214 1.00 24.17 121 HIS C N 1
ATOM 5540 C CA . HIS C 1 123 ? -1.310 -36.098 -39.439 1.00 28.81 121 HIS C CA 1
ATOM 5541 C C . HIS C 1 123 ? -1.794 -35.190 -40.590 1.00 28.26 121 HIS C C 1
ATOM 5542 O O . HIS C 1 123 ? -2.483 -35.667 -41.481 1.00 25.29 121 HIS C O 1
ATOM 5549 N N . ARG C 1 124 ? -1.620 -33.874 -40.417 1.00 25.28 122 ARG C N 1
ATOM 5550 C CA . ARG C 1 124 ? -1.987 -32.825 -41.397 1.00 21.96 122 ARG C CA 1
ATOM 5551 C C . ARG C 1 124 ? -3.472 -32.830 -41.732 1.00 26.13 122 ARG C C 1
ATOM 5552 O O . ARG C 1 124 ? -3.888 -32.616 -42.880 1.00 27.90 122 ARG C O 1
ATOM 5560 N N . VAL C 1 125 ? -4.268 -33.046 -40.698 1.00 22.28 123 VAL C N 1
ATOM 5561 C CA . VAL C 1 125 ? -5.723 -32.998 -40.829 1.00 23.49 123 VAL C CA 1
ATOM 5562 C C . VAL C 1 125 ? -6.298 -31.904 -39.943 1.00 29.63 123 VAL C C 1
ATOM 5563 O O . VAL C 1 125 ? -6.054 -31.886 -38.742 1.00 26.07 123 VAL C O 1
ATOM 5567 N N . LEU C 1 126 ? -7.044 -30.985 -40.544 1.00 25.32 124 LEU C N 1
ATOM 5568 C CA . LEU C 1 126 ? -7.850 -30.043 -39.781 1.00 24.40 124 LEU C CA 1
ATOM 5569 C C . LEU C 1 126 ? -9.234 -30.627 -39.641 1.00 27.43 124 LEU C C 1
ATOM 5570 O O . LEU C 1 126 ? -9.791 -31.095 -40.620 1.00 24.72 124 LEU C O 1
ATOM 5575 N N . HIS C 1 127 ? -9.802 -30.612 -38.437 1.00 21.83 125 HIS C N 1
ATOM 5576 C CA . HIS C 1 127 ? -11.189 -31.046 -38.269 1.00 19.96 125 HIS C CA 1
ATOM 5577 C C . HIS C 1 127 ? -12.269 -30.079 -38.780 1.00 21.07 125 HIS C C 1
ATOM 5578 O O . HIS C 1 127 ? -13.111 -30.451 -39.564 1.00 25.17 125 HIS C O 1
ATOM 5585 N N . ARG C 1 128 ? -12.206 -28.833 -38.332 1.00 22.20 126 ARG C N 1
ATOM 5586 C CA . ARG C 1 128 ? -13.045 -27.735 -38.816 1.00 24.43 126 ARG C CA 1
ATOM 5587 C C . ARG C 1 128 ? -14.525 -27.743 -38.420 1.00 21.88 126 ARG C C 1
ATOM 5588 O O . ARG C 1 128 ? -15.278 -26.891 -38.849 1.00 25.09 126 ARG C O 1
ATOM 5596 N N . ASP C 1 129 ? -14.942 -28.705 -37.613 1.00 27.79 127 ASP C N 1
ATOM 5597 C CA . ASP C 1 129 ? -16.320 -28.735 -37.144 1.00 26.25 127 ASP C CA 1
ATOM 5598 C C . ASP C 1 129 ? -16.442 -29.202 -35.702 1.00 29.90 127 ASP C C 1
ATOM 5599 O O . ASP C 1 129 ? -17.344 -29.948 -35.373 1.00 27.12 127 ASP C O 1
ATOM 5604 N N . LEU C 1 130 ? -15.534 -28.778 -34.844 1.00 21.76 128 LEU C N 1
ATOM 5605 C CA . LEU C 1 130 ? -15.598 -29.239 -33.482 1.00 26.36 128 LEU C CA 1
ATOM 5606 C C . LEU C 1 130 ? -16.703 -28.508 -32.734 1.00 26.70 128 LEU C C 1
ATOM 5607 O O . LEU C 1 130 ? -16.675 -27.303 -32.590 1.00 26.38 128 LEU C O 1
ATOM 5612 N N . LYS C 1 131 ? -17.663 -29.282 -32.255 1.00 25.45 129 LYS C N 1
ATOM 5613 C CA . LYS C 1 131 ? -18.755 -28.808 -31.393 1.00 25.36 129 LYS C CA 1
ATOM 5614 C C . LYS C 1 131 ? -19.211 -30.002 -30.532 1.00 28.73 129 LYS C C 1
ATOM 5615 O O . LYS C 1 131 ? -18.941 -31.133 -30.888 1.00 28.58 129 LYS C O 1
ATOM 5621 N N . PRO C 1 132 ? -19.871 -29.756 -29.395 1.00 26.01 130 PRO C N 1
ATOM 5622 C CA . PRO C 1 132 ? -20.216 -30.903 -28.534 1.00 24.26 130 PRO C CA 1
ATOM 5623 C C . PRO C 1 132 ? -20.968 -32.054 -29.231 1.00 26.63 130 PRO C C 1
ATOM 5624 O O . PRO C 1 132 ? -20.751 -33.232 -28.895 1.00 27.52 130 PRO C O 1
ATOM 5628 N N . GLN C 1 133 ? -21.851 -31.749 -30.167 1.00 25.60 131 GLN C N 1
ATOM 5629 C CA . GLN C 1 133 ? -22.598 -32.830 -30.812 1.00 34.87 131 GLN C CA 1
ATOM 5630 C C . GLN C 1 133 ? -21.744 -33.713 -31.744 1.00 34.14 131 GLN C C 1
ATOM 5631 O O . GLN C 1 133 ? -22.198 -34.745 -32.207 1.00 26.00 131 GLN C O 1
ATOM 5637 N N . ASN C 1 134 ? -20.524 -33.272 -32.029 1.00 23.68 132 ASN C N 1
ATOM 5638 C CA . ASN C 1 134 ? -19.551 -34.014 -32.830 1.00 26.75 132 ASN C CA 1
ATOM 5639 C C . ASN C 1 134 ? -18.540 -34.781 -32.009 1.00 26.34 132 ASN C C 1
ATOM 5640 O O . ASN C 1 134 ? -17.543 -35.278 -32.546 1.00 24.67 132 ASN C O 1
ATOM 5645 N N . LEU C 1 135 ? -18.729 -34.758 -30.691 1.00 24.73 133 LEU C N 1
ATOM 5646 C CA . LEU C 1 135 ? -17.825 -35.452 -29.795 1.00 25.68 133 LEU C CA 1
ATOM 5647 C C . LEU C 1 135 ? -18.606 -36.581 -29.102 1.00 24.11 133 LEU C C 1
ATOM 5648 O O . LEU C 1 135 ? -19.729 -36.393 -28.648 1.00 28.80 133 LEU C O 1
ATOM 5653 N N . LEU C 1 136 ? -18.013 -37.760 -29.043 1.00 22.83 134 LEU C N 1
ATOM 5654 C CA . LEU C 1 136 ? -18.750 -38.952 -28.606 1.00 24.07 134 LEU C CA 1
ATOM 5655 C C . LEU C 1 136 ? -18.153 -39.510 -27.330 1.00 28.54 134 LEU C C 1
ATOM 5656 O O . LEU C 1 136 ? -16.928 -39.663 -27.247 1.00 28.52 134 LEU C O 1
ATOM 5661 N N . ILE C 1 137 ? -19.010 -39.812 -26.345 1.00 26.70 135 ILE C N 1
ATOM 5662 C CA . ILE C 1 137 ? -18.537 -40.424 -25.106 1.00 28.44 135 ILE C CA 1
ATOM 5663 C C . ILE C 1 137 ? -19.057 -41.847 -24.924 1.00 29.05 135 ILE C C 1
ATOM 5664 O O . ILE C 1 137 ? -20.173 -42.169 -25.350 1.00 31.49 135 ILE C O 1
ATOM 5669 N N . ASN C 1 138 ? -18.246 -42.691 -24.289 1.00 31.47 136 ASN C N 1
ATOM 5670 C CA . ASN C 1 138 ? -18.698 -44.034 -23.895 1.00 34.78 136 ASN C CA 1
ATOM 5671 C C . ASN C 1 138 ? -18.973 -44.126 -22.390 1.00 37.14 136 ASN C C 1
ATOM 5672 O O . ASN C 1 138 ? -18.900 -43.125 -21.681 1.00 39.62 136 ASN C O 1
ATOM 5677 N N . THR C 1 139 ? -19.319 -45.320 -21.915 1.00 36.16 137 THR C N 1
ATOM 5678 C CA . THR C 1 139 ? -19.677 -45.522 -20.513 1.00 35.95 137 THR C CA 1
ATOM 5679 C C . THR C 1 139 ? -18.444 -45.700 -19.629 1.00 39.47 137 THR C C 1
ATOM 5680 O O . THR C 1 139 ? -18.552 -45.701 -18.411 1.00 45.69 137 THR C O 1
ATOM 5684 N N . GLU C 1 140 ? -17.276 -45.865 -20.240 1.00 41.13 138 GLU C N 1
ATOM 5685 C CA . GLU C 1 140 ? -16.047 -46.092 -19.484 1.00 52.03 138 GLU C CA 1
ATOM 5686 C C . GLU C 1 140 ? -15.214 -44.834 -19.211 1.00 41.87 138 GLU C C 1
ATOM 5687 O O . GLU C 1 140 ? -14.139 -44.919 -18.627 1.00 51.49 138 GLU C O 1
ATOM 5693 N N . GLY C 1 141 ? -15.695 -43.671 -19.630 1.00 38.22 139 GLY C N 1
ATOM 5694 C CA . GLY C 1 141 ? -14.913 -42.461 -19.447 1.00 33.37 139 GLY C CA 1
ATOM 5695 C C . GLY C 1 141 ? -14.147 -41.962 -20.680 1.00 35.41 139 GLY C C 1
ATOM 5696 O O . GLY C 1 141 ? -13.439 -40.960 -20.596 1.00 34.41 139 GLY C O 1
ATOM 5697 N N . ALA C 1 142 ? -14.260 -42.647 -21.810 1.00 30.42 140 ALA C N 1
ATOM 5698 C CA . ALA C 1 142 ? -13.616 -42.155 -23.052 1.00 31.55 140 ALA C CA 1
ATOM 5699 C C . ALA C 1 142 ? -14.448 -41.100 -23.759 1.00 28.94 140 ALA C C 1
ATOM 5700 O O . ALA C 1 142 ? -15.677 -41.109 -23.664 1.00 30.79 140 ALA C O 1
ATOM 5702 N N . ILE C 1 143 ? -13.765 -40.180 -24.449 1.00 25.24 141 ILE C N 1
ATOM 5703 C CA . ILE C 1 143 ? -14.413 -39.260 -25.382 1.00 28.87 141 ILE C CA 1
ATOM 5704 C C . ILE C 1 143 ? -13.635 -39.259 -26.707 1.00 29.69 141 ILE C C 1
ATOM 5705 O O . ILE C 1 143 ? -12.403 -39.411 -26.728 1.00 26.76 141 ILE C O 1
ATOM 5710 N N . LYS C 1 144 ? -14.349 -39.137 -27.818 1.00 21.96 142 LYS C N 1
ATOM 5711 C CA . LYS C 1 144 ? -13.681 -39.236 -29.125 1.00 26.49 142 LYS C CA 1
ATOM 5712 C C . LYS C 1 144 ? -14.138 -38.154 -30.072 1.00 30.80 142 LYS C C 1
ATOM 5713 O O . LYS C 1 144 ? -15.307 -37.747 -30.055 1.00 24.29 142 LYS C O 1
ATOM 5719 N N . LEU C 1 145 ? -13.201 -37.693 -30.893 1.00 23.54 143 LEU C N 1
ATOM 5720 C CA . LEU C 1 145 ? -13.530 -36.801 -32.002 1.00 27.63 143 LEU C CA 1
ATOM 5721 C C . LEU C 1 145 ? -14.321 -37.582 -33.030 1.00 24.98 143 LEU C C 1
ATOM 5722 O O . LEU C 1 145 ? -13.949 -38.688 -33.404 1.00 26.19 143 LEU C O 1
ATOM 5727 N N . ALA C 1 146 ? -15.422 -37.022 -33.495 1.00 27.25 144 ALA C N 1
ATOM 5728 C CA . ALA C 1 146 ? -16.158 -37.654 -34.578 1.00 25.36 144 ALA C CA 1
ATOM 5729 C C . ALA C 1 146 ? -16.563 -36.622 -35.616 1.00 28.23 144 ALA C C 1
ATOM 5730 O O . ALA C 1 146 ? -16.213 -35.441 -35.533 1.00 26.13 144 ALA C O 1
ATOM 5732 N N . ASP C 1 147 ? -17.317 -37.086 -36.594 1.00 27.33 145 ASP C N 1
ATOM 5733 C CA . ASP C 1 147 ? -17.844 -36.230 -37.632 1.00 29.84 145 ASP C CA 1
ATOM 5734 C C . ASP C 1 147 ? -16.803 -35.442 -38.440 1.00 28.07 145 ASP C C 1
ATOM 5735 O O . ASP C 1 147 ? -16.688 -34.221 -38.310 1.00 26.40 145 ASP C O 1
ATOM 5740 N N . PHE C 1 148 ? -16.076 -36.168 -39.275 1.00 23.84 146 PHE C N 1
ATOM 5741 C CA . PHE C 1 148 ? -14.959 -35.663 -40.075 1.00 25.17 146 PHE C CA 1
ATOM 5742 C C . PHE C 1 148 ? -15.396 -35.144 -41.442 1.00 23.37 146 PHE C C 1
ATOM 5743 O O . PHE C 1 148 ? -14.583 -34.946 -42.332 1.00 26.39 146 PHE C O 1
ATOM 5751 N N . GLY C 1 149 ? -16.701 -35.034 -41.635 1.00 28.22 147 GLY C N 1
ATOM 5752 C CA . GLY C 1 149 ? -17.239 -34.550 -42.885 1.00 26.76 147 GLY C CA 1
ATOM 5753 C C . GLY C 1 149 ? -16.750 -33.174 -43.357 1.00 34.63 147 GLY C C 1
ATOM 5754 O O . GLY C 1 149 ? -16.773 -32.899 -44.553 1.00 34.60 147 GLY C O 1
ATOM 5755 N N . LEU C 1 150 ? -16.345 -32.304 -42.436 1.00 24.99 148 LEU C N 1
ATOM 5756 C CA . LEU C 1 150 ? -15.793 -30.999 -42.820 1.00 26.45 148 LEU C CA 1
ATOM 5757 C C . LEU C 1 150 ? -14.260 -30.983 -42.822 1.00 22.09 148 LEU C C 1
ATOM 5758 O O . LEU C 1 150 ? -13.635 -29.952 -43.083 1.00 28.66 148 LEU C O 1
ATOM 5763 N N . ALA C 1 151 ? -13.657 -32.127 -42.526 1.00 23.28 149 ALA C N 1
ATOM 5764 C CA . ALA C 1 151 ? -12.210 -32.166 -42.370 1.00 20.84 149 ALA C CA 1
ATOM 5765 C C . ALA C 1 151 ? -11.454 -32.006 -43.688 1.00 29.37 149 ALA C C 1
ATOM 5766 O O . ALA C 1 151 ? -12.021 -32.215 -44.769 1.00 28.63 149 ALA C O 1
ATOM 5768 N N . ARG C 1 152 ? -10.184 -31.600 -43.595 1.00 23.46 150 ARG C N 1
ATOM 5769 C CA . ARG C 1 152 ? -9.364 -31.349 -44.781 1.00 24.85 150 ARG C CA 1
ATOM 5770 C C . ARG C 1 152 ? -7.907 -31.700 -44.482 1.00 27.20 150 ARG C C 1
ATOM 5771 O O . ARG C 1 152 ? -7.422 -31.441 -43.381 1.00 28.50 150 ARG C O 1
ATOM 5779 N N . ALA C 1 153 ? -7.208 -32.274 -45.455 1.00 24.56 151 ALA C N 1
ATOM 5780 C CA . ALA C 1 153 ? -5.764 -32.434 -45.354 1.00 29.69 151 ALA C CA 1
ATOM 5781 C C . ALA C 1 153 ? -5.156 -31.092 -45.699 1.00 30.67 151 ALA C C 1
ATOM 5782 O O . ALA C 1 153 ? -5.506 -30.504 -46.721 1.00 32.00 151 ALA C O 1
ATOM 5784 N N . PHE C 1 154 ? -4.200 -30.632 -44.906 1.00 29.86 152 PHE C N 1
ATOM 5785 C CA . PHE C 1 154 ? -3.644 -29.298 -45.136 1.00 25.67 152 PHE C CA 1
ATOM 5786 C C . PHE C 1 154 ? -2.192 -29.296 -45.512 1.00 28.60 152 PHE C C 1
ATOM 5787 O O . PHE C 1 154 ? -1.469 -30.248 -45.278 1.00 34.53 152 PHE C O 1
ATOM 5795 N N . GLY C 1 155 ? -1.796 -28.213 -46.168 1.00 36.45 153 GLY C N 1
ATOM 5796 C CA . GLY C 1 155 ? -0.460 -28.080 -46.700 1.00 55.04 153 GLY C CA 1
ATOM 5797 C C . GLY C 1 155 ? 0.397 -27.294 -45.739 1.00 50.92 153 GLY C C 1
ATOM 5798 O O . GLY C 1 155 ? -0.091 -26.598 -44.852 1.00 39.29 153 GLY C O 1
ATOM 5799 N N . VAL C 1 156 ? 1.696 -27.429 -45.934 1.00 50.68 154 VAL C N 1
ATOM 5800 C CA . VAL C 1 156 ? 2.712 -26.796 -45.120 1.00 50.10 154 VAL C CA 1
ATOM 5801 C C . VAL C 1 156 ? 3.611 -26.013 -46.073 1.00 49.74 154 VAL C C 1
ATOM 5802 O O . VAL C 1 156 ? 4.464 -26.595 -46.736 1.00 51.64 154 VAL C O 1
ATOM 5806 N N . PRO C 1 157 ? 3.369 -24.696 -46.227 1.00 56.07 155 PRO C N 1
ATOM 5807 C CA . PRO C 1 157 ? 2.368 -23.841 -45.582 1.00 52.50 155 PRO C CA 1
ATOM 5808 C C . PRO C 1 157 ? 0.963 -23.997 -46.166 1.00 46.35 155 PRO C C 1
ATOM 5809 O O . PRO C 1 157 ? 0.780 -24.507 -47.281 1.00 48.97 155 PRO C O 1
ATOM 5813 N N . VAL C 1 158 ? -0.024 -23.528 -45.417 1.00 43.11 156 VAL C N 1
ATOM 5814 C CA . VAL C 1 158 ? -1.411 -23.648 -45.837 1.00 42.04 156 VAL C CA 1
ATOM 5815 C C . VAL C 1 158 ? -1.676 -22.697 -46.995 1.00 40.87 156 VAL C C 1
ATOM 5816 O O . VAL C 1 158 ? -0.938 -21.727 -47.220 1.00 47.02 156 VAL C O 1
ATOM 5820 N N . ARG C 1 159 ? -2.716 -22.980 -47.761 1.00 49.98 157 ARG C N 1
ATOM 5821 C CA . ARG C 1 159 ? -3.220 -21.969 -48.689 1.00 57.28 157 ARG C CA 1
ATOM 5822 C C . ARG C 1 159 ? -4.659 -21.629 -48.284 1.00 45.12 157 ARG C C 1
ATOM 5823 O O . ARG C 1 159 ? -5.152 -22.157 -47.298 1.00 45.68 157 ARG C O 1
ATOM 5831 N N . THR C 1 160 ? -5.327 -20.761 -49.034 1.00 52.89 158 THR C N 1
ATOM 5832 C CA . THR C 1 160 ? -6.724 -20.465 -48.732 1.00 55.23 158 THR C CA 1
ATOM 5833 C C . THR C 1 160 ? -7.647 -21.688 -48.873 1.00 48.92 158 THR C C 1
ATOM 5834 O O . THR C 1 160 ? -7.717 -22.331 -49.924 1.00 50.91 158 THR C O 1
ATOM 5838 N N . TYR C 1 161 ? -8.372 -21.985 -47.807 1.00 36.85 159 TYR C N 1
ATOM 5839 C CA . TYR C 1 161 ? -9.351 -23.054 -47.829 1.00 36.76 159 TYR C CA 1
ATOM 5840 C C . TYR C 1 161 ? -10.740 -22.468 -47.646 1.00 40.53 159 TYR C C 1
ATOM 5841 O O . TYR C 1 161 ? -10.920 -21.226 -47.550 1.00 40.18 159 TYR C O 1
ATOM 5861 N N . HIS C 1 163 ? -14.035 -20.934 -46.905 1.00 36.01 161 HIS C N 1
ATOM 5862 C CA . HIS C 1 163 ? -14.399 -19.942 -45.900 1.00 47.83 161 HIS C CA 1
ATOM 5863 C C . HIS C 1 163 ? -15.534 -20.382 -44.958 1.00 49.48 161 HIS C C 1
ATOM 5864 O O . HIS C 1 163 ? -15.562 -19.946 -43.813 1.00 42.30 161 HIS C O 1
ATOM 5871 N N . GLU C 1 164 ? -16.491 -21.169 -45.448 1.00 54.48 162 GLU C N 1
ATOM 5872 C CA . GLU C 1 164 ? -17.637 -21.577 -44.633 1.00 57.19 162 GLU C CA 1
ATOM 5873 C C . GLU C 1 164 ? -17.386 -22.889 -43.883 1.00 54.94 162 GLU C C 1
ATOM 5874 O O . GLU C 1 164 ? -17.632 -23.965 -44.409 1.00 46.01 162 GLU C O 1
ATOM 5880 N N . VAL C 1 165 ? -16.918 -22.816 -42.646 1.00 46.66 163 VAL C N 1
ATOM 5881 C CA . VAL C 1 165 ? -16.637 -24.071 -41.963 1.00 47.97 163 VAL C CA 1
ATOM 5882 C C . VAL C 1 165 ? -17.266 -24.444 -40.605 1.00 53.19 163 VAL C C 1
ATOM 5883 O O . VAL C 1 165 ? -18.253 -25.174 -40.546 1.00 43.08 163 VAL C O 1
ATOM 5887 N N . VAL C 1 166 ? -16.711 -23.913 -39.532 1.00 39.06 164 VAL C N 1
ATOM 5888 C CA . VAL C 1 166 ? -17.166 -24.193 -38.177 1.00 40.09 164 VAL C CA 1
ATOM 5889 C C . VAL C 1 166 ? -18.573 -23.701 -37.830 1.00 43.20 164 VAL C C 1
ATOM 5890 O O . VAL C 1 166 ? -19.018 -22.678 -38.326 1.00 34.40 164 VAL C O 1
ATOM 5894 N N . THR C 1 167 ? -19.270 -24.444 -36.974 1.00 36.80 165 THR C N 1
ATOM 5895 C CA . THR C 1 167 ? -20.616 -24.056 -36.548 1.00 34.99 165 THR C CA 1
ATOM 5896 C C . THR C 1 167 ? -20.438 -22.710 -35.857 1.00 27.00 165 THR C C 1
ATOM 5897 O O . THR C 1 167 ? -19.471 -22.507 -35.148 1.00 28.19 165 THR C O 1
ATOM 5901 N N . LEU C 1 168 ? -21.356 -21.784 -36.084 1.00 25.99 166 LEU C N 1
ATOM 5902 C CA . LEU C 1 168 ? -21.123 -20.385 -35.678 1.00 26.81 166 LEU C CA 1
ATOM 5903 C C . LEU C 1 168 ? -20.589 -20.180 -34.246 1.00 31.18 166 LEU C C 1
ATOM 5904 O O . LEU C 1 168 ? -19.579 -19.484 -34.048 1.00 22.18 166 LEU C O 1
ATOM 5909 N N . TRP C 1 169 ? -21.237 -20.783 -33.250 1.00 26.64 167 TRP C N 1
ATOM 5910 C CA . TRP C 1 169 ? -20.828 -20.558 -31.849 1.00 21.85 167 TRP C CA 1
ATOM 5911 C C . TRP C 1 169 ? -19.369 -20.911 -31.576 1.00 24.54 167 TRP C C 1
ATOM 5912 O O . TRP C 1 169 ? -18.768 -20.397 -30.633 1.00 25.33 167 TRP C O 1
ATOM 5923 N N . TYR C 1 170 ? -18.839 -21.863 -32.346 1.00 24.23 168 TYR C N 1
ATOM 5924 C CA . TYR C 1 170 ? -17.478 -22.401 -32.164 1.00 22.18 168 TYR C CA 1
ATOM 5925 C C . TYR C 1 170 ? -16.424 -21.826 -33.120 1.00 32.45 168 TYR C C 1
ATOM 5926 O O . TYR C 1 170 ? -15.278 -22.317 -33.185 1.00 24.83 168 TYR C O 1
ATOM 5935 N N . ARG C 1 171 ? -16.848 -20.849 -33.914 1.00 24.84 169 ARG C N 1
ATOM 5936 C CA . ARG C 1 171 ? -16.054 -20.355 -35.036 1.00 25.99 169 ARG C CA 1
ATOM 5937 C C . ARG C 1 171 ? -15.025 -19.294 -34.610 1.00 25.19 169 ARG C C 1
ATOM 5938 O O . ARG C 1 171 ? -15.355 -18.323 -33.923 1.00 24.21 169 ARG C O 1
ATOM 5946 N N . ALA C 1 172 ? -13.774 -19.484 -35.024 1.00 26.74 170 ALA C N 1
ATOM 5947 C CA . ALA C 1 172 ? -12.683 -18.615 -34.574 1.00 24.64 170 ALA C CA 1
ATOM 5948 C C . ALA C 1 172 ? -12.781 -17.211 -35.185 1.00 25.78 170 ALA C C 1
ATOM 5949 O O . ALA C 1 172 ? -13.383 -17.036 -36.241 1.00 25.75 170 ALA C O 1
ATOM 5951 N N . PRO C 1 173 ? -12.200 -16.206 -34.511 1.00 26.27 171 PRO C N 1
ATOM 5952 C CA . PRO C 1 173 ? -12.296 -14.830 -35.015 1.00 27.66 171 PRO C CA 1
ATOM 5953 C C . PRO C 1 173 ? -11.558 -14.624 -36.343 1.00 30.40 171 PRO C C 1
ATOM 5954 O O . PRO C 1 173 ? -12.050 -13.825 -37.144 1.00 27.11 171 PRO C O 1
ATOM 5958 N N . GLU C 1 174 ? -10.447 -15.329 -36.605 1.00 23.07 172 GLU C N 1
ATOM 5959 C CA . GLU C 1 174 ? -9.786 -15.137 -37.906 1.00 28.13 172 GLU C CA 1
ATOM 5960 C C . GLU C 1 174 ? -10.699 -15.546 -39.069 1.00 31.65 172 GLU C C 1
ATOM 5961 O O . GLU C 1 174 ? -10.583 -15.019 -40.162 1.00 30.69 172 GLU C O 1
ATOM 5967 N N . ILE C 1 175 ? -11.607 -16.491 -38.834 1.00 27.22 173 ILE C N 1
ATOM 5968 C CA . ILE C 1 175 ? -12.564 -16.872 -39.875 1.00 25.78 173 ILE C CA 1
ATOM 5969 C C . ILE C 1 175 ? -13.680 -15.808 -39.993 1.00 28.36 173 ILE C C 1
ATOM 5970 O O . ILE C 1 175 ? -14.032 -15.375 -41.087 1.00 28.71 173 ILE C O 1
ATOM 5975 N N . LEU C 1 176 ? -14.233 -15.385 -38.855 1.00 26.62 174 LEU C N 1
ATOM 5976 C CA . LEU C 1 176 ? -15.249 -14.331 -38.856 1.00 29.00 174 LEU C CA 1
ATOM 5977 C C . LEU C 1 176 ? -14.748 -13.038 -39.521 1.00 29.50 174 LEU C C 1
ATOM 5978 O O . LEU C 1 176 ? -15.523 -12.325 -40.156 1.00 30.44 174 LEU C O 1
ATOM 5983 N N . LEU C 1 177 ? -13.463 -12.734 -39.348 1.00 25.68 175 LEU C N 1
ATOM 5984 C CA . LEU C 1 177 ? -12.875 -11.518 -39.924 1.00 30.02 175 LEU C CA 1
ATOM 5985 C C . LEU C 1 177 ? -12.384 -11.706 -41.363 1.00 33.44 175 LEU C C 1
ATOM 5986 O O . LEU C 1 177 ? -11.952 -10.751 -42.000 1.00 32.67 175 LEU C O 1
ATOM 5991 N N . GLY C 1 178 ? -12.466 -12.936 -41.879 1.00 31.30 176 GLY C N 1
ATOM 5992 C CA . GLY C 1 178 ? -12.312 -13.164 -43.312 1.00 31.86 176 GLY C CA 1
ATOM 5993 C C . GLY C 1 178 ? -10.877 -13.375 -43.771 1.00 34.20 176 GLY C C 1
ATOM 5994 O O . GLY C 1 178 ? -10.529 -13.099 -44.933 1.00 37.43 176 GLY C O 1
ATOM 5995 N N . CYS C 1 179 ? -10.031 -13.853 -42.861 1.00 33.00 177 CYS C N 1
ATOM 5996 C CA . CYS C 1 179 ? -8.630 -14.052 -43.194 1.00 47.68 177 CYS C CA 1
ATOM 5997 C C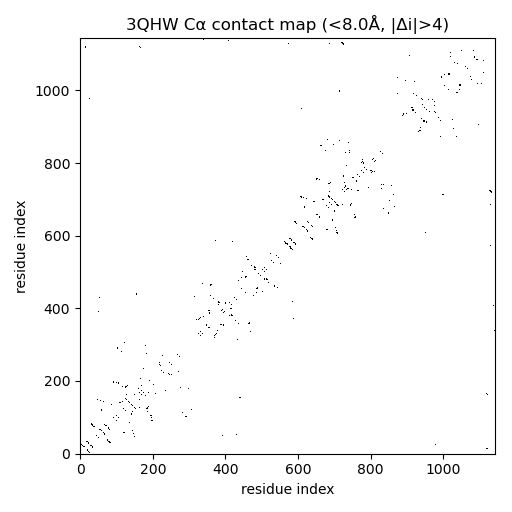 . CYS C 1 179 ? -8.570 -15.014 -44.373 1.00 51.46 177 CYS C C 1
ATOM 5998 O O . CYS C 1 179 ? -9.361 -15.957 -44.454 1.00 44.24 177 CYS C O 1
ATOM 6001 N N . LYS C 1 180 ? -7.664 -14.763 -45.309 1.00 56.59 178 LYS C N 1
ATOM 6002 C CA . LYS C 1 180 ? -7.562 -15.663 -46.447 1.00 64.20 178 LYS C CA 1
ATOM 6003 C C . LYS C 1 180 ? -6.900 -16.970 -46.021 1.00 58.26 178 LYS C C 1
ATOM 6004 O O . LYS C 1 180 ? -7.054 -17.993 -46.689 1.00 59.36 178 LYS C O 1
ATOM 6010 N N . TYR C 1 181 ? -6.203 -16.939 -44.881 1.00 50.36 179 TYR C N 1
ATOM 6011 C CA . TYR C 1 181 ? -5.536 -18.129 -44.365 1.00 51.50 179 TYR C CA 1
ATOM 6012 C C . TYR C 1 181 ? -6.021 -18.457 -42.961 1.00 50.65 179 TYR C C 1
ATOM 6013 O O . TYR C 1 181 ? -6.125 -17.569 -42.114 1.00 54.55 179 TYR C O 1
ATOM 6022 N N . TYR C 1 182 ? -6.357 -19.724 -42.748 1.00 33.79 180 TYR C N 1
ATOM 6023 C CA . TYR C 1 182 ? -6.515 -20.298 -41.411 1.00 46.31 180 TYR C CA 1
ATOM 6024 C C . TYR C 1 182 ? -5.938 -21.736 -41.370 1.00 32.24 180 TYR C C 1
ATOM 6025 O O . TYR C 1 182 ? -5.645 -22.345 -42.387 1.00 34.64 180 TYR C O 1
ATOM 6034 N N . SER C 1 183 ? -5.769 -22.244 -40.158 1.00 32.02 181 SER C N 1
ATOM 6035 C CA . SER C 1 183 ? -4.962 -23.410 -39.893 1.00 29.45 181 SER C CA 1
ATOM 6036 C C . SER C 1 183 ? -5.426 -24.077 -38.613 1.00 22.96 181 SER C C 1
ATOM 6037 O O . SER C 1 183 ? -6.560 -23.903 -38.184 1.00 23.56 181 SER C O 1
ATOM 6040 N N . THR C 1 184 ? -4.569 -24.915 -38.064 1.00 23.89 182 THR C N 1
ATOM 6041 C CA . THR C 1 184 ? -4.876 -25.695 -36.854 1.00 26.62 182 THR C CA 1
ATOM 6042 C C . THR C 1 184 ? -5.435 -24.875 -35.685 1.00 34.08 182 THR C C 1
ATOM 6043 O O . THR C 1 184 ? -6.215 -25.389 -34.863 1.00 23.63 182 THR C O 1
ATOM 6047 N N . ALA C 1 185 ? -5.057 -23.602 -35.602 1.00 27.69 183 ALA C N 1
ATOM 6048 C CA . ALA C 1 185 ? -5.577 -22.736 -34.551 1.00 25.06 183 ALA C CA 1
ATOM 6049 C C . ALA C 1 185 ? -7.114 -22.681 -34.506 1.00 22.47 183 ALA C C 1
ATOM 6050 O O . ALA C 1 185 ? -7.694 -22.467 -33.444 1.00 24.30 183 ALA C O 1
ATOM 6052 N N . VAL C 1 186 ? -7.791 -22.846 -35.638 1.00 19.86 184 VAL C N 1
ATOM 6053 C CA . VAL C 1 186 ? -9.251 -22.803 -35.583 1.00 21.17 184 VAL C CA 1
ATOM 6054 C C . VAL C 1 186 ? -9.793 -23.953 -34.735 1.00 26.05 184 VAL C C 1
ATOM 6055 O O . VAL C 1 186 ? -10.823 -23.800 -34.080 1.00 23.89 184 VAL C O 1
ATOM 6059 N N . ASP C 1 187 ? -9.115 -25.105 -34.729 1.00 24.99 185 ASP C N 1
ATOM 6060 C CA . ASP C 1 187 ? -9.643 -26.235 -33.949 1.00 20.15 185 ASP C CA 1
ATOM 6061 C C . ASP C 1 187 ? -9.466 -25.988 -32.457 1.00 19.12 185 ASP C C 1
ATOM 6062 O O . ASP C 1 187 ? -10.315 -26.349 -31.641 1.00 21.56 185 ASP C O 1
ATOM 6067 N N . ILE C 1 188 ? -8.328 -25.399 -32.107 1.00 22.65 186 ILE C N 1
ATOM 6068 C CA . ILE C 1 188 ? -8.033 -25.060 -30.722 1.00 22.71 186 ILE C CA 1
ATOM 6069 C C . ILE C 1 188 ? -9.053 -24.053 -30.160 1.00 25.56 186 ILE C C 1
ATOM 6070 O O . ILE C 1 188 ? -9.510 -24.184 -29.016 1.00 22.55 186 ILE C O 1
ATOM 6075 N N . TRP C 1 189 ? -9.423 -23.071 -30.968 1.00 25.30 187 TRP C N 1
ATOM 6076 C CA . TRP C 1 189 ? -10.464 -22.115 -30.556 1.00 23.36 187 TRP C CA 1
ATOM 6077 C C . TRP C 1 189 ? -11.761 -22.838 -30.187 1.00 20.58 187 TRP C C 1
ATOM 6078 O O . TRP C 1 189 ? -12.367 -22.567 -29.134 1.00 23.39 187 TRP C O 1
ATOM 6089 N N . SER C 1 190 ? -12.189 -23.741 -31.067 1.00 21.28 188 SER C N 1
ATOM 6090 C CA . SER C 1 190 ? -13.394 -24.539 -30.863 1.00 24.48 188 SER C CA 1
ATOM 6091 C C . SER C 1 190 ? -13.325 -25.317 -29.564 1.00 26.10 188 SER C C 1
ATOM 6092 O O . SER C 1 190 ? -14.305 -25.355 -28.806 1.00 24.01 188 SER C O 1
ATOM 6095 N N . LEU C 1 191 ? -12.168 -25.930 -29.306 1.00 23.04 189 LEU C N 1
ATOM 6096 C CA . LEU C 1 191 ? -11.992 -26.685 -28.072 1.00 26.07 189 LEU C CA 1
ATOM 6097 C C . LEU C 1 191 ? -12.032 -25.756 -26.860 1.00 29.23 189 LEU C C 1
ATOM 6098 O O . LEU C 1 191 ? -12.515 -26.153 -25.803 1.00 25.76 189 LEU C O 1
ATOM 6103 N N . GLY C 1 192 ? -11.503 -24.539 -27.004 1.00 24.74 190 GLY C N 1
ATOM 6104 C CA . GLY C 1 192 ? -11.565 -23.553 -25.927 1.00 24.77 190 GLY C CA 1
ATOM 6105 C C . GLY C 1 192 ? -13.017 -23.260 -25.567 1.00 27.16 190 GLY C C 1
ATOM 6106 O O . GLY C 1 192 ? -13.408 -23.265 -24.396 1.00 27.69 190 GLY C O 1
ATOM 6107 N N . CYS C 1 193 ? -13.831 -23.039 -26.591 1.00 21.06 191 CYS C N 1
ATOM 6108 C CA . CYS C 1 193 ? -15.246 -22.780 -26.395 1.00 24.14 191 CYS C CA 1
ATOM 6109 C C . CYS C 1 193 ? -15.930 -23.952 -25.713 1.00 29.45 191 CYS C C 1
ATOM 6110 O O . CYS C 1 193 ? -16.809 -23.755 -24.867 1.00 28.45 191 CYS C O 1
ATOM 6113 N N . ILE C 1 194 ? -15.530 -25.170 -26.076 1.00 24.74 192 ILE C N 1
ATOM 6114 C CA . ILE C 1 194 ? -16.161 -26.364 -25.518 1.00 23.78 192 ILE C CA 1
ATOM 6115 C C . ILE C 1 194 ? -15.739 -26.560 -24.064 1.00 24.69 192 ILE C C 1
ATOM 6116 O O . ILE C 1 194 ? -16.530 -26.971 -23.243 1.00 26.30 192 ILE C O 1
ATOM 6121 N N . PHE C 1 195 ? -14.479 -26.280 -23.771 1.00 25.38 193 PHE C N 1
ATOM 6122 C CA . PHE C 1 195 ? -13.963 -26.329 -22.410 1.00 27.56 193 PHE C CA 1
ATOM 6123 C C . PHE C 1 195 ? -14.816 -25.418 -21.524 1.00 30.47 193 PHE C C 1
ATOM 6124 O O . PHE C 1 195 ? -15.364 -25.848 -20.504 1.00 31.76 193 PHE C O 1
ATOM 6132 N N . ALA C 1 196 ? -14.941 -24.154 -21.922 1.00 24.78 194 ALA C N 1
ATOM 6133 C CA . ALA C 1 196 ? -15.688 -23.181 -21.114 1.00 26.44 194 ALA C CA 1
ATOM 6134 C C . ALA C 1 196 ? -17.151 -23.622 -20.957 1.00 32.20 194 ALA C C 1
ATOM 6135 O O . ALA C 1 196 ? -17.769 -23.445 -19.891 1.00 33.97 194 ALA C O 1
ATOM 6137 N N . GLU C 1 197 ? -17.691 -24.207 -22.023 1.00 31.35 195 GLU C N 1
ATOM 6138 C CA . GLU C 1 197 ? -19.067 -24.666 -22.027 1.00 32.19 195 GLU C CA 1
ATOM 6139 C C . GLU C 1 197 ? -19.293 -25.798 -21.011 1.00 35.54 195 GLU C C 1
ATOM 6140 O O . GLU C 1 197 ? -20.305 -25.814 -20.295 1.00 37.59 195 GLU C O 1
ATOM 6146 N N . MET C 1 198 ? -18.345 -26.727 -20.920 1.00 30.32 196 MET C N 1
ATOM 6147 C CA . MET C 1 198 ? -18.468 -27.794 -19.909 1.00 33.36 196 MET C CA 1
ATOM 6148 C C . MET C 1 198 ? -18.458 -27.200 -18.502 1.00 35.05 196 MET C C 1
ATOM 6149 O O . MET C 1 198 ? -19.191 -27.641 -17.631 1.00 33.82 196 MET C O 1
ATOM 6154 N N . VAL C 1 199 ? -17.624 -26.189 -18.287 1.00 34.41 197 VAL C N 1
ATOM 6155 C CA . VAL C 1 199 ? -17.473 -25.596 -16.957 1.00 34.86 197 VAL C CA 1
ATOM 6156 C C . VAL C 1 199 ? -18.700 -24.791 -16.524 1.00 38.68 197 VAL C C 1
ATOM 6157 O O . VAL C 1 199 ? -19.132 -24.880 -15.373 1.00 36.55 197 VAL C O 1
ATOM 6161 N N . THR C 1 200 ? -19.239 -23.960 -17.417 1.00 34.76 198 THR C N 1
ATOM 6162 C CA . THR C 1 200 ? -20.321 -23.051 -17.021 1.00 39.77 198 THR C CA 1
ATOM 6163 C C . THR C 1 200 ? -21.702 -23.579 -17.352 1.00 44.27 198 THR C C 1
ATOM 6164 O O . THR C 1 200 ? -22.702 -22.958 -16.997 1.00 47.77 198 THR C O 1
ATOM 6168 N N . ARG C 1 201 ? -21.756 -24.723 -18.028 1.00 39.09 199 ARG C N 1
ATOM 6169 C CA . ARG C 1 201 ? -23.025 -25.300 -18.467 1.00 46.42 199 ARG C CA 1
ATOM 6170 C C . ARG C 1 201 ? -23.794 -24.460 -19.497 1.00 44.70 199 ARG C C 1
ATOM 6171 O O . ARG C 1 201 ? -24.999 -24.617 -19.648 1.00 49.78 199 ARG C O 1
ATOM 6179 N N . ARG C 1 202 ? -23.107 -23.587 -20.224 1.00 40.92 200 ARG C N 1
ATOM 6180 C CA . ARG C 1 202 ? -23.758 -22.863 -21.311 1.00 39.61 200 ARG C CA 1
ATOM 6181 C C . ARG C 1 202 ? -22.728 -22.454 -22.355 1.00 32.73 200 ARG C C 1
ATOM 6182 O O . ARG C 1 202 ? -21.553 -22.285 -22.032 1.00 31.95 200 ARG C O 1
ATOM 6190 N N . ALA C 1 203 ? -23.169 -22.296 -23.600 1.00 34.82 201 ALA C N 1
ATOM 6191 C CA . ALA C 1 203 ? -22.266 -21.905 -24.679 1.00 35.92 201 ALA C CA 1
ATOM 6192 C C . ALA C 1 203 ? -21.599 -20.581 -24.336 1.00 32.81 201 ALA C C 1
ATOM 6193 O O . ALA C 1 203 ? -22.250 -19.649 -23.880 1.00 29.67 201 ALA C O 1
ATOM 6195 N N . LEU C 1 204 ? -20.293 -20.508 -24.539 1.00 26.68 202 LEU C N 1
ATOM 6196 C CA . LEU C 1 204 ? -19.546 -19.302 -24.221 1.00 28.28 202 LEU C CA 1
ATOM 6197 C C . LEU C 1 204 ? -19.970 -18.112 -25.103 1.00 30.78 202 LEU C C 1
ATOM 6198 O O . LEU C 1 204 ? -20.120 -16.991 -24.619 1.00 27.62 202 LEU C O 1
ATOM 6203 N N . PHE C 1 205 ? -20.160 -18.362 -26.396 1.00 26.40 203 PHE C N 1
ATOM 6204 C CA . PHE C 1 205 ? -20.430 -17.293 -27.374 1.00 25.11 203 PHE C CA 1
ATOM 6205 C C . PHE C 1 205 ? -21.595 -17.699 -28.269 1.00 29.26 203 PHE C C 1
ATOM 6206 O O . PHE C 1 205 ? -21.396 -18.062 -29.432 1.00 25.32 203 PHE C O 1
ATOM 6214 N N . PRO C 1 206 ? -22.816 -17.677 -27.727 1.00 28.26 204 PRO C N 1
ATOM 6215 C CA . PRO C 1 206 ? -23.966 -18.126 -28.523 1.00 27.45 204 PRO C CA 1
ATOM 6216 C C . PRO C 1 206 ? -24.488 -17.048 -29.491 1.00 32.58 204 PRO C C 1
ATOM 6217 O O . PRO C 1 206 ? -25.589 -16.536 -29.298 1.00 31.01 204 PRO C O 1
ATOM 6221 N N . GLY C 1 207 ? -23.717 -16.727 -30.528 1.00 33.91 205 GLY C N 1
ATOM 6222 C CA . GLY C 1 207 ? -24.121 -15.729 -31.508 1.00 30.02 205 GLY C CA 1
ATOM 6223 C C . GLY C 1 207 ? -25.325 -16.096 -32.357 1.00 36.70 205 GLY C C 1
ATOM 6224 O O . GLY C 1 207 ? -25.564 -17.267 -32.641 1.00 36.33 205 GLY C O 1
ATOM 6225 N N . ASP C 1 208 ? -26.147 -15.107 -32.693 1.00 32.97 206 ASP C N 1
ATOM 6226 C CA . ASP C 1 208 ? -27.224 -15.325 -33.656 1.00 37.16 206 ASP C CA 1
ATOM 6227 C C . ASP C 1 208 ? -26.950 -14.837 -35.086 1.00 39.07 206 ASP C C 1
ATOM 6228 O O . ASP C 1 208 ? -27.851 -14.846 -35.925 1.00 42.72 206 ASP C O 1
ATOM 6233 N N . SER C 1 209 ? -25.743 -14.335 -35.328 1.00 33.67 207 SER C N 1
ATOM 6234 C CA . SER C 1 209 ? -25.331 -13.943 -36.671 1.00 29.84 207 SER C CA 1
ATOM 6235 C C . SER C 1 209 ? -23.827 -13.737 -36.605 1.00 29.64 207 SER C C 1
ATOM 6236 O O . SER C 1 209 ? -23.252 -13.772 -35.518 1.00 32.43 207 SER C O 1
ATOM 6239 N N . GLU C 1 210 ? -23.186 -13.460 -37.732 1.00 32.79 208 GLU C N 1
ATOM 6240 C CA . GLU C 1 210 ? -21.729 -13.375 -37.721 1.00 32.67 208 GLU C CA 1
ATOM 6241 C C . GLU C 1 210 ? -21.259 -12.155 -36.957 1.00 27.41 208 GLU C C 1
ATOM 6242 O O . GLU C 1 210 ? -20.292 -12.219 -36.207 1.00 25.51 208 GLU C O 1
ATOM 6248 N N . ILE C 1 211 ? -21.949 -11.037 -37.138 1.00 32.30 209 ILE C N 1
ATOM 6249 C CA . ILE C 1 211 ? -21.574 -9.834 -36.405 1.00 30.59 209 ILE C CA 1
ATOM 6250 C C . ILE C 1 211 ? -21.854 -10.012 -34.912 1.00 31.00 209 ILE C C 1
ATOM 6251 O O . ILE C 1 211 ? -21.025 -9.659 -34.071 1.00 30.49 209 ILE C O 1
ATOM 6256 N N . ASP C 1 212 ? -23.012 -10.581 -34.587 1.00 26.37 210 ASP C N 1
ATOM 6257 C CA . ASP C 1 212 ? -23.333 -10.849 -33.188 1.00 32.32 210 ASP C CA 1
ATOM 6258 C C . ASP C 1 212 ? -22.299 -11.792 -32.573 1.00 36.50 210 ASP C C 1
ATOM 6259 O O . ASP C 1 212 ? -21.825 -11.574 -31.459 1.00 28.28 210 ASP C O 1
ATOM 6264 N N . GLN C 1 213 ? -21.939 -12.841 -33.304 1.00 30.53 211 GLN C N 1
ATOM 6265 C CA . GLN C 1 213 ? -20.876 -13.731 -32.855 1.00 26.61 211 GLN C CA 1
ATOM 6266 C C . GLN C 1 213 ? -19.604 -12.952 -32.540 1.00 29.19 211 GLN C C 1
ATOM 6267 O O . GLN C 1 213 ? -18.999 -13.099 -31.478 1.00 24.33 211 GLN C O 1
ATOM 6273 N N . LEU C 1 214 ? -19.185 -12.126 -33.484 1.00 25.19 212 LEU C N 1
ATOM 6274 C CA . LEU C 1 214 ? -17.961 -11.358 -33.312 1.00 26.68 212 LEU C CA 1
ATOM 6275 C C . LEU C 1 214 ? -18.060 -10.447 -32.098 1.00 28.71 212 LEU C C 1
ATOM 6276 O O . LEU C 1 214 ? -17.117 -10.362 -31.294 1.00 27.14 212 LEU C O 1
ATOM 6281 N N . PHE C 1 215 ? -19.196 -9.758 -31.953 1.00 24.05 213 PHE C N 1
ATOM 6282 C CA . PHE C 1 215 ? -19.318 -8.804 -30.843 1.00 26.87 213 PHE C CA 1
ATOM 6283 C C . PHE C 1 215 ? -19.343 -9.506 -29.470 1.00 30.63 213 PHE C C 1
ATOM 6284 O O . PHE C 1 215 ? -18.816 -8.975 -28.485 1.00 27.26 213 PHE C O 1
ATOM 6292 N N . ARG C 1 216 ? -19.941 -10.696 -29.415 1.00 28.97 214 ARG C N 1
ATOM 6293 C CA . ARG C 1 216 ? -19.938 -11.484 -28.178 1.00 26.88 214 ARG C CA 1
ATOM 6294 C C . ARG C 1 216 ? -18.512 -11.852 -27.780 1.00 26.17 214 ARG C C 1
ATOM 6295 O O . ARG C 1 216 ? -18.145 -11.762 -26.611 1.00 27.34 214 ARG C O 1
ATOM 6303 N N . ILE C 1 217 ? -17.698 -12.247 -28.755 1.00 23.93 215 ILE C N 1
ATOM 6304 C CA . ILE C 1 217 ? -16.282 -12.480 -28.486 1.00 24.01 215 ILE C CA 1
ATOM 6305 C C . ILE C 1 217 ? -15.582 -11.193 -27.997 1.00 27.56 215 ILE C C 1
ATOM 6306 O O . ILE C 1 217 ? -14.882 -11.198 -26.987 1.00 26.12 215 ILE C O 1
ATOM 6311 N N . PHE C 1 218 ? -15.784 -10.090 -28.707 1.00 25.72 216 PHE C N 1
ATOM 6312 C CA . PHE C 1 218 ? -15.157 -8.820 -28.320 1.00 27.37 216 PHE C CA 1
ATOM 6313 C C . PHE C 1 218 ? -15.568 -8.381 -26.915 1.00 34.48 216 PHE C C 1
ATOM 6314 O O . PHE C 1 218 ? -14.746 -7.880 -26.146 1.00 31.40 216 PHE C O 1
ATOM 6322 N N . ARG C 1 219 ? -16.845 -8.556 -26.587 1.00 30.31 217 ARG C N 1
ATOM 6323 C CA . ARG C 1 219 ? -17.339 -8.082 -25.300 1.00 36.27 217 ARG C CA 1
ATOM 6324 C C . ARG C 1 219 ? -16.687 -8.842 -24.165 1.00 32.57 217 ARG C C 1
ATOM 6325 O O . ARG C 1 219 ? -16.501 -8.316 -23.069 1.00 35.08 217 ARG C O 1
ATOM 6333 N N . THR C 1 220 ? -16.421 -10.112 -24.412 1.00 27.94 218 THR C N 1
ATOM 6334 C CA . THR C 1 220 ? -15.769 -10.969 -23.438 1.00 35.51 218 THR C CA 1
ATOM 6335 C C . THR C 1 220 ? -14.245 -10.849 -23.374 1.00 32.17 218 THR C C 1
ATOM 6336 O O . THR C 1 220 ? -13.658 -10.749 -22.299 1.00 33.10 218 THR C O 1
ATOM 6340 N N . LEU C 1 221 ? -13.607 -10.905 -24.531 1.00 28.65 219 LEU C N 1
ATOM 6341 C CA . LEU C 1 221 ? -12.148 -10.941 -24.572 1.00 29.51 219 LEU C CA 1
ATOM 6342 C C . LEU C 1 221 ? -11.509 -9.589 -24.845 1.00 29.87 219 LEU C C 1
ATOM 6343 O O . LEU C 1 221 ? -10.281 -9.462 -24.819 1.00 32.80 219 LEU C O 1
ATOM 6348 N N . GLY C 1 222 ? -12.345 -8.585 -25.096 1.00 29.02 220 GLY C N 1
ATOM 6349 C CA . GLY C 1 222 ? -11.867 -7.258 -25.454 1.00 26.97 220 GLY C CA 1
ATOM 6350 C C . GLY C 1 222 ? -11.796 -7.145 -26.976 1.00 30.11 220 GLY C C 1
ATOM 6351 O O . GLY C 1 222 ? -11.537 -8.132 -27.663 1.00 33.52 220 GLY C O 1
ATOM 6352 N N . THR C 1 223 ? -12.027 -5.954 -27.516 1.00 27.67 221 THR C N 1
ATOM 6353 C CA . THR C 1 223 ? -11.922 -5.778 -28.963 1.00 30.66 221 THR C CA 1
ATOM 6354 C C . THR C 1 223 ? -10.438 -5.800 -29.315 1.00 32.25 221 THR C C 1
ATOM 6355 O O . THR C 1 223 ? -9.650 -5.071 -28.732 1.00 33.39 221 THR C O 1
ATOM 6359 N N . PRO C 1 224 ? -10.039 -6.672 -30.236 1.00 31.76 222 PRO C N 1
ATOM 6360 C CA . PRO C 1 224 ? -8.596 -6.738 -30.521 1.00 32.56 222 PRO C CA 1
ATOM 6361 C C . PRO C 1 224 ? -8.089 -5.527 -31.293 1.00 37.61 222 PRO C C 1
ATOM 6362 O O . PRO C 1 224 ? -8.811 -4.921 -32.085 1.00 35.58 222 PRO C O 1
ATOM 6366 N N . ASP C 1 225 ? -6.840 -5.169 -31.048 1.00 40.16 223 ASP C N 1
ATOM 6367 C CA . ASP C 1 225 ? -6.207 -4.098 -31.794 1.00 43.55 223 ASP C CA 1
ATOM 6368 C C . ASP C 1 225 ? -4.872 -4.583 -32.335 1.00 40.61 223 ASP C C 1
ATOM 6369 O O . ASP C 1 225 ? -4.498 -5.748 -32.155 1.00 39.97 223 ASP C O 1
ATOM 6374 N N . GLU C 1 226 ? -4.152 -3.676 -32.986 1.00 38.25 224 GLU C N 1
ATOM 6375 C CA . GLU C 1 226 ? -2.900 -4.023 -33.630 1.00 44.40 224 GLU C CA 1
ATOM 6376 C C . GLU C 1 226 ? -1.831 -4.502 -32.651 1.00 51.93 224 GLU C C 1
ATOM 6377 O O . GLU C 1 226 ? -0.897 -5.195 -33.044 1.00 50.27 224 GLU C O 1
ATOM 6383 N N . VAL C 1 227 ? -1.957 -4.134 -31.379 1.00 52.28 225 VAL C N 1
ATOM 6384 C CA . VAL C 1 227 ? -0.997 -4.600 -30.376 1.00 52.99 225 VAL C CA 1
ATOM 6385 C C . VAL C 1 227 ? -1.207 -6.064 -29.975 1.00 51.40 225 VAL C C 1
ATOM 6386 O O . VAL C 1 227 ? -0.254 -6.850 -29.930 1.00 50.40 225 VAL C O 1
ATOM 6390 N N . VAL C 1 228 ? -2.449 -6.440 -29.675 1.00 44.04 226 VAL C N 1
ATOM 6391 C CA . VAL C 1 228 ? -2.695 -7.812 -29.268 1.00 44.03 226 VAL C CA 1
ATOM 6392 C C . VAL C 1 228 ? -2.721 -8.717 -30.495 1.00 42.88 226 VAL C C 1
ATOM 6393 O O . VAL C 1 228 ? -2.423 -9.905 -30.403 1.00 40.70 226 VAL C O 1
ATOM 6397 N N . TRP C 1 229 ? -3.088 -8.153 -31.639 1.00 35.90 227 TRP C N 1
ATOM 6398 C CA . TRP C 1 229 ? -3.227 -8.945 -32.858 1.00 34.33 227 TRP C CA 1
ATOM 6399 C C . TRP C 1 229 ? -2.754 -8.197 -34.106 1.00 38.61 227 TRP C C 1
ATOM 6400 O O . TRP C 1 229 ? -3.560 -7.655 -34.876 1.00 34.67 227 TRP C O 1
ATOM 6411 N N . PRO C 1 230 ? -1.426 -8.153 -34.310 1.00 35.10 228 PRO C N 1
ATOM 6412 C CA . PRO C 1 230 ? -0.882 -7.444 -35.470 1.00 41.91 228 PRO C CA 1
ATOM 6413 C C . PRO C 1 230 ? -1.546 -7.909 -36.763 1.00 37.87 228 PRO C C 1
ATOM 6414 O O . PRO C 1 230 ? -1.693 -9.107 -37.000 1.00 37.10 228 PRO C O 1
ATOM 6418 N N . GLY C 1 231 ? -1.951 -6.954 -37.587 1.00 40.10 229 GLY C N 1
ATOM 6419 C CA . GLY C 1 231 ? -2.627 -7.271 -38.826 1.00 41.86 229 GLY C CA 1
ATOM 6420 C C . GLY C 1 231 ? -4.142 -7.234 -38.752 1.00 38.24 229 GLY C C 1
ATOM 6421 O O . GLY C 1 231 ? -4.811 -7.116 -39.781 1.00 45.20 229 GLY C O 1
ATOM 6422 N N . VAL C 1 232 ? -4.698 -7.315 -37.549 1.00 33.56 230 VAL C N 1
ATOM 6423 C CA . VAL C 1 232 ? -6.158 -7.430 -37.427 1.00 36.64 230 VAL C CA 1
ATOM 6424 C C . VAL C 1 232 ? -6.935 -6.303 -38.155 1.00 42.22 230 VAL C C 1
ATOM 6425 O O . VAL C 1 232 ? -7.953 -6.574 -38.797 1.00 38.62 230 VAL C O 1
ATOM 6429 N N . THR C 1 233 ? -6.455 -5.058 -38.086 1.00 38.83 231 THR C N 1
ATOM 6430 C CA . THR C 1 233 ? -7.215 -3.941 -38.668 1.00 40.52 231 THR C CA 1
ATOM 6431 C C . THR C 1 233 ? -7.206 -3.969 -40.197 1.00 50.92 231 THR C C 1
ATOM 6432 O O . THR C 1 233 ? -7.924 -3.205 -40.852 1.00 48.52 231 THR C O 1
ATOM 6436 N N . SER C 1 234 ? -6.365 -4.832 -40.758 1.00 50.72 232 SER C N 1
ATOM 6437 C CA . SER C 1 234 ? -6.279 -5.007 -42.205 1.00 53.18 232 SER C CA 1
ATOM 6438 C C . SER C 1 234 ? -7.078 -6.202 -42.737 1.00 48.18 232 SER C C 1
ATOM 6439 O O . SER C 1 234 ? -7.108 -6.452 -43.941 1.00 46.73 232 SER C O 1
ATOM 6442 N N . MET C 1 235 ? -7.703 -6.951 -41.841 1.00 42.71 233 MET C N 1
ATOM 6443 C CA . MET C 1 235 ? -8.496 -8.119 -42.227 1.00 42.51 233 MET C CA 1
ATOM 6444 C C . MET C 1 235 ? -9.704 -7.684 -43.039 1.00 44.08 233 MET C C 1
ATOM 6445 O O . MET C 1 235 ? -10.298 -6.643 -42.759 1.00 37.20 233 MET C O 1
ATOM 6450 N N . PRO C 1 236 ? -10.076 -8.486 -44.045 1.00 43.28 234 PRO C N 1
ATOM 6451 C CA . PRO C 1 236 ? -11.095 -8.092 -45.027 1.00 43.70 234 PRO C CA 1
ATOM 6452 C C . PRO C 1 236 ? -12.423 -7.637 -44.405 1.00 42.64 234 PRO C C 1
ATOM 6453 O O . PRO C 1 236 ? -13.030 -6.700 -44.913 1.00 43.87 234 PRO C O 1
ATOM 6457 N N . ASP C 1 237 ? -12.887 -8.322 -43.368 1.00 39.64 235 ASP C N 1
ATOM 6458 C CA . ASP C 1 237 ? -14.158 -7.984 -42.705 1.00 38.51 235 ASP C CA 1
ATOM 6459 C C . ASP C 1 237 ? -14.068 -7.155 -41.417 1.00 39.75 235 ASP C C 1
ATOM 6460 O O . ASP C 1 237 ? -15.063 -7.000 -40.714 1.00 38.83 235 ASP C O 1
ATOM 6465 N N . TYR C 1 238 ? -12.866 -6.716 -41.063 1.00 37.30 236 TYR C N 1
ATOM 6466 C CA . TYR C 1 238 ? -12.695 -5.810 -39.940 1.00 36.69 236 TYR C CA 1
ATOM 6467 C C . TYR C 1 238 ? -13.241 -4.425 -40.304 1.00 36.30 236 TYR C C 1
ATOM 6468 O O . TYR C 1 238 ? -13.050 -3.956 -41.433 1.00 39.09 236 TYR C O 1
ATOM 6477 N N . LYS C 1 239 ? -13.930 -3.770 -39.366 1.00 35.78 237 LYS C N 1
ATOM 6478 C CA . LYS C 1 239 ? -14.296 -2.361 -39.577 1.00 41.13 237 LYS C CA 1
ATOM 6479 C C . LYS C 1 239 ? -13.765 -1.535 -38.419 1.00 37.45 237 LYS C C 1
ATOM 6480 O O . LYS C 1 239 ? -13.948 -1.916 -37.263 1.00 35.26 237 LYS C O 1
ATOM 6486 N N . PRO C 1 240 ? -13.201 -0.351 -38.717 1.00 40.45 238 PRO C N 1
ATOM 6487 C CA . PRO C 1 240 ? -12.688 0.510 -37.645 1.00 45.22 238 PRO C CA 1
ATOM 6488 C C . PRO C 1 240 ? -13.810 1.045 -36.754 1.00 43.46 238 PRO C C 1
ATOM 6489 O O . PRO C 1 240 ? -13.544 1.482 -35.639 1.00 43.27 238 PRO C O 1
ATOM 6493 N N . SER C 1 241 ? -15.046 0.997 -37.232 1.00 40.03 239 SER C N 1
ATOM 6494 C CA . SER C 1 241 ? -16.195 1.405 -36.410 1.00 43.19 239 SER C CA 1
ATOM 6495 C C . SER C 1 241 ? -16.631 0.369 -35.329 1.00 36.23 239 SER C C 1
ATOM 6496 O O . SER C 1 241 ? -17.523 0.640 -34.513 1.00 36.80 239 SER C O 1
ATOM 6499 N N . PHE C 1 242 ? -16.024 -0.815 -35.309 1.00 31.76 240 PHE C N 1
ATOM 6500 C CA . PHE C 1 242 ? -16.380 -1.797 -34.279 1.00 32.39 240 PHE C CA 1
ATOM 6501 C C . PHE C 1 242 ? -16.258 -1.199 -32.879 1.00 36.05 240 PHE C C 1
ATOM 6502 O O . PHE C 1 242 ? -15.242 -0.617 -32.542 1.00 36.62 240 PHE C O 1
ATOM 6510 N N . PRO C 1 243 ? -17.272 -1.393 -32.031 1.00 36.62 241 PRO C N 1
ATOM 6511 C CA . PRO C 1 243 ? -17.105 -0.852 -30.680 1.00 38.30 241 PRO C CA 1
ATOM 6512 C C . PRO C 1 243 ? -15.837 -1.410 -30.041 1.00 41.02 241 PRO C C 1
ATOM 6513 O O . PRO C 1 243 ? -15.442 -2.571 -30.323 1.00 35.54 241 PRO C O 1
ATOM 6517 N N . LYS C 1 244 ? -15.200 -0.600 -29.198 1.00 35.26 242 LYS C N 1
ATOM 6518 C CA . LYS C 1 244 ? -14.015 -1.047 -28.475 1.00 41.33 242 LYS C CA 1
ATOM 6519 C C . LYS C 1 244 ? -14.388 -1.393 -27.045 1.00 44.86 242 LYS C C 1
ATOM 6520 O O . LYS C 1 244 ? -14.602 -0.509 -26.219 1.00 46.07 242 LYS C O 1
ATOM 6526 N N . TRP C 1 245 ? -14.407 -2.682 -26.744 1.00 37.61 243 TRP C N 1
ATOM 6527 C CA . TRP C 1 245 ? -14.761 -3.164 -25.418 1.00 38.57 243 TRP C CA 1
ATOM 6528 C C . TRP C 1 245 ? -13.509 -3.622 -24.702 1.00 47.98 243 TRP C C 1
ATOM 6529 O O . TRP C 1 245 ? -12.570 -4.137 -25.312 1.00 42.00 243 TRP C O 1
ATOM 6540 N N . ALA C 1 246 ? -13.505 -3.438 -23.394 1.00 50.88 244 ALA C N 1
ATOM 6541 C CA . ALA C 1 246 ? -12.426 -3.929 -22.556 1.00 42.78 244 ALA C CA 1
ATOM 6542 C C . ALA C 1 246 ? -12.596 -5.407 -22.259 1.00 45.08 244 ALA C C 1
ATOM 6543 O O . ALA C 1 246 ? -13.716 -5.921 -22.183 1.00 53.05 244 ALA C O 1
ATOM 6545 N N . ARG C 1 247 ? -11.472 -6.090 -22.098 1.00 43.75 245 ARG C N 1
ATOM 6546 C CA . ARG C 1 247 ? -11.467 -7.504 -21.745 1.00 43.14 245 ARG C CA 1
ATOM 6547 C C . ARG C 1 247 ? -12.010 -7.727 -20.327 1.00 48.87 245 ARG C C 1
ATOM 6548 O O . ARG C 1 247 ? -11.665 -6.988 -19.412 1.00 44.36 245 ARG C O 1
ATOM 6556 N N . GLN C 1 248 ? -12.877 -8.725 -20.160 1.00 49.95 246 GLN C N 1
ATOM 6557 C CA . GLN C 1 248 ? -13.362 -9.122 -18.831 1.00 53.14 246 GLN C CA 1
ATOM 6558 C C . GLN C 1 248 ? -12.368 -10.019 -18.081 1.00 56.55 246 GLN C C 1
ATOM 6559 O O . GLN C 1 248 ? -11.565 -10.727 -18.692 1.00 53.31 246 GLN C O 1
ATOM 6565 N N . ASP C 1 249 ? -12.427 -9.992 -16.754 1.00 56.18 247 ASP C N 1
ATOM 6566 C CA . ASP C 1 249 ? -11.611 -10.893 -15.951 1.00 56.16 247 ASP C CA 1
ATOM 6567 C C . ASP C 1 249 ? -12.220 -12.290 -15.975 1.00 51.67 247 ASP C C 1
ATOM 6568 O O . ASP C 1 249 ? -13.438 -12.453 -15.825 1.00 47.42 247 ASP C O 1
ATOM 6573 N N . PHE C 1 250 ? -11.378 -13.298 -16.163 1.00 50.76 248 PHE C N 1
ATOM 6574 C CA . PHE C 1 250 ? -11.871 -14.661 -16.321 1.00 56.15 248 PHE C CA 1
ATOM 6575 C C . PHE C 1 250 ? -12.612 -15.165 -15.079 1.00 58.99 248 PHE C C 1
ATOM 6576 O O . PHE C 1 250 ? -13.385 -16.119 -15.147 1.00 65.59 248 PHE C O 1
ATOM 6584 N N . SER C 1 251 ? -12.385 -14.516 -13.948 1.00 56.01 249 SER C N 1
ATOM 6585 C CA . SER C 1 251 ? -13.131 -14.842 -12.741 1.00 65.34 249 SER C CA 1
ATOM 6586 C C . SER C 1 251 ? -14.622 -14.677 -13.026 1.00 69.08 249 SER C C 1
ATOM 6587 O O . SER C 1 251 ? -15.461 -15.390 -12.470 1.00 71.67 249 SER C O 1
ATOM 6590 N N . LYS C 1 252 ? -14.945 -13.712 -13.883 1.00 62.88 250 LYS C N 1
ATOM 6591 C CA . LYS C 1 252 ? -16.324 -13.477 -14.300 1.00 65.95 250 LYS C CA 1
ATOM 6592 C C . LYS C 1 252 ? -16.764 -14.446 -15.400 1.00 61.71 250 LYS C C 1
ATOM 6593 O O . LYS C 1 252 ? -17.892 -14.928 -15.408 1.00 65.09 250 LYS C O 1
ATOM 6599 N N . VAL C 1 253 ? -15.860 -14.732 -16.328 1.00 52.23 251 VAL C N 1
ATOM 6600 C CA . VAL C 1 253 ? -16.179 -15.599 -17.459 1.00 56.81 251 VAL C CA 1
ATOM 6601 C C . VAL C 1 253 ? -16.315 -17.087 -17.096 1.00 53.82 251 VAL C C 1
ATOM 6602 O O . VAL C 1 253 ? -17.248 -17.758 -17.540 1.00 56.44 251 VAL C O 1
ATOM 6606 N N . VAL C 1 254 ? -15.384 -17.593 -16.295 1.00 51.19 252 VAL C N 1
ATOM 6607 C CA . VAL C 1 254 ? -15.379 -19.006 -15.914 1.00 50.06 252 VAL C CA 1
ATOM 6608 C C . VAL C 1 254 ? -15.117 -19.169 -14.416 1.00 52.76 252 VAL C C 1
ATOM 6609 O O . VAL C 1 254 ? -14.094 -19.726 -14.005 1.00 51.77 252 VAL C O 1
ATOM 6613 N N . PRO C 1 255 ? -16.063 -18.689 -13.591 1.00 50.07 253 PRO C N 1
ATOM 6614 C CA . PRO C 1 255 ? -15.906 -18.633 -12.136 1.00 49.58 253 PRO C CA 1
ATOM 6615 C C . PRO C 1 255 ? -15.417 -19.931 -11.486 1.00 53.37 253 PRO C C 1
ATOM 6616 O O . PRO C 1 255 ? -14.612 -19.856 -10.557 1.00 58.54 253 PRO C O 1
ATOM 6620 N N . PRO C 1 256 ? -15.919 -21.096 -11.928 1.00 47.28 254 PRO C N 1
ATOM 6621 C CA . PRO C 1 256 ? -15.490 -22.343 -11.283 1.00 57.06 254 PRO C CA 1
ATOM 6622 C C . PRO C 1 256 ? -14.031 -22.729 -11.565 1.00 55.69 254 PRO C C 1
ATOM 6623 O O . PRO C 1 256 ? -13.492 -23.590 -10.869 1.00 57.46 254 PRO C O 1
ATOM 6627 N N . LEU C 1 257 ? -13.411 -22.128 -12.576 1.00 52.35 255 LEU C N 1
ATOM 6628 C CA . LEU C 1 257 ? -12.060 -22.530 -12.972 1.00 47.49 255 LEU C CA 1
ATOM 6629 C C . LEU C 1 257 ? -10.960 -22.022 -12.051 1.00 49.35 255 LEU C C 1
ATOM 6630 O O . LEU C 1 257 ? -10.955 -20.851 -11.658 1.00 51.05 255 LEU C O 1
ATOM 6635 N N . ASP C 1 258 ? -10.021 -22.906 -11.716 1.00 47.41 256 ASP C N 1
ATOM 6636 C CA . ASP C 1 258 ? -8.850 -22.514 -10.936 1.00 47.99 256 ASP C CA 1
ATOM 6637 C C . ASP C 1 258 ? -7.875 -21.699 -11.795 1.00 47.17 256 ASP C C 1
ATOM 6638 O O . ASP C 1 258 ? -8.134 -21.446 -12.969 1.00 43.37 256 ASP C O 1
ATOM 6643 N N . GLU C 1 259 ? -6.766 -21.279 -11.197 1.00 47.63 257 GLU C N 1
ATOM 6644 C CA . GLU C 1 259 ? -5.750 -20.502 -11.895 1.00 48.14 257 GLU C CA 1
ATOM 6645 C C . GLU C 1 259 ? -5.226 -21.251 -13.124 1.00 42.83 257 GLU C C 1
ATOM 6646 O O . GLU C 1 259 ? -5.153 -20.695 -14.213 1.00 39.88 257 GLU C O 1
ATOM 6652 N N . ASP C 1 260 ? -4.866 -22.517 -12.949 1.00 39.74 258 ASP C N 1
ATOM 6653 C CA . ASP C 1 260 ? -4.390 -23.307 -14.085 1.00 42.30 258 ASP C CA 1
ATOM 6654 C C . ASP C 1 260 ? -5.412 -23.415 -15.209 1.00 39.94 258 ASP C C 1
ATOM 6655 O O . ASP C 1 260 ? -5.058 -23.261 -16.378 1.00 36.49 258 ASP C O 1
ATOM 6660 N N . GLY C 1 261 ? -6.677 -23.653 -14.864 1.00 35.47 259 GLY C N 1
ATOM 6661 C CA . GLY C 1 261 ? -7.728 -23.741 -15.872 1.00 30.74 259 GLY C CA 1
ATOM 6662 C C . GLY C 1 261 ? -7.884 -22.449 -16.675 1.00 34.53 259 GLY C C 1
ATOM 6663 O O . GLY C 1 261 ? -7.998 -22.480 -17.902 1.00 35.07 259 GLY C O 1
ATOM 6664 N N . ARG C 1 262 ? -7.905 -21.314 -15.981 1.00 37.07 260 ARG C N 1
ATOM 6665 C CA . ARG C 1 262 ? -8.074 -20.021 -16.625 1.00 36.36 260 ARG C CA 1
ATOM 6666 C C . ARG C 1 262 ? -6.886 -19.691 -17.518 1.00 33.07 260 ARG C C 1
ATOM 6667 O O . ARG C 1 262 ? -7.048 -19.089 -18.576 1.00 33.34 260 ARG C O 1
ATOM 6675 N N . SER C 1 263 ? -5.694 -20.062 -17.065 1.00 34.67 261 SER C N 1
ATOM 6676 C CA . SER C 1 263 ? -4.476 -19.865 -17.833 1.00 36.44 261 SER C CA 1
ATOM 6677 C C . SER C 1 263 ? -4.579 -20.637 -19.142 1.00 36.59 261 SER C C 1
ATOM 6678 O O . SER C 1 263 ? -4.407 -20.071 -20.224 1.00 33.07 261 SER C O 1
ATOM 6681 N N . LEU C 1 264 ? -4.901 -21.921 -19.050 1.00 34.96 262 LEU C N 1
ATOM 6682 C CA . LEU C 1 264 ? -5.052 -22.739 -20.260 1.00 30.87 262 LEU C CA 1
ATOM 6683 C C . LEU C 1 264 ? -6.121 -22.203 -21.189 1.00 30.59 262 LEU C C 1
ATOM 6684 O O . LEU C 1 264 ? -5.905 -22.090 -22.400 1.00 28.16 262 LEU C O 1
ATOM 6689 N N . LEU C 1 265 ? -7.282 -21.882 -20.636 1.00 26.67 263 LEU C N 1
ATOM 6690 C CA . LEU C 1 265 ? -8.392 -21.394 -21.449 1.00 30.82 263 LEU C CA 1
ATOM 6691 C C . LEU C 1 265 ? -8.017 -20.101 -22.176 1.00 31.69 263 LEU C C 1
ATOM 6692 O O . LEU C 1 265 ? -8.325 -19.938 -23.353 1.00 32.32 263 LEU C O 1
ATOM 6697 N N . SER C 1 266 ? -7.346 -19.185 -21.482 1.00 27.22 264 SER C N 1
ATOM 6698 C CA . SER C 1 266 ? -6.959 -17.914 -22.111 1.00 33.05 264 SER C CA 1
ATOM 6699 C C . SER C 1 266 ? -5.973 -18.126 -23.270 1.00 30.61 264 SER C C 1
ATOM 6700 O O . SER C 1 266 ? -5.992 -17.396 -24.250 1.00 30.50 264 SER C O 1
ATOM 6703 N N . GLN C 1 267 ? -5.104 -19.119 -23.146 1.00 28.65 265 GLN C N 1
ATOM 6704 C CA . GLN C 1 267 ? -4.183 -19.432 -24.223 1.00 30.69 265 GLN C CA 1
ATOM 6705 C C . GLN C 1 267 ? -4.884 -20.110 -25.400 1.00 32.96 265 GLN C C 1
ATOM 6706 O O . GLN C 1 267 ? -4.440 -19.963 -26.540 1.00 26.64 265 GLN C O 1
ATOM 6712 N N . MET C 1 268 ? -5.978 -20.835 -25.139 1.00 24.42 266 MET C N 1
ATOM 6713 C CA . MET C 1 268 ? -6.742 -21.448 -26.236 1.00 27.41 266 MET C CA 1
ATOM 6714 C C . MET C 1 268 ? -7.621 -20.422 -26.955 1.00 32.18 266 MET C C 1
ATOM 6715 O O . MET C 1 268 ? -8.094 -20.640 -28.074 1.00 27.12 266 MET C O 1
ATOM 6720 N N . LEU C 1 269 ? -7.917 -19.345 -26.246 1.00 27.97 267 LEU C N 1
ATOM 6721 C CA . LEU C 1 269 ? -8.708 -18.224 -26.755 1.00 26.62 267 LEU C CA 1
ATOM 6722 C C . LEU C 1 269 ? -7.889 -17.022 -27.239 1.00 32.56 267 LEU C C 1
ATOM 6723 O O . LEU C 1 269 ? -8.434 -15.941 -27.441 1.00 28.45 267 LEU C O 1
ATOM 6728 N N . HIS C 1 270 ? -6.571 -17.164 -27.293 1.00 27.79 268 HIS C N 1
ATOM 6729 C CA . HIS C 1 270 ? -5.737 -16.077 -27.777 1.00 28.28 268 HIS C CA 1
ATOM 6730 C C . HIS C 1 270 ? -6.247 -15.602 -29.143 1.00 30.15 268 HIS C C 1
ATOM 6731 O O . HIS C 1 270 ? -6.552 -16.415 -30.010 1.00 25.26 268 HIS C O 1
ATOM 6738 N N . TYR C 1 271 ? -6.342 -14.288 -29.342 1.00 27.16 269 TYR C N 1
ATOM 6739 C CA . TYR C 1 271 ? -6.794 -13.768 -30.633 1.00 25.22 269 TYR C CA 1
ATOM 6740 C C . TYR C 1 271 ? -5.885 -14.127 -31.821 1.00 27.91 269 TYR C C 1
ATOM 6741 O O . TYR C 1 271 ? -6.356 -14.569 -32.855 1.00 29.15 269 TYR C O 1
ATOM 6750 N N . ASP C 1 272 ? -4.593 -13.858 -31.678 1.00 25.69 270 ASP C N 1
ATOM 6751 C CA . ASP C 1 272 ? -3.652 -14.035 -32.770 1.00 29.29 270 ASP C CA 1
ATOM 6752 C C . ASP C 1 272 ? -3.414 -15.542 -32.974 1.00 30.10 270 ASP C C 1
ATOM 6753 O O . ASP C 1 272 ? -2.842 -16.215 -32.110 1.00 32.07 270 ASP C O 1
ATOM 6758 N N . PRO C 1 273 ? -3.859 -16.081 -34.124 1.00 30.25 271 PRO C N 1
ATOM 6759 C CA . PRO C 1 273 ? -3.784 -17.543 -34.348 1.00 28.36 271 PRO C CA 1
ATOM 6760 C C . PRO C 1 273 ? -2.339 -18.033 -34.247 1.00 35.65 271 PRO C C 1
ATOM 6761 O O . PRO C 1 273 ? -2.091 -19.171 -33.870 1.00 34.09 271 PRO C O 1
ATOM 6765 N N . ASN C 1 274 ? -1.385 -17.173 -34.590 1.00 29.82 272 ASN C N 1
ATOM 6766 C CA . ASN C 1 274 ? 0.016 -17.574 -34.520 1.00 37.15 272 ASN C CA 1
ATOM 6767 C C . ASN C 1 274 ? 0.504 -17.795 -33.094 1.00 38.82 272 ASN C C 1
ATOM 6768 O O . ASN C 1 274 ? 1.494 -18.486 -32.883 1.00 45.55 272 ASN C O 1
ATOM 6773 N N . LYS C 1 275 ? -0.106 -17.106 -32.133 1.00 38.62 273 LYS C N 1
ATOM 6774 C CA . LYS C 1 275 ? 0.238 -17.299 -30.722 1.00 36.52 273 LYS C CA 1
ATOM 6775 C C . LYS C 1 275 ? -0.717 -18.172 -29.906 1.00 32.59 273 LYS C C 1
ATOM 6776 O O . LYS C 1 275 ? -0.455 -18.455 -28.735 1.00 35.34 273 LYS C O 1
ATOM 6782 N N . ARG C 1 276 ? -1.823 -18.587 -30.517 1.00 31.74 274 ARG C N 1
ATOM 6783 C CA . ARG C 1 276 ? -2.812 -19.403 -29.817 1.00 27.68 274 ARG C CA 1
ATOM 6784 C C . ARG C 1 276 ? -2.106 -20.717 -29.480 1.00 31.40 274 ARG C C 1
ATOM 6785 O O . ARG C 1 276 ? -1.279 -21.185 -30.257 1.00 30.64 274 ARG C O 1
ATOM 6793 N N . ILE C 1 277 ? -2.393 -21.301 -28.319 1.00 29.62 275 ILE C N 1
ATOM 6794 C CA . ILE C 1 277 ? -1.694 -22.525 -27.920 1.00 29.02 275 ILE C CA 1
ATOM 6795 C C . ILE C 1 277 ? -1.968 -23.695 -28.891 1.00 28.38 275 ILE C C 1
ATOM 6796 O O . ILE C 1 277 ? -3.060 -23.831 -29.429 1.00 28.69 275 ILE C O 1
ATOM 6801 N N . SER C 1 278 ? -0.955 -24.504 -29.155 1.00 23.89 276 SER C N 1
ATOM 6802 C CA . SER C 1 278 ? -1.135 -25.722 -29.940 1.00 32.27 276 SER C CA 1
ATOM 6803 C C . SER C 1 278 ? -1.732 -26.846 -29.076 1.00 33.12 276 SER C C 1
ATOM 6804 O O . SER C 1 278 ? -1.661 -26.791 -27.841 1.00 25.99 276 SER C O 1
ATOM 6807 N N . ALA C 1 279 ? -2.332 -27.842 -29.724 1.00 27.66 277 ALA C N 1
ATOM 6808 C CA . ALA C 1 279 ? -2.839 -29.026 -29.029 1.00 29.20 277 ALA C CA 1
ATOM 6809 C C . ALA C 1 279 ? -1.736 -29.699 -28.231 1.00 34.84 277 ALA C C 1
ATOM 6810 O O . ALA C 1 279 ? -1.924 -30.073 -27.073 1.00 27.66 277 ALA C O 1
ATOM 6812 N N . LYS C 1 280 ? -0.582 -29.870 -28.871 1.00 32.88 278 LYS C N 1
ATOM 6813 C CA . LYS C 1 280 ? 0.573 -30.504 -28.247 1.00 30.86 278 LYS C CA 1
ATOM 6814 C C . LYS C 1 280 ? 1.054 -29.746 -27.004 1.00 30.96 278 LYS C C 1
ATOM 6815 O O . LYS C 1 280 ? 1.335 -30.341 -25.969 1.00 34.93 278 LYS C O 1
ATOM 6821 N N . ALA C 1 281 ? 1.159 -28.428 -27.113 1.00 31.49 279 ALA C N 1
ATOM 6822 C CA . ALA C 1 281 ? 1.598 -27.621 -25.976 1.00 34.62 279 ALA C CA 1
ATOM 6823 C C . ALA C 1 281 ? 0.532 -27.583 -24.860 1.00 33.67 279 ALA C C 1
ATOM 6824 O O . ALA C 1 281 ? 0.870 -27.547 -23.683 1.00 34.65 279 ALA C O 1
ATOM 6826 N N . ALA C 1 282 ? -0.746 -27.572 -25.238 1.00 26.83 280 ALA C N 1
ATOM 6827 C CA . ALA C 1 282 ? -1.833 -27.604 -24.261 1.00 32.07 280 ALA C CA 1
ATOM 6828 C C . ALA C 1 282 ? -1.724 -28.847 -23.392 1.00 34.95 280 ALA C C 1
ATOM 6829 O O . ALA C 1 282 ? -1.920 -28.780 -22.191 1.00 34.02 280 ALA C O 1
ATOM 6831 N N . LEU C 1 283 ? -1.392 -29.982 -23.998 1.00 33.38 281 LEU C N 1
ATOM 6832 C CA . LEU C 1 283 ? -1.291 -31.228 -23.238 1.00 33.06 281 LEU C CA 1
ATOM 6833 C C . LEU C 1 283 ? -0.230 -31.151 -22.133 1.00 39.78 281 LEU C C 1
ATOM 6834 O O . LEU C 1 283 ? -0.283 -31.902 -21.153 1.00 36.61 281 LEU C O 1
ATOM 6839 N N . ALA C 1 284 ? 0.731 -30.246 -22.291 1.00 36.45 282 ALA C N 1
ATOM 6840 C CA . ALA C 1 284 ? 1.835 -30.125 -21.342 1.00 39.84 282 ALA C CA 1
ATOM 6841 C C . ALA C 1 284 ? 1.549 -29.059 -20.275 1.00 38.93 282 ALA C C 1
ATOM 6842 O O . ALA C 1 284 ? 2.388 -28.779 -19.418 1.00 38.51 282 ALA C O 1
ATOM 6844 N N . HIS C 1 285 ? 0.367 -28.465 -20.343 1.00 34.37 283 HIS C N 1
ATOM 6845 C CA . HIS C 1 285 ? 0.003 -27.388 -19.433 1.00 36.35 283 HIS C CA 1
ATOM 6846 C C . HIS C 1 285 ? -0.180 -27.936 -18.004 1.00 38.67 283 HIS C C 1
ATOM 6847 O O . HIS C 1 285 ? -0.689 -29.037 -17.837 1.00 39.01 283 HIS C O 1
ATOM 6854 N N . PRO C 1 286 ? 0.255 -27.175 -16.981 1.00 36.65 284 PRO C N 1
ATOM 6855 C CA . PRO C 1 286 ? 0.106 -27.598 -15.574 1.00 42.13 284 PRO C CA 1
ATOM 6856 C C . PRO C 1 286 ? -1.324 -28.031 -15.205 1.00 34.25 284 PRO C C 1
ATOM 6857 O O . PRO C 1 286 ? -1.495 -28.881 -14.349 1.00 41.61 284 PRO C O 1
ATOM 6861 N N . PHE C 1 287 ? -2.329 -27.486 -15.874 1.00 34.59 285 PHE C N 1
ATOM 6862 C CA . PHE C 1 287 ? -3.712 -27.872 -15.609 1.00 39.00 285 PHE C CA 1
ATOM 6863 C C . PHE C 1 287 ? -3.900 -29.390 -15.607 1.00 40.00 285 PHE C C 1
ATOM 6864 O O . PHE C 1 287 ? -4.676 -29.921 -14.813 1.00 38.73 285 PHE C O 1
ATOM 6872 N N . PHE C 1 288 ? -3.156 -30.092 -16.463 1.00 42.79 286 PHE C N 1
ATOM 6873 C CA . PHE C 1 288 ? -3.321 -31.542 -16.617 1.00 38.34 286 PHE C CA 1
ATOM 6874 C C . PHE C 1 288 ? -2.437 -32.414 -15.716 1.00 44.64 286 PHE C C 1
ATOM 6875 O O . PHE C 1 288 ? -2.465 -33.642 -15.827 1.00 44.06 286 PHE C O 1
ATOM 6883 N N . GLN C 1 289 ? -1.660 -31.794 -14.829 1.00 43.19 287 GLN C N 1
ATOM 6884 C CA . GLN C 1 289 ? -0.756 -32.555 -13.961 1.00 50.04 287 GLN C CA 1
ATOM 6885 C C . GLN C 1 289 ? -1.445 -33.679 -13.175 1.00 54.32 287 GLN C C 1
ATOM 6886 O O . GLN C 1 289 ? -0.866 -34.750 -12.963 1.00 54.49 287 GLN C O 1
ATOM 6892 N N . ASP C 1 290 ? -2.669 -33.419 -12.724 1.00 49.46 288 ASP C N 1
ATOM 6893 C CA . ASP C 1 290 ? -3.400 -34.361 -11.868 1.00 63.74 288 ASP C CA 1
ATOM 6894 C C . ASP C 1 290 ? -4.383 -35.273 -12.612 1.00 54.89 288 ASP C C 1
ATOM 6895 O O . ASP C 1 290 ? -5.145 -35.998 -11.988 1.00 54.71 288 ASP C O 1
ATOM 6900 N N . VAL C 1 291 ? -4.397 -35.200 -13.938 1.00 45.54 289 VAL C N 1
ATOM 6901 C CA . VAL C 1 291 ? -5.479 -35.787 -14.728 1.00 36.63 289 VAL C CA 1
ATOM 6902 C C . VAL C 1 291 ? -5.743 -37.275 -14.451 1.00 41.12 289 VAL C C 1
ATOM 6903 O O . VAL C 1 291 ? -4.822 -38.085 -14.273 1.00 42.84 289 VAL C O 1
ATOM 6907 N N . THR C 1 292 ? -7.025 -37.618 -14.374 1.00 42.33 290 THR C N 1
ATOM 6908 C CA . THR C 1 292 ? -7.441 -38.994 -14.128 1.00 42.25 290 THR C CA 1
ATOM 6909 C C . THR C 1 292 ? -8.472 -39.365 -15.187 1.00 42.84 290 THR C C 1
ATOM 6910 O O . THR C 1 292 ? -8.812 -38.550 -16.031 1.00 45.59 290 THR C O 1
ATOM 6914 N N . LYS C 1 293 ? -8.998 -40.583 -15.131 1.00 47.17 291 LYS C N 1
ATOM 6915 C CA . LYS C 1 293 ? -10.039 -40.974 -16.078 1.00 54.47 291 LYS C CA 1
ATOM 6916 C C . LYS C 1 293 ? -11.311 -41.433 -15.360 1.00 45.35 291 LYS C C 1
ATOM 6917 O O . LYS C 1 293 ? -11.577 -42.630 -15.239 1.00 44.57 291 LYS C O 1
ATOM 6923 N N . PRO C 1 294 ? -12.111 -40.481 -14.869 1.00 45.77 292 PRO C N 1
ATOM 6924 C CA . PRO C 1 294 ? -13.287 -40.916 -14.091 1.00 47.91 292 PRO C CA 1
ATOM 6925 C C . PRO C 1 294 ? -14.352 -41.469 -15.033 1.00 50.16 292 PRO C C 1
ATOM 6926 O O . PRO C 1 294 ? -14.310 -41.175 -16.236 1.00 46.62 292 PRO C O 1
ATOM 6930 N N . VAL C 1 295 ? -15.284 -42.245 -14.497 1.00 51.02 293 VAL C N 1
ATOM 6931 C CA . VAL C 1 295 ? -16.406 -42.767 -15.267 1.00 57.74 293 VAL C CA 1
ATOM 6932 C C . VAL C 1 295 ? -17.544 -41.757 -15.218 1.00 57.65 293 VAL C C 1
ATOM 6933 O O . VAL C 1 295 ? -17.829 -41.209 -14.161 1.00 66.01 293 VAL C O 1
ATOM 6937 N N . PRO C 1 296 ? -18.196 -41.489 -16.360 1.00 59.46 294 PRO C N 1
ATOM 6938 C CA . PRO C 1 296 ? -19.311 -40.539 -16.305 1.00 53.30 294 PRO C CA 1
ATOM 6939 C C . PRO C 1 296 ? -20.549 -41.159 -15.651 1.00 59.99 294 PRO C C 1
ATOM 6940 O O . PRO C 1 296 ? -20.702 -42.387 -15.605 1.00 54.79 294 PRO C O 1
ATOM 6944 N N . HIS C 1 297 ? -21.421 -40.308 -15.127 1.00 69.98 295 HIS C N 1
ATOM 6945 C CA . HIS C 1 297 ? -22.685 -40.780 -14.575 1.00 80.00 295 HIS C CA 1
ATOM 6946 C C . HIS C 1 297 ? -23.737 -40.664 -15.673 1.00 77.25 295 HIS C C 1
ATOM 6947 O O . HIS C 1 297 ? -24.055 -39.560 -16.139 1.00 64.33 295 HIS C O 1
ATOM 6954 N N . LEU C 1 298 ? -24.255 -41.811 -16.101 1.00 74.96 296 LEU C N 1
ATOM 6955 C CA . LEU C 1 298 ? -25.207 -41.846 -17.202 1.00 78.89 296 LEU C CA 1
ATOM 6956 C C . LEU C 1 298 ? -26.534 -42.453 -16.760 1.00 78.56 296 LEU C C 1
ATOM 6957 O O . LEU C 1 298 ? -26.560 -43.397 -15.968 1.00 80.73 296 LEU C O 1
ATOM 6962 N N . SER D 2 1 ? -0.828 -14.660 -43.103 1.00 145.79 172 SER D N 1
ATOM 6963 C CA . SER D 2 1 ? -0.732 -14.937 -41.675 1.00 145.63 172 SER D CA 1
ATOM 6964 C C . SER D 2 1 ? -0.688 -16.443 -41.411 1.00 146.99 172 SER D C 1
ATOM 6965 O O . SER D 2 1 ? -1.517 -16.974 -40.670 1.00 148.27 172 SER D O 1
ATOM 6968 N N . ASN D 2 2 ? 0.306 -17.128 -41.973 1.00 145.27 173 ASN D N 1
ATOM 6969 C CA . ASN D 2 2 ? 0.437 -18.581 -41.808 1.00 139.23 173 ASN D CA 1
ATOM 6970 C C . ASN D 2 2 ? 1.385 -19.016 -40.679 1.00 138.39 173 ASN D C 1
ATOM 6971 O O . ASN D 2 2 ? 2.502 -18.509 -40.564 1.00 137.08 173 ASN D O 1
ATOM 6976 N N . GLU D 2 3 ? 0.920 -19.946 -39.842 1.00 135.25 174 GLU D N 1
ATOM 6977 C CA . GLU D 2 3 ? 1.719 -20.486 -38.742 1.00 129.93 174 GLU D CA 1
ATOM 6978 C C . GLU D 2 3 ? 1.776 -22.014 -38.789 1.00 123.78 174 GLU D C 1
ATOM 6979 O O . GLU D 2 3 ? 0.736 -22.671 -38.717 1.00 130.47 174 GLU D O 1
ATOM 6985 N N . VAL D 2 4 ? 2.975 -22.585 -38.894 1.00 152.19 175 VAL D N 1
ATOM 6986 C CA . VAL D 2 4 ? 3.112 -24.048 -38.957 1.00 127.39 175 VAL D CA 1
ATOM 6987 C C . VAL D 2 4 ? 4.182 -24.762 -38.105 1.00 110.71 175 VAL D C 1
ATOM 6988 O O . VAL D 2 4 ? 4.539 -25.889 -38.425 1.00 111.71 175 VAL D O 1
ATOM 6992 N N . PRO D 2 5 ? 4.727 -24.152 -37.062 1.00 95.05 176 PRO D N 1
ATOM 6993 C CA . PRO D 2 5 ? 5.889 -24.804 -36.417 1.00 84.82 176 PRO D CA 1
ATOM 6994 C C . PRO D 2 5 ? 5.718 -26.087 -35.558 1.00 69.05 176 PRO D C 1
ATOM 6995 O O . PRO D 2 5 ? 6.537 -26.997 -35.724 1.00 60.83 176 PRO D O 1
ATOM 6999 N N . ASP D 2 6 ? 4.687 -26.179 -34.714 1.00 59.14 177 ASP D N 1
ATOM 7000 C CA . ASP D 2 6 ? 4.580 -27.248 -33.692 1.00 56.89 177 ASP D CA 1
ATOM 7001 C C . ASP D 2 6 ? 4.572 -28.691 -34.232 1.00 54.48 177 ASP D C 1
ATOM 7002 O O . ASP D 2 6 ? 5.255 -29.581 -33.721 1.00 53.35 177 ASP D O 1
ATOM 7007 N N . TYR D 2 7 ? 3.715 -28.921 -35.210 1.00 51.57 178 TYR D N 1
ATOM 7008 C CA . TYR D 2 7 ? 3.514 -30.223 -35.823 1.00 51.33 178 TYR D CA 1
ATOM 7009 C C . TYR D 2 7 ? 4.234 -30.349 -37.184 1.00 46.14 178 TYR D C 1
ATOM 7010 O O . TYR D 2 7 ? 4.158 -31.378 -37.850 1.00 42.28 178 TYR D O 1
ATOM 7019 N N . GLN D 2 8 ? 4.941 -29.303 -37.595 1.00 47.02 179 GLN D N 1
ATOM 7020 C CA . GLN D 2 8 ? 5.586 -29.297 -38.903 1.00 50.63 179 GLN D CA 1
ATOM 7021 C C . GLN D 2 8 ? 6.538 -30.465 -39.090 1.00 41.04 179 GLN D C 1
ATOM 7022 O O . GLN D 2 8 ? 6.529 -31.132 -40.126 1.00 34.81 179 GLN D O 1
ATOM 7028 N N . GLU D 2 9 ? 7.372 -30.718 -38.090 1.00 40.71 180 GLU D N 1
ATOM 7029 C CA . GLU D 2 9 ? 8.296 -31.832 -38.199 1.00 40.54 180 GLU D CA 1
ATOM 7030 C C . GLU D 2 9 ? 7.527 -33.150 -38.253 1.00 37.95 180 GLU D C 1
ATOM 7031 O O . GLU D 2 9 ? 7.859 -34.019 -39.051 1.00 34.30 180 GLU D O 1
ATOM 7037 N N . ASP D 2 10 ? 6.501 -33.293 -37.402 1.00 33.89 181 ASP D N 1
ATOM 7038 C CA . ASP D 2 10 ? 5.649 -34.483 -37.436 1.00 30.26 181 ASP D CA 1
ATOM 7039 C C . ASP D 2 10 ? 5.038 -34.715 -38.821 1.00 29.12 181 ASP D C 1
ATOM 7040 O O . ASP D 2 10 ? 4.961 -35.842 -39.300 1.00 31.36 181 ASP D O 1
ATOM 7045 N N . ILE D 2 11 ? 4.557 -33.645 -39.449 1.00 30.89 182 ILE D N 1
ATOM 7046 C CA . ILE D 2 11 ? 3.883 -33.786 -40.734 1.00 27.51 182 ILE D CA 1
ATOM 7047 C C . ILE D 2 11 ? 4.865 -34.281 -41.798 1.00 29.13 182 ILE D C 1
ATOM 7048 O O . ILE D 2 11 ? 4.550 -35.178 -42.592 1.00 29.40 182 ILE D O 1
ATOM 7053 N N . HIS D 2 12 ? 6.061 -33.705 -41.811 1.00 28.38 183 HIS D N 1
ATOM 7054 C CA . HIS D 2 12 ? 7.066 -34.134 -42.779 1.00 28.05 183 HIS D CA 1
ATOM 7055 C C . HIS D 2 12 ? 7.371 -35.631 -42.588 1.00 28.44 183 HIS D C 1
ATOM 7056 O O . HIS D 2 12 ? 7.367 -36.415 -43.531 1.00 29.82 183 HIS D O 1
ATOM 7063 N N . THR D 2 13 ? 7.612 -36.025 -41.346 1.00 30.81 184 THR D N 1
ATOM 7064 C CA . THR D 2 13 ? 7.890 -37.416 -41.041 1.00 27.86 184 THR D CA 1
ATOM 7065 C C . THR D 2 13 ? 6.740 -38.315 -41.517 1.00 30.79 184 THR D C 1
ATOM 7066 O O . THR D 2 13 ? 6.969 -39.347 -42.144 1.00 27.91 184 THR D O 1
ATOM 7070 N N . TYR D 2 14 ? 5.504 -37.918 -41.225 1.00 32.12 185 TYR D N 1
ATOM 7071 C CA . TYR D 2 14 ? 4.334 -38.682 -41.668 1.00 25.64 185 TYR D CA 1
ATOM 7072 C C . TYR D 2 14 ? 4.230 -38.789 -43.198 1.00 32.87 185 TYR D C 1
ATOM 7073 O O . TYR D 2 14 ? 3.990 -39.872 -43.755 1.00 30.25 185 TYR D O 1
ATOM 7082 N N . LEU D 2 15 ? 4.403 -37.664 -43.887 1.00 26.74 186 LEU D N 1
ATOM 7083 C CA . LEU D 2 15 ? 4.366 -37.694 -45.344 1.00 25.47 186 LEU D CA 1
ATOM 7084 C C . LEU D 2 15 ? 5.442 -38.622 -45.920 1.00 27.43 186 LEU D C 1
ATOM 7085 O O . LEU D 2 15 ? 5.206 -39.294 -46.920 1.00 29.11 186 LEU D O 1
ATOM 7090 N N . ARG D 2 16 ? 6.614 -38.660 -45.294 1.00 26.35 187 ARG D N 1
ATOM 7091 C CA . ARG D 2 16 ? 7.685 -39.551 -45.768 1.00 27.42 187 ARG D CA 1
ATOM 7092 C C . ARG D 2 16 ? 7.298 -41.030 -45.596 1.00 28.09 187 ARG D C 1
ATOM 7093 O O . ARG D 2 16 ? 7.678 -41.877 -46.397 1.00 33.51 187 ARG D O 1
ATOM 7101 N N . GLU D 2 17 ? 6.520 -41.332 -44.567 1.00 29.94 188 GLU D N 1
ATOM 7102 C CA . GLU D 2 17 ? 5.994 -42.684 -44.388 1.00 30.79 188 GLU D CA 1
ATOM 7103 C C . GLU D 2 17 ? 4.908 -43.014 -45.420 1.00 31.48 188 GLU D C 1
ATOM 7104 O O . GLU D 2 17 ? 4.919 -44.092 -46.018 1.00 32.09 188 GLU D O 1
ATOM 7110 N N . MET D 2 18 ? 4.005 -42.070 -45.673 1.00 29.97 189 MET D N 1
ATOM 7111 C CA . MET D 2 18 ? 2.893 -42.313 -46.587 1.00 27.73 189 MET D CA 1
ATOM 7112 C C . MET D 2 18 ? 3.286 -42.320 -48.067 1.00 31.64 189 MET D C 1
ATOM 7113 O O . MET D 2 18 ? 2.593 -42.921 -48.887 1.00 31.02 189 MET D O 1
ATOM 7118 N N . GLU D 2 19 ? 4.378 -41.657 -48.433 1.00 31.12 190 GLU D N 1
ATOM 7119 C CA . GLU D 2 19 ? 4.743 -41.653 -49.857 1.00 30.49 190 GLU D CA 1
ATOM 7120 C C . GLU D 2 19 ? 5.174 -43.056 -50.293 1.00 33.23 190 GLU D C 1
ATOM 7121 O O . GLU D 2 19 ? 4.930 -43.469 -51.434 1.00 33.97 190 GLU D O 1
ATOM 7127 N N . VAL D 2 20 ? 5.808 -43.782 -49.378 1.00 29.41 191 VAL D N 1
ATOM 7128 C CA . VAL D 2 20 ? 6.158 -45.180 -49.617 1.00 30.68 191 VAL D CA 1
ATOM 7129 C C . VAL D 2 20 ? 4.895 -46.037 -49.784 1.00 35.80 191 VAL D C 1
ATOM 7130 O O . VAL D 2 20 ? 4.788 -46.831 -50.721 1.00 39.05 191 VAL D O 1
ATOM 7134 N N . LYS D 2 21 ? 3.916 -45.834 -48.910 1.00 36.64 192 LYS D N 1
ATOM 7135 C CA . LYS D 2 21 ? 2.673 -46.589 -48.981 1.00 33.24 192 LYS D CA 1
ATOM 7136 C C . LYS D 2 21 ? 1.790 -46.252 -50.189 1.00 34.92 192 LYS D C 1
ATOM 7137 O O . LYS D 2 21 ? 0.993 -47.083 -50.616 1.00 35.60 192 LYS D O 1
ATOM 7143 N N . CYS D 2 22 ? 1.880 -45.020 -50.694 1.00 31.54 193 CYS D N 1
ATOM 7144 C CA . CYS D 2 22 ? 1.020 -44.562 -51.792 1.00 26.66 193 CYS D CA 1
ATOM 7145 C C . CYS D 2 22 ? 1.705 -44.660 -53.168 1.00 32.19 193 CYS D C 1
ATOM 7146 O O . CYS D 2 22 ? 1.144 -44.208 -54.178 1.00 33.14 193 CYS D O 1
ATOM 7149 N N . LYS D 2 23 ? 2.926 -45.184 -53.192 1.00 37.02 194 LYS D N 1
ATOM 7150 C CA . LYS D 2 23 ? 3.696 -45.300 -54.436 1.00 36.07 194 LYS D CA 1
ATOM 7151 C C . LYS D 2 23 ? 3.062 -46.326 -55.370 1.00 33.68 194 LYS D C 1
ATOM 7152 O O . LYS D 2 23 ? 2.689 -47.418 -54.945 1.00 37.69 194 LYS D O 1
ATOM 7158 N N . PRO D 2 24 ? 2.920 -45.970 -56.653 1.00 31.74 195 PRO D N 1
ATOM 7159 C CA . PRO D 2 24 ? 2.460 -46.905 -57.674 1.00 31.29 195 PRO D CA 1
ATOM 7160 C C . PRO D 2 24 ? 3.547 -47.965 -57.904 1.00 37.34 195 PRO D C 1
ATOM 7161 O O . PRO D 2 24 ? 4.675 -47.760 -57.443 1.00 38.72 195 PRO D O 1
ATOM 7165 N N . LYS D 2 25 ? 3.215 -49.066 -58.574 1.00 35.46 196 LYS D N 1
ATOM 7166 C CA . LYS D 2 25 ? 4.211 -50.097 -58.909 1.00 44.44 196 LYS D CA 1
ATOM 7167 C C . LYS D 2 25 ? 5.084 -49.616 -60.063 1.00 40.48 196 LYS D C 1
ATOM 7168 O O . LYS D 2 25 ? 4.575 -49.343 -61.149 1.00 39.74 196 LYS D O 1
ATOM 7174 N N . VAL D 2 26 ? 6.393 -49.520 -59.844 1.00 43.21 197 VAL D N 1
ATOM 7175 C CA . VAL D 2 26 ? 7.263 -48.833 -60.812 1.00 44.84 197 VAL D CA 1
ATOM 7176 C C . VAL D 2 26 ? 7.225 -49.429 -62.219 1.00 50.29 197 VAL D C 1
ATOM 7177 O O . VAL D 2 26 ? 7.364 -48.708 -63.210 1.00 59.94 197 VAL D O 1
ATOM 7181 N N . GLY D 2 27 ? 7.040 -50.738 -62.318 1.00 42.66 198 GLY D N 1
ATOM 7182 C CA . GLY D 2 27 ? 7.133 -51.373 -63.622 1.00 45.11 198 GLY D CA 1
ATOM 7183 C C . GLY D 2 27 ? 5.793 -51.681 -64.257 1.00 44.30 198 GLY D C 1
ATOM 7184 O O . GLY D 2 27 ? 5.721 -52.522 -65.147 1.00 42.67 198 GLY D O 1
ATOM 7185 N N . TYR D 2 28 ? 4.727 -51.005 -63.820 1.00 36.13 199 TYR D N 1
ATOM 7186 C CA . TYR D 2 28 ? 3.387 -51.438 -64.222 1.00 33.36 199 TYR D CA 1
ATOM 7187 C C . TYR D 2 28 ? 3.119 -51.356 -65.725 1.00 37.05 199 TYR D C 1
ATOM 7188 O O . TYR D 2 28 ? 2.325 -52.147 -66.252 1.00 38.00 199 TYR D O 1
ATOM 7197 N N . MET D 2 29 ? 3.765 -50.413 -66.409 1.00 33.29 200 MET D N 1
ATOM 7198 C CA . MET D 2 29 ? 3.474 -50.177 -67.825 1.00 35.01 200 MET D CA 1
ATOM 7199 C C . MET D 2 29 ? 3.888 -51.359 -68.725 1.00 42.45 200 MET D C 1
ATOM 7200 O O . MET D 2 29 ? 3.285 -51.586 -69.771 1.00 39.17 200 MET D O 1
ATOM 7205 N N . LYS D 2 30 ? 4.910 -52.109 -68.319 1.00 39.12 201 LYS D N 1
ATOM 7206 C CA . LYS D 2 30 ? 5.323 -53.288 -69.093 1.00 42.86 201 LYS D CA 1
ATOM 7207 C C . LYS D 2 30 ? 4.269 -54.390 -69.008 1.00 42.49 201 LYS D C 1
ATOM 7208 O O . LYS D 2 30 ? 4.242 -55.299 -69.835 1.00 42.38 201 LYS D O 1
ATOM 7214 N N . ARG D 2 31 ? 3.414 -54.320 -67.997 1.00 42.75 202 ARG D N 1
ATOM 7215 C CA . ARG D 2 31 ? 2.363 -55.318 -67.832 1.00 45.90 202 ARG D CA 1
ATOM 7216 C C . ARG D 2 31 ? 1.033 -54.898 -68.439 1.00 44.28 202 ARG D C 1
ATOM 7217 O O . ARG D 2 31 ? 0.118 -55.707 -68.550 1.00 42.89 202 ARG D O 1
ATOM 7225 N N . GLN D 2 32 ? 0.928 -53.641 -68.857 1.00 36.63 203 GLN D N 1
ATOM 7226 C CA . GLN D 2 32 ? -0.255 -53.212 -69.587 1.00 33.95 203 GLN D CA 1
ATOM 7227 C C . GLN D 2 32 ? -0.109 -53.693 -71.014 1.00 39.02 203 GLN D C 1
ATOM 7228 O O . GLN D 2 32 ? 0.852 -53.349 -71.693 1.00 49.12 203 GLN D O 1
ATOM 7234 N N . PRO D 2 33 ? -1.068 -54.497 -71.479 1.00 43.15 204 PRO D N 1
ATOM 7235 C CA . PRO D 2 33 ? -1.005 -55.002 -72.849 1.00 51.61 204 PRO D CA 1
ATOM 7236 C C . PRO D 2 33 ? -1.186 -53.892 -73.903 1.00 50.78 204 PRO D C 1
ATOM 7237 O O . PRO D 2 33 ? -0.546 -53.965 -74.950 1.00 48.03 204 PRO D O 1
ATOM 7241 N N . ASP D 2 34 ? -2.091 -52.942 -73.658 1.00 38.56 205 ASP D N 1
ATOM 7242 C CA . ASP D 2 34 ? -2.476 -51.971 -74.683 1.00 36.82 205 ASP D CA 1
ATOM 7243 C C . ASP D 2 34 ? -2.038 -50.499 -74.587 1.00 43.10 205 ASP D C 1
ATOM 7244 O O . ASP D 2 34 ? -2.202 -49.770 -75.553 1.00 49.71 205 ASP D O 1
ATOM 7249 N N . ILE D 2 35 ? -1.501 -50.051 -73.453 1.00 35.58 206 ILE D N 1
ATOM 7250 C CA . ILE D 2 35 ? -1.169 -48.630 -73.299 1.00 33.02 206 ILE D CA 1
ATOM 7251 C C . ILE D 2 35 ? 0.334 -48.516 -73.067 1.00 38.86 206 ILE D C 1
ATOM 7252 O O . ILE D 2 35 ? 0.984 -49.489 -72.674 1.00 39.00 206 ILE D O 1
ATOM 7257 N N . THR D 2 36 ? 0.884 -47.339 -73.336 1.00 34.29 207 THR D N 1
ATOM 7258 C CA . THR D 2 36 ? 2.330 -47.135 -73.318 1.00 35.80 207 THR D CA 1
ATOM 7259 C C . THR D 2 36 ? 2.664 -45.889 -72.494 1.00 31.38 207 THR D C 1
ATOM 7260 O O . THR D 2 36 ? 1.765 -45.146 -72.076 1.00 29.85 207 THR D O 1
ATOM 7264 N N . ASN D 2 37 ? 3.949 -45.683 -72.220 1.00 34.97 208 ASN D N 1
ATOM 7265 C CA . ASN D 2 37 ? 4.385 -44.455 -71.569 1.00 37.37 208 ASN D CA 1
ATOM 7266 C C . ASN D 2 37 ? 4.019 -43.235 -72.417 1.00 34.43 208 ASN D C 1
ATOM 7267 O O . ASN D 2 37 ? 3.744 -42.173 -71.898 1.00 35.42 208 ASN D O 1
ATOM 7272 N N . SER D 2 38 ? 4.049 -43.372 -73.737 1.00 32.91 209 SER D N 1
ATOM 7273 C CA . SER D 2 38 ? 3.711 -42.240 -74.593 1.00 33.17 209 SER D CA 1
ATOM 7274 C C . SER D 2 38 ? 2.229 -41.854 -74.474 1.00 34.45 209 SER D C 1
ATOM 7275 O O . SER D 2 38 ? 1.891 -40.675 -74.457 1.00 35.91 209 SER D O 1
ATOM 7278 N N . MET D 2 39 ? 1.335 -42.835 -74.358 1.00 33.33 210 MET D N 1
ATOM 7279 C CA . MET D 2 39 ? -0.085 -42.509 -74.145 1.00 28.99 210 MET D CA 1
ATOM 7280 C C . MET D 2 39 ? -0.320 -41.866 -72.795 1.00 34.96 210 MET D C 1
ATOM 7281 O O . MET D 2 39 ? -1.145 -40.960 -72.651 1.00 30.69 210 MET D O 1
ATOM 7286 N N . ARG D 2 40 ? 0.392 -42.357 -71.794 1.00 32.98 211 ARG D N 1
ATOM 7287 C CA . ARG D 2 40 ? 0.271 -41.796 -70.457 1.00 29.05 211 ARG D CA 1
ATOM 7288 C C . ARG D 2 40 ? 0.717 -40.317 -70.513 1.00 30.66 211 ARG D C 1
ATOM 7289 O O . ARG D 2 40 ? 0.112 -39.445 -69.885 1.00 32.39 211 ARG D O 1
ATOM 7297 N N . ALA D 2 41 ? 1.762 -40.046 -71.286 1.00 29.68 212 ALA D N 1
ATOM 7298 C CA . ALA D 2 41 ? 2.316 -38.698 -71.370 1.00 28.34 212 ALA D CA 1
ATOM 7299 C C . ALA D 2 41 ? 1.301 -37.748 -71.991 1.00 34.07 212 ALA D C 1
ATOM 7300 O O . ALA D 2 41 ? 1.147 -36.604 -71.552 1.00 31.87 212 ALA D O 1
ATOM 7302 N N . ILE D 2 42 ? 0.617 -38.230 -73.021 1.00 36.33 213 ILE D N 1
ATOM 7303 C CA . ILE D 2 42 ? -0.407 -37.456 -73.715 1.00 33.43 213 ILE D CA 1
ATOM 7304 C C . ILE D 2 42 ? -1.549 -37.162 -72.754 1.00 31.81 213 ILE D C 1
ATOM 7305 O O . ILE D 2 42 ? -2.040 -36.024 -72.696 1.00 33.78 213 ILE D O 1
ATOM 7310 N N . LEU D 2 43 ? -1.938 -38.173 -71.971 1.00 31.33 214 LEU D N 1
ATOM 7311 C CA . LEU D 2 43 ? -2.978 -38.014 -70.959 1.00 31.37 214 LEU D CA 1
ATOM 7312 C C . LEU D 2 43 ? -2.625 -36.956 -69.909 1.00 30.32 214 LEU D C 1
ATOM 7313 O O . LEU D 2 43 ? -3.438 -36.099 -69.590 1.00 29.24 214 LEU D O 1
ATOM 7318 N N . VAL D 2 44 ? -1.420 -37.035 -69.357 1.00 28.76 215 VAL D N 1
ATOM 7319 C CA . VAL D 2 44 ? -1.048 -36.130 -68.277 1.00 26.76 215 VAL D CA 1
ATOM 7320 C C . VAL D 2 44 ? -0.975 -34.688 -68.807 1.00 27.47 215 VAL D C 1
ATOM 7321 O O . VAL D 2 44 ? -1.429 -33.742 -68.153 1.00 28.98 215 VAL D O 1
ATOM 7325 N N . ASP D 2 45 ? -0.446 -34.535 -70.013 1.00 31.46 216 ASP D N 1
ATOM 7326 C CA . ASP D 2 45 ? -0.324 -33.228 -70.646 1.00 30.72 216 ASP D CA 1
ATOM 7327 C C . ASP D 2 45 ? -1.692 -32.578 -70.866 1.00 30.56 216 ASP D C 1
ATOM 7328 O O . ASP D 2 45 ? -1.853 -31.365 -70.687 1.00 33.43 216 ASP D O 1
ATOM 7333 N N . TRP D 2 46 ? -2.660 -33.382 -71.287 1.00 26.82 217 TRP D N 1
ATOM 7334 C CA . TRP D 2 46 ? -4.051 -32.953 -71.411 1.00 33.52 217 TRP D CA 1
ATOM 7335 C C . TRP D 2 46 ? -4.658 -32.547 -70.036 1.00 29.49 217 TRP D C 1
ATOM 7336 O O . TRP D 2 46 ? -5.384 -31.557 -69.937 1.00 33.66 217 TRP D O 1
ATOM 7347 N N . LEU D 2 47 ? -4.362 -33.310 -68.990 1.00 27.10 218 LEU D N 1
ATOM 7348 C CA . LEU D 2 47 ? -4.825 -32.960 -67.630 1.00 28.54 218 LEU D CA 1
ATOM 7349 C C . LEU D 2 47 ? -4.244 -31.627 -67.160 1.00 27.84 218 LEU D C 1
ATOM 7350 O O . LEU D 2 47 ? -4.919 -30.860 -66.477 1.00 28.05 218 LEU D O 1
ATOM 7355 N N . VAL D 2 48 ? -2.989 -31.354 -67.515 1.00 25.38 219 VAL D N 1
ATOM 7356 C CA . VAL D 2 48 ? -2.417 -30.019 -67.300 1.00 26.22 219 VAL D CA 1
ATOM 7357 C C . VAL D 2 48 ? -3.305 -28.953 -67.934 1.00 32.21 219 VAL D C 1
ATOM 7358 O O . VAL D 2 48 ? -3.620 -27.934 -67.309 1.00 32.39 219 VAL D O 1
ATOM 7362 N N . GLU D 2 49 ? -3.695 -29.171 -69.184 1.00 27.94 220 GLU D N 1
ATOM 7363 C CA . GLU D 2 49 ? -4.539 -28.203 -69.875 1.00 35.10 220 GLU D CA 1
ATOM 7364 C C . GLU D 2 49 ? -5.897 -28.075 -69.218 1.00 29.12 220 GLU D C 1
ATOM 7365 O O . GLU D 2 49 ? -6.437 -26.965 -69.125 1.00 34.47 220 GLU D O 1
ATOM 7371 N N . VAL D 2 50 ? -6.454 -29.207 -68.790 1.00 29.88 221 VAL D N 1
ATOM 7372 C CA . VAL D 2 50 ? -7.748 -29.197 -68.118 1.00 32.64 221 VAL D CA 1
ATOM 7373 C C . VAL D 2 50 ? -7.684 -28.377 -66.824 1.00 33.14 221 VAL D C 1
ATOM 7374 O O . VAL D 2 50 ? -8.589 -27.603 -66.531 1.00 32.27 221 VAL D O 1
ATOM 7378 N N . GLY D 2 51 ? -6.626 -28.578 -66.045 1.00 27.24 222 GLY D N 1
ATOM 7379 C CA . GLY D 2 51 ? -6.410 -27.822 -64.821 1.00 29.49 222 GLY D CA 1
ATOM 7380 C C . GLY D 2 51 ? -6.314 -26.329 -65.076 1.00 29.65 222 GLY D C 1
ATOM 7381 O O . GLY D 2 51 ? -6.764 -25.525 -64.266 1.00 36.81 222 GLY D O 1
ATOM 7382 N N . GLU D 2 52 ? -5.748 -25.951 -66.214 1.00 33.71 223 GLU D N 1
ATOM 7383 C CA . GLU D 2 52 ? -5.642 -24.533 -66.560 1.00 35.76 223 GLU D CA 1
ATOM 7384 C C . GLU D 2 52 ? -6.993 -23.969 -66.965 1.00 38.87 223 GLU D C 1
ATOM 7385 O O . GLU D 2 52 ? -7.382 -22.889 -66.516 1.00 39.17 223 GLU D O 1
ATOM 7391 N N . GLU D 2 53 ? -7.708 -24.696 -67.817 1.00 38.04 224 GLU D N 1
ATOM 7392 C CA . GLU D 2 53 ? -9.032 -24.265 -68.253 1.00 41.87 224 GLU D CA 1
ATOM 7393 C C . GLU D 2 53 ? -9.963 -24.046 -67.047 1.00 38.38 224 GLU D C 1
ATOM 7394 O O . GLU D 2 53 ? -10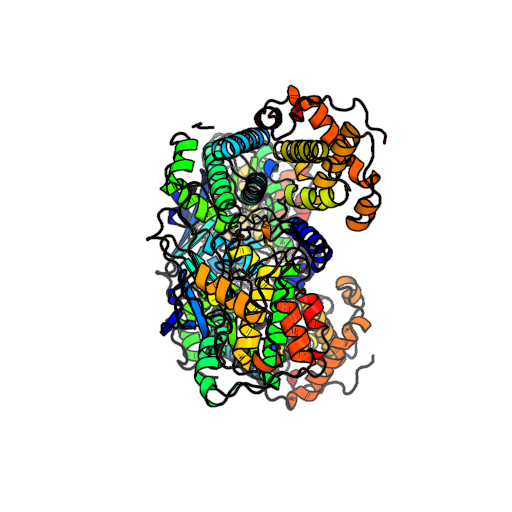.693 -23.066 -67.010 1.00 42.79 224 GLU D O 1
ATOM 7400 N N . TYR D 2 54 ? -9.916 -24.954 -66.067 1.00 32.24 225 TYR D N 1
ATOM 7401 C CA . TYR D 2 54 ? -10.756 -24.865 -64.855 1.00 30.45 225 TYR D CA 1
ATOM 7402 C C . TYR D 2 54 ? -10.106 -24.175 -63.651 1.00 35.59 225 TYR D C 1
ATOM 7403 O O . TYR D 2 54 ? -10.680 -24.167 -62.557 1.00 36.68 225 TYR D O 1
ATOM 7412 N N . LYS D 2 55 ? -8.918 -23.605 -63.856 1.00 32.53 226 LYS D N 1
ATOM 7413 C CA . LYS D 2 55 ? -8.210 -22.874 -62.802 1.00 31.64 226 LYS D CA 1
ATOM 7414 C C . LYS D 2 55 ? -8.085 -23.733 -61.542 1.00 34.20 226 LYS D C 1
ATOM 7415 O O . LYS D 2 55 ? -8.307 -23.271 -60.427 1.00 36.50 226 LYS D O 1
ATOM 7421 N N . LEU D 2 56 ? -7.743 -24.995 -61.731 1.00 33.09 227 LEU D N 1
ATOM 7422 C CA . LEU D 2 56 ? -7.525 -25.902 -60.614 1.00 30.24 227 LEU D CA 1
ATOM 7423 C C . LEU D 2 56 ? -6.128 -25.743 -60.010 1.00 34.85 227 LEU D C 1
ATOM 7424 O O . LEU D 2 56 ? -5.202 -25.301 -60.676 1.00 35.13 227 LEU D O 1
ATOM 7429 N N . GLN D 2 57 ? -5.981 -26.108 -58.742 1.00 30.06 228 GLN D N 1
ATOM 7430 C CA . GLN D 2 57 ? -4.683 -26.071 -58.060 1.00 33.55 228 GLN D CA 1
ATOM 7431 C C . GLN D 2 57 ? -3.674 -27.033 -58.680 1.00 29.80 228 GLN D C 1
ATOM 7432 O O . GLN D 2 57 ? -4.053 -28.086 -59.193 1.00 27.00 228 GLN D O 1
ATOM 7438 N N . ASN D 2 58 ? -2.387 -26.685 -58.630 1.00 25.97 229 ASN D N 1
ATOM 7439 C CA . ASN D 2 58 ? -1.359 -27.645 -59.023 1.00 26.06 229 ASN D CA 1
ATOM 7440 C C . ASN D 2 58 ? -1.442 -28.942 -58.191 1.00 30.97 229 ASN D C 1
ATOM 7441 O O . ASN D 2 58 ? -1.195 -30.048 -58.681 1.00 26.06 229 ASN D O 1
ATOM 7446 N N . GLU D 2 59 ? -1.804 -28.815 -56.918 1.00 25.91 230 GLU D N 1
ATOM 7447 C CA . GLU D 2 59 ? -1.950 -30.022 -56.108 1.00 24.13 230 GLU D CA 1
ATOM 7448 C C . GLU D 2 59 ? -2.946 -31.003 -56.715 1.00 22.74 230 GLU D C 1
ATOM 7449 O O . GLU D 2 59 ? -2.756 -32.226 -56.672 1.00 25.98 230 GLU D O 1
ATOM 7455 N N . THR D 2 60 ? -4.043 -30.481 -57.246 1.00 26.09 231 THR D N 1
ATOM 7456 C CA . THR D 2 60 ? -5.083 -31.349 -57.803 1.00 23.69 231 THR D CA 1
ATOM 7457 C C . THR D 2 60 ? -4.545 -32.196 -58.943 1.00 28.35 231 THR D C 1
ATOM 7458 O O . THR D 2 60 ? -4.870 -33.383 -59.059 1.00 27.66 231 THR D O 1
ATOM 7462 N N . LEU D 2 61 ? -3.713 -31.569 -59.776 1.00 28.31 232 LEU D N 1
ATOM 7463 C CA . LEU D 2 61 ? -3.056 -32.219 -60.899 1.00 24.77 232 LEU D CA 1
ATOM 7464 C C . LEU D 2 61 ? -2.142 -33.336 -60.405 1.00 23.21 232 LEU D C 1
ATOM 7465 O O . LEU D 2 61 ? -2.220 -34.482 -60.875 1.00 25.00 232 LEU D O 1
ATOM 7470 N N . HIS D 2 62 ? -1.285 -33.025 -59.441 1.00 25.26 233 HIS D N 1
ATOM 7471 C CA . HIS D 2 62 ? -0.411 -34.059 -58.862 1.00 25.65 233 HIS D CA 1
ATOM 7472 C C . HIS D 2 62 ? -1.177 -35.228 -58.247 1.00 26.09 233 HIS D C 1
ATOM 7473 O O . HIS D 2 62 ? -0.767 -36.390 -58.381 1.00 23.46 233 HIS D O 1
ATOM 7480 N N . LEU D 2 63 ? -2.268 -34.942 -57.539 1.00 22.60 234 LEU D N 1
ATOM 7481 C CA . LEU D 2 63 ? -3.077 -36.040 -57.002 1.00 23.54 234 LEU D CA 1
ATOM 7482 C C . LEU D 2 63 ? -3.657 -36.896 -58.106 1.00 24.43 234 LEU D C 1
ATOM 7483 O O . LEU D 2 63 ? -3.617 -38.128 -58.026 1.00 26.90 234 LEU D O 1
ATOM 7488 N N . ALA D 2 64 ? -4.245 -36.255 -59.112 1.00 21.83 235 ALA D N 1
ATOM 7489 C CA . ALA D 2 64 ? -4.843 -37.001 -60.211 1.00 20.36 235 ALA D CA 1
ATOM 7490 C C . ALA D 2 64 ? -3.815 -37.991 -60.786 1.00 22.01 235 ALA D C 1
ATOM 7491 O O . ALA D 2 64 ? -4.107 -39.164 -61.006 1.00 21.28 235 ALA D O 1
ATOM 7493 N N . VAL D 2 65 ? -2.596 -37.521 -61.013 1.00 25.26 236 VAL D N 1
ATOM 7494 C CA . VAL D 2 65 ? -1.578 -38.387 -61.596 1.00 22.75 236 VAL D CA 1
ATOM 7495 C C . VAL D 2 65 ? -1.277 -39.575 -60.673 1.00 25.95 236 VAL D C 1
ATOM 7496 O O . VAL D 2 65 ? -1.163 -40.729 -61.130 1.00 25.67 236 VAL D O 1
ATOM 7500 N N . ASN D 2 66 ? -1.138 -39.314 -59.378 1.00 28.87 237 ASN D N 1
ATOM 7501 C CA . ASN D 2 66 ? -0.966 -40.423 -58.422 1.00 24.51 237 ASN D CA 1
ATOM 7502 C C . ASN D 2 66 ? -2.107 -41.444 -58.512 1.00 24.28 237 ASN D C 1
ATOM 7503 O O . ASN D 2 66 ? -1.871 -42.671 -58.524 1.00 23.10 237 ASN D O 1
ATOM 7508 N N . TYR D 2 67 ? -3.346 -40.952 -58.567 1.00 22.57 238 TYR D N 1
ATOM 7509 C CA . TYR D 2 67 ? -4.480 -41.857 -58.641 1.00 24.54 238 TYR D CA 1
ATOM 7510 C C . TYR D 2 67 ? -4.391 -42.690 -59.918 1.00 26.53 238 TYR D C 1
ATOM 7511 O O . TYR D 2 67 ? -4.647 -43.887 -59.891 1.00 23.42 238 TYR D O 1
ATOM 7520 N N . ILE D 2 68 ? -4.049 -42.049 -61.033 1.00 25.92 239 ILE D N 1
ATOM 7521 C CA . ILE D 2 68 ? -3.972 -42.762 -62.304 1.00 26.27 239 ILE D CA 1
ATOM 7522 C C . ILE D 2 68 ? -2.931 -43.869 -62.258 1.00 23.49 239 ILE D C 1
ATOM 7523 O O . ILE D 2 68 ? -3.201 -45.004 -62.652 1.00 25.67 239 ILE D O 1
ATOM 7528 N N . ASP D 2 69 ? -1.731 -43.538 -61.792 1.00 23.57 240 ASP D N 1
ATOM 7529 C CA . ASP D 2 69 ? -0.663 -44.526 -61.772 1.00 22.02 240 ASP D CA 1
ATOM 7530 C C . ASP D 2 69 ? -0.988 -45.693 -60.827 1.00 29.95 240 ASP D C 1
ATOM 7531 O O . ASP D 2 69 ? -0.670 -46.868 -61.110 1.00 27.57 240 ASP D O 1
ATOM 7536 N N . ARG D 2 70 ? -1.635 -45.391 -59.703 1.00 28.96 241 ARG D N 1
ATOM 7537 C CA . ARG D 2 70 ? -2.006 -46.471 -58.781 1.00 25.33 241 ARG D CA 1
ATOM 7538 C C . ARG D 2 70 ? -3.119 -47.341 -59.375 1.00 27.91 241 ARG D C 1
ATOM 7539 O O . ARG D 2 70 ? -3.087 -48.563 -59.273 1.00 27.21 241 ARG D O 1
ATOM 7547 N N . PHE D 2 71 ? -4.104 -46.722 -60.007 1.00 24.63 242 PHE D N 1
ATOM 7548 C CA . PHE D 2 71 ? -5.128 -47.505 -60.691 1.00 24.93 242 PHE D CA 1
ATOM 7549 C C . PHE D 2 71 ? -4.517 -48.442 -61.755 1.00 33.77 242 PHE D C 1
ATOM 7550 O O . PHE D 2 71 ? -4.849 -49.630 -61.821 1.00 30.11 242 PHE D O 1
ATOM 7558 N N . LEU D 2 72 ? -3.639 -47.894 -62.596 1.00 29.00 243 LEU D N 1
ATOM 7559 C CA . LEU D 2 72 ? -3.042 -48.657 -63.687 1.00 29.19 243 LEU D CA 1
ATOM 7560 C C . LEU D 2 72 ? -2.077 -49.703 -63.170 1.00 31.12 243 LEU D C 1
ATOM 7561 O O . LEU D 2 72 ? -1.715 -50.629 -63.896 1.00 31.05 243 LEU D O 1
ATOM 7566 N N . SER D 2 73 ? -1.657 -49.565 -61.916 1.00 28.54 244 SER D N 1
ATOM 7567 C CA . SER D 2 73 ? -0.794 -50.583 -61.311 1.00 29.70 244 SER D CA 1
ATOM 7568 C C . SER D 2 73 ? -1.535 -51.903 -61.060 1.00 32.45 244 SER D C 1
ATOM 7569 O O . SER D 2 73 ? -0.903 -52.963 -60.934 1.00 35.78 244 SER D O 1
ATOM 7572 N N . SER D 2 74 ? -2.837 -51.833 -60.814 1.00 31.31 245 SER D N 1
ATOM 7573 C CA . SER D 2 74 ? -3.613 -53.071 -60.705 1.00 36.30 245 SER D CA 1
ATOM 7574 C C . SER D 2 74 ? -4.674 -53.381 -61.760 1.00 41.10 245 SER D C 1
ATOM 7575 O O . SER D 2 74 ? -5.257 -54.460 -61.734 1.00 39.83 245 SER D O 1
ATOM 7578 N N . MET D 2 75 ? -4.941 -52.454 -62.674 1.00 28.40 246 MET D N 1
ATOM 7579 C CA . MET D 2 75 ? -6.037 -52.655 -63.621 1.00 29.45 246 MET D CA 1
ATOM 7580 C C . MET D 2 75 ? -5.543 -52.488 -65.063 1.00 30.91 246 MET D C 1
ATOM 7581 O O . MET D 2 75 ? -5.004 -51.446 -65.401 1.00 30.60 246 MET D O 1
ATOM 7586 N N . SER D 2 76 ? -5.721 -53.519 -65.894 1.00 31.19 247 SER D N 1
ATOM 7587 C CA . SER D 2 76 ? -5.469 -53.389 -67.330 1.00 30.07 247 SER D CA 1
ATOM 7588 C C . SER D 2 76 ? -6.524 -52.495 -67.988 1.00 30.94 247 SER D C 1
ATOM 7589 O O . SER D 2 76 ? -7.732 -52.648 -67.748 1.00 34.37 247 SER D O 1
ATOM 7592 N N . VAL D 2 77 ? -6.069 -51.565 -68.825 1.00 28.71 248 VAL D N 1
ATOM 7593 C CA . VAL D 2 77 ? -6.960 -50.592 -69.434 1.00 29.73 248 VAL D CA 1
ATOM 7594 C C . VAL D 2 77 ? -6.661 -50.472 -70.932 1.00 31.99 248 VAL D C 1
ATOM 7595 O O . VAL D 2 77 ? -5.507 -50.323 -71.320 1.00 36.19 248 VAL D O 1
ATOM 7599 N N . LEU D 2 78 ? -7.687 -50.594 -71.771 1.00 30.14 249 LEU D N 1
ATOM 7600 C CA . LEU D 2 78 ? -7.512 -50.404 -73.209 1.00 32.48 249 LEU D CA 1
ATOM 7601 C C . LEU D 2 78 ? -7.301 -48.921 -73.535 1.00 33.93 249 LEU D C 1
ATOM 7602 O O . LEU D 2 78 ? -7.745 -48.033 -72.798 1.00 32.51 249 LEU D O 1
ATOM 7607 N N . ARG D 2 79 ? -6.630 -48.648 -74.644 1.00 31.87 250 ARG D N 1
ATOM 7608 C CA . ARG D 2 79 ? -6.259 -47.260 -74.938 1.00 30.66 250 ARG D CA 1
ATOM 7609 C C . ARG D 2 79 ? -7.479 -46.352 -75.090 1.00 36.94 250 ARG D C 1
ATOM 7610 O O . ARG D 2 79 ? -7.398 -45.158 -74.815 1.00 32.90 250 ARG D O 1
ATOM 7618 N N . GLY D 2 80 ? -8.608 -46.913 -75.523 1.00 33.96 251 GLY D N 1
ATOM 7619 C CA . GLY D 2 80 ? -9.808 -46.115 -75.729 1.00 31.73 251 GLY D CA 1
ATOM 7620 C C . GLY D 2 80 ? -10.483 -45.705 -74.432 1.00 32.90 251 GLY D C 1
ATOM 7621 O O . GLY D 2 80 ? -11.355 -44.832 -74.416 1.00 32.45 251 GLY D O 1
ATOM 7622 N N . LYS D 2 81 ? -10.126 -46.383 -73.344 1.00 29.93 252 LYS D N 1
ATOM 7623 C CA . LYS D 2 81 ? -10.646 -46.031 -72.027 1.00 26.70 252 LYS D CA 1
ATOM 7624 C C . LYS D 2 81 ? -9.666 -45.240 -71.152 1.00 28.02 252 LYS D C 1
ATOM 7625 O O . LYS D 2 81 ? -10.012 -44.815 -70.072 1.00 27.16 252 LYS D O 1
ATOM 7631 N N . LEU D 2 82 ? -8.444 -45.027 -71.629 1.00 30.66 253 LEU D N 1
ATOM 7632 C CA . LEU D 2 82 ? -7.437 -44.385 -70.795 1.00 29.97 253 LEU D CA 1
ATOM 7633 C C . LEU D 2 82 ? -7.879 -42.973 -70.377 1.00 32.00 253 LEU D C 1
ATOM 7634 O O . LEU D 2 82 ? -7.717 -42.575 -69.224 1.00 28.48 253 LEU D O 1
ATOM 7639 N N . GLN D 2 83 ? -8.485 -42.233 -71.295 1.00 28.07 254 GLN D N 1
ATOM 7640 C CA . GLN D 2 83 ? -8.921 -40.876 -70.958 1.00 26.85 254 GLN D CA 1
ATOM 7641 C C . GLN D 2 83 ? -10.066 -40.881 -69.930 1.00 28.20 254 GLN D C 1
ATOM 7642 O O . GLN D 2 83 ? -10.250 -39.913 -69.194 1.00 29.78 254 GLN D O 1
ATOM 7648 N N . LEU D 2 84 ? -10.843 -41.961 -69.894 1.00 31.17 255 LEU D N 1
ATOM 7649 C CA . LEU D 2 84 ? -11.962 -42.053 -68.958 1.00 25.88 255 LEU D CA 1
ATOM 7650 C C . LEU D 2 84 ? -11.385 -42.205 -67.571 1.00 27.43 255 LEU D C 1
ATOM 7651 O O . LEU D 2 84 ? -11.870 -41.589 -66.616 1.00 28.06 255 LEU D O 1
ATOM 7656 N N . VAL D 2 85 ? -10.350 -43.036 -67.457 1.00 29.68 256 VAL D N 1
ATOM 7657 C CA . VAL D 2 85 ? -9.681 -43.213 -66.175 1.00 26.08 256 VAL D CA 1
ATOM 7658 C C . VAL D 2 85 ? -9.112 -41.864 -65.711 1.00 31.23 256 VAL D C 1
ATOM 7659 O O . VAL D 2 85 ? -9.230 -41.499 -64.549 1.00 28.89 256 VAL D O 1
ATOM 7663 N N . GLY D 2 86 ? -8.501 -41.131 -66.633 1.00 28.96 257 GLY D N 1
ATOM 7664 C CA . GLY D 2 86 ? -7.861 -39.873 -66.302 1.00 27.29 257 GLY D CA 1
ATOM 7665 C C . GLY D 2 86 ? -8.896 -38.850 -65.883 1.00 28.60 257 GLY D C 1
ATOM 7666 O O . GLY D 2 86 ? -8.681 -38.076 -64.953 1.00 27.50 257 GLY D O 1
ATOM 7667 N N . THR D 2 87 ? -10.032 -38.846 -66.569 1.00 28.10 258 THR D N 1
ATOM 7668 C CA . THR D 2 87 ? -11.086 -37.879 -66.273 1.00 26.47 258 THR D CA 1
ATOM 7669 C C . THR D 2 87 ? -11.673 -38.120 -64.878 1.00 29.01 258 THR D C 1
ATOM 7670 O O . THR D 2 87 ? -11.882 -37.175 -64.100 1.00 27.11 258 THR D O 1
ATOM 7674 N N . ALA D 2 88 ? -11.941 -39.384 -64.553 1.00 27.00 259 ALA D N 1
ATOM 7675 C CA . ALA D 2 88 ? -12.476 -39.714 -63.238 1.00 24.19 259 ALA D CA 1
ATOM 7676 C C . ALA D 2 88 ? -11.452 -39.399 -62.165 1.00 22.22 259 ALA D C 1
ATOM 7677 O O . ALA D 2 88 ? -11.790 -38.924 -61.093 1.00 24.42 259 ALA D O 1
ATOM 7679 N N . ALA D 2 89 ? -10.185 -39.684 -62.438 1.00 23.98 260 ALA D N 1
ATOM 7680 C CA . ALA D 2 89 ? -9.128 -39.335 -61.487 1.00 23.34 260 ALA D CA 1
ATOM 7681 C C . ALA D 2 89 ? -9.101 -37.833 -61.186 1.00 22.74 260 ALA D C 1
ATOM 7682 O O . ALA D 2 89 ? -8.887 -37.424 -60.058 1.00 24.14 260 ALA D O 1
ATOM 7684 N N . MET D 2 90 ? -9.262 -37.022 -62.223 1.00 24.58 261 MET D N 1
ATOM 7685 C CA . MET D 2 90 ? -9.214 -35.556 -62.075 1.00 24.00 261 MET D CA 1
ATOM 7686 C C . MET D 2 90 ? -10.431 -35.069 -61.288 1.00 24.21 261 MET D C 1
ATOM 7687 O O . MET D 2 90 ? -10.330 -34.161 -60.454 1.00 24.71 261 MET D O 1
ATOM 7692 N N . LEU D 2 91 ? -11.583 -35.675 -61.556 1.00 23.98 262 LEU D N 1
ATOM 7693 C CA . LEU D 2 91 ? -12.806 -35.352 -60.813 1.00 24.94 262 LEU D CA 1
ATOM 7694 C C . LEU D 2 91 ? -12.606 -35.690 -59.338 1.00 25.93 262 LEU D C 1
ATOM 7695 O O . LEU D 2 91 ? -12.919 -34.895 -58.458 1.00 23.96 262 LEU D O 1
ATOM 7700 N N . LEU D 2 92 ? -12.081 -36.884 -59.059 1.00 23.03 263 LEU D N 1
ATOM 7701 C CA . LEU D 2 92 ? -11.847 -37.271 -57.683 1.00 19.72 263 LEU D CA 1
ATOM 7702 C C . LEU D 2 92 ? -10.841 -36.364 -56.986 1.00 21.86 263 LEU D C 1
ATOM 7703 O O . LEU D 2 92 ? -11.042 -35.966 -55.827 1.00 25.08 263 LEU D O 1
ATOM 7708 N N . ALA D 2 93 ? -9.749 -36.042 -57.677 1.00 22.83 264 ALA D N 1
ATOM 7709 C CA . ALA D 2 93 ? -8.734 -35.161 -57.092 1.00 22.56 264 ALA D CA 1
ATOM 7710 C C . ALA D 2 93 ? -9.346 -33.783 -56.821 1.00 20.75 264 ALA D C 1
ATOM 7711 O O . ALA D 2 93 ? -9.103 -33.169 -55.771 1.00 24.50 264 ALA D O 1
ATOM 7713 N N . SER D 2 94 ? -10.155 -33.298 -57.755 1.00 23.78 265 SER D N 1
ATOM 7714 C CA . SER D 2 94 ? -10.837 -32.009 -57.545 1.00 26.27 265 SER D CA 1
ATOM 7715 C C . SER D 2 94 ? -11.765 -32.052 -56.318 1.00 28.51 265 SER D C 1
ATOM 7716 O O . SER D 2 94 ? -11.798 -31.124 -55.484 1.00 26.53 265 SER D O 1
ATOM 7719 N N . LYS D 2 95 ? -12.550 -33.114 -56.216 1.00 28.13 266 LYS D N 1
ATOM 7720 C CA . LYS D 2 95 ? -13.417 -33.262 -55.034 1.00 29.43 266 LYS D CA 1
ATOM 7721 C C . LYS D 2 95 ? -12.601 -33.280 -53.750 1.00 27.80 266 LYS D C 1
ATOM 7722 O O . LYS D 2 95 ? -12.999 -32.706 -52.730 1.00 27.61 266 LYS D O 1
ATOM 7728 N N . PHE D 2 96 ? -11.443 -33.916 -53.791 1.00 25.30 267 PHE D N 1
ATOM 7729 C CA . PHE D 2 96 ? -10.638 -34.020 -52.579 1.00 23.65 267 PHE D CA 1
ATOM 7730 C C . PHE D 2 96 ? -10.029 -32.657 -52.223 1.00 30.61 267 PHE D C 1
ATOM 7731 O O . PHE D 2 96 ? -10.060 -32.240 -51.076 1.00 25.58 267 PHE D O 1
ATOM 7739 N N . GLU D 2 97 ? -9.394 -32.036 -53.215 1.00 27.56 268 GLU D N 1
ATOM 7740 C CA . GLU D 2 97 ? -8.527 -30.875 -53.021 1.00 26.59 268 GLU D CA 1
ATOM 7741 C C . GLU D 2 97 ? -9.145 -29.466 -53.125 1.00 26.58 268 GLU D C 1
ATOM 7742 O O . GLU D 2 97 ? -8.760 -28.532 -52.397 1.00 26.04 268 GLU D O 1
ATOM 7748 N N . GLU D 2 98 ? -10.063 -29.314 -54.074 1.00 27.65 269 GLU D N 1
ATOM 7749 C CA . GLU D 2 98 ? -10.605 -27.996 -54.416 1.00 31.47 269 GLU D CA 1
ATOM 7750 C C . GLU D 2 98 ? -11.699 -27.529 -53.470 1.00 36.33 269 GLU D C 1
ATOM 7751 O O . GLU D 2 98 ? -12.404 -28.326 -52.852 1.00 35.00 269 GLU D O 1
ATOM 7757 N N . ILE D 2 99 ? -11.838 -26.216 -53.364 1.00 27.65 270 ILE D N 1
ATOM 7758 C CA . ILE D 2 99 ? -13.000 -25.649 -52.722 1.00 35.43 270 ILE D CA 1
ATOM 7759 C C . ILE D 2 99 ? -14.166 -25.896 -53.669 1.00 45.05 270 ILE D C 1
ATOM 7760 O O . ILE D 2 99 ? -15.228 -26.345 -53.237 1.00 40.57 270 ILE D O 1
ATOM 7765 N N . TYR D 2 100 ? -13.935 -25.621 -54.963 1.00 45.40 271 TYR D N 1
ATOM 7766 C CA . TYR D 2 100 ? -14.965 -25.725 -56.006 1.00 46.09 271 TYR D CA 1
ATOM 7767 C C . TYR D 2 100 ? -14.607 -26.692 -57.128 1.00 41.68 271 TYR D C 1
ATOM 7768 O O . TYR D 2 100 ? -14.067 -26.292 -58.184 1.00 43.34 271 TYR D O 1
ATOM 7777 N N . PRO D 2 101 ? -14.927 -27.970 -56.928 1.00 36.49 272 PRO D N 1
ATOM 7778 C CA . PRO D 2 101 ? -14.702 -28.927 -58.027 1.00 34.19 272 PRO D CA 1
ATOM 7779 C C . PRO D 2 101 ? -15.673 -28.657 -59.183 1.00 36.00 272 PRO D C 1
ATOM 7780 O O . PRO D 2 101 ? -16.835 -28.328 -58.962 1.00 40.23 272 PRO D O 1
ATOM 7784 N N . PRO D 2 102 ? -15.193 -28.774 -60.420 1.00 36.17 273 PRO D N 1
ATOM 7785 C CA . PRO D 2 102 ? -16.105 -28.622 -61.557 1.00 35.24 273 PRO D CA 1
ATOM 7786 C C . PRO D 2 102 ? -17.192 -29.690 -61.498 1.00 32.92 273 PRO D C 1
ATOM 7787 O O . PRO D 2 102 ? -16.932 -30.773 -60.987 1.00 31.62 273 PRO D O 1
ATOM 7791 N N . GLU D 2 103 ? -18.389 -29.406 -61.996 1.00 35.95 274 GLU D N 1
ATOM 7792 C CA . GLU D 2 103 ? -19.425 -30.435 -62.003 1.00 40.83 274 GLU D CA 1
ATOM 7793 C C . GLU D 2 103 ? -19.145 -31.504 -63.060 1.00 39.29 274 GLU D C 1
ATOM 7794 O O . GLU D 2 103 ? -18.360 -31.295 -63.986 1.00 37.04 274 GLU D O 1
ATOM 7800 N N . VAL D 2 104 ? -19.753 -32.672 -62.900 1.00 36.46 275 VAL D N 1
ATOM 7801 C CA . VAL D 2 104 ? -19.440 -33.792 -63.770 1.00 33.71 275 VAL D CA 1
ATOM 7802 C C . VAL D 2 104 ? -19.732 -33.443 -65.221 1.00 28.43 275 VAL D C 1
ATOM 7803 O O . VAL D 2 104 ? -18.977 -33.822 -66.117 1.00 31.52 275 VAL D O 1
ATOM 7807 N N . ALA D 2 105 ? -20.830 -32.728 -65.452 1.00 29.56 276 ALA D N 1
ATOM 7808 C CA . ALA D 2 105 ? -21.183 -32.313 -66.808 1.00 33.47 276 ALA D CA 1
ATOM 7809 C C . ALA D 2 105 ? -20.055 -31.531 -67.503 1.00 39.01 276 ALA D C 1
ATOM 7810 O O . ALA D 2 105 ? -19.941 -31.544 -68.733 1.00 31.89 276 ALA D O 1
ATOM 7812 N N . GLU D 2 106 ? -19.229 -30.848 -66.718 1.00 36.30 277 GLU D N 1
ATOM 7813 C CA . GLU D 2 106 ? -18.109 -30.085 -67.268 1.00 35.61 277 GLU D CA 1
ATOM 7814 C C . GLU D 2 106 ? -16.952 -31.004 -67.648 1.00 34.41 277 GLU D C 1
ATOM 7815 O O . GLU D 2 106 ? -16.277 -30.789 -68.661 1.00 34.02 277 GLU D O 1
ATOM 7821 N N . PHE D 2 107 ? -16.734 -32.029 -66.839 1.00 30.19 278 PHE D N 1
ATOM 7822 C CA . PHE D 2 107 ? -15.743 -33.036 -67.181 1.00 33.21 278 PHE D CA 1
ATOM 7823 C C . PHE D 2 107 ? -16.159 -33.779 -68.448 1.00 34.26 278 PHE D C 1
ATOM 7824 O O . PHE D 2 107 ? -15.325 -34.072 -69.309 1.00 38.26 278 PHE D O 1
ATOM 7832 N N . VAL D 2 108 ? -17.451 -34.057 -68.579 1.00 28.78 279 VAL D N 1
ATOM 7833 C CA . VAL D 2 108 ? -17.955 -34.676 -69.806 1.00 28.08 279 VAL D CA 1
ATOM 7834 C C . VAL D 2 108 ? -17.712 -33.756 -70.990 1.00 38.96 279 VAL D C 1
ATOM 7835 O O . VAL D 2 108 ? -17.186 -34.190 -72.012 1.00 38.06 279 VAL D O 1
ATOM 7839 N N . TYR D 2 109 ? -18.086 -32.479 -70.851 1.00 31.14 280 TYR D N 1
ATOM 7840 C CA . TYR D 2 109 ? -17.850 -31.500 -71.911 1.00 31.64 280 TYR D CA 1
ATOM 7841 C C . TYR D 2 109 ? -16.383 -31.447 -72.335 1.00 30.90 280 TYR D C 1
ATOM 7842 O O . TYR D 2 109 ? -16.083 -31.403 -73.520 1.00 31.99 280 TYR D O 1
ATOM 7851 N N . ILE D 2 110 ? -15.475 -31.469 -71.366 1.00 30.81 281 ILE D N 1
ATOM 7852 C CA . ILE D 2 110 ? -14.071 -31.256 -71.681 1.00 36.85 281 ILE D CA 1
ATOM 7853 C C . ILE D 2 110 ? -13.459 -32.457 -72.436 1.00 36.97 281 ILE D C 1
ATOM 7854 O O . ILE D 2 110 ? -12.424 -32.313 -73.081 1.00 38.41 281 ILE D O 1
ATOM 7859 N N . THR D 2 111 ? -14.120 -33.618 -72.391 1.00 32.42 282 THR D N 1
ATOM 7860 C CA . THR D 2 111 ? -13.733 -34.748 -73.260 1.00 33.37 282 THR D CA 1
ATOM 7861 C C . THR D 2 111 ? -14.405 -34.687 -74.643 1.00 39.45 282 THR D C 1
ATOM 7862 O O . THR D 2 111 ? -14.205 -35.569 -75.482 1.00 42.71 282 THR D O 1
ATOM 7866 N N . ASP D 2 112 ? -15.199 -33.643 -74.873 1.00 35.70 283 ASP D N 1
ATOM 7867 C CA . ASP D 2 112 ? -15.971 -33.497 -76.110 1.00 35.11 283 ASP D CA 1
ATOM 7868 C C . ASP D 2 112 ? -16.977 -34.646 -76.278 1.00 37.35 283 ASP D C 1
ATOM 7869 O O . ASP D 2 112 ? -17.158 -35.176 -77.383 1.00 37.14 283 ASP D O 1
ATOM 7874 N N . ASP D 2 113 ? -17.639 -35.020 -75.185 1.00 40.27 284 ASP D N 1
ATOM 7875 C CA . ASP D 2 113 ? -18.629 -36.102 -75.226 1.00 41.55 284 ASP D CA 1
ATOM 7876 C C . ASP D 2 113 ? -18.038 -37.441 -75.659 1.00 35.60 284 ASP D C 1
ATOM 7877 O O . ASP D 2 113 ? -18.735 -38.253 -76.260 1.00 41.22 284 ASP D O 1
ATOM 7882 N N . THR D 2 114 ? -16.767 -37.679 -75.369 1.00 39.03 285 THR D N 1
ATOM 7883 C CA . THR D 2 114 ? -16.191 -38.996 -75.642 1.00 40.75 285 THR D CA 1
ATOM 7884 C C . THR D 2 114 ? -16.824 -40.044 -74.735 1.00 42.12 285 THR D C 1
ATOM 7885 O O . THR D 2 114 ? -17.007 -41.205 -75.132 1.00 32.86 285 THR D O 1
ATOM 7889 N N . TYR D 2 115 ? -17.142 -39.630 -73.507 1.00 32.50 286 TYR D N 1
ATOM 7890 C CA . TYR D 2 115 ? -17.785 -40.500 -72.529 1.00 29.38 286 TYR D CA 1
ATOM 7891 C C . TYR D 2 115 ? -19.048 -39.831 -72.002 1.00 39.08 286 TYR D C 1
ATOM 7892 O O . TYR D 2 115 ? -19.201 -38.608 -72.092 1.00 39.17 286 TYR D O 1
ATOM 7901 N N . SER D 2 116 ? -19.962 -40.618 -71.457 1.00 33.71 287 SER D N 1
ATOM 7902 C CA . SER D 2 116 ? -21.198 -40.039 -70.957 1.00 31.27 287 SER D CA 1
ATOM 7903 C C . SER D 2 116 ? -21.045 -39.784 -69.475 1.00 31.67 287 SER D C 1
ATOM 7904 O O . SER D 2 116 ? -20.084 -40.246 -68.848 1.00 29.59 287 SER D O 1
ATOM 7907 N N . LYS D 2 117 ? -22.024 -39.089 -68.899 1.00 33.65 288 LYS D N 1
ATOM 7908 C CA . LYS D 2 117 ? -22.004 -38.796 -67.470 1.00 35.02 288 LYS D CA 1
ATOM 7909 C C . LYS D 2 117 ? -22.037 -40.104 -66.658 1.00 30.85 288 LYS D C 1
ATOM 7910 O O . LYS D 2 117 ? -21.277 -40.288 -65.709 1.00 33.91 288 LYS D O 1
ATOM 7916 N N . LYS D 2 118 ? -22.921 -41.010 -67.055 1.00 36.83 289 LYS D N 1
ATOM 7917 C CA . LYS D 2 118 ? -22.992 -42.342 -66.447 1.00 38.65 289 LYS D CA 1
ATOM 7918 C C . LYS D 2 118 ? -21.623 -43.038 -66.424 1.00 33.91 289 LYS D C 1
ATOM 7919 O O . LYS D 2 118 ? -21.200 -43.588 -65.408 1.00 35.84 289 LYS D O 1
ATOM 7925 N N . GLN D 2 119 ? -20.919 -43.001 -67.544 1.00 32.62 290 GLN D N 1
ATOM 7926 C CA . GLN D 2 119 ? -19.589 -43.601 -67.615 1.00 27.06 290 GLN D CA 1
ATOM 7927 C C . GLN D 2 119 ? -18.611 -42.936 -66.673 1.00 28.51 290 GLN D C 1
ATOM 7928 O O . GLN D 2 119 ? -17.858 -43.612 -65.992 1.00 30.10 290 GLN D O 1
ATOM 7934 N N . VAL D 2 120 ? -18.594 -41.602 -66.635 1.00 26.35 291 VAL D N 1
ATOM 7935 C CA . VAL D 2 120 ? -17.669 -40.937 -65.741 1.00 23.00 291 VAL D CA 1
ATOM 7936 C C . VAL D 2 120 ? -17.985 -41.265 -64.273 1.00 22.74 291 VAL D C 1
ATOM 7937 O O . VAL D 2 120 ? -17.087 -41.473 -63.462 1.00 26.66 291 VAL D O 1
ATOM 7941 N N . LEU D 2 121 ? -19.262 -41.294 -63.922 1.00 23.86 292 LEU D N 1
ATOM 7942 C CA . LEU D 2 121 ? -19.637 -41.593 -62.537 1.00 23.93 292 LEU D CA 1
ATOM 7943 C C . LEU D 2 121 ? -19.359 -43.059 -62.158 1.00 28.36 292 LEU D C 1
ATOM 7944 O O . LEU D 2 121 ? -18.928 -43.370 -61.029 1.00 24.69 292 LEU D O 1
ATOM 7949 N N . ARG D 2 122 ? -19.621 -43.952 -63.101 1.00 26.61 293 ARG D N 1
ATOM 7950 C CA . ARG D 2 122 ? -19.313 -45.370 -62.894 1.00 29.29 293 ARG D CA 1
ATOM 7951 C C . ARG D 2 122 ? -17.814 -45.583 -62.761 1.00 30.21 293 ARG D C 1
ATOM 7952 O O . ARG D 2 122 ? -17.360 -46.354 -61.917 1.00 28.41 293 ARG D O 1
ATOM 7960 N N . MET D 2 123 ? -17.032 -44.865 -63.562 1.00 26.59 294 MET D N 1
ATOM 7961 C CA . MET D 2 123 ? -15.571 -44.955 -63.440 1.00 25.46 294 MET D CA 1
ATOM 7962 C C . MET D 2 123 ? -15.094 -44.368 -62.111 1.00 29.25 294 MET D C 1
ATOM 7963 O O . MET D 2 123 ? -14.162 -44.883 -61.498 1.00 27.12 294 MET D O 1
ATOM 7968 N N . GLU D 2 124 ? -15.732 -43.284 -61.672 1.00 26.15 295 GLU D N 1
ATOM 7969 C CA . GLU D 2 124 ? -15.411 -42.718 -60.360 1.00 30.97 295 GLU D CA 1
ATOM 7970 C C . GLU D 2 124 ? -15.559 -43.788 -59.265 1.00 24.67 295 GLU D C 1
ATOM 7971 O O . GLU D 2 124 ? -14.683 -43.951 -58.426 1.00 25.78 295 GLU D O 1
ATOM 7977 N N . HIS D 2 125 ? -16.686 -44.495 -59.275 1.00 25.32 296 HIS D N 1
ATOM 7978 C CA . HIS D 2 125 ? -16.926 -45.608 -58.344 1.00 30.42 296 HIS D CA 1
ATOM 7979 C C . HIS D 2 125 ? -15.813 -46.691 -58.435 1.00 27.46 296 HIS D C 1
ATOM 7980 O O . HIS D 2 125 ? -15.259 -47.131 -57.424 1.00 27.47 296 HIS D O 1
ATOM 7987 N N . LEU D 2 126 ? -15.462 -47.103 -59.644 1.00 24.17 297 LEU D N 1
ATOM 7988 C CA . LEU D 2 126 ? -14.412 -48.119 -59.810 1.00 24.17 297 LEU D CA 1
ATOM 7989 C C . LEU D 2 126 ? -13.055 -47.656 -59.286 1.00 20.21 297 LEU D C 1
ATOM 7990 O O . LEU D 2 126 ? -12.340 -48.417 -58.627 1.00 26.78 297 LEU D O 1
ATOM 7995 N N . VAL D 2 127 ? -12.696 -46.404 -59.567 1.00 23.73 298 VAL D N 1
ATOM 7996 C CA . VAL D 2 127 ? -11.421 -45.882 -59.088 1.00 20.56 298 VAL D CA 1
ATOM 7997 C C . VAL D 2 127 ? -11.406 -45.811 -57.561 1.00 23.82 298 VAL D C 1
ATOM 7998 O O . VAL D 2 127 ? -10.406 -46.166 -56.919 1.00 25.25 298 VAL D O 1
ATOM 8002 N N . LEU D 2 128 ? -12.515 -45.355 -56.978 1.00 22.99 299 LEU D N 1
ATOM 8003 C CA . LEU D 2 128 ? -12.632 -45.321 -55.514 1.00 23.73 299 LEU D CA 1
ATOM 8004 C C . LEU D 2 128 ? -12.480 -46.724 -54.931 1.00 29.71 299 LEU D C 1
ATOM 8005 O O . LEU D 2 128 ? -11.816 -46.938 -53.894 1.00 30.64 299 LEU D O 1
ATOM 8010 N N . LYS D 2 129 ? -13.127 -47.680 -55.582 1.00 24.57 300 LYS D N 1
ATOM 8011 C CA . LYS D 2 129 ? -13.073 -49.067 -55.106 1.00 23.73 300 LYS D CA 1
ATOM 8012 C C . LYS D 2 129 ? -11.649 -49.615 -55.214 1.00 30.12 300 LYS D C 1
ATOM 8013 O O . LYS D 2 129 ? -11.142 -50.233 -54.279 1.00 31.93 300 LYS D O 1
ATOM 8019 N N . VAL D 2 130 ? -11.007 -49.382 -56.361 1.00 27.87 301 VAL D N 1
ATOM 8020 C CA . VAL D 2 130 ? -9.643 -49.874 -56.595 1.00 31.15 301 VAL D CA 1
ATOM 8021 C C . VAL D 2 130 ? -8.630 -49.197 -55.679 1.00 29.87 301 VAL D C 1
ATOM 8022 O O . VAL D 2 130 ? -7.744 -49.849 -55.164 1.00 28.50 301 VAL D O 1
ATOM 8026 N N . LEU D 2 131 ? -8.772 -47.894 -55.439 1.00 22.31 302 LEU D N 1
ATOM 8027 C CA . LEU D 2 131 ? -7.879 -47.232 -54.487 1.00 25.55 302 LEU D CA 1
ATOM 8028 C C . LEU D 2 131 ? -8.339 -47.370 -53.024 1.00 22.63 302 LEU D C 1
ATOM 8029 O O . LEU D 2 131 ? -7.708 -46.829 -52.115 1.00 28.60 302 LEU D O 1
ATOM 8034 N N . ALA D 2 132 ? -9.449 -48.074 -52.802 1.00 24.69 303 ALA D N 1
ATOM 8035 C CA . ALA D 2 132 ? -10.023 -48.244 -51.450 1.00 29.09 303 ALA D CA 1
ATOM 8036 C C . ALA D 2 132 ? -10.184 -46.900 -50.701 1.00 27.06 303 ALA D C 1
ATOM 8037 O O . ALA D 2 132 ? -9.970 -46.804 -49.478 1.00 26.14 303 ALA D O 1
ATOM 8039 N N . PHE D 2 133 ? -10.564 -45.881 -51.470 1.00 25.05 304 PHE D N 1
ATOM 8040 C CA . PHE D 2 133 ? -10.813 -44.528 -50.961 1.00 26.49 304 PHE D CA 1
ATOM 8041 C C . PHE D 2 133 ? -9.557 -43.931 -50.331 1.00 29.41 304 PHE D C 1
ATOM 8042 O O . PHE D 2 133 ? -9.648 -42.929 -49.625 1.00 29.16 304 PHE D O 1
ATOM 8050 N N . ASP D 2 134 ? -8.372 -44.463 -50.622 1.00 23.46 305 ASP D N 1
ATOM 8051 C CA . ASP D 2 134 ? -7.215 -43.864 -49.983 1.00 23.60 305 ASP D CA 1
ATOM 8052 C C . ASP D 2 134 ? -6.737 -42.777 -50.961 1.00 29.74 305 ASP D C 1
ATOM 8053 O O . ASP D 2 134 ? -5.870 -43.001 -51.823 1.00 27.95 305 ASP D O 1
ATOM 8058 N N . LEU D 2 135 ? -7.254 -41.571 -50.749 1.00 25.40 306 LEU D N 1
ATOM 8059 C CA . LEU D 2 135 ? -6.989 -40.471 -51.666 1.00 26.69 306 LEU D CA 1
ATOM 8060 C C . LEU D 2 135 ? -5.999 -39.460 -51.141 1.00 28.77 306 LEU D C 1
ATOM 8061 O O . LEU D 2 135 ? -5.590 -38.568 -51.884 1.00 27.72 306 LEU D O 1
ATOM 8066 N N . ALA D 2 136 ? -5.569 -39.589 -49.888 1.00 23.51 307 ALA D N 1
ATOM 8067 C CA . ALA D 2 136 ? -4.773 -38.494 -49.379 1.00 23.49 307 ALA D CA 1
ATOM 8068 C C . ALA D 2 136 ? -3.323 -38.922 -49.507 1.00 25.34 307 ALA D C 1
ATOM 8069 O O . ALA D 2 136 ? -2.646 -39.179 -48.520 1.00 29.66 307 ALA D O 1
ATOM 8071 N N . ALA D 2 137 ? -2.814 -38.771 -50.723 1.00 23.16 308 ALA D N 1
ATOM 8072 C CA . ALA D 2 137 ? -1.470 -39.200 -51.108 1.00 26.55 308 ALA D CA 1
ATOM 8073 C C . ALA D 2 137 ? -0.542 -38.011 -51.058 1.00 27.18 308 ALA D C 1
ATOM 8074 O O . ALA D 2 137 ? -0.926 -36.932 -51.483 1.00 27.49 308 ALA D O 1
ATOM 8076 N N . PRO D 2 138 ? 0.690 -38.207 -50.575 1.00 24.37 309 PRO D N 1
ATOM 8077 C CA . PRO D 2 138 ? 1.709 -37.161 -50.698 1.00 24.85 309 PRO D CA 1
ATOM 8078 C C . PRO D 2 138 ? 2.066 -36.936 -52.177 1.00 28.98 309 PRO D C 1
ATOM 8079 O O . PRO D 2 138 ? 2.020 -37.884 -52.961 1.00 32.62 309 PRO D O 1
ATOM 8083 N N . THR D 2 139 ? 2.402 -35.696 -52.546 1.00 24.26 310 THR D N 1
ATOM 8084 C CA . THR D 2 139 ? 2.761 -35.360 -53.931 1.00 24.54 310 THR D CA 1
ATOM 8085 C C . THR D 2 139 ? 4.101 -34.622 -53.908 1.00 29.35 310 THR D C 1
ATOM 8086 O O . THR D 2 139 ? 4.542 -34.144 -52.863 1.00 28.53 310 THR D O 1
ATOM 8090 N N . VAL D 2 140 ? 4.752 -34.530 -55.054 1.00 23.92 311 VAL D N 1
ATOM 8091 C CA . VAL D 2 140 ? 5.939 -33.691 -55.186 1.00 20.15 311 VAL D CA 1
ATOM 8092 C C . VAL D 2 140 ? 5.595 -32.279 -54.699 1.00 26.60 311 VAL D C 1
ATOM 8093 O O . VAL D 2 140 ? 6.407 -31.588 -54.075 1.00 29.13 311 VAL D O 1
ATOM 8097 N N . ASN D 2 141 ? 4.369 -31.861 -54.987 1.00 25.24 312 ASN D N 1
ATOM 8098 C CA . ASN D 2 141 ? 3.922 -30.514 -54.680 1.00 26.84 312 ASN D CA 1
ATOM 8099 C C . ASN D 2 141 ? 3.934 -30.235 -53.178 1.00 33.87 312 ASN D C 1
ATOM 8100 O O . ASN D 2 141 ? 4.372 -29.172 -52.740 1.00 28.45 312 ASN D O 1
ATOM 8105 N N . GLN D 2 142 ? 3.453 -31.196 -52.396 1.00 31.12 313 GLN D N 1
ATOM 8106 C CA . GLN D 2 142 ? 3.414 -31.050 -50.948 1.00 30.62 313 GLN D CA 1
ATOM 8107 C C . GLN D 2 142 ? 4.811 -30.948 -50.377 1.00 31.16 313 GLN D C 1
ATOM 8108 O O . GLN D 2 142 ? 5.042 -30.163 -49.473 1.00 35.83 313 GLN D O 1
ATOM 8114 N N . PHE D 2 143 ? 5.748 -31.743 -50.889 1.00 24.07 314 PHE D N 1
ATOM 8115 C CA . PHE D 2 143 ? 7.118 -31.647 -50.386 1.00 25.73 314 PHE D CA 1
ATOM 8116 C C . PHE D 2 143 ? 7.785 -30.332 -50.804 1.00 30.34 314 PHE D C 1
ATOM 8117 O O . PHE D 2 143 ? 8.560 -29.754 -50.047 1.00 29.13 314 PHE D O 1
ATOM 8125 N N . LEU D 2 144 ? 7.485 -29.861 -52.014 1.00 29.34 315 LEU D N 1
ATOM 8126 C CA . LEU D 2 144 ? 8.062 -28.603 -52.484 1.00 31.07 315 LEU D CA 1
ATOM 8127 C C . LEU D 2 144 ? 7.699 -27.446 -51.571 1.00 32.36 315 LEU D C 1
ATOM 8128 O O . LEU D 2 144 ? 8.558 -26.648 -51.191 1.00 34.67 315 LEU D O 1
ATOM 8133 N N . THR D 2 145 ? 6.425 -27.351 -51.211 1.00 26.03 316 THR D N 1
ATOM 8134 C CA . THR D 2 145 ? 5.979 -26.217 -50.422 1.00 35.60 316 THR D CA 1
ATOM 8135 C C . THR D 2 145 ? 6.632 -26.217 -49.035 1.00 37.76 316 THR D C 1
ATOM 8136 O O . THR D 2 145 ? 6.877 -25.159 -48.466 1.00 41.75 316 THR D O 1
ATOM 8140 N N . GLN D 2 146 ? 6.937 -27.390 -48.497 1.00 30.12 317 GLN D N 1
ATOM 8141 C CA . GLN D 2 146 ? 7.679 -27.443 -47.235 1.00 34.88 317 GLN D CA 1
ATOM 8142 C C . GLN D 2 146 ? 9.129 -27.035 -47.427 1.00 33.16 317 GLN D C 1
ATOM 8143 O O . GLN D 2 146 ? 9.695 -26.328 -46.601 1.00 38.54 317 GLN D O 1
ATOM 8149 N N . TYR D 2 147 ? 9.738 -27.504 -48.508 1.00 32.74 318 TYR D N 1
ATOM 8150 C CA . TYR D 2 147 ? 11.122 -27.138 -48.785 1.00 36.74 318 TYR D CA 1
ATOM 8151 C C . TYR D 2 147 ? 11.266 -25.614 -48.967 1.00 41.22 318 TYR D C 1
ATOM 8152 O O . TYR D 2 147 ? 12.287 -25.032 -48.588 1.00 39.85 318 TYR D O 1
ATOM 8161 N N . PHE D 2 148 ? 10.248 -24.976 -49.550 1.00 36.94 319 PHE D N 1
ATOM 8162 C CA . PHE D 2 148 ? 10.326 -23.544 -49.864 1.00 40.00 319 PHE D CA 1
ATOM 8163 C C . PHE D 2 148 ? 10.536 -22.705 -48.607 1.00 42.59 319 PHE D C 1
ATOM 8164 O O . PHE D 2 148 ? 11.109 -21.609 -48.665 1.00 42.72 319 PHE D O 1
ATOM 8172 N N . LEU D 2 149 ? 10.061 -23.218 -47.477 1.00 37.08 320 LEU D N 1
ATOM 8173 C CA . LEU D 2 149 ? 10.175 -22.507 -46.213 1.00 40.21 320 LEU D CA 1
ATOM 8174 C C . LEU D 2 149 ? 11.628 -22.297 -45.796 1.00 43.38 320 LEU D C 1
ATOM 8175 O O . LEU D 2 149 ? 11.905 -21.464 -44.956 1.00 43.17 320 LEU D O 1
ATOM 8180 N N . HIS D 2 150 ? 12.559 -23.047 -46.376 1.00 40.85 321 HIS D N 1
ATOM 8181 C CA . HIS D 2 150 ? 13.953 -22.907 -45.970 1.00 41.61 321 HIS D CA 1
ATOM 8182 C C . HIS D 2 150 ? 14.623 -21.726 -46.688 1.00 50.96 321 HIS D C 1
ATOM 8183 O O . HIS D 2 150 ? 15.779 -21.402 -46.415 1.00 56.64 321 HIS D O 1
ATOM 8190 N N . LEU D 2 151 ? 13.900 -21.075 -47.595 1.00 47.08 322 LEU D N 1
ATOM 8191 C CA . LEU D 2 151 ? 14.398 -19.831 -48.185 1.00 49.25 322 LEU D CA 1
ATOM 8192 C C . LEU D 2 151 ? 13.869 -18.607 -47.444 1.00 50.14 322 LEU D C 1
ATOM 8193 O O . LEU D 2 151 ? 12.675 -18.306 -47.499 1.00 50.93 322 LEU D O 1
ATOM 8198 N N . GLN D 2 152 ? 14.755 -17.924 -46.726 1.00 54.16 323 GLN D N 1
ATOM 8199 C CA . GLN D 2 152 ? 14.423 -16.665 -46.083 1.00 62.28 323 GLN D CA 1
ATOM 8200 C C . GLN D 2 152 ? 15.323 -15.540 -46.590 1.00 68.70 323 GLN D C 1
ATOM 8201 O O . GLN D 2 152 ? 16.539 -15.622 -46.441 1.00 77.63 323 GLN D O 1
ATOM 8207 N N . PRO D 2 153 ? 14.743 -14.504 -47.223 1.00 63.99 324 PRO D N 1
ATOM 8208 C CA . PRO D 2 153 ? 13.336 -14.370 -47.613 1.00 59.26 324 PRO D CA 1
ATOM 8209 C C . PRO D 2 153 ? 12.986 -15.302 -48.765 1.00 53.52 324 PRO D C 1
ATOM 8210 O O . PRO D 2 153 ? 13.872 -15.875 -49.405 1.00 49.96 324 PRO D O 1
ATOM 8214 N N . ALA D 2 154 ? 11.692 -15.467 -49.006 1.00 53.78 325 ALA D N 1
ATOM 8215 C CA . ALA D 2 154 ? 11.222 -16.307 -50.085 1.00 55.23 325 ALA D CA 1
ATOM 8216 C C . ALA D 2 154 ? 11.770 -15.809 -51.422 1.00 53.74 325 ALA D C 1
ATOM 8217 O O . ALA D 2 154 ? 12.035 -14.617 -51.614 1.00 48.97 325 ALA D O 1
ATOM 8219 N N . ASN D 2 155 ? 11.984 -16.733 -52.341 1.00 48.54 326 ASN D N 1
ATOM 8220 C CA . ASN D 2 155 ? 12.322 -16.339 -53.696 1.00 47.25 326 ASN D CA 1
ATOM 8221 C C . ASN D 2 155 ? 11.264 -16.927 -54.608 1.00 41.44 326 ASN D C 1
ATOM 8222 O O . ASN D 2 155 ? 11.259 -18.130 -54.871 1.00 38.20 326 ASN D O 1
ATOM 8227 N N . CYS D 2 156 ? 10.392 -16.068 -55.121 1.00 43.76 327 CYS D N 1
ATOM 8228 C CA . CYS D 2 156 ? 9.208 -16.543 -55.825 1.00 44.05 327 CYS D CA 1
ATOM 8229 C C . CYS D 2 156 ? 9.580 -17.175 -57.161 1.00 40.58 327 CYS D C 1
ATOM 8230 O O . CYS D 2 156 ? 8.930 -18.124 -57.606 1.00 43.67 327 CYS D O 1
ATOM 8233 N N . LYS D 2 157 ? 10.632 -16.648 -57.786 1.00 44.08 328 LYS D N 1
ATOM 8234 C CA . LYS D 2 157 ? 11.129 -17.178 -59.048 1.00 40.75 328 LYS D CA 1
ATOM 8235 C C . LYS D 2 157 ? 11.636 -18.601 -58.851 1.00 36.44 328 LYS D C 1
ATOM 8236 O O . LYS D 2 157 ? 11.302 -19.511 -59.621 1.00 43.21 328 LYS D O 1
ATOM 8242 N N . VAL D 2 158 ? 12.419 -18.816 -57.795 1.00 36.26 329 VAL D N 1
ATOM 8243 C CA . VAL D 2 158 ? 12.862 -20.174 -57.478 1.00 32.44 329 VAL D CA 1
ATOM 8244 C C . VAL D 2 158 ? 11.669 -21.090 -57.234 1.00 34.68 329 VAL D C 1
ATOM 8245 O O . VAL D 2 158 ? 11.656 -22.246 -57.686 1.00 34.11 329 VAL D O 1
ATOM 8249 N N . GLU D 2 159 ? 10.656 -20.589 -56.530 1.00 37.01 330 GLU D N 1
ATOM 8250 C CA . GLU D 2 159 ? 9.490 -21.441 -56.260 1.00 32.07 330 GLU D CA 1
ATOM 8251 C C . GLU D 2 159 ? 8.767 -21.836 -57.549 1.00 34.05 330 GLU D C 1
ATOM 8252 O O . GLU D 2 159 ? 8.403 -22.990 -57.722 1.00 33.02 330 GLU D O 1
ATOM 8258 N N . SER D 2 160 ? 8.522 -20.856 -58.417 1.00 35.12 331 SER D N 1
ATOM 8259 C CA . SER D 2 160 ? 7.879 -21.108 -59.700 1.00 32.87 331 SER D CA 1
ATOM 8260 C C . SER D 2 160 ? 8.674 -22.084 -60.558 1.00 31.92 331 SER D C 1
ATOM 8261 O O . SER D 2 160 ? 8.097 -22.982 -61.171 1.00 30.16 331 SER D O 1
ATOM 8264 N N . LEU D 2 161 ? 9.992 -21.900 -60.622 1.00 32.64 332 LEU D N 1
ATOM 8265 C CA . LEU D 2 161 ? 10.820 -22.811 -61.412 1.00 36.84 332 LEU D CA 1
ATOM 8266 C C . LEU D 2 161 ? 10.776 -24.233 -60.843 1.00 34.88 332 LEU D C 1
ATOM 8267 O O . LEU D 2 161 ? 10.699 -25.203 -61.595 1.00 33.56 332 LEU D O 1
ATOM 8272 N N . ALA D 2 162 ? 10.796 -24.358 -59.517 1.00 34.36 333 ALA D N 1
ATOM 8273 C CA . ALA D 2 162 ? 10.764 -25.678 -58.898 1.00 31.78 333 ALA D CA 1
ATOM 8274 C C . ALA D 2 162 ? 9.456 -26.377 -59.209 1.00 29.63 333 ALA D C 1
ATOM 8275 O O . ALA D 2 162 ? 9.451 -27.574 -59.472 1.00 27.86 333 ALA D O 1
ATOM 8277 N N . MET D 2 163 ? 8.341 -25.642 -59.142 1.00 27.25 334 MET D N 1
ATOM 8278 C CA . MET D 2 163 ? 7.033 -26.235 -59.449 1.00 25.85 334 MET D CA 1
ATOM 8279 C C . MET D 2 163 ? 7.012 -26.685 -60.914 1.00 26.38 334 MET D C 1
ATOM 8280 O O . MET D 2 163 ? 6.472 -27.740 -61.259 1.00 29.33 334 MET D O 1
ATOM 8285 N N . PHE D 2 164 ? 7.594 -25.863 -61.783 1.00 25.97 335 PHE D N 1
ATOM 8286 C CA . PHE D 2 164 ? 7.684 -26.195 -63.199 1.00 25.89 335 PHE D CA 1
ATOM 8287 C C . PHE D 2 164 ? 8.432 -27.509 -63.389 1.00 28.26 335 PHE D C 1
ATOM 8288 O O . PHE D 2 164 ? 7.952 -28.435 -64.089 1.00 28.31 335 PHE D O 1
ATOM 8296 N N . LEU D 2 165 ? 9.606 -27.610 -62.773 1.00 24.93 336 LEU D N 1
ATOM 8297 C CA . LEU D 2 165 ? 10.405 -28.827 -62.936 1.00 28.26 336 LEU D CA 1
ATOM 8298 C C . LEU D 2 165 ? 9.676 -30.034 -62.352 1.00 32.96 336 LEU D C 1
ATOM 8299 O O . LEU D 2 165 ? 9.687 -31.122 -62.941 1.00 33.16 336 LEU D O 1
ATOM 8304 N N . GLY D 2 166 ? 9.036 -29.829 -61.196 1.00 33.82 337 GLY D N 1
ATOM 8305 C CA . GLY D 2 166 ? 8.268 -30.868 -60.533 1.00 28.15 337 GLY D CA 1
ATOM 8306 C C . GLY D 2 166 ? 7.124 -31.330 -61.410 1.00 30.03 337 GLY D C 1
ATOM 8307 O O . GLY D 2 166 ? 6.792 -32.527 -61.481 1.00 28.98 337 GLY D O 1
ATOM 8308 N N . GLU D 2 167 ? 6.507 -30.379 -62.094 1.00 26.92 338 GLU D N 1
ATOM 8309 C CA . GLU D 2 167 ? 5.415 -30.721 -62.996 1.00 30.56 338 GLU D CA 1
ATOM 8310 C C . GLU D 2 167 ? 5.911 -31.484 -64.253 1.00 36.57 338 GLU D C 1
ATOM 8311 O O . GLU D 2 167 ? 5.251 -32.420 -64.738 1.00 30.57 338 GLU D O 1
ATOM 8317 N N . LEU D 2 168 ? 7.079 -31.110 -64.771 1.00 27.57 339 LEU D N 1
ATOM 8318 C CA . LEU D 2 168 ? 7.609 -31.798 -65.939 1.00 32.38 339 LEU D CA 1
ATOM 8319 C C . LEU D 2 168 ? 7.816 -33.296 -65.641 1.00 35.26 339 LEU D C 1
ATOM 8320 O O . LEU D 2 168 ? 7.667 -34.138 -66.524 1.00 31.53 339 LEU D O 1
ATOM 8325 N N . SER D 2 169 ? 8.158 -33.614 -64.397 1.00 26.70 340 SER D N 1
ATOM 8326 C CA . SER D 2 169 ? 8.371 -35.004 -63.986 1.00 26.43 340 SER D CA 1
ATOM 8327 C C . SER D 2 169 ? 7.111 -35.866 -64.067 1.00 31.39 340 SER D C 1
ATOM 8328 O O . SER D 2 169 ? 7.202 -37.089 -64.183 1.00 34.83 340 SER D O 1
ATOM 8331 N N . LEU D 2 170 ? 5.938 -35.245 -63.987 1.00 27.43 341 LEU D N 1
ATOM 8332 C CA . LEU D 2 170 ? 4.677 -35.999 -64.047 1.00 25.72 341 LEU D CA 1
ATOM 8333 C C . LEU D 2 170 ? 4.469 -36.625 -65.417 1.00 30.08 341 LEU D C 1
ATOM 8334 O O . LEU D 2 170 ? 3.753 -37.622 -65.556 1.00 26.68 341 LEU D O 1
ATOM 8339 N N . ILE D 2 171 ? 5.062 -36.007 -66.442 1.00 29.28 342 ILE D N 1
ATOM 8340 C CA . ILE D 2 171 ? 4.790 -36.407 -67.817 1.00 28.09 342 ILE D CA 1
ATOM 8341 C C . ILE D 2 171 ? 5.464 -37.727 -68.199 1.00 29.40 342 ILE D C 1
ATOM 8342 O O . ILE D 2 171 ? 4.935 -38.500 -68.990 1.00 31.83 342 ILE D O 1
ATOM 8347 N N . ASP D 2 172 ? 6.656 -37.963 -67.667 1.00 32.87 343 ASP D N 1
ATOM 8348 C CA . ASP D 2 172 ? 7.458 -39.076 -68.146 1.00 36.26 343 ASP D CA 1
ATOM 8349 C C . ASP D 2 172 ? 7.621 -40.165 -67.083 1.00 32.86 343 ASP D C 1
ATOM 8350 O O . ASP D 2 172 ? 8.452 -40.042 -66.181 1.00 31.42 343 ASP D O 1
ATOM 8355 N N . ALA D 2 173 ? 6.893 -41.268 -67.245 1.00 36.03 344 ALA D N 1
ATOM 8356 C CA . ALA D 2 173 ? 6.869 -42.321 -66.221 1.00 40.69 344 ALA D CA 1
ATOM 8357 C C . ALA D 2 173 ? 8.244 -42.962 -66.147 1.00 41.87 344 ALA D C 1
ATOM 8358 O O . ALA D 2 173 ? 8.754 -43.279 -65.076 1.00 38.97 344 ALA D O 1
ATOM 8360 N N . ASP D 2 174 ? 8.841 -43.134 -67.315 1.00 41.65 345 ASP D N 1
ATOM 8361 C CA . ASP D 2 174 ? 10.243 -43.472 -67.424 1.00 43.59 345 ASP D CA 1
ATOM 8362 C C . ASP D 2 174 ? 11.002 -42.163 -67.658 1.00 48.56 345 ASP D C 1
ATOM 8363 O O . ASP D 2 174 ? 10.805 -41.511 -68.684 1.00 44.79 345 ASP D O 1
ATOM 8368 N N . PRO D 2 175 ? 11.932 -41.796 -66.762 1.00 43.62 346 PRO D N 1
ATOM 8369 C CA . PRO D 2 175 ? 12.458 -42.322 -65.496 1.00 40.48 346 PRO D CA 1
ATOM 8370 C C . PRO D 2 175 ? 11.668 -42.067 -64.178 1.00 36.06 346 PRO D C 1
ATOM 8371 O O . PRO D 2 175 ? 11.950 -42.745 -63.190 1.00 39.05 346 PRO D O 1
ATOM 8375 N N . TYR D 2 176 ? 10.768 -41.089 -64.132 1.00 32.13 347 TYR D N 1
ATOM 8376 C CA . TYR D 2 176 ? 10.373 -40.513 -62.826 1.00 31.65 347 TYR D CA 1
ATOM 8377 C C . TYR D 2 176 ? 9.579 -41.411 -61.872 1.00 28.64 347 TYR D C 1
ATOM 8378 O O . TYR D 2 176 ? 9.602 -41.187 -60.664 1.00 33.46 347 TYR D O 1
ATOM 8387 N N . LEU D 2 177 ? 8.924 -42.445 -62.390 1.00 30.61 348 LEU D N 1
ATOM 8388 C CA . LEU D 2 177 ? 8.268 -43.403 -61.499 1.00 36.23 348 LEU D CA 1
ATOM 8389 C C . LEU D 2 177 ? 9.275 -44.090 -60.572 1.00 40.29 348 LEU D C 1
ATOM 8390 O O . LEU D 2 177 ? 8.888 -44.632 -59.552 1.00 45.46 348 LEU D O 1
ATOM 8395 N N . LYS D 2 178 ? 10.560 -44.079 -60.934 1.00 36.03 349 LYS D N 1
ATOM 8396 C CA . LYS D 2 178 ? 11.587 -44.701 -60.092 1.00 41.55 349 LYS D CA 1
ATOM 8397 C C . LYS D 2 178 ? 11.815 -43.955 -58.775 1.00 39.66 349 LYS D C 1
ATOM 8398 O O . LYS D 2 178 ? 12.319 -44.528 -57.809 1.00 38.91 349 LYS D O 1
ATOM 8404 N N . TYR D 2 179 ? 11.455 -42.679 -58.735 1.00 28.64 350 TYR D N 1
ATOM 8405 C CA . TYR D 2 179 ? 11.821 -41.843 -57.595 1.00 28.97 350 TYR D CA 1
ATOM 8406 C C . TYR D 2 179 ? 10.603 -41.496 -56.744 1.00 34.84 350 TYR D C 1
ATOM 8407 O O . TYR D 2 179 ? 9.507 -41.260 -57.267 1.00 34.97 350 TYR D O 1
ATOM 8416 N N . LEU D 2 180 ? 10.794 -41.461 -55.430 1.00 32.07 351 LEU D N 1
ATOM 8417 C CA . LEU D 2 180 ? 9.751 -40.962 -54.532 1.00 28.17 351 LEU D CA 1
ATOM 8418 C C . LEU D 2 180 ? 9.565 -39.448 -54.672 1.00 30.17 351 LEU D C 1
ATOM 8419 O O . LEU D 2 180 ? 10.511 -38.722 -54.957 1.00 31.47 351 LEU D O 1
ATOM 8424 N N . PRO D 2 181 ? 8.334 -38.965 -54.467 1.00 28.26 352 PRO D N 1
ATOM 8425 C CA . PRO D 2 181 ? 8.029 -37.534 -54.570 1.00 26.05 352 PRO D CA 1
ATOM 8426 C C . PRO D 2 181 ? 8.990 -36.640 -53.762 1.00 31.74 352 PRO D C 1
ATOM 8427 O O . PRO D 2 181 ? 9.345 -35.559 -54.219 1.00 29.26 352 PRO D O 1
ATOM 8431 N N . SER D 2 182 ? 9.377 -37.067 -52.564 1.00 29.79 353 SER D N 1
ATOM 8432 C CA . SER D 2 182 ? 10.222 -36.231 -51.715 1.00 28.27 353 SER D CA 1
ATOM 8433 C C . SER D 2 182 ? 11.572 -36.023 -52.390 1.00 28.33 353 SER D C 1
ATOM 8434 O O . SER D 2 182 ? 12.214 -34.983 -52.240 1.00 30.27 353 SER D O 1
ATOM 8437 N N . LEU D 2 183 ? 12.000 -37.036 -53.115 1.00 27.11 354 LEU D N 1
ATOM 8438 C CA . LEU D 2 183 ? 13.304 -36.992 -53.784 1.00 30.39 354 LEU D CA 1
ATOM 8439 C C . LEU D 2 183 ? 13.237 -36.133 -55.055 1.00 33.20 354 LEU D C 1
ATOM 8440 O O . LEU D 2 183 ? 14.124 -35.305 -55.312 1.00 34.06 354 LEU D O 1
ATOM 8445 N N . ILE D 2 184 ? 12.182 -36.329 -55.843 1.00 30.63 355 ILE D N 1
ATOM 8446 C CA . ILE D 2 184 ? 11.936 -35.489 -57.003 1.00 31.28 355 ILE D CA 1
ATOM 8447 C C . ILE D 2 184 ? 11.850 -34.028 -56.582 1.00 30.15 355 ILE D C 1
ATOM 8448 O O . ILE D 2 184 ? 12.445 -33.146 -57.218 1.00 29.82 355 ILE D O 1
ATOM 8453 N N . ALA D 2 185 ? 11.120 -33.774 -55.498 1.00 30.16 356 ALA D N 1
ATOM 8454 C CA . ALA D 2 185 ? 10.986 -32.415 -54.985 1.00 27.19 356 ALA D CA 1
ATOM 8455 C C . ALA D 2 185 ? 12.352 -31.841 -54.638 1.00 28.22 356 ALA D C 1
ATOM 8456 O O . ALA D 2 185 ? 12.600 -30.650 -54.824 1.00 29.67 356 ALA D O 1
ATOM 8458 N N . GLY D 2 186 ? 13.236 -32.681 -54.112 1.00 29.74 357 GLY D N 1
ATOM 8459 C CA . GLY D 2 186 ? 14.544 -32.203 -53.694 1.00 29.25 357 GLY D CA 1
ATOM 8460 C C . GLY D 2 186 ? 15.383 -31.815 -54.908 1.00 33.20 357 GLY D C 1
ATOM 8461 O O . GLY D 2 186 ? 16.007 -30.750 -54.953 1.00 35.69 357 GLY D O 1
ATOM 8462 N N . ALA D 2 187 ? 15.401 -32.689 -55.909 1.00 33.31 358 ALA D N 1
ATOM 8463 C CA . ALA D 2 187 ? 16.153 -32.417 -57.133 1.00 29.50 358 ALA D CA 1
ATOM 8464 C C . ALA D 2 187 ? 15.624 -31.136 -57.787 1.00 28.33 358 ALA D C 1
ATOM 8465 O O . ALA D 2 187 ? 16.391 -30.261 -58.177 1.00 34.73 358 ALA D O 1
ATOM 8467 N N . ALA D 2 188 ? 14.304 -31.019 -57.859 1.00 30.10 359 ALA D N 1
ATOM 8468 C CA . ALA D 2 188 ? 13.653 -29.864 -58.474 1.00 31.19 359 ALA D CA 1
ATOM 8469 C C . ALA D 2 188 ? 13.983 -28.577 -57.720 1.00 35.44 359 ALA D C 1
ATOM 8470 O O . ALA D 2 188 ? 14.279 -27.547 -58.321 1.00 32.43 359 ALA D O 1
ATOM 8472 N N . PHE D 2 189 ? 13.926 -28.639 -56.392 1.00 31.37 360 PHE D N 1
ATOM 8473 C CA . PHE D 2 189 ? 14.243 -27.472 -55.583 1.00 31.29 360 PHE D CA 1
ATOM 8474 C C . PHE D 2 189 ? 15.691 -27.047 -55.809 1.00 30.57 360 PHE D C 1
ATOM 8475 O O . PHE D 2 189 ? 15.973 -25.873 -56.066 1.00 37.43 360 PHE D O 1
ATOM 8483 N N . HIS D 2 190 ? 16.616 -27.992 -55.695 1.00 31.55 361 HIS D N 1
ATOM 8484 C CA . HIS D 2 190 ? 18.034 -27.666 -55.924 1.00 34.74 361 HIS D CA 1
ATOM 8485 C C . HIS D 2 190 ? 18.263 -27.082 -57.310 1.00 40.14 361 HIS D C 1
ATOM 8486 O O . HIS D 2 190 ? 18.897 -26.035 -57.468 1.00 42.39 361 HIS D O 1
ATOM 8493 N N . LEU D 2 191 ? 17.758 -27.778 -58.319 1.00 39.05 362 LEU D N 1
ATOM 8494 C CA . LEU D 2 191 ? 17.973 -27.351 -59.695 1.00 40.44 362 LEU D CA 1
ATOM 8495 C C . LEU D 2 191 ? 17.425 -25.939 -59.915 1.00 34.80 362 LEU D C 1
ATOM 8496 O O . LEU D 2 191 ? 18.059 -25.131 -60.582 1.00 39.33 362 LEU D O 1
ATOM 8501 N N . ALA D 2 192 ? 16.266 -25.637 -59.333 1.00 36.43 363 ALA D N 1
ATOM 8502 C CA . ALA D 2 192 ? 15.681 -24.309 -59.493 1.00 37.88 363 ALA D CA 1
ATOM 8503 C C . ALA D 2 192 ? 16.496 -23.252 -58.758 1.00 37.80 363 ALA D C 1
ATOM 8504 O O . ALA D 2 192 ? 16.779 -22.182 -59.303 1.00 42.01 363 ALA D O 1
ATOM 8506 N N . LEU D 2 193 ? 16.877 -23.562 -57.525 1.00 33.39 364 LEU D N 1
ATOM 8507 C CA . LEU D 2 193 ? 17.701 -22.665 -56.717 1.00 36.88 364 LEU D CA 1
ATOM 8508 C C . LEU D 2 193 ? 19.025 -22.360 -57.418 1.00 46.30 364 LEU D C 1
ATOM 8509 O O . LEU D 2 193 ? 19.514 -21.223 -57.403 1.00 51.02 364 LEU D O 1
ATOM 8514 N N . TYR D 2 194 ? 19.603 -23.386 -58.035 1.00 41.58 365 TYR D N 1
ATOM 8515 C CA . TYR D 2 194 ? 20.905 -23.250 -58.675 1.00 42.75 365 TYR D CA 1
ATOM 8516 C C . TYR D 2 194 ? 20.770 -22.420 -59.939 1.00 46.23 365 TYR D C 1
ATOM 8517 O O . TYR D 2 194 ? 21.581 -21.539 -60.214 1.00 45.98 365 TYR D O 1
ATOM 8526 N N . THR D 2 195 ? 19.725 -22.699 -60.706 1.00 44.45 366 THR D N 1
ATOM 8527 C CA . THR D 2 195 ? 19.483 -21.956 -61.936 1.00 47.14 366 THR D CA 1
ATOM 8528 C C . THR D 2 195 ? 19.284 -20.471 -61.639 1.00 43.76 366 THR D C 1
ATOM 8529 O O . THR D 2 195 ? 19.883 -19.614 -62.266 1.00 48.05 366 THR D O 1
ATOM 8533 N N . VAL D 2 196 ? 18.433 -20.171 -60.668 1.00 45.71 367 VAL D N 1
ATOM 8534 C CA . VAL D 2 196 ? 18.113 -18.783 -60.366 1.00 45.38 367 VAL D CA 1
ATOM 8535 C C . VAL D 2 196 ? 19.183 -18.033 -59.563 1.00 46.49 367 VAL D C 1
ATOM 8536 O O . VAL D 2 196 ? 19.538 -16.912 -59.888 1.00 50.75 367 VAL D O 1
ATOM 8540 N N . THR D 2 197 ? 19.630 -18.612 -58.460 1.00 49.87 368 THR D N 1
ATOM 8541 C CA . THR D 2 197 ? 20.577 -17.900 -57.616 1.00 55.04 368 THR D CA 1
ATOM 8542 C C . THR D 2 197 ? 22.016 -18.372 -57.722 1.00 54.00 368 THR D C 1
ATOM 8543 O O . THR D 2 197 ? 22.915 -17.746 -57.167 1.00 59.79 368 THR D O 1
ATOM 8547 N N . GLY D 2 198 ? 22.240 -19.474 -58.422 1.00 47.88 369 GLY D N 1
ATOM 8548 C CA . GLY D 2 198 ? 23.538 -20.124 -58.365 1.00 54.74 369 GLY D CA 1
ATOM 8549 C C . GLY D 2 198 ? 23.870 -20.823 -57.046 1.00 54.39 369 GLY D C 1
ATOM 8550 O O . GLY D 2 198 ? 24.992 -21.304 -56.871 1.00 54.96 369 GLY D O 1
ATOM 8551 N N . GLN D 2 199 ? 22.918 -20.888 -56.115 1.00 54.47 370 GLN D N 1
ATOM 8552 C CA . GLN D 2 199 ? 23.162 -21.566 -54.839 1.00 53.66 370 GLN D CA 1
ATOM 8553 C C . GLN D 2 199 ? 22.770 -23.042 -54.894 1.00 50.09 370 GLN D C 1
ATOM 8554 O O . GLN D 2 199 ? 22.178 -23.501 -55.868 1.00 49.02 370 GLN D O 1
ATOM 8560 N N . SER D 2 200 ? 23.053 -23.769 -53.818 1.00 49.57 371 SER D N 1
ATOM 8561 C CA . SER D 2 200 ? 22.838 -25.216 -53.788 1.00 48.46 371 SER D CA 1
ATOM 8562 C C . SER D 2 200 ? 21.982 -25.672 -52.604 1.00 48.59 371 SER D C 1
ATOM 8563 O O . SER D 2 200 ? 21.806 -24.940 -51.618 1.00 44.14 371 SER D O 1
ATOM 8566 N N . TRP D 2 201 ? 21.521 -26.916 -52.699 1.00 44.94 372 TRP D N 1
ATOM 8567 C CA . TRP D 2 201 ? 20.651 -27.557 -51.723 1.00 40.79 372 TRP D CA 1
ATOM 8568 C C . TRP D 2 201 ? 21.224 -27.296 -50.342 1.00 43.13 372 TRP D C 1
ATOM 8569 O O . TRP D 2 201 ? 22.367 -27.656 -50.058 1.00 48.71 372 TRP D O 1
ATOM 8580 N N . PRO D 2 202 ? 20.427 -26.638 -49.484 1.00 43.93 373 PRO D N 1
ATOM 8581 C CA . PRO D 2 202 ? 20.906 -26.137 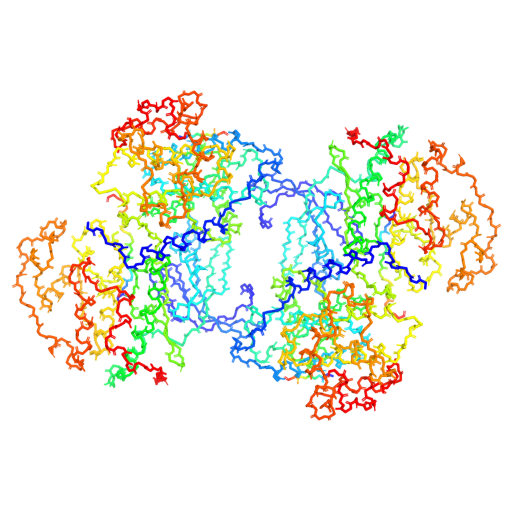-48.190 1.00 46.50 373 PRO D CA 1
ATOM 8582 C C . PRO D 2 202 ? 21.043 -27.219 -47.127 1.00 51.86 373 PRO D C 1
ATOM 8583 O O . PRO D 2 202 ? 20.257 -28.161 -47.101 1.00 45.13 373 PRO D O 1
ATOM 8587 N N . GLU D 2 203 ? 22.032 -27.060 -46.252 1.00 49.87 374 GLU D N 1
ATOM 8588 C CA . GLU D 2 203 ? 22.290 -28.033 -45.204 1.00 52.20 374 GLU D CA 1
ATOM 8589 C C . GLU D 2 203 ? 21.044 -28.276 -44.361 1.00 48.45 374 GLU D C 1
ATOM 8590 O O . GLU D 2 203 ? 20.788 -29.408 -43.949 1.00 51.90 374 GLU D O 1
ATOM 8596 N N . SER D 2 204 ? 20.266 -27.223 -44.113 1.00 44.95 375 SER D N 1
ATOM 8597 C CA . SER D 2 204 ? 19.047 -27.361 -43.308 1.00 43.65 375 SER D CA 1
ATOM 8598 C C . SER D 2 204 ? 18.069 -28.355 -43.945 1.00 40.91 375 SER D C 1
ATOM 8599 O O . SER D 2 204 ? 17.420 -29.123 -43.248 1.00 38.38 375 SER D O 1
ATOM 8602 N N . LEU D 2 205 ? 17.967 -28.344 -45.270 1.00 39.02 376 LEU D N 1
ATOM 8603 C CA . LEU D 2 205 ? 17.165 -29.354 -45.956 1.00 37.33 376 LEU D CA 1
ATOM 8604 C C . LEU D 2 205 ? 17.836 -30.738 -45.959 1.00 40.77 376 LEU D C 1
ATOM 8605 O O . LEU D 2 205 ? 17.158 -31.768 -45.904 1.00 41.23 376 LEU D O 1
ATOM 8610 N N . ALA D 2 206 ? 19.165 -30.769 -46.025 1.00 42.45 377 ALA D N 1
ATOM 8611 C CA . ALA D 2 206 ? 19.871 -32.042 -45.987 1.00 41.26 377 ALA D CA 1
ATOM 8612 C C . ALA D 2 206 ? 19.621 -32.731 -44.645 1.00 43.97 377 ALA D C 1
ATOM 8613 O O . ALA D 2 206 ? 19.438 -33.947 -44.580 1.00 47.22 377 ALA D O 1
ATOM 8615 N N . GLN D 2 207 ? 19.606 -31.939 -43.578 1.00 42.78 378 GLN D N 1
ATOM 8616 C CA . GLN D 2 207 ? 19.356 -32.447 -42.232 1.00 47.78 378 GLN D CA 1
ATOM 8617 C C . GLN D 2 207 ? 17.935 -32.964 -42.070 1.00 45.97 378 GLN D C 1
ATOM 8618 O O . GLN D 2 207 ? 17.716 -34.061 -41.557 1.00 49.94 378 GLN D O 1
ATOM 8624 N N . GLN D 2 208 ? 16.972 -32.159 -42.499 1.00 42.26 379 GLN D N 1
ATOM 8625 C CA . GLN D 2 208 ? 15.566 -32.493 -42.325 1.00 46.40 379 GLN D CA 1
ATOM 8626 C C . GLN D 2 208 ? 15.154 -33.706 -43.166 1.00 43.86 379 GLN D C 1
ATOM 8627 O O . GLN D 2 208 ? 14.491 -34.625 -42.669 1.00 42.19 379 GLN D O 1
ATOM 8633 N N . THR D 2 209 ? 15.543 -33.694 -44.439 1.00 41.16 380 THR D N 1
ATOM 8634 C CA . THR D 2 209 ? 15.161 -34.742 -45.383 1.00 36.18 380 THR D CA 1
ATOM 8635 C C . THR D 2 209 ? 16.028 -35.997 -45.317 1.00 40.62 380 THR D C 1
ATOM 8636 O O . THR D 2 209 ? 15.600 -37.072 -45.730 1.00 41.28 380 THR D O 1
ATOM 8640 N N . GLY D 2 210 ? 17.262 -35.845 -44.847 1.00 43.67 381 GLY D N 1
ATOM 8641 C CA . GLY D 2 210 ? 18.246 -36.916 -44.917 1.00 40.32 381 GLY D CA 1
ATOM 8642 C C . GLY D 2 210 ? 18.882 -37.112 -46.283 1.00 40.75 381 GLY D C 1
ATOM 8643 O O . GLY D 2 210 ? 19.706 -38.005 -46.463 1.00 43.98 381 GLY D O 1
ATOM 8644 N N . TYR D 2 211 ? 18.493 -36.300 -47.262 1.00 40.64 382 TYR D N 1
ATOM 8645 C CA . TYR D 2 211 ? 19.108 -36.361 -48.589 1.00 37.93 382 TYR D CA 1
ATOM 8646 C C . TYR D 2 211 ? 20.294 -35.406 -48.692 1.00 41.01 382 TYR D C 1
ATOM 8647 O O . TYR D 2 211 ? 20.131 -34.187 -48.605 1.00 41.50 382 TYR D O 1
ATOM 8656 N N . THR D 2 212 ? 21.489 -35.948 -48.882 1.00 45.93 383 THR D N 1
ATOM 8657 C CA . THR D 2 212 ? 22.617 -35.112 -49.264 1.00 45.00 383 THR D CA 1
ATOM 8658 C C . THR D 2 212 ? 22.457 -34.715 -50.727 1.00 49.16 383 THR D C 1
ATOM 8659 O O . THR D 2 212 ? 21.653 -35.309 -51.456 1.00 44.04 383 THR D O 1
ATOM 8663 N N . LEU D 2 213 ? 23.193 -33.694 -51.152 1.00 48.27 384 LEU D N 1
ATOM 8664 C CA . LEU D 2 213 ? 23.186 -33.315 -52.561 1.00 50.10 384 LEU D CA 1
ATOM 8665 C C . LEU D 2 213 ? 23.571 -34.512 -53.433 1.00 50.66 384 LEU D C 1
ATOM 8666 O O . LEU D 2 213 ? 23.003 -34.722 -54.508 1.00 51.18 384 LEU D O 1
ATOM 8671 N N . GLU D 2 214 ? 24.532 -35.292 -52.947 1.00 57.61 385 GLU D N 1
ATOM 8672 C CA . GLU D 2 214 ? 25.002 -36.499 -53.623 1.00 62.97 385 GLU D CA 1
ATOM 8673 C C . GLU D 2 214 ? 23.859 -37.466 -53.912 1.00 54.70 385 GLU D C 1
ATOM 8674 O O . GLU D 2 214 ? 23.710 -37.941 -55.033 1.00 57.49 385 GLU D O 1
ATOM 8680 N N . SER D 2 215 ? 23.053 -37.751 -52.895 1.00 50.25 386 SER D N 1
ATOM 8681 C CA . SER D 2 215 ? 21.935 -38.680 -53.041 1.00 49.55 386 SER D CA 1
ATOM 8682 C C . SER D 2 215 ? 20.842 -38.152 -53.979 1.00 49.09 386 SER D C 1
ATOM 8683 O O . SER D 2 215 ? 20.026 -38.930 -54.474 1.00 48.43 386 SER D O 1
ATOM 8686 N N . LEU D 2 216 ? 20.823 -36.839 -54.212 1.00 40.91 387 LEU D N 1
ATOM 8687 C CA . LEU D 2 216 ? 19.925 -36.242 -55.208 1.00 37.47 387 LEU D CA 1
ATOM 8688 C C . LEU D 2 216 ? 20.433 -36.415 -56.641 1.00 43.80 387 LEU D C 1
ATOM 8689 O O . LEU D 2 216 ? 19.675 -36.276 -57.600 1.00 43.22 387 LEU D O 1
ATOM 8694 N N . LYS D 2 217 ? 21.720 -36.715 -56.780 1.00 44.11 388 LYS D N 1
ATOM 8695 C CA . LYS D 2 217 ? 22.363 -36.734 -58.090 1.00 50.79 388 LYS D CA 1
ATOM 8696 C C . LYS D 2 217 ? 21.626 -37.508 -59.193 1.00 51.37 388 LYS D C 1
ATOM 8697 O O . LYS D 2 217 ? 21.348 -36.948 -60.259 1.00 45.56 388 LYS D O 1
ATOM 8703 N N . PRO D 2 218 ? 21.328 -38.796 -58.959 1.00 48.58 389 PRO D N 1
ATOM 8704 C CA . PRO D 2 218 ? 20.788 -39.568 -60.082 1.00 48.66 389 PRO D CA 1
ATOM 8705 C C . PRO D 2 218 ? 19.491 -38.960 -60.583 1.00 45.86 389 PRO D C 1
ATOM 8706 O O . PRO D 2 218 ? 19.299 -38.868 -61.795 1.00 44.41 389 PRO D O 1
ATOM 8710 N N . CYS D 2 219 ? 18.625 -38.538 -59.666 1.00 38.27 390 CYS D N 1
ATOM 8711 C CA . CYS D 2 219 ? 17.381 -37.884 -60.048 1.00 36.71 390 CYS D CA 1
ATOM 8712 C C . CYS D 2 219 ? 17.679 -36.550 -60.735 1.00 45.75 390 CYS D C 1
ATOM 8713 O O . CYS D 2 219 ? 17.023 -36.160 -61.704 1.00 44.33 390 CYS D O 1
ATOM 8716 N N . LEU D 2 220 ? 18.674 -35.853 -60.201 1.00 45.15 391 LEU D N 1
ATOM 8717 C CA . LEU D 2 220 ? 19.069 -34.537 -60.681 1.00 48.93 391 LEU D CA 1
ATOM 8718 C C . LEU D 2 220 ? 19.615 -34.628 -62.110 1.00 42.81 391 LEU D C 1
ATOM 8719 O O . LEU D 2 220 ? 19.337 -33.773 -62.947 1.00 48.00 391 LEU D O 1
ATOM 8724 N N . VAL D 2 221 ? 20.368 -35.681 -62.399 1.00 46.57 392 VAL D N 1
ATOM 8725 C CA . VAL D 2 221 ? 20.872 -35.888 -63.757 1.00 46.58 392 VAL D CA 1
ATOM 8726 C C . VAL D 2 221 ? 19.708 -35.997 -64.738 1.00 45.95 392 VAL D C 1
ATOM 8727 O O . VAL D 2 221 ? 19.743 -35.441 -65.836 1.00 47.74 392 VAL D O 1
ATOM 8731 N N . ASP D 2 222 ? 18.665 -36.703 -64.327 1.00 40.24 393 ASP D N 1
ATOM 8732 C CA . ASP D 2 222 ? 17.495 -36.903 -65.178 1.00 40.52 393 ASP D CA 1
ATOM 8733 C C . ASP D 2 222 ? 16.736 -35.600 -65.376 1.00 39.64 393 ASP D C 1
ATOM 8734 O O . ASP D 2 222 ? 16.357 -35.236 -66.490 1.00 40.85 393 ASP D O 1
ATOM 8739 N N . LEU D 2 223 ? 16.540 -34.889 -64.282 1.00 35.25 394 LEU D N 1
ATOM 8740 C CA . LEU D 2 223 ? 15.733 -33.681 -64.284 1.00 39.33 394 LEU D CA 1
ATOM 8741 C C . LEU D 2 223 ? 16.409 -32.582 -65.093 1.00 37.49 394 LEU D C 1
ATOM 8742 O O . LEU D 2 223 ? 15.758 -31.791 -65.774 1.00 38.03 394 LEU D O 1
ATOM 8747 N N . HIS D 2 224 ? 17.731 -32.543 -65.027 1.00 37.72 395 HIS D N 1
ATOM 8748 C CA . HIS D 2 224 ? 18.490 -31.587 -65.805 1.00 38.03 395 HIS D CA 1
ATOM 8749 C C . HIS D 2 224 ? 18.334 -31.866 -67.308 1.00 44.69 395 HIS D C 1
ATOM 8750 O O . HIS D 2 224 ? 18.116 -30.953 -68.107 1.00 37.92 395 HIS D O 1
ATOM 8757 N N . GLN D 2 225 ? 18.424 -33.134 -67.691 1.00 39.37 396 GLN D N 1
ATOM 8758 C CA . GLN D 2 225 ? 18.220 -33.504 -69.091 1.00 46.21 396 GLN D CA 1
ATOM 8759 C C . GLN D 2 225 ? 16.824 -33.129 -69.562 1.00 36.29 396 GLN D C 1
ATOM 8760 O O . GLN D 2 225 ? 16.650 -32.555 -70.639 1.00 42.55 396 GLN D O 1
ATOM 8766 N N . THR D 2 226 ? 15.836 -33.469 -68.743 1.00 34.97 397 THR D N 1
ATOM 8767 C CA . THR D 2 226 ? 14.444 -33.175 -69.034 1.00 37.08 397 THR D CA 1
ATOM 8768 C C . THR D 2 226 ? 14.282 -31.679 -69.249 1.00 39.32 397 THR D C 1
ATOM 8769 O O . THR D 2 226 ? 13.653 -31.243 -70.212 1.00 38.93 397 THR D O 1
ATOM 8773 N N . TYR D 2 227 ? 14.882 -30.902 -68.355 1.00 34.05 398 TYR D N 1
ATOM 8774 C CA . TYR D 2 227 ? 14.868 -29.440 -68.432 1.00 39.67 398 TYR D CA 1
ATOM 8775 C C . TYR D 2 227 ? 15.498 -28.937 -69.743 1.00 39.90 398 TYR D C 1
ATOM 8776 O O . TYR D 2 227 ? 14.872 -28.179 -70.508 1.00 42.52 398 TYR D O 1
ATOM 8785 N N . LEU D 2 228 ? 16.721 -29.372 -70.031 1.00 40.66 399 LEU D N 1
ATOM 8786 C CA . LEU D 2 228 ? 17.378 -28.977 -71.286 1.00 44.14 399 LEU D CA 1
ATOM 8787 C C . LEU D 2 228 ? 16.556 -29.312 -72.540 1.00 45.79 399 LEU D C 1
ATOM 8788 O O . LEU D 2 228 ? 16.563 -28.553 -73.514 1.00 41.65 399 LEU D O 1
ATOM 8793 N N . LYS D 2 229 ? 15.856 -30.448 -72.522 1.00 41.54 400 LYS D N 1
ATOM 8794 C CA . LYS D 2 229 ? 15.160 -30.920 -73.727 1.00 48.04 400 LYS D CA 1
ATOM 8795 C C . LYS D 2 229 ? 13.683 -30.518 -73.788 1.00 43.39 400 LYS D C 1
ATOM 8796 O O . LYS D 2 229 ? 12.976 -30.855 -74.733 1.00 46.17 400 LYS D O 1
ATOM 8802 N N . ALA D 2 230 ? 13.223 -29.778 -72.788 1.00 41.14 401 ALA D N 1
ATOM 8803 C CA . ALA D 2 230 ? 11.797 -29.452 -72.681 1.00 41.08 401 ALA D CA 1
ATOM 8804 C C . ALA D 2 230 ? 11.184 -28.784 -73.927 1.00 39.44 401 ALA D C 1
ATOM 8805 O O . ALA D 2 230 ? 10.063 -29.125 -74.319 1.00 39.64 401 ALA D O 1
ATOM 8807 N N . PRO D 2 231 ? 11.918 -27.846 -74.569 1.00 38.63 402 PRO D N 1
ATOM 8808 C CA . PRO D 2 231 ? 11.382 -27.200 -75.776 1.00 40.80 402 PRO D CA 1
ATOM 8809 C C . PRO D 2 231 ? 11.224 -28.182 -76.940 1.00 42.59 402 PRO D C 1
ATOM 8810 O O . PRO D 2 231 ? 10.533 -27.874 -77.925 1.00 44.33 402 PRO D O 1
ATOM 8814 N N . GLN D 2 232 ? 11.908 -29.320 -76.866 1.00 45.25 403 GLN D N 1
ATOM 8815 C CA . GLN D 2 232 ? 11.805 -30.333 -77.926 1.00 45.27 403 GLN D CA 1
ATOM 8816 C C . GLN D 2 232 ? 10.787 -31.445 -77.662 1.00 45.40 403 GLN D C 1
ATOM 8817 O O . GLN D 2 232 ? 10.464 -32.211 -78.558 1.00 47.25 403 GLN D O 1
ATOM 8823 N N . HIS D 2 233 ? 10.274 -31.519 -76.440 1.00 39.61 404 HIS D N 1
ATOM 8824 C CA . HIS D 2 233 ? 9.423 -32.634 -76.022 1.00 36.53 404 HIS D CA 1
ATOM 8825 C C . HIS D 2 233 ? 8.114 -32.596 -76.803 1.00 39.24 404 HIS D C 1
ATOM 8826 O O . HIS D 2 233 ? 7.601 -31.520 -77.081 1.00 36.93 404 HIS D O 1
ATOM 8833 N N . ALA D 2 234 ? 7.576 -33.757 -77.170 1.00 35.89 405 ALA D N 1
ATOM 8834 C CA . ALA D 2 234 ? 6.261 -33.794 -77.802 1.00 36.35 405 ALA D CA 1
ATOM 8835 C C . ALA D 2 234 ? 5.138 -33.118 -76.971 1.00 40.21 405 ALA D C 1
ATOM 8836 O O . ALA D 2 234 ? 4.214 -32.539 -77.547 1.00 40.01 405 ALA D O 1
ATOM 8838 N N . GLN D 2 235 ? 5.192 -33.199 -75.633 1.00 33.77 406 GLN D N 1
ATOM 8839 C CA . GLN D 2 235 ? 4.171 -32.576 -74.790 1.00 32.89 406 GLN D CA 1
ATOM 8840 C C . GLN D 2 235 ? 4.588 -31.166 -74.335 1.00 36.88 406 GLN D C 1
ATOM 8841 O O . GLN D 2 235 ? 5.662 -30.970 -73.755 1.00 33.65 406 GLN D O 1
ATOM 8847 N N . GLN D 2 236 ? 3.789 -30.182 -74.725 1.00 36.19 407 GLN D N 1
ATOM 8848 C CA . GLN D 2 236 ? 4.127 -28.771 -74.486 1.00 34.98 407 GLN D CA 1
ATOM 8849 C C . GLN D 2 236 ? 3.313 -27.964 -73.458 1.00 39.38 407 GLN D C 1
ATOM 8850 O O . GLN D 2 236 ? 3.601 -26.784 -73.234 1.00 39.05 407 GLN D O 1
ATOM 8856 N N . SER D 2 237 ? 2.290 -28.571 -72.860 1.00 32.00 408 SER D N 1
ATOM 8857 C CA . SER D 2 237 ? 1.334 -27.789 -72.084 1.00 32.59 408 SER D CA 1
ATOM 8858 C C . SER D 2 237 ? 1.917 -27.174 -70.823 1.00 30.96 408 SER D C 1
ATOM 8859 O O . SER D 2 237 ? 1.513 -26.096 -70.424 1.00 31.51 408 SER D O 1
ATOM 8862 N N . ILE D 2 238 ? 2.866 -27.861 -70.204 1.00 33.71 409 ILE D N 1
ATOM 8863 C CA . ILE D 2 238 ? 3.475 -27.336 -68.993 1.00 32.75 409 ILE D CA 1
ATOM 8864 C C . ILE D 2 238 ? 4.345 -26.116 -69.306 1.00 35.69 409 ILE D C 1
ATOM 8865 O O . ILE D 2 238 ? 4.253 -25.096 -68.597 1.00 35.70 409 ILE D O 1
ATOM 8870 N N . ARG D 2 239 ? 5.148 -26.183 -70.377 1.00 32.27 410 ARG D N 1
ATOM 8871 C CA . ARG D 2 239 ? 5.920 -25.001 -70.785 1.00 32.91 410 ARG D CA 1
ATOM 8872 C C . ARG D 2 239 ? 5.025 -23.815 -71.087 1.00 41.14 410 ARG D C 1
ATOM 8873 O O . ARG D 2 239 ? 5.310 -22.691 -70.652 1.00 39.50 410 ARG D O 1
ATOM 8881 N N . GLU D 2 240 ? 3.949 -24.048 -71.832 1.00 34.72 411 GLU D N 1
ATOM 8882 C CA . GLU D 2 240 ? 3.020 -22.959 -72.126 1.00 40.21 411 GLU D CA 1
ATOM 8883 C C . GLU D 2 240 ? 2.440 -22.370 -70.842 1.00 38.36 411 GLU D C 1
ATOM 8884 O O . GLU D 2 240 ? 2.318 -21.167 -70.710 1.00 40.98 411 GLU D O 1
ATOM 8890 N N . LYS D 2 241 ? 2.084 -23.232 -69.897 1.00 35.19 412 LYS D N 1
ATOM 8891 C CA . LYS D 2 241 ? 1.515 -22.777 -68.640 1.00 33.50 412 LYS D CA 1
ATOM 8892 C C . LYS D 2 241 ? 2.495 -21.867 -67.884 1.00 34.01 412 LYS D C 1
ATOM 8893 O O . LYS D 2 241 ? 2.123 -20.795 -67.414 1.00 36.52 412 LYS D O 1
ATOM 8899 N N . TYR D 2 242 ? 3.750 -22.290 -67.799 1.00 33.39 413 TYR D N 1
ATOM 8900 C CA . TYR D 2 242 ? 4.758 -21.573 -67.032 1.00 34.19 413 TYR D CA 1
ATOM 8901 C C . TYR D 2 242 ? 5.433 -20.394 -67.773 1.00 42.16 413 TYR D C 1
ATOM 8902 O O . TYR D 2 242 ? 6.376 -19.788 -67.252 1.00 42.47 413 TYR D O 1
ATOM 8911 N N . LYS D 2 243 ? 4.966 -20.080 -68.983 1.00 38.47 414 LYS D N 1
ATOM 8912 C CA . LYS D 2 243 ? 5.412 -18.850 -69.652 1.00 41.97 414 LYS D CA 1
ATOM 8913 C C . LYS D 2 243 ? 4.699 -17.642 -69.066 1.00 46.08 414 LYS D C 1
ATOM 8914 O O . LYS D 2 243 ? 5.117 -16.488 -69.281 1.00 47.31 414 LYS D O 1
ATOM 8920 N N . HIS D 2 244 ? 3.606 -17.904 -68.350 1.00 42.15 415 HIS D N 1
ATOM 8921 C CA . HIS D 2 244 ? 2.759 -16.828 -67.848 1.00 48.94 415 HIS D CA 1
ATOM 8922 C C . HIS D 2 244 ? 3.482 -16.048 -66.741 1.00 50.02 415 HIS D C 1
ATOM 8923 O O . HIS D 2 244 ? 4.316 -16.606 -66.017 1.00 47.04 415 HIS D O 1
ATOM 8930 N N . SER D 2 245 ? 3.161 -14.766 -66.611 1.00 48.36 416 SER D N 1
ATOM 8931 C CA . SER D 2 245 ? 3.771 -13.914 -65.585 1.00 49.97 416 SER D CA 1
ATOM 8932 C C . SER D 2 245 ? 3.479 -14.360 -64.145 1.00 51.71 416 SER D C 1
ATOM 8933 O O . SER D 2 245 ? 4.318 -14.192 -63.262 1.00 51.37 416 SER D O 1
ATOM 8936 N N . LYS D 2 246 ? 2.300 -14.928 -63.901 1.00 50.20 417 LYS D N 1
ATOM 8937 C CA . LYS D 2 246 ? 1.974 -15.436 -62.561 1.00 54.76 417 LYS D CA 1
ATOM 8938 C C . LYS D 2 246 ? 2.999 -16.477 -62.098 1.00 49.48 417 LYS D C 1
ATOM 8939 O O . LYS D 2 246 ? 3.165 -16.710 -60.901 1.00 47.89 417 LYS D O 1
ATOM 8945 N N . TYR D 2 247 ? 3.632 -17.137 -63.063 1.00 42.03 418 TYR D N 1
ATOM 8946 C CA . TYR D 2 247 ? 4.764 -18.029 -62.821 1.00 39.34 418 TYR D CA 1
ATOM 8947 C C . TYR D 2 247 ? 6.124 -17.384 -63.071 1.00 46.18 418 TYR D C 1
ATOM 8948 O O . TYR D 2 247 ? 7.135 -18.087 -63.174 1.00 46.37 418 TYR D O 1
ATOM 8957 N N . HIS D 2 248 ? 6.128 -16.067 -63.263 1.00 44.33 419 HIS D N 1
ATOM 8958 C CA . HIS D 2 248 ? 7.364 -15.329 -63.527 1.00 46.92 419 HIS D CA 1
ATOM 8959 C C . HIS D 2 248 ? 8.004 -15.798 -64.835 1.00 47.10 419 HIS D C 1
ATOM 8960 O O . HIS D 2 248 ? 9.214 -15.664 -65.035 1.00 48.99 419 HIS D O 1
ATOM 8967 N N . SER D 2 249 ? 7.177 -16.352 -65.716 1.00 45.46 420 SER D N 1
ATOM 8968 C CA . SER D 2 249 ? 7.624 -16.840 -67.015 1.00 45.79 420 SER D CA 1
ATOM 8969 C C . SER D 2 249 ? 8.861 -17.718 -66.894 1.00 49.32 420 SER D C 1
ATOM 8970 O O . SER D 2 249 ? 9.760 -17.641 -67.730 1.00 50.03 420 SER D O 1
ATOM 8973 N N . VAL D 2 250 ? 8.905 -18.570 -65.874 1.00 50.43 421 VAL D N 1
ATOM 8974 C CA . VAL D 2 250 ? 10.109 -19.356 -65.629 1.00 41.87 421 VAL D CA 1
ATOM 8975 C C . VAL D 2 250 ? 10.438 -20.344 -66.748 1.00 41.61 421 VAL D C 1
ATOM 8976 O O . VAL D 2 250 ? 11.593 -20.737 -66.915 1.00 45.91 421 VAL D O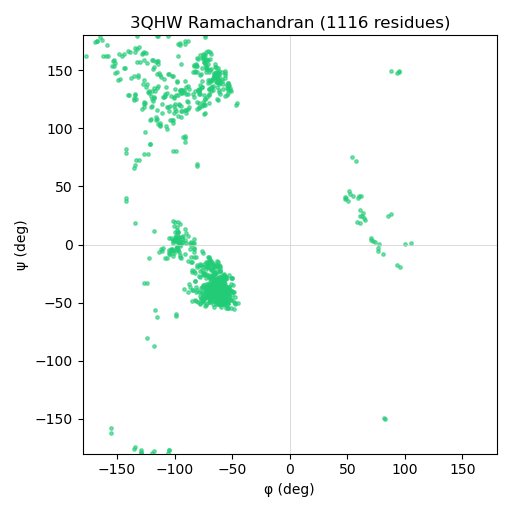 1
ATOM 8980 N N . SER D 2 251 ? 9.435 -20.748 -67.520 1.00 39.93 422 SER D N 1
ATOM 8981 C CA . SER D 2 251 ? 9.684 -21.721 -68.580 1.00 43.29 422 SER D CA 1
ATOM 8982 C C . SER D 2 251 ? 10.499 -21.102 -69.725 1.00 44.34 422 SER D C 1
ATOM 8983 O O . SER D 2 251 ? 10.995 -21.815 -70.614 1.00 46.31 422 SER D O 1
ATOM 8986 N N . LEU D 2 252 ? 10.643 -19.780 -69.704 1.00 45.48 423 LEU D N 1
ATOM 8987 C CA . LEU D 2 252 ? 11.473 -19.095 -70.695 1.00 48.18 423 LEU D CA 1
ATOM 8988 C C . LEU D 2 252 ? 12.919 -18.949 -70.231 1.00 53.33 423 LEU D C 1
ATOM 8989 O O . LEU D 2 252 ? 13.762 -18.506 -70.995 1.00 53.66 423 LEU D O 1
ATOM 8994 N N . LEU D 2 253 ? 13.205 -19.294 -68.975 1.00 54.33 424 LEU D N 1
ATOM 8995 C CA . LEU D 2 253 ? 14.581 -19.205 -68.482 1.00 51.46 424 LEU D CA 1
ATOM 8996 C C . LEU D 2 253 ? 15.433 -20.288 -69.131 1.00 51.55 424 LEU D C 1
ATOM 8997 O O . LEU D 2 253 ? 14.968 -21.398 -69.356 1.00 63.81 424 LEU D O 1
ATOM 9002 N N . ASN D 2 254 ? 16.674 -19.960 -69.453 1.00 54.80 425 ASN D N 1
ATOM 9003 C CA . ASN D 2 254 ? 17.595 -20.943 -70.009 1.00 58.34 425 ASN D CA 1
ATOM 9004 C C . ASN D 2 254 ? 18.171 -21.830 -68.916 1.00 59.33 425 ASN D C 1
ATOM 9005 O O . ASN D 2 254 ? 18.659 -21.334 -67.910 1.00 64.53 425 ASN D O 1
ATOM 9010 N N . PRO D 2 255 ? 18.135 -23.150 -69.120 1.00 60.07 426 PRO D N 1
ATOM 9011 C CA . PRO D 2 255 ? 18.691 -24.053 -68.108 1.00 51.94 426 PRO D CA 1
ATOM 9012 C C . PRO D 2 255 ? 20.185 -23.819 -67.997 1.00 56.37 426 PRO D C 1
ATOM 9013 O O . PRO D 2 255 ? 20.787 -23.350 -68.947 1.00 59.04 426 PRO D O 1
ATOM 9017 N N . PRO D 2 256 ? 20.783 -24.139 -66.847 1.00 57.66 427 PRO D N 1
ATOM 9018 C CA . PRO D 2 256 ? 22.248 -24.112 -66.822 1.00 62.31 427 PRO D CA 1
ATOM 9019 C C . PRO D 2 256 ? 22.756 -25.203 -67.753 1.00 62.60 427 PRO D C 1
ATOM 9020 O O . PRO D 2 256 ? 22.117 -26.246 -67.843 1.00 65.77 427 PRO D O 1
ATOM 9024 N N . GLU D 2 257 ? 23.865 -24.970 -68.446 1.00 68.78 428 GLU D N 1
ATOM 9025 C CA . GLU D 2 257 ? 24.391 -25.959 -69.382 1.00 78.01 428 GLU D CA 1
ATOM 9026 C C . GLU D 2 257 ? 24.985 -27.161 -68.649 1.00 78.08 428 GLU D C 1
ATOM 9027 O O . GLU D 2 257 ? 24.870 -28.298 -69.102 1.00 76.94 428 GLU D O 1
ATOM 9033 N N . THR D 2 258 ? 25.625 -26.903 -67.517 1.00 82.08 429 THR D N 1
ATOM 9034 C CA . THR D 2 258 ? 26.206 -27.977 -66.728 1.00 83.64 429 THR D CA 1
ATOM 9035 C C . THR D 2 258 ? 25.785 -27.844 -65.280 1.00 84.61 429 THR D C 1
ATOM 9036 O O . THR D 2 258 ? 25.419 -26.760 -64.826 1.00 84.26 429 THR D O 1
ATOM 9040 N N . LEU D 2 259 ? 25.837 -28.955 -64.556 1.00 89.33 430 LEU D N 1
ATOM 9041 C CA . LEU D 2 259 ? 25.612 -28.927 -63.122 1.00 95.16 430 LEU D CA 1
ATOM 9042 C C . LEU D 2 259 ? 26.955 -28.853 -62.424 1.00 107.76 430 LEU D C 1
ATOM 9043 O O . LEU D 2 259 ? 27.873 -29.600 -62.764 1.00 105.93 430 LEU D O 1
ATOM 9048 N N . SER D 2 260 ? 27.081 -27.953 -61.456 1.00 119.85 431 SER D N 1
ATOM 9049 C CA . SER D 2 260 ? 28.250 -27.990 -60.597 1.00 136.36 431 SER D CA 1
ATOM 9050 C C . SER D 2 260 ? 27.935 -29.111 -59.629 1.00 141.33 431 SER D C 1
ATOM 9051 O O . SER D 2 260 ? 26.971 -29.027 -58.864 1.00 143.28 431 SER D O 1
ATOM 9054 N N . VAL D 2 261 ? 28.752 -30.159 -59.657 1.00 140.48 432 VAL D N 1
ATOM 9055 C CA . VAL D 2 261 ? 28.393 -31.405 -58.995 1.00 132.74 432 VAL D CA 1
ATOM 9056 C C . VAL D 2 261 ? 29.447 -32.483 -59.240 1.00 134.51 432 VAL D C 1
ATOM 9057 O O . VAL D 2 261 ? 30.167 -32.453 -60.242 1.00 133.94 432 VAL D O 1
ATOM 9061 N N . PRO E 3 1 ? -14.365 -86.250 -73.034 1.00 112.87 -2 PRO J N 1
ATOM 9062 C CA . PRO E 3 1 ? -13.857 -86.586 -71.696 1.00 109.78 -2 PRO J CA 1
ATOM 9063 C C . PRO E 3 1 ? -14.355 -85.631 -70.595 1.00 99.63 -2 PRO J C 1
ATOM 9064 O O . PRO E 3 1 ? -13.886 -84.484 -70.507 1.00 92.51 -2 PRO J O 1
ATOM 9068 N N . LYS E 3 2 ? -15.288 -86.104 -69.765 1.00 90.74 -1 LYS J N 1
ATOM 9069 C CA . LYS E 3 2 ? -15.851 -85.280 -68.685 1.00 84.70 -1 LYS J CA 1
ATOM 9070 C C . LYS E 3 2 ? -15.243 -85.549 -67.308 1.00 67.96 -1 LYS J C 1
ATOM 9071 O O . LYS E 3 2 ? -15.085 -86.701 -66.893 1.00 52.53 -1 LYS J O 1
ATOM 9077 N N . THR E 3 3 ? -14.909 -84.465 -66.612 1.00 63.25 0 THR J N 1
ATOM 9078 C CA . THR E 3 3 ? -14.368 -84.522 -65.255 1.00 56.63 0 THR J CA 1
ATOM 9079 C C . THR E 3 3 ? -15.296 -85.317 -64.335 1.00 58.35 0 THR J C 1
ATOM 9080 O O . THR E 3 3 ? -16.513 -85.118 -64.359 1.00 54.53 0 THR J O 1
ATOM 9084 N N . PRO E 3 4 ? -14.721 -86.223 -63.522 1.00 57.86 1 PRO J N 1
ATOM 9085 C CA . PRO E 3 4 ? -15.511 -87.127 -62.675 1.00 55.14 1 PRO J CA 1
ATOM 9086 C C . PRO E 3 4 ? -16.097 -86.463 -61.421 1.00 60.68 1 PRO J C 1
ATOM 9087 O O . PRO E 3 4 ? -15.533 -85.501 -60.896 1.00 54.60 1 PRO J O 1
ATOM 9091 N N . LYS E 3 5 ? -17.222 -86.997 -60.953 1.00 67.95 2 LYS J N 1
ATOM 9092 C CA . LYS E 3 5 ? -17.877 -86.503 -59.747 1.00 71.38 2 LYS J CA 1
ATOM 9093 C C . LYS E 3 5 ? -17.580 -87.402 -58.550 1.00 63.92 2 LYS J C 1
ATOM 9094 O O . LYS E 3 5 ? -17.462 -88.626 -58.674 1.00 52.34 2 LYS J O 1
ATOM 9100 N N . LYS E 3 6 ? -17.457 -86.776 -57.387 1.00 59.02 3 LYS J N 1
ATOM 9101 C CA . LYS E 3 6 ? -17.224 -87.493 -56.147 1.00 55.12 3 LYS J CA 1
ATOM 9102 C C . LYS E 3 6 ? -18.338 -88.524 -55.941 1.00 54.14 3 LYS J C 1
ATOM 9103 O O . LYS E 3 6 ? -19.522 -88.196 -56.025 1.00 48.32 3 LYS J O 1
ATOM 9109 N N . ALA E 3 7 ? -17.964 -89.775 -55.700 1.00 57.89 4 ALA J N 1
ATOM 9110 C CA . ALA E 3 7 ? -18.958 -90.808 -55.441 1.00 60.40 4 ALA J CA 1
ATOM 9111 C C . ALA E 3 7 ? -19.735 -90.488 -54.157 1.00 66.77 4 ALA J C 1
ATOM 9112 O O . ALA E 3 7 ? -19.190 -89.914 -53.215 1.00 59.66 4 ALA J O 1
ATOM 9114 N N . LYS E 3 8 ? -21.011 -90.848 -54.129 1.00 70.87 5 LYS J N 1
ATOM 9115 C CA . LYS E 3 8 ? -21.844 -90.612 -52.957 1.00 73.45 5 LYS J CA 1
ATOM 9116 C C . LYS E 3 8 ? -21.338 -91.403 -51.742 1.00 65.10 5 LYS J C 1
ATOM 9117 O O . LYS E 3 8 ? -20.914 -92.557 -51.869 1.00 60.88 5 LYS J O 1
ATOM 9123 N N . LYS E 3 9 ? -21.382 -90.771 -50.571 1.00 57.54 6 LYS J N 1
ATOM 9124 C CA . LYS E 3 9 ? -20.920 -91.389 -49.324 1.00 67.78 6 LYS J CA 1
ATOM 9125 C C . LYS E 3 9 ? -21.707 -92.663 -48.947 1.00 71.41 6 LYS J C 1
ATOM 9126 O O . LYS E 3 9 ? -22.943 -92.679 -49.004 1.00 66.58 6 LYS J O 1
ATOM 9132 N N . LEU E 3 10 ? -20.968 -93.716 -48.584 1.00 73.45 7 LEU J N 1
ATOM 9133 C CA . LEU E 3 10 ? -21.511 -94.974 -48.035 1.00 77.57 7 LEU J CA 1
ATOM 9134 C C . LEU E 3 10 ? -21.491 -96.158 -49.013 1.00 79.63 7 LEU J C 1
ATOM 9135 O O . LEU E 3 10 ? -21.358 -95.989 -50.228 1.00 80.42 7 LEU J O 1
ATOM 9140 N N . PRO F 3 1 ? -27.134 -25.310 -32.995 1.00 113.00 -2 PRO K N 1
ATOM 9141 C CA . PRO F 3 1 ? -25.969 -24.963 -33.821 1.00 109.39 -2 PRO K CA 1
ATOM 9142 C C . PRO F 3 1 ? -25.769 -25.911 -35.016 1.00 99.97 -2 PRO K C 1
ATOM 9143 O O . PRO F 3 1 ? -25.446 -27.092 -34.811 1.00 94.68 -2 PRO K O 1
ATOM 9147 N N . LYS F 3 2 ? -25.948 -25.400 -36.238 1.00 90.99 -1 LYS K N 1
ATOM 9148 C CA . LYS F 3 2 ? -25.797 -26.222 -37.452 1.00 84.34 -1 LYS K CA 1
ATOM 9149 C C . LYS F 3 2 ? -24.541 -25.954 -38.299 1.00 66.73 -1 LYS K C 1
ATOM 9150 O O . LYS F 3 2 ? -24.176 -24.807 -38.580 1.00 56.48 -1 LYS K O 1
ATOM 9156 N N . THR F 3 3 ? -23.899 -27.040 -38.714 1.00 55.10 0 THR K N 1
ATOM 9157 C CA . THR F 3 3 ? -22.716 -26.986 -39.569 1.00 59.18 0 THR K CA 1
ATOM 9158 C C . THR F 3 3 ? -22.982 -26.177 -40.840 1.00 63.35 0 THR K C 1
ATOM 9159 O O . THR F 3 3 ? -23.958 -26.442 -41.547 1.00 63.71 0 THR K O 1
ATOM 9163 N N . PRO F 3 4 ? -22.106 -25.195 -41.144 1.00 63.53 1 PRO K N 1
ATOM 9164 C CA . PRO F 3 4 ? -22.355 -24.302 -42.282 1.00 67.89 1 PRO K CA 1
ATOM 9165 C C . PRO F 3 4 ? -22.121 -25.002 -43.623 1.00 68.01 1 PRO K C 1
ATOM 9166 O O . PRO F 3 4 ? -21.367 -25.979 -43.697 1.00 62.77 1 PRO K O 1
ATOM 9170 N N . LYS F 3 5 ? -22.773 -24.502 -44.667 1.00 67.73 2 LYS K N 1
ATOM 9171 C CA . LYS F 3 5 ? -22.597 -25.039 -46.013 1.00 71.14 2 LYS K CA 1
ATOM 9172 C C . LYS F 3 5 ? -21.683 -24.140 -46.845 1.00 63.72 2 LYS K C 1
ATOM 9173 O O . LYS F 3 5 ? -21.690 -22.912 -46.703 1.00 53.79 2 LYS K O 1
ATOM 9179 N N . LYS F 3 6 ? -20.890 -24.761 -47.707 1.00 56.87 3 LYS K N 1
ATOM 9180 C CA . LYS F 3 6 ? -20.033 -24.018 -48.620 1.00 58.16 3 LYS K CA 1
ATOM 9181 C C . LYS F 3 6 ? -20.891 -23.019 -49.409 1.00 55.24 3 LYS K C 1
ATOM 9182 O O . LYS F 3 6 ? -21.940 -23.380 -49.948 1.00 50.61 3 LYS K O 1
ATOM 9188 N N . ALA F 3 7 ? -20.471 -21.759 -49.455 1.00 58.29 4 ALA K N 1
ATOM 9189 C CA . ALA F 3 7 ? -21.204 -20.766 -50.238 1.00 60.95 4 ALA K CA 1
ATOM 9190 C C . ALA F 3 7 ? -21.146 -21.111 -51.738 1.00 67.23 4 ALA K C 1
ATOM 9191 O O . ALA F 3 7 ? -20.207 -21.765 -52.202 1.00 59.43 4 ALA K O 1
ATOM 9193 N N . LYS F 3 8 ? -22.158 -20.693 -52.492 1.00 71.60 5 LYS K N 1
ATOM 9194 C CA . LYS F 3 8 ? -22.154 -20.902 -53.939 1.00 73.05 5 LYS K CA 1
ATOM 9195 C C . LYS F 3 8 ? -20.984 -20.168 -54.593 1.00 66.22 5 LYS K C 1
ATOM 9196 O O . LYS F 3 8 ? -20.629 -19.051 -54.185 1.00 60.20 5 LYS K O 1
ATOM 9202 N N . LYS F 3 9 ? -20.389 -20.796 -55.607 1.00 59.36 6 LYS K N 1
ATOM 9203 C CA . LYS F 3 9 ? -19.288 -20.186 -56.352 1.00 67.90 6 LYS K CA 1
ATOM 9204 C C . LYS F 3 9 ? -19.746 -18.918 -57.077 1.00 71.20 6 LYS K C 1
ATOM 9205 O O . LYS F 3 9 ? -20.822 -18.902 -57.686 1.00 65.93 6 LYS K O 1
ATOM 9211 N N . LEU F 3 10 ? -18.919 -17.874 -56.988 1.00 72.75 7 LEU K N 1
ATOM 9212 C CA . LEU F 3 10 ? -19.135 -16.582 -57.652 1.00 77.36 7 LEU K CA 1
ATOM 9213 C C . LEU F 3 10 ? -19.387 -15.449 -56.653 1.00 79.61 7 LEU K C 1
ATOM 9214 O O . LEU F 3 10 ? -20.268 -15.537 -55.792 1.00 79.22 7 LEU K O 1
ATOM 9219 N N . ALA G 3 7 ? -25.516 -82.797 -29.682 1.00 73.56 4 ALA L N 1
ATOM 9220 C CA . ALA G 3 7 ? -26.154 -81.511 -29.947 1.00 68.81 4 ALA L CA 1
ATOM 9221 C C . ALA G 3 7 ? -26.094 -80.607 -28.709 1.00 74.38 4 ALA L C 1
ATOM 9222 O O . ALA G 3 7 ? -26.715 -80.905 -27.684 1.00 71.28 4 ALA L O 1
ATOM 9224 N N . LYS G 3 8 ? -25.346 -79.508 -28.810 1.00 68.83 5 LYS L N 1
ATOM 9225 C CA . LYS G 3 8 ? -25.114 -78.624 -27.667 1.00 63.64 5 LYS L CA 1
ATOM 9226 C C . LYS G 3 8 ? -25.146 -77.130 -28.025 1.00 61.96 5 LYS L C 1
ATOM 9227 O O . LYS G 3 8 ? -24.470 -76.682 -28.961 1.00 44.78 5 LYS L O 1
ATOM 9233 N N . LYS G 3 9 ? -25.940 -76.365 -27.280 1.00 60.12 6 LYS L N 1
ATOM 9234 C CA . LYS G 3 9 ? -25.882 -74.909 -27.352 1.00 64.44 6 LYS L CA 1
ATOM 9235 C C . LYS G 3 9 ? -24.857 -74.435 -26.333 1.00 59.21 6 LYS L C 1
ATOM 9236 O O . LYS G 3 9 ? -24.967 -74.752 -25.153 1.00 62.62 6 LYS L O 1
ATOM 9242 N N . LEU G 3 10 ? -23.853 -73.691 -26.785 1.00 55.77 7 LEU L N 1
ATOM 9243 C CA . LEU G 3 10 ? -22.764 -73.269 -25.901 1.00 55.07 7 LEU L CA 1
ATOM 9244 C C . LEU G 3 10 ? -23.163 -72.101 -25.002 1.00 52.26 7 LEU L C 1
ATOM 9245 O O . LEU G 3 10 ? -23.579 -71.051 -25.493 1.00 59.22 7 LEU L O 1
ATOM 9250 N N . ALA H 3 7 ? -12.363 -28.643 -75.274 1.00 70.76 4 ALA M N 1
ATOM 9251 C CA . ALA H 3 7 ? -12.997 -29.949 -75.415 1.00 67.40 4 ALA M CA 1
ATOM 9252 C C . ALA H 3 7 ? -12.226 -30.824 -76.413 1.00 73.39 4 ALA M C 1
ATOM 9253 O O . ALA H 3 7 ? -12.161 -30.512 -77.603 1.00 71.48 4 ALA M O 1
ATOM 9255 N N . LYS H 3 8 ? -11.639 -31.914 -75.919 1.00 71.27 5 LYS M N 1
ATOM 9256 C CA . LYS H 3 8 ? -10.791 -32.781 -76.739 1.00 65.94 5 LYS M CA 1
ATOM 9257 C C . LYS H 3 8 ? -10.992 -34.273 -76.451 1.00 63.13 5 LYS M C 1
ATOM 9258 O O . LYS H 3 8 ? -10.938 -34.706 -75.297 1.00 45.86 5 LYS M O 1
ATOM 9264 N N . LYS H 3 9 ? -11.227 -35.052 -77.503 1.00 62.19 6 LYS M N 1
ATOM 9265 C CA . LYS H 3 9 ? -11.162 -36.506 -77.407 1.00 61.59 6 LYS M CA 1
ATOM 9266 C C . LYS H 3 9 ? -9.726 -36.934 -77.689 1.00 62.76 6 LYS M C 1
ATOM 9267 O O . LYS H 3 9 ? -9.181 -36.616 -78.747 1.00 66.41 6 LYS M O 1
ATOM 9273 N N . LEU H 3 10 ? -9.105 -37.647 -76.753 1.00 60.37 7 LEU M N 1
ATOM 9274 C CA . LEU H 3 10 ? -7.703 -38.054 -76.921 1.00 59.03 7 LEU M CA 1
ATOM 9275 C C . LEU H 3 10 ? -7.531 -39.209 -77.911 1.00 59.19 7 LEU M C 1
ATOM 9276 O O . LEU H 3 10 ? -8.111 -40.283 -77.736 1.00 65.23 7 LEU M O 1
#

Foldseek 3Di:
DDDVQKAFDAFADDDPFWTWTFIAGNVPRATWIKTKGFCPVPPPGDDPLVVQQVVLLVVQDDQAAWHFDDWHDDRGIIITITHDADAWQVVVLVVCLVPAFDPLLLLLALLSALVSLLSCVVQQKAQQEDDRRQWGHHQQQHIHGGDSSQMDRADVVGFFDAPTYDLLLAAVCNLLAPRDDGSLSVLSSSLQRSLCSQNSHGLQPAPDSVSSNVSLCQAAWDDDCVQENCSCVRPRHDPPRDTHDHDDCCVSRVVDDPQSSVLSCLSNRRHSVRRDHSVRSSVGPSCVPHDRDGGDD/DDDDPPCNLVVVVVLVVQLVVLAADLVLQVVAPADHLQLLLVLLLLVLVVCVVVVHDLQLSQLLLSLLRNLSSPDHDHSLCSNLSSLLSSQVSCVVPPPDRDDLVVSCVSVVNSDDSVSSVVSNVVSCVSVVVPRPHDGLLNLLVSLQVPDVVGDLLLSLQLSLLSSLLSNGSVPNSVDGSNLSSQLSSQQSCCLPPVDGRDPVCCVSVVDDPVNSPVVNVVSLVSLQCQVVDPRPNSLVVCCDVVSPHSSPRHGDPDDPD/DDDVQKAFDAWPADDPQGTKTFIAGNVPRATWIKGKGFCPVPPPGDDPLVVQQVVLLVVQDDQAAWHFDDWDDDRGIIITITHDADAFQVVVLVVCLVPAFDPLLLLLALLSNLVSLLSCVVVQKAQQEDDRRQWGHHQQQHIHGGDSSQMDRADVVGFFDADTYDLLLAAVLNLLPPSDDDSLSVLSSSLQVSLCRQNSHGLQPAPDSVSSLVSLCQAAWDDDCVQENCSCVRPRHDPPRDTHDHDDVCVRRVVDDPQRVVLSCLSNRRHSVRRDHSVVSSVGPSCVPHDRDGGDD/DDDDPPCLLVVVVVQVVQLVVLAADLVLQVVQPADHLQLLLVLLLLLLVVCVVVVHDLQLSQLLLSLLRNLSSPDHDHSLCSNLLSLLSSQVSCVVPPPDRDDLVVSCVSVVNSDDSVSSVVSNVVSCVSVVVPRPHDGLLNLLVSLQVVDVVGDLLLSLQLSLLSSLLSNGSVPNSVDGSNLSNQLSSQQSCCLPPVDGRDVVCCVSVVDDVVNSPVSNVVSLVSLQCVVVDPRPNSLVVCCDCVSPHSSPRHGDPDDPD/DDDDDDDDDD/DDDDDDDDDD/DDDD/DDDD

B-factor: mean 43.5, std 20.32, range [16.57, 1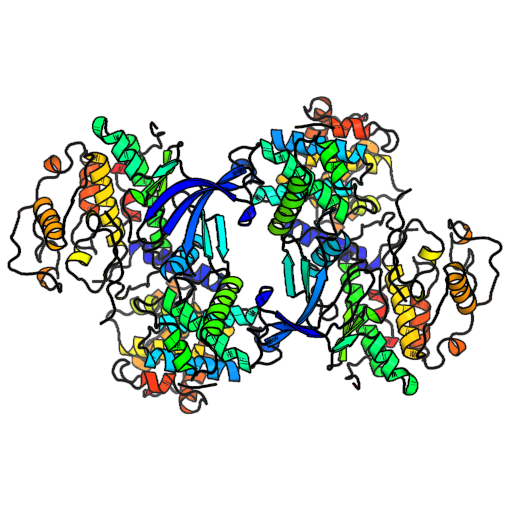52.19]

InterPro domains:
  IPR000719 Protein kinase domain [PF00069] (4-286)
  IPR000719 Protein kinase domain [PS50011] (4-286)
  IPR000719 Protein kinase domain [SM00220] (4-286)
  IPR008271 Serine/threonine-protein kinase, active site [PS00108] (123-135)
  IPR011009 Protein kinase-like domain superfamily [SSF56112] (1-292)
  IPR017441 Protein kinase, ATP binding site [PS00107] (10-33)
  IPR050108 Cyclin-dependent kinase [PTHR24056] (2-287)